Protein 5ZKX (pdb70)

B-factor: mean 37.24, std 18.48, range [7.15, 200.44]

Foldseek 3Di:
DDDPPDDDDDDDDDDDDDDDAPKDKDFFKWKKKFDDFDDQFKKKKFKKKKKWKAEAADPVDPRGGIDIDIAADADDPVQRVVCAVVLKHWAFDFDFFQKAPRSVVRDDVRVTDHIDNWFDWFQAYAHPDHRMMTMGMTMGMGMDTADAQWFWFQPFFDIFTWGADLVGDIHGDDQPAWDWDDDGRMIMTGGGPHGDMDIDIGIWMWIDNCWTWTDDAQDTDIQDDQQWAGDGGMIIHGPVNPPPGGGHHGDDSVVQNDDDDPVRVVVVVVVVVVVVVVVVVVVVVVVVVVVVVVVVVLLVCLVVCCVVQQVVCVVVVFGWGWAAPDSNRIDIGHDPDDDDPPPDDDDDDDDDHHHDDDHHDCPGPVNVVVVVVVVSNVVNVPDYHYSD/DDDPPDDDDDDDDDDDDDDDALKDKFFFKWKKKFFPFDDFFKKKKFKKKWKWKAEAADPVDPRGDIDIDIAADADDPVQRVVCAVVLKHFAFDFDFFQKAVRQVVRDDPRPRHHIGNFFDWFFAYAHPDYRMMTMGMTMGMGMDTGDAQWFWWCPFHDIFTWGADLVRDIGGADQPAWDWDDDGRMIMIGGGPHGDMDIDIGTWMWMDSCWTWTDDPQDTDIQHPLQWAGDGGMIIHGPVNPPPTGRHHGDRLVVQSDDDDPVRVVVVVVVVVVVVVVVVVVVVVVVVVVVVVVVVVLLVCLVCCCVVQQPVCVVVVFQWGWAAPDSNRIDIDHHPDDDDDPPDDDDDDDDDHHHDDDHHPCPGPNNVVVVVVVVSNVVNVPDYDHSD/DDPVVDDDDDDDDDDDDDDDAQKDKDWDKWFKKFFAFDDFFKKKKFKKKKKWKAEAADPPDPRGDIDIDIAADADDPVQSVVCAVVLKHWAFDFDFFQKAVRQVVSPDPGPGDHIDNFFDWFQAYAHPDHRMMTMGMTMGMGMDTFHAQWFWDQPPHDIFTWGADLVRDIDRADPPAFDWDDDGRMIMTGGGDPPRIDTDIGIWMWMDNCWTWTDDDQDTDIQDPQQWAGDRGIIIHDPVSHHYDRQVVQNDDDDPVNVVVVVVVVVVVVVVVVVVVVVVVVVVVVVCVVVLLVCLVVCCVVQQSVCVVVVFGWGWAAPDSRRIDIGHDPDDDDPPPDDDDDDDDDHHHDDDHHPCPGPNNVVVVVVVVSVVVNVPDYHYSD

Structure (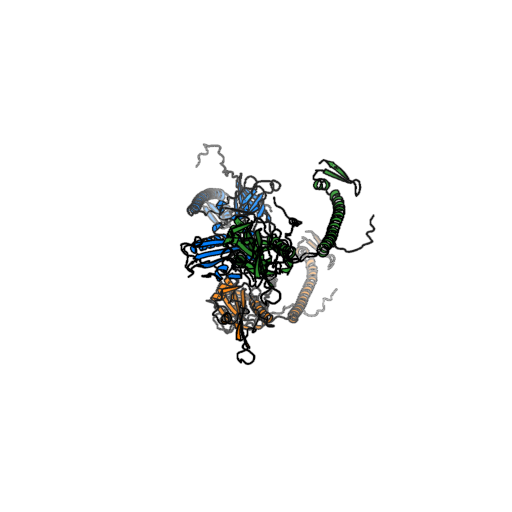mmCIF, N/CA/C/O backbone):
data_5ZKX
#
_entry.id   5ZKX
#
_cell.length_a   101.947
_cell.length_b   101.947
_cell.length_c   134.506
_cell.angle_alpha   90.00
_cell.angle_beta   90.00
_cell.angle_gamma   120.00
#
_symmetry.space_group_name_H-M   'P 3'
#
loop_
_entity.id
_entity.type
_entity.pdbx_description
1 polymer 'Envelope glycoprotein'
2 water water
#
loop_
_atom_site.group_PDB
_atom_site.id
_atom_site.type_symbol
_atom_site.label_atom_id
_atom_site.label_alt_id
_atom_site.label_comp_id
_atom_site.label_asym_id
_atom_site.label_entity_id
_atom_site.label_seq_id
_atom_site.pdbx_PDB_ins_code
_atom_site.Cartn_x
_atom_site.Cartn_y
_atom_site.Cartn_z
_atom_site.occupancy
_atom_site.B_iso_or_equiv
_atom_site.auth_seq_id
_atom_site.auth_comp_id
_atom_site.auth_asym_id
_atom_site.auth_atom_id
_atom_site.pdbx_PDB_model_num
ATOM 1 N N . LEU A 1 3 ? 132.078 -88.924 -109.415 1.00 49.07 3 LEU A N 1
ATOM 2 C CA . LEU A 1 3 ? 132.546 -87.679 -110.009 1.00 44.84 3 LEU A CA 1
ATOM 3 C C . LEU A 1 3 ? 132.424 -86.521 -109.025 1.00 44.46 3 LEU A C 1
ATOM 4 O O . LEU A 1 3 ? 131.614 -86.556 -108.098 1.00 40.14 3 LEU A O 1
ATOM 9 N N . CYS A 1 4 ? 133.246 -85.500 -109.232 1.00 47.78 4 CYS A N 1
ATOM 10 C CA . CYS A 1 4 ? 133.169 -84.250 -108.498 1.00 39.08 4 CYS A CA 1
ATOM 11 C C . CYS A 1 4 ? 132.620 -83.160 -109.406 1.00 41.79 4 CYS A C 1
ATOM 12 O O . CYS A 1 4 ? 132.523 -83.317 -110.625 1.00 49.09 4 CYS A O 1
ATOM 15 N N . ASN A 1 5 ? 132.260 -82.042 -108.792 1.00 36.41 5 ASN A N 1
ATOM 16 C CA . ASN A 1 5 ? 131.798 -80.865 -109.515 1.00 40.99 5 ASN A CA 1
ATOM 17 C C . ASN A 1 5 ? 132.908 -79.821 -109.412 1.00 43.83 5 ASN A C 1
ATOM 18 O O . ASN A 1 5 ? 132.856 -78.917 -108.576 1.00 43.89 5 ASN A O 1
ATOM 23 N N . LYS A 1 6 ? 133.906 -79.937 -110.294 1.00 54.07 6 LYS A N 1
ATOM 24 C CA . LYS A 1 6 ? 135.016 -78.993 -110.355 1.00 54.07 6 LYS A CA 1
ATOM 25 C C . LYS A 1 6 ? 134.567 -77.583 -110.678 1.00 57.13 6 LYS A C 1
ATOM 26 O O . LYS A 1 6 ? 135.395 -76.674 -110.767 1.00 63.72 6 LYS A O 1
ATOM 32 N N . GLN A 1 7 ? 133.263 -77.395 -110.844 1.00 65.62 7 GLN A N 1
ATOM 33 C CA . GLN A 1 7 ? 132.699 -76.099 -111.187 1.00 70.19 7 GLN A CA 1
ATOM 34 C C . GLN A 1 7 ? 132.889 -75.105 -110.057 1.00 76.02 7 GLN A C 1
ATOM 35 O O . GLN A 1 7 ? 133.302 -73.966 -110.287 1.00 80.21 7 GLN A O 1
ATOM 41 N N . GLN A 1 8 ? 132.575 -75.509 -108.831 1.00 85.39 8 GLN A N 1
ATOM 42 C CA . GLN A 1 8 ? 132.324 -74.581 -107.736 1.00 90.14 8 GLN A CA 1
ATOM 43 C C . GLN A 1 8 ? 133.334 -74.789 -106.619 1.00 86.87 8 GLN A C 1
ATOM 44 O O . GLN A 1 8 ? 133.437 -75.888 -106.059 1.00 87.55 8 GLN A O 1
ATOM 50 N N . GLN A 1 9 ? 134.053 -73.732 -106.290 1.00 64.85 9 GLN A N 1
ATOM 51 C CA . GLN A 1 9 ? 135.128 -73.797 -105.326 1.00 59.61 9 GLN A CA 1
ATOM 52 C C . GLN A 1 9 ? 134.636 -73.323 -103.964 1.00 63.25 9 GLN A C 1
ATOM 53 O O . GLN A 1 9 ? 133.454 -73.037 -103.758 1.00 64.19 9 GLN A O 1
ATOM 59 N N . GLN A 1 10 ? 135.564 -73.266 -103.014 1.00 63.10 10 GLN A N 1
ATOM 60 C CA . GLN A 1 10 ? 135.304 -72.625 -101.735 1.00 57.12 10 GLN A CA 1
ATOM 61 C C . GLN A 1 10 ? 136.637 -72.385 -101.049 1.00 58.73 10 GLN A C 1
ATOM 62 O O . GLN A 1 10 ? 137.447 -73.309 -100.923 1.00 53.19 10 GLN A O 1
ATOM 68 N N . GLY A 1 11 ? 136.862 -71.149 -100.621 1.00 61.57 11 GLY A N 1
ATOM 69 C CA . GLY A 1 11 ? 138.079 -70.800 -99.936 1.00 55.16 11 GLY A CA 1
ATOM 70 C C . GLY A 1 11 ? 138.515 -69.379 -100.223 1.00 57.04 11 GLY A C 1
ATOM 71 O O . GLY A 1 11 ? 137.692 -68.465 -100.329 1.00 63.34 11 GLY A O 1
ATOM 72 N N . PRO A 1 12 ? 139.833 -69.159 -100.351 1.00 45.31 12 PRO A N 1
ATOM 73 C CA . PRO A 1 12 ? 140.867 -70.190 -100.208 1.00 46.71 12 PRO A CA 1
ATOM 74 C C . PRO A 1 12 ? 141.066 -70.621 -98.764 1.00 49.09 12 PRO A C 1
ATOM 75 O O . PRO A 1 12 ? 140.769 -69.860 -97.846 1.00 55.28 12 PRO A O 1
ATOM 79 N N . PHE A 1 13 ? 141.548 -71.840 -98.573 1.00 28.76 13 PHE A N 1
ATOM 80 C CA . PHE A 1 13 ? 141.767 -72.389 -97.247 1.00 30.36 13 PHE A CA 1
ATOM 81 C C . PHE A 1 13 ? 143.256 -72.449 -96.947 1.00 32.51 13 PHE A C 1
ATOM 82 O O . PHE A 1 13 ? 144.106 -72.220 -97.811 1.00 32.38 13 PHE A O 1
ATOM 90 N N . THR A 1 14 ? 143.559 -72.753 -95.689 1.00 44.16 14 THR A N 1
ATOM 91 C CA . THR A 1 14 ? 144.914 -73.042 -95.255 1.00 38.42 14 THR A CA 1
ATOM 92 C C . THR A 1 14 ? 144.835 -74.169 -94.239 1.00 38.61 14 THR A C 1
ATOM 93 O O . THR A 1 14 ? 143.761 -74.488 -93.723 1.00 38.33 14 THR A O 1
ATOM 97 N N . PHE A 1 15 ? 145.975 -74.794 -93.977 1.00 27.61 15 PHE A N 1
ATOM 98 C CA . PHE A 1 15 ? 146.053 -75.822 -92.952 1.00 28.26 15 PHE A CA 1
ATOM 99 C C . PHE A 1 15 ? 146.383 -75.155 -91.624 1.00 26.07 15 PHE A C 1
ATOM 100 O O . PHE A 1 15 ? 147.393 -74.452 -91.510 1.00 27.78 15 PHE A O 1
ATOM 108 N N . ALA A 1 16 ? 145.516 -75.352 -90.637 1.00 29.49 16 ALA A N 1
ATOM 109 C CA . ALA A 1 16 ? 145.738 -74.807 -89.306 1.00 28.69 16 ALA A CA 1
ATOM 110 C C . ALA A 1 16 ? 146.768 -75.662 -88.584 1.00 27.37 16 ALA A C 1
ATOM 111 O O . ALA A 1 16 ? 146.597 -76.880 -88.455 1.00 26.43 16 ALA A O 1
ATOM 113 N N . ASN A 1 17 ? 147.846 -75.033 -88.134 1.00 32.61 17 ASN A N 1
ATOM 114 C CA . ASN A 1 17 ? 148.839 -75.745 -87.352 1.00 34.80 17 ASN A CA 1
ATOM 115 C C . ASN A 1 17 ? 148.384 -75.852 -85.900 1.00 33.24 17 ASN A C 1
ATOM 116 O O . ASN A 1 17 ? 147.479 -75.143 -85.448 1.00 29.37 17 ASN A O 1
ATOM 121 N N . TYR A 1 18 ? 149.021 -76.759 -85.171 1.00 25.20 18 TYR A N 1
ATOM 122 C CA . TYR A 1 18 ? 148.850 -76.852 -83.729 1.00 27.15 18 TYR A CA 1
ATOM 123 C C . TYR A 1 18 ? 150.062 -76.231 -83.049 1.00 29.61 18 TYR A C 1
ATOM 124 O O . TYR A 1 18 ? 151.205 -76.503 -83.435 1.00 23.06 18 TYR A O 1
ATOM 133 N N . GLN A 1 19 ? 149.808 -75.395 -82.048 1.00 48.98 19 GLN A N 1
ATOM 134 C CA . GLN A 1 19 ? 150.857 -74.728 -81.292 1.00 50.58 19 GLN A CA 1
ATOM 135 C C . GLN A 1 19 ? 150.767 -75.155 -79.835 1.00 49.48 19 GLN A C 1
ATOM 136 O O . GLN A 1 19 ? 149.694 -75.081 -79.227 1.00 54.04 19 GLN A O 1
ATOM 142 N N . GLU A 1 20 ? 151.889 -75.603 -79.281 1.00 37.20 20 GLU A N 1
ATOM 143 C CA . GLU A 1 20 ? 151.918 -75.988 -77.879 1.00 37.55 20 GLU A CA 1
ATOM 144 C C . GLU A 1 20 ? 151.744 -74.765 -76.988 1.00 38.92 20 GLU A C 1
ATOM 145 O O . GLU A 1 20 ? 152.058 -73.635 -77.372 1.00 35.21 20 GLU A O 1
ATOM 151 N N . SER A 1 21 ? 151.232 -75.000 -75.792 1.00 46.22 21 SER A N 1
ATOM 152 C CA . SER A 1 21 ? 151.060 -73.911 -74.843 1.00 44.92 21 SER A CA 1
ATOM 153 C C . SER A 1 21 ? 152.395 -73.604 -74.174 1.00 42.11 21 SER A C 1
ATOM 154 O O . SER A 1 21 ? 153.043 -74.519 -73.660 1.00 41.83 21 SER A O 1
ATOM 157 N N . PRO A 1 22 ? 152.835 -72.345 -74.167 1.00 38.89 22 PRO A N 1
ATOM 158 C CA . PRO A 1 22 ? 154.124 -72.021 -73.543 1.00 38.60 22 PRO A CA 1
ATOM 159 C C . PRO A 1 22 ? 154.112 -72.331 -72.051 1.00 45.56 22 PRO A C 1
ATOM 160 O O . PRO A 1 22 ? 153.093 -72.171 -71.374 1.00 33.34 22 PRO A O 1
ATOM 164 N N . LEU A 1 23 ? 155.258 -72.790 -71.539 1.00 57.04 23 LEU A N 1
ATOM 165 C CA . LEU A 1 23 ? 155.395 -73.124 -70.126 1.00 56.27 23 LEU A CA 1
ATOM 166 C C . LEU A 1 23 ? 156.711 -72.563 -69.607 1.00 52.77 23 LEU A C 1
ATOM 167 O O . LEU A 1 23 ? 157.751 -72.677 -70.268 1.00 50.71 23 LEU A O 1
ATOM 172 N N . ASN A 1 24 ? 156.645 -71.961 -68.420 1.00 80.40 24 ASN A N 1
ATOM 173 C CA . ASN A 1 24 ? 157.761 -71.303 -67.749 1.00 82.09 24 ASN A CA 1
ATOM 174 C C . ASN A 1 24 ? 158.525 -72.223 -66.805 1.00 74.74 24 ASN A C 1
ATOM 175 O O . ASN A 1 24 ? 159.455 -71.760 -66.141 1.00 76.17 24 ASN A O 1
ATOM 180 N N . VAL A 1 25 ? 158.173 -73.501 -66.714 1.00 42.61 25 VAL A N 1
ATOM 181 C CA . VAL A 1 25 ? 158.962 -74.417 -65.898 1.00 37.57 25 VAL A CA 1
ATOM 182 C C . VAL A 1 25 ? 160.234 -74.790 -66.643 1.00 38.66 25 VAL A C 1
ATOM 183 O O . VAL A 1 25 ? 160.184 -75.357 -67.740 1.00 37.12 25 VAL A O 1
ATOM 187 N N . SER A 1 26 ? 161.375 -74.486 -66.036 1.00 37.77 26 SER A N 1
ATOM 188 C CA . SER A 1 26 ? 162.675 -74.878 -66.544 1.00 37.19 26 SER A CA 1
ATOM 189 C C . SER A 1 26 ? 163.411 -75.683 -65.482 1.00 36.53 26 SER A C 1
ATOM 190 O O . SER A 1 26 ? 163.067 -75.651 -64.298 1.00 37.94 26 SER A O 1
ATOM 193 N N . ARG A 1 27 ? 164.432 -76.413 -65.918 1.00 37.05 27 ARG A N 1
ATOM 194 C CA . ARG A 1 27 ? 165.268 -77.194 -65.018 1.00 37.63 27 ARG A CA 1
ATOM 195 C C . ARG A 1 27 ? 166.578 -76.451 -64.802 1.00 41.44 27 ARG A C 1
ATOM 196 O O . ARG A 1 27 ? 167.281 -76.133 -65.767 1.00 46.83 27 ARG A O 1
ATOM 204 N N . LEU A 1 28 ? 166.900 -76.173 -63.544 1.00 44.32 28 LEU A N 1
ATOM 205 C CA . LEU A 1 28 ? 168.083 -75.405 -63.193 1.00 39.01 28 LEU A CA 1
ATOM 206 C C . LEU A 1 28 ? 168.998 -76.227 -62.299 1.00 39.68 28 LEU A C 1
ATOM 207 O O . LEU A 1 28 ? 168.533 -77.010 -61.465 1.00 41.50 28 LEU A O 1
ATOM 212 N N . GLN A 1 29 ? 170.298 -76.050 -62.488 1.00 33.83 29 GLN A N 1
ATOM 213 C CA . GLN A 1 29 ? 171.314 -76.529 -61.558 1.00 33.27 29 GLN A CA 1
ATOM 214 C C . GLN A 1 29 ? 171.825 -75.287 -60.839 1.00 39.68 29 GLN A C 1
ATOM 215 O O . GLN A 1 29 ? 172.583 -74.496 -61.410 1.00 37.18 29 GLN A O 1
ATOM 221 N N . ILE A 1 30 ? 171.393 -75.107 -59.596 1.00 32.14 30 ILE A N 1
ATOM 222 C CA . ILE A 1 30 ? 171.683 -73.892 -58.844 1.00 31.85 30 ILE A CA 1
ATOM 223 C C . ILE A 1 30 ? 172.923 -74.119 -57.989 1.00 30.16 30 ILE A C 1
ATOM 224 O O . ILE A 1 30 ? 172.965 -75.039 -57.165 1.00 31.11 30 ILE A O 1
ATOM 229 N N . LYS A 1 31 ? 173.934 -73.278 -58.188 1.00 26.32 31 LYS A N 1
ATOM 230 C CA . LYS A 1 31 ? 175.190 -73.386 -57.457 1.00 26.89 31 LYS A CA 1
ATOM 231 C C . LYS A 1 31 ? 175.037 -72.729 -56.091 1.00 30.31 31 LYS A C 1
ATOM 232 O O . LYS A 1 31 ? 174.721 -71.538 -56.001 1.00 26.51 31 LYS A O 1
ATOM 238 N N . VAL A 1 32 ? 175.256 -73.504 -55.027 1.00 32.34 32 VAL A N 1
ATOM 239 C CA . VAL A 1 32 ? 175.020 -73.049 -53.664 1.00 27.66 32 VAL A CA 1
ATOM 240 C C . VAL A 1 32 ? 176.197 -73.446 -52.783 1.00 27.62 32 VAL A C 1
ATOM 241 O O . VAL A 1 32 ? 176.939 -74.388 -53.075 1.00 26.74 32 VAL A O 1
ATOM 245 N N . THR A 1 33 ? 176.361 -72.704 -51.694 1.00 25.64 33 THR A N 1
ATOM 246 C CA . THR A 1 33 ? 177.182 -73.145 -50.576 1.00 27.77 33 THR A CA 1
ATOM 247 C C . THR A 1 33 ? 176.264 -73.822 -49.564 1.00 25.31 33 THR A C 1
ATOM 248 O O . THR A 1 33 ? 175.270 -73.231 -49.128 1.00 25.27 33 THR A O 1
ATOM 252 N N . LYS A 1 34 ? 176.580 -75.062 -49.211 1.00 23.27 34 LYS A N 1
ATOM 253 C CA . LYS A 1 34 ? 175.730 -75.876 -48.354 1.00 26.02 34 LYS A CA 1
ATOM 254 C C . LYS A 1 34 ? 176.420 -76.064 -47.010 1.00 26.77 34 LYS A C 1
ATOM 255 O O . LYS A 1 34 ? 177.523 -76.618 -46.948 1.00 27.23 34 LYS A O 1
ATOM 261 N N . THR A 1 35 ? 175.774 -75.599 -45.944 1.00 28.83 35 THR A N 1
ATOM 262 C CA . THR A 1 35 ? 176.325 -75.654 -44.596 1.00 28.91 35 THR A CA 1
ATOM 263 C C . THR A 1 35 ? 175.659 -76.776 -43.810 1.00 26.92 35 THR A C 1
ATOM 264 O O . THR A 1 35 ? 174.429 -76.840 -43.738 1.00 25.70 35 THR A O 1
ATOM 268 N N . THR A 1 36 ? 176.471 -77.654 -43.221 1.00 20.42 36 THR A N 1
ATOM 269 C CA . THR A 1 36 ? 175.973 -78.751 -42.404 1.00 20.60 36 THR A CA 1
ATOM 270 C C . THR A 1 36 ? 176.718 -78.787 -41.074 1.00 24.60 36 THR A C 1
ATOM 271 O O . THR A 1 36 ? 177.786 -78.192 -40.916 1.00 30.41 36 THR A O 1
ATOM 275 N N . VAL A 1 37 ? 176.122 -79.480 -40.107 1.00 32.02 37 VAL A N 1
ATOM 276 C CA . VAL A 1 37 ? 176.708 -79.644 -38.780 1.00 28.83 37 VAL A CA 1
ATOM 277 C C . VAL A 1 37 ? 176.711 -81.120 -38.407 1.00 32.71 37 VAL A C 1
ATOM 278 O O . VAL A 1 37 ? 176.588 -81.477 -37.230 1.00 31.44 37 VAL A O 1
ATOM 282 N N . GLN A 1 38 ? 176.833 -81.984 -39.409 1.00 39.57 38 GLN A N 1
ATOM 283 C CA . GLN A 1 38 ? 176.698 -83.418 -39.192 1.00 40.56 38 GLN A CA 1
ATOM 284 C C . GLN A 1 38 ? 177.853 -83.970 -38.361 1.00 39.62 38 GLN A C 1
ATOM 285 O O . GLN A 1 38 ? 179.012 -83.581 -38.531 1.00 34.29 38 GLN A O 1
ATOM 291 N N . ASP A 1 39 ? 177.520 -84.883 -37.451 1.00 40.78 39 ASP A N 1
ATOM 292 C CA . ASP A 1 39 ? 178.502 -85.579 -36.626 1.00 35.32 39 ASP A CA 1
ATOM 293 C C . ASP A 1 39 ? 177.960 -86.970 -36.341 1.00 36.71 39 ASP A C 1
ATOM 294 O O . ASP A 1 39 ? 176.863 -87.101 -35.790 1.00 40.84 39 ASP A O 1
ATOM 299 N N . ARG A 1 40 ? 178.718 -87.999 -36.710 1.00 39.49 40 ARG A N 1
ATOM 300 C CA . ARG A 1 40 ? 178.237 -89.374 -36.690 1.00 42.18 40 ARG A CA 1
ATOM 301 C C . ARG A 1 40 ? 178.774 -90.134 -35.485 1.00 38.45 40 ARG A C 1
ATOM 302 O O . ARG A 1 40 ? 179.949 -90.010 -35.130 1.00 38.31 40 ARG A O 1
ATOM 310 N N . GLY A 1 41 ? 177.909 -90.938 -34.874 1.00 33.06 41 GLY A N 1
ATOM 311 C CA . GLY A 1 41 ? 178.287 -91.819 -33.786 1.00 26.91 41 GLY A CA 1
ATOM 312 C C . GLY A 1 41 ? 177.645 -91.409 -32.470 1.00 19.83 41 GLY A C 1
ATOM 313 O O . GLY A 1 41 ? 176.872 -90.454 -32.384 1.00 20.50 41 GLY A O 1
ATOM 314 N N . LYS A 1 42 ? 177.983 -92.174 -31.433 1.00 26.40 42 LYS A N 1
ATOM 315 C CA . LYS A 1 42 ? 177.546 -91.881 -30.069 1.00 27.10 42 LYS A CA 1
ATOM 316 C C . LYS A 1 42 ? 178.380 -90.718 -29.549 1.00 25.85 42 LYS A C 1
ATOM 317 O O . LYS A 1 42 ? 179.535 -90.891 -29.154 1.00 29.58 42 LYS A O 1
ATOM 323 N N . ASN A 1 43 ? 177.791 -89.525 -29.547 1.00 23.54 43 ASN A N 1
ATOM 324 C CA . ASN A 1 43 ? 178.500 -88.297 -29.213 1.00 21.32 43 ASN A CA 1
ATOM 325 C C . ASN A 1 43 ? 177.846 -87.541 -28.066 1.00 21.41 43 ASN A C 1
ATOM 326 O O . ASN A 1 43 ? 178.277 -86.429 -27.746 1.00 24.89 43 ASN A O 1
ATOM 331 N N . PHE A 1 44 ? 176.819 -88.112 -27.445 1.00 26.93 44 PHE A N 1
ATOM 332 C CA . PHE A 1 44 ? 176.026 -87.433 -26.431 1.00 27.00 44 PHE A CA 1
ATOM 333 C C . PHE A 1 44 ? 175.881 -88.343 -25.222 1.00 30.20 44 PHE A C 1
ATOM 334 O O . PHE A 1 44 ? 175.469 -89.500 -25.359 1.00 28.34 44 PHE A O 1
ATOM 342 N N . ILE A 1 45 ? 176.219 -87.822 -24.046 1.00 28.23 45 ILE A N 1
ATOM 343 C CA . ILE A 1 45 ? 176.094 -88.554 -22.792 1.00 26.44 45 ILE A CA 1
ATOM 344 C C . ILE A 1 45 ? 175.152 -87.785 -21.881 1.00 24.15 45 ILE A C 1
ATOM 345 O O . ILE A 1 45 ? 175.300 -86.569 -21.706 1.00 22.91 45 ILE A O 1
ATOM 350 N N . ILE A 1 46 ? 174.177 -88.489 -21.316 1.00 27.43 46 ILE A N 1
ATOM 351 C CA . ILE A 1 46 ? 173.224 -87.915 -20.376 1.00 30.95 46 ILE A CA 1
ATOM 352 C C . ILE A 1 46 ? 173.312 -88.704 -19.081 1.00 28.92 46 ILE A C 1
ATOM 353 O O . ILE A 1 46 ? 173.235 -89.939 -19.096 1.00 28.35 46 ILE A O 1
ATOM 358 N N . GLY A 1 47 ? 173.482 -87.999 -17.977 1.00 23.58 47 GLY A N 1
ATOM 359 C CA . GLY A 1 47 ? 173.530 -88.630 -16.670 1.00 21.95 47 GLY A CA 1
ATOM 360 C C . GLY A 1 47 ? 172.722 -87.849 -15.663 1.00 21.77 47 GLY A C 1
ATOM 361 O O . GLY A 1 47 ? 172.780 -86.621 -15.618 1.00 22.65 47 GLY A O 1
ATOM 362 N N . TYR A 1 48 ? 171.953 -88.571 -14.858 1.00 21.06 48 TYR A N 1
ATOM 363 C CA . TYR A 1 48 ? 171.197 -87.957 -13.781 1.00 22.58 48 TYR A CA 1
ATOM 364 C C . TYR A 1 48 ? 171.567 -88.607 -12.456 1.00 18.81 48 TYR A C 1
ATOM 365 O O . TYR A 1 48 ? 172.036 -89.746 -12.407 1.00 18.96 48 TYR A O 1
ATOM 374 N N . ARG A 1 49 ? 171.360 -87.853 -11.381 1.00 22.59 49 ARG A N 1
ATOM 375 C CA . ARG A 1 49 ? 171.602 -88.346 -10.036 1.00 23.20 49 ARG A CA 1
ATOM 376 C C . ARG A 1 49 ? 170.847 -87.469 -9.053 1.00 24.09 49 ARG A C 1
ATOM 377 O O . ARG A 1 49 ? 170.818 -86.245 -9.200 1.00 23.58 49 ARG A O 1
ATOM 385 N N . ALA A 1 50 ? 170.234 -88.105 -8.059 1.00 26.51 50 ALA A N 1
ATOM 386 C CA . ALA A 1 50 ? 169.565 -87.396 -6.979 1.00 26.94 50 ALA A CA 1
ATOM 387 C C . ALA A 1 50 ? 169.528 -88.309 -5.762 1.00 29.04 50 ALA A C 1
ATOM 388 O O . ALA A 1 50 ? 169.827 -89.503 -5.844 1.00 24.79 50 ALA A O 1
ATOM 390 N N . TYR A 1 51 ? 169.154 -87.730 -4.625 1.00 28.42 51 TYR A N 1
ATOM 391 C CA . TYR A 1 51 ? 168.982 -88.513 -3.414 1.00 26.18 51 TYR A CA 1
ATOM 392 C C . TYR A 1 51 ? 167.768 -88.019 -2.641 1.00 24.18 51 TYR A C 1
ATOM 393 O O . TYR A 1 51 ? 167.498 -86.816 -2.575 1.00 26.02 51 TYR A O 1
ATOM 402 N N . TRP A 1 52 ? 167.034 -88.968 -2.076 1.00 20.15 52 TRP A N 1
ATOM 403 C CA . TRP A 1 52 ? 165.949 -88.674 -1.155 1.00 22.40 52 TRP A CA 1
ATOM 404 C C . TRP A 1 52 ? 166.479 -88.755 0.271 1.00 26.52 52 TRP A C 1
ATOM 405 O O . TRP A 1 52 ? 167.084 -89.761 0.656 1.00 24.00 52 TRP A O 1
ATOM 416 N N . ARG A 1 53 ? 166.269 -87.693 1.045 1.00 27.75 53 ARG A N 1
ATOM 417 C CA . ARG A 1 53 ? 166.740 -87.628 2.422 1.00 27.96 53 ARG A CA 1
ATOM 418 C C . ARG A 1 53 ? 165.561 -87.392 3.352 1.00 26.20 53 ARG A C 1
ATOM 419 O O . ARG A 1 53 ? 164.734 -86.513 3.097 1.00 26.79 53 ARG A O 1
ATOM 427 N N . SER A 1 54 ? 165.487 -88.177 4.427 1.00 28.76 54 SER A N 1
ATOM 428 C CA . SER A 1 54 ? 164.457 -88.018 5.452 1.00 27.93 54 SER A CA 1
ATOM 429 C C . SER A 1 54 ? 165.140 -87.994 6.815 1.00 26.86 54 SER A C 1
ATOM 430 O O . SER A 1 54 ? 165.501 -89.044 7.355 1.00 33.81 54 SER A O 1
ATOM 433 N N . TYR A 1 55 ? 165.308 -86.797 7.366 1.00 26.60 55 TYR A N 1
ATOM 434 C CA . TYR A 1 55 ? 165.934 -86.586 8.665 1.00 26.65 55 TYR A CA 1
ATOM 435 C C . TYR A 1 55 ? 164.837 -86.227 9.659 1.00 29.53 55 TYR A C 1
ATOM 436 O O . TYR A 1 55 ? 164.311 -85.109 9.634 1.00 33.48 55 TYR A O 1
ATOM 445 N N . CYS A 1 56 ? 164.493 -87.169 10.529 1.00 27.64 56 CYS A N 1
ATOM 446 C CA . CYS A 1 56 ? 163.414 -86.988 11.484 1.00 28.41 56 CYS A CA 1
ATOM 447 C C . CYS A 1 56 ? 163.952 -86.954 12.909 1.00 32.51 56 CYS A C 1
ATOM 448 O O . CYS A 1 56 ? 165.029 -87.477 13.206 1.00 29.70 56 CYS A O 1
ATOM 451 N N . TYR A 1 57 ? 163.182 -86.316 13.790 1.00 38.30 57 TYR A N 1
ATOM 452 C CA . TYR A 1 57 ? 163.448 -86.315 15.223 1.00 37.15 57 TYR A CA 1
ATOM 453 C C . TYR A 1 57 ? 162.162 -86.648 15.963 1.00 37.22 57 TYR A C 1
ATOM 454 O O . TYR A 1 57 ? 161.101 -86.097 15.654 1.00 32.27 57 TYR A O 1
ATOM 463 N N . ASN A 1 58 ? 162.256 -87.554 16.930 1.00 31.30 58 ASN A N 1
ATOM 464 C CA . ASN A 1 58 ? 161.121 -87.943 17.762 1.00 26.88 58 ASN A CA 1
ATOM 465 C C . ASN A 1 58 ? 161.433 -87.538 19.196 1.00 27.27 58 ASN A C 1
ATOM 466 O O . ASN A 1 58 ? 162.163 -88.240 19.902 1.00 29.00 58 ASN A O 1
ATOM 471 N N . GLY A 1 59 ? 160.885 -86.405 19.621 1.00 25.37 59 GLY A N 1
ATOM 472 C CA . GLY A 1 59 ? 161.044 -85.954 20.987 1.00 24.45 59 GLY A CA 1
ATOM 473 C C . GLY A 1 59 ? 159.706 -85.846 21.683 1.00 29.09 59 GLY A C 1
ATOM 474 O O . GLY A 1 59 ? 159.592 -85.228 22.746 1.00 33.43 59 GLY A O 1
ATOM 475 N N . GLY A 1 60 ? 158.683 -86.445 21.081 1.00 25.46 60 GLY A N 1
ATOM 476 C CA . GLY A 1 60 ? 157.340 -86.398 21.613 1.00 21.74 60 GLY A CA 1
ATOM 477 C C . GLY A 1 60 ? 156.561 -85.194 21.121 1.00 21.07 60 GLY A C 1
ATOM 478 O O . GLY A 1 60 ? 157.103 -84.229 20.580 1.00 18.19 60 GLY A O 1
ATOM 479 N N . SER A 1 61 ? 155.245 -85.258 21.334 1.00 30.13 61 SER A N 1
ATOM 480 C CA . SER A 1 61 ? 154.336 -84.235 20.831 1.00 26.84 61 SER A CA 1
ATOM 481 C C . SER A 1 61 ? 154.538 -82.877 21.488 1.00 31.22 61 SER A C 1
ATOM 482 O O . SER A 1 61 ? 154.030 -81.878 20.968 1.00 33.59 61 SER A O 1
ATOM 485 N N . LEU A 1 62 ? 155.256 -82.814 22.608 1.00 39.22 62 LEU A N 1
ATOM 486 C CA . LEU A 1 62 ? 155.491 -81.535 23.263 1.00 38.99 62 LEU A CA 1
ATOM 487 C C . LEU A 1 62 ? 156.663 -80.787 22.643 1.00 40.18 62 LEU A C 1
ATOM 488 O O . LEU A 1 62 ? 156.665 -79.550 22.628 1.00 42.48 62 LEU A O 1
ATOM 493 N N . ASP A 1 63 ? 157.655 -81.507 22.129 1.00 23.04 63 ASP A N 1
ATOM 494 C CA . ASP A 1 63 ? 158.827 -80.858 21.561 1.00 30.19 63 ASP A CA 1
ATOM 495 C C . ASP A 1 63 ? 158.487 -80.244 20.209 1.00 31.38 63 ASP A C 1
ATOM 496 O O . ASP A 1 63 ? 157.923 -80.909 19.335 1.00 32.79 63 ASP A O 1
ATOM 501 N N . GLY A 1 64 ? 158.834 -78.968 20.036 1.00 31.22 64 GLY A N 1
ATOM 502 C CA . GLY A 1 64 ? 158.620 -78.317 18.757 1.00 33.36 64 GLY A CA 1
ATOM 503 C C . GLY A 1 64 ? 159.476 -78.868 17.636 1.00 33.42 64 GLY A C 1
ATOM 504 O O . GLY A 1 64 ? 159.112 -78.724 16.465 1.00 33.50 64 GLY A O 1
ATOM 505 N N . ASN A 1 65 ? 160.600 -79.498 17.967 1.00 35.17 65 ASN A N 1
ATOM 506 C CA . ASN A 1 65 ? 161.486 -80.083 16.971 1.00 32.41 65 ASN A CA 1
ATOM 507 C C . ASN A 1 65 ? 161.069 -81.486 16.553 1.00 32.90 65 ASN A C 1
ATOM 508 O O . ASN A 1 65 ? 161.792 -82.127 15.784 1.00 35.78 65 ASN A O 1
ATOM 513 N N . THR A 1 66 ? 159.933 -81.977 17.035 1.00 30.70 66 THR A N 1
ATOM 514 C CA . THR A 1 66 ? 159.449 -83.293 16.640 1.00 32.62 66 THR A CA 1
ATOM 515 C C . THR A 1 66 ? 158.844 -83.216 15.242 1.00 33.64 66 THR A C 1
ATOM 516 O O . THR A 1 66 ? 157.941 -82.409 14.989 1.00 28.56 66 THR A O 1
ATOM 520 N N . GLY A 1 67 ? 159.333 -84.052 14.346 1.00 32.73 67 GLY A N 1
ATOM 521 C CA . GLY A 1 67 ? 158.875 -84.044 12.972 1.00 31.97 67 GLY A CA 1
ATOM 522 C C . GLY A 1 67 ? 159.986 -84.486 12.044 1.00 34.25 67 GLY A C 1
ATOM 523 O O . GLY A 1 67 ? 161.076 -84.863 12.469 1.00 29.65 67 GLY A O 1
ATOM 524 N N . CYS A 1 68 ? 159.682 -84.424 10.751 1.00 39.04 68 CYS A N 1
ATOM 525 C CA . CYS A 1 68 ? 160.581 -84.889 9.706 1.00 29.70 68 CYS A CA 1
ATOM 526 C C . CYS A 1 68 ? 160.956 -83.741 8.784 1.00 28.96 68 CYS A C 1
ATOM 527 O O . CYS A 1 68 ? 160.109 -82.921 8.415 1.00 31.18 68 CYS A O 1
ATOM 530 N N . TYR A 1 69 ? 162.226 -83.694 8.416 1.00 37.39 69 TYR A N 1
ATOM 531 C CA . TYR A 1 69 ? 162.727 -82.771 7.407 1.00 40.90 69 TYR A CA 1
ATOM 532 C C . TYR A 1 69 ? 163.139 -83.628 6.212 1.00 37.53 69 TYR A C 1
ATOM 533 O O . TYR A 1 69 ? 164.182 -84.289 6.240 1.00 37.63 69 TYR A O 1
ATOM 542 N N . ASN A 1 70 ? 162.310 -83.628 5.173 1.00 22.49 70 ASN A N 1
ATOM 543 C CA . ASN A 1 70 ? 162.514 -84.450 3.991 1.00 22.04 70 ASN A CA 1
ATOM 544 C C . ASN A 1 70 ? 162.782 -83.567 2.780 1.00 23.06 70 ASN A C 1
ATOM 545 O O . ASN A 1 70 ? 162.233 -82.467 2.661 1.00 19.86 70 ASN A O 1
ATOM 550 N N . SER A 1 71 ? 163.619 -84.066 1.871 1.00 30.09 71 SER A N 1
ATOM 551 C CA . SER A 1 71 ? 163.965 -83.306 0.679 1.00 30.62 71 SER A CA 1
ATOM 552 C C . SER A 1 71 ? 164.401 -84.249 -0.434 1.00 31.09 71 SER A C 1
ATOM 553 O O . SER A 1 71 ? 165.034 -85.276 -0.175 1.00 34.32 71 SER A O 1
ATOM 556 N N . LEU A 1 72 ? 164.046 -83.890 -1.667 1.00 23.93 72 LEU A N 1
ATOM 557 C CA . LEU A 1 72 ? 164.588 -84.508 -2.874 1.00 17.72 72 LEU A CA 1
ATOM 558 C C . LEU A 1 72 ? 165.639 -83.556 -3.429 1.00 21.12 72 LEU A C 1
ATOM 559 O O . LEU A 1 72 ? 165.306 -82.457 -3.883 1.00 19.99 72 LEU A O 1
ATOM 564 N N . ASN A 1 73 ? 166.903 -83.968 -3.386 1.00 31.62 73 ASN A N 1
ATOM 565 C CA . ASN A 1 73 ? 167.987 -83.077 -3.771 1.00 28.86 73 ASN A CA 1
ATOM 566 C C . ASN A 1 73 ? 168.686 -83.587 -5.019 1.00 30.18 73 ASN A C 1
ATOM 567 O O . ASN A 1 73 ? 169.121 -84.746 -5.055 1.00 27.32 73 ASN A O 1
ATOM 572 N N . PRO A 1 74 ? 168.815 -82.756 -6.051 1.00 32.46 74 PRO A N 1
ATOM 573 C CA . PRO A 1 74 ? 169.542 -83.176 -7.251 1.00 29.63 74 PRO A CA 1
ATOM 574 C C . PRO A 1 74 ? 171.039 -82.965 -7.094 1.00 30.91 74 PRO A C 1
ATOM 575 O O . PRO A 1 74 ? 171.498 -81.929 -6.608 1.00 32.90 74 PRO A O 1
ATOM 579 N N . LYS A 1 75 ? 171.805 -83.968 -7.507 1.00 30.13 75 LYS A N 1
ATOM 580 C CA . LYS A 1 75 ? 173.264 -83.898 -7.512 1.00 32.33 75 LYS A CA 1
ATOM 581 C C . LYS A 1 75 ? 173.738 -84.300 -8.900 1.00 29.99 75 LYS A C 1
ATOM 582 O O . LYS A 1 75 ? 174.229 -85.420 -9.106 1.00 32.56 75 LYS A O 1
ATOM 588 N N . PRO A 1 76 ? 173.598 -83.413 -9.880 1.00 24.06 76 PRO A N 1
ATOM 589 C CA . PRO A 1 76 ? 174.014 -83.737 -11.245 1.00 25.78 76 PRO A CA 1
ATOM 590 C C . PRO A 1 76 ? 175.516 -83.945 -11.310 1.00 27.40 76 PRO A C 1
ATOM 591 O O . PRO A 1 76 ? 176.283 -83.172 -10.717 1.00 30.69 76 PRO A O 1
ATOM 595 N N . PRO A 1 77 ? 175.970 -84.986 -12.003 1.00 26.12 77 PRO A N 1
ATOM 596 C CA . PRO A 1 77 ? 177.408 -85.275 -12.036 1.00 22.84 77 PRO A CA 1
ATOM 597 C C . PRO A 1 77 ? 178.196 -84.158 -12.699 1.00 23.26 77 PRO A C 1
ATOM 598 O O . PRO A 1 77 ? 177.673 -83.391 -13.509 1.00 28.35 77 PRO A O 1
ATOM 602 N N . THR A 1 78 ? 179.470 -84.065 -12.331 1.00 35.57 78 THR A N 1
ATOM 603 C CA . THR A 1 78 ? 180.363 -83.110 -12.962 1.00 34.33 78 THR A CA 1
ATOM 604 C C . THR A 1 78 ? 180.729 -83.595 -14.363 1.00 36.93 78 THR A C 1
ATOM 605 O O . THR A 1 78 ? 180.351 -84.688 -14.794 1.00 33.77 78 THR A O 1
ATOM 609 N N . LYS A 1 79 ? 181.490 -82.764 -15.078 1.00 43.07 79 LYS A N 1
ATOM 610 C CA . LYS A 1 79 ? 181.900 -83.113 -16.435 1.00 35.73 79 LYS A CA 1
ATOM 611 C C . LYS A 1 79 ? 182.723 -84.393 -16.447 1.00 36.10 79 LYS A C 1
ATOM 612 O O . LYS A 1 79 ? 182.415 -85.334 -17.187 1.00 37.80 79 LYS A O 1
ATOM 618 N N . ASP A 1 80 ? 183.771 -84.451 -15.620 1.00 36.21 80 ASP A N 1
ATOM 619 C CA . ASP A 1 80 ? 184.621 -85.639 -15.581 1.00 35.85 80 ASP A CA 1
ATOM 620 C C . ASP A 1 80 ? 183.878 -86.844 -15.025 1.00 34.53 80 ASP A C 1
ATOM 621 O O . ASP A 1 80 ? 184.124 -87.975 -15.458 1.00 37.49 80 ASP A O 1
ATOM 626 N N . GLU A 1 81 ? 182.974 -86.624 -14.068 1.00 33.18 81 GLU A N 1
ATOM 627 C CA . GLU A 1 81 ? 182.138 -87.710 -13.569 1.00 24.90 81 GLU A CA 1
ATOM 628 C C . GLU A 1 81 ? 181.291 -88.299 -14.686 1.00 26.45 81 GLU A C 1
ATOM 629 O O . GLU A 1 81 ? 181.255 -89.518 -14.883 1.00 27.64 81 GLU A O 1
ATOM 635 N N . LEU A 1 82 ? 180.596 -87.438 -15.431 1.00 29.15 82 LEU A N 1
ATOM 636 C CA . LEU A 1 82 ? 179.757 -87.912 -16.525 1.00 28.70 82 LEU A CA 1
ATOM 637 C C . LEU A 1 82 ? 180.579 -88.614 -17.599 1.00 27.60 82 LEU A C 1
ATOM 638 O O . LEU A 1 82 ? 180.097 -89.564 -18.226 1.00 24.34 82 LEU A O 1
ATOM 643 N N . LYS A 1 83 ? 181.820 -88.173 -17.814 1.00 32.91 83 LYS A N 1
ATOM 644 C CA . LYS A 1 83 ? 182.684 -88.823 -18.795 1.00 27.55 83 LYS A CA 1
ATOM 645 C C . LYS A 1 83 ? 183.005 -90.253 -18.386 1.00 33.35 83 LYS A C 1
ATOM 646 O O . LYS A 1 83 ? 182.946 -91.175 -19.209 1.00 37.27 83 LYS A O 1
ATOM 652 N N . THR A 1 84 ? 183.369 -90.459 -17.117 1.00 33.93 84 THR A N 1
ATOM 653 C CA . THR A 1 84 ? 183.663 -91.810 -16.656 1.00 25.62 84 THR A CA 1
ATOM 654 C C . THR A 1 84 ? 182.400 -92.643 -16.494 1.00 29.05 84 THR A C 1
ATOM 655 O O . THR A 1 84 ? 182.475 -93.874 -16.554 1.00 31.15 84 THR A O 1
ATOM 659 N N . TRP A 1 85 ? 181.245 -92.003 -16.300 1.00 23.85 85 TRP A N 1
ATOM 660 C CA . TRP A 1 85 ? 179.990 -92.742 -16.283 1.00 20.67 85 TRP A CA 1
ATOM 661 C C . TRP A 1 85 ? 179.688 -93.324 -17.656 1.00 25.49 85 TRP A C 1
ATOM 662 O O . TRP A 1 85 ? 179.439 -94.527 -17.791 1.00 26.53 85 TRP A O 1
ATOM 673 N N . GLY A 1 86 ? 179.703 -92.482 -18.691 1.00 28.82 86 GLY A N 1
ATOM 674 C CA . GLY A 1 86 ? 179.423 -92.971 -20.031 1.00 26.72 86 GLY A CA 1
ATOM 675 C C . GLY A 1 86 ? 180.458 -93.967 -20.513 1.00 30.25 86 GLY A C 1
ATOM 676 O O . GLY A 1 86 ? 180.127 -94.945 -21.187 1.00 31.22 86 GLY A O 1
ATOM 677 N N . GLN A 1 87 ? 181.726 -93.737 -20.166 1.00 40.28 87 GLN A N 1
ATOM 678 C CA . GLN A 1 87 ? 182.785 -94.657 -20.564 1.00 35.59 87 GLN A CA 1
ATOM 679 C C . GLN A 1 87 ? 182.633 -96.008 -19.877 1.00 39.68 87 GLN A C 1
ATOM 680 O O . GLN A 1 87 ? 182.920 -97.051 -20.475 1.00 43.69 87 GLN A O 1
ATOM 686 N N . GLU A 1 88 ? 182.188 -96.012 -18.620 1.00 41.03 88 GLU A N 1
ATOM 687 C CA . GLU A 1 88 ? 181.975 -97.247 -17.880 1.00 34.41 88 GLU A CA 1
ATOM 688 C C . GLU A 1 88 ? 180.537 -97.741 -17.940 1.00 37.53 88 GLU A C 1
ATOM 689 O O . GLU A 1 88 ? 180.280 -98.880 -17.536 1.00 43.66 88 GLU A O 1
ATOM 695 N N . GLU A 1 89 ? 179.604 -96.924 -18.440 1.00 28.23 89 GLU A N 1
ATOM 696 C CA . GLU A 1 89 ? 178.176 -97.253 -18.447 1.00 26.64 89 GLU A CA 1
ATOM 697 C C . GLU A 1 89 ? 177.692 -97.564 -17.031 1.00 24.95 89 GLU A C 1
ATOM 698 O O . GLU A 1 89 ? 176.972 -98.534 -16.788 1.00 24.47 89 GLU A O 1
ATOM 704 N N . VAL A 1 90 ? 178.094 -96.711 -16.093 1.00 33.51 90 VAL A N 1
ATOM 705 C CA . VAL A 1 90 ? 177.866 -96.930 -14.669 1.00 33.26 90 VAL A CA 1
ATOM 706 C C . VAL A 1 90 ? 177.819 -95.572 -13.981 1.00 29.13 90 VAL A C 1
ATOM 707 O O . VAL A 1 90 ? 178.631 -94.692 -14.273 1.00 31.14 90 VAL A O 1
ATOM 711 N N . CYS A 1 91 ? 176.868 -95.398 -13.067 1.00 22.46 91 CYS A N 1
ATOM 712 C CA . CYS A 1 91 ? 176.765 -94.174 -12.288 1.00 24.24 91 CYS A CA 1
ATOM 713 C C . CYS A 1 91 ? 177.184 -94.429 -10.844 1.00 25.97 91 CYS A C 1
ATOM 714 O O . CYS A 1 91 ? 177.033 -95.537 -10.321 1.00 26.10 91 CYS A O 1
ATOM 717 N N . TYR A 1 92 ? 177.723 -93.392 -10.208 1.00 31.22 92 TYR A N 1
ATOM 718 C CA . TYR A 1 92 ? 178.224 -93.471 -8.842 1.00 33.79 92 TYR A CA 1
ATOM 719 C C . TYR A 1 92 ? 177.395 -92.575 -7.930 1.00 34.46 92 TYR A C 1
ATOM 720 O O . TYR A 1 92 ? 177.101 -91.427 -8.275 1.00 33.51 92 TYR A O 1
ATOM 729 N N . THR A 1 93 ? 177.025 -93.102 -6.761 1.00 41.16 93 THR A N 1
ATOM 730 C CA . THR A 1 93 ? 176.202 -92.374 -5.803 1.00 36.96 93 THR A CA 1
ATOM 731 C C . THR A 1 93 ? 176.769 -92.557 -4.401 1.00 39.86 93 THR A C 1
ATOM 732 O O . THR A 1 93 ? 177.768 -93.255 -4.194 1.00 42.38 93 THR A O 1
ATOM 736 N N . GLY A 1 94 ? 176.117 -91.918 -3.434 1.00 31.66 94 GLY A N 1
ATOM 737 C CA . GLY A 1 94 ? 176.434 -92.101 -2.040 1.00 30.08 94 GLY A CA 1
ATOM 738 C C . GLY A 1 94 ? 175.819 -93.374 -1.496 1.00 30.01 94 GLY A C 1
ATOM 739 O O . GLY A 1 94 ? 175.346 -94.232 -2.248 1.00 29.48 94 GLY A O 1
ATOM 740 N N . PRO A 1 95 ? 175.806 -93.519 -0.174 1.00 22.70 95 PRO A N 1
ATOM 741 C CA . PRO A 1 95 ? 175.342 -94.766 0.439 1.00 24.35 95 PRO A CA 1
ATOM 742 C C . PRO A 1 95 ? 173.840 -94.814 0.670 1.00 23.25 95 PRO A C 1
ATOM 743 O O . PRO A 1 95 ? 173.164 -93.797 0.842 1.00 22.02 95 PRO A O 1
ATOM 747 N N . GLU A 1 96 ? 173.321 -96.038 0.681 1.00 31.18 96 GLU A N 1
ATOM 748 C CA . GLU A 1 96 ? 171.923 -96.295 1.011 1.00 36.94 96 GLU A CA 1
ATOM 749 C C . GLU A 1 96 ? 171.801 -96.399 2.527 1.00 36.61 96 GLU A C 1
ATOM 750 O O . GLU A 1 96 ? 172.292 -97.356 3.135 1.00 36.24 96 GLU A O 1
ATOM 756 N N . VAL A 1 97 ? 171.150 -95.414 3.137 1.00 40.01 97 VAL A N 1
ATOM 757 C CA . VAL A 1 97 ? 171.004 -95.331 4.584 1.00 36.92 97 VAL A CA 1
ATOM 758 C C . VAL A 1 97 ? 169.561 -95.643 4.943 1.00 38.15 97 VAL A C 1
ATOM 759 O O . VAL A 1 97 ? 168.635 -95.007 4.425 1.00 38.02 97 VAL A O 1
ATOM 763 N N . GLN A 1 98 ? 169.368 -96.611 5.835 1.00 28.98 98 GLN A N 1
ATOM 764 C CA . GLN A 1 98 ? 168.030 -97.005 6.251 1.00 29.34 98 GLN A CA 1
ATOM 765 C C . GLN A 1 98 ? 168.001 -97.239 7.752 1.00 31.96 98 GLN A C 1
ATOM 766 O O . GLN A 1 98 ? 168.789 -98.034 8.274 1.00 31.72 98 GLN A O 1
ATOM 772 N N . ASP A 1 99 ? 167.083 -96.552 8.434 1.00 35.61 99 ASP A N 1
ATOM 773 C CA . ASP A 1 99 ? 166.870 -96.721 9.872 1.00 36.44 99 ASP A CA 1
ATOM 774 C C . ASP A 1 99 ? 168.148 -96.460 10.663 1.00 39.07 99 ASP A C 1
ATOM 775 O O . ASP A 1 99 ? 168.469 -97.175 11.614 1.00 40.25 99 ASP A O 1
ATOM 780 N N . ALA A 1 100 ? 168.892 -95.434 10.264 1.00 27.69 100 ALA A N 1
ATOM 781 C CA . ALA A 1 100 ? 170.061 -94.992 11.013 1.00 24.54 100 ALA A CA 1
ATOM 782 C C . ALA A 1 100 ? 169.598 -93.965 12.037 1.00 31.98 100 ALA A C 1
ATOM 783 O O . ALA A 1 100 ? 169.203 -92.851 11.675 1.00 32.81 100 ALA A O 1
ATOM 785 N N . TRP A 1 101 ? 169.646 -94.332 13.315 1.00 39.61 101 TRP A N 1
ATOM 786 C CA . TRP A 1 101 ? 169.182 -93.435 14.356 1.00 38.81 101 TRP A CA 1
ATOM 787 C C . TRP A 1 101 ? 170.349 -93.051 15.269 1.00 42.73 101 TRP A C 1
ATOM 788 O O . TRP A 1 101 ? 171.517 -93.312 14.947 1.00 43.16 101 TRP A O 1
ATOM 799 N N . SER A 1 102 ? 170.026 -92.475 16.428 1.00 61.33 102 SER A N 1
ATOM 800 C CA . SER A 1 102 ? 170.696 -91.309 17.001 1.00 58.99 102 SER A CA 1
ATOM 801 C C . SER A 1 102 ? 172.160 -91.141 16.624 1.00 55.01 102 SER A C 1
ATOM 802 O O . SER A 1 102 ? 172.536 -90.101 16.073 1.00 59.36 102 SER A O 1
ATOM 805 N N . GLY A 1 103 ? 172.992 -92.145 16.891 1.00 37.89 103 GLY A N 1
ATOM 806 C CA . GLY A 1 103 ? 174.398 -92.019 16.546 1.00 38.88 103 GLY A CA 1
ATOM 807 C C . GLY A 1 103 ? 174.624 -92.060 15.045 1.00 36.31 103 GLY A C 1
ATOM 808 O O . GLY A 1 103 ? 175.250 -91.166 14.468 1.00 37.66 103 GLY A O 1
ATOM 809 N N . ASP A 1 104 ? 174.120 -93.104 14.390 1.00 37.95 104 ASP A N 1
ATOM 810 C CA . ASP A 1 104 ? 174.295 -93.231 12.951 1.00 41.11 104 ASP A CA 1
ATOM 811 C C . ASP A 1 104 ? 173.450 -92.241 12.164 1.00 44.09 104 ASP A C 1
ATOM 812 O O . ASP A 1 104 ? 173.659 -92.113 10.959 1.00 45.86 104 ASP A O 1
ATOM 817 N N . SER A 1 105 ? 172.507 -91.542 12.804 1.00 50.92 105 SER A N 1
ATOM 818 C CA . SER A 1 105 ? 171.710 -90.550 12.091 1.00 48.67 105 SER A CA 1
ATOM 819 C C . SER A 1 105 ? 172.546 -89.370 11.620 1.00 49.42 105 SER A C 1
ATOM 820 O O . SER A 1 105 ? 172.087 -88.603 10.767 1.00 49.84 105 SER A O 1
ATOM 823 N N . SER A 1 106 ? 173.756 -89.198 12.164 1.00 42.35 106 SER A N 1
ATOM 824 C CA . SER A 1 106 ? 174.664 -88.181 11.650 1.00 41.87 106 SER A CA 1
ATOM 825 C C . SER A 1 106 ? 175.062 -88.452 10.207 1.00 40.72 106 SER A C 1
ATOM 826 O O . SER A 1 106 ? 175.586 -87.554 9.540 1.00 37.36 106 SER A O 1
ATOM 829 N N . ILE A 1 107 ? 174.814 -89.665 9.711 1.00 38.25 107 ILE A N 1
ATOM 830 C CA . ILE A 1 107 ? 175.075 -90.001 8.321 1.00 33.19 107 ILE A CA 1
ATOM 831 C C . ILE A 1 107 ? 174.278 -89.161 7.335 1.00 33.43 107 ILE A C 1
ATOM 832 O O . ILE A 1 107 ? 174.635 -89.121 6.152 1.00 32.97 107 ILE A O 1
ATOM 837 N N . CYS A 1 108 ? 173.245 -88.441 7.791 1.00 38.86 108 CYS A N 1
ATOM 838 C CA . CYS A 1 108 ? 172.401 -87.662 6.886 1.00 34.45 108 CYS A CA 1
ATOM 839 C C . CYS A 1 108 ? 173.099 -86.433 6.327 1.00 34.35 108 CYS A C 1
ATOM 840 O O . CYS A 1 108 ? 172.580 -85.840 5.380 1.00 35.37 108 CYS A O 1
ATOM 843 N N . PHE A 1 109 ? 174.245 -86.030 6.889 1.00 39.02 109 PHE A N 1
ATOM 844 C CA . PHE A 1 109 ? 175.030 -84.895 6.386 1.00 37.87 109 PHE A CA 1
ATOM 845 C C . PHE A 1 109 ? 176.499 -85.280 6.550 1.00 44.82 109 PHE A C 1
ATOM 846 O O . PHE A 1 109 ? 177.092 -85.070 7.611 1.00 58.08 109 PHE A O 1
ATOM 854 N N . VAL A 1 110 ? 177.080 -85.852 5.496 1.00 44.77 110 VAL A N 1
ATOM 855 C CA . VAL A 1 110 ? 178.443 -86.368 5.564 1.00 42.69 110 VAL A CA 1
ATOM 856 C C . VAL A 1 110 ? 179.345 -85.843 4.455 1.00 47.65 110 VAL A C 1
ATOM 857 O O . VAL A 1 110 ? 180.576 -85.782 4.650 1.00 53.98 110 VAL A O 1
ATOM 861 N N . ASP A 1 111 ? 178.799 -85.354 3.336 1.00 49.72 111 ASP A N 1
ATOM 862 C CA . ASP A 1 111 ? 179.549 -85.128 2.098 1.00 48.46 111 ASP A CA 1
ATOM 863 C C . ASP A 1 111 ? 180.119 -86.459 1.597 1.00 51.86 111 ASP A C 1
ATOM 864 O O . ASP A 1 111 ? 181.328 -86.702 1.567 1.00 57.04 111 ASP A O 1
ATOM 869 N N . TRP A 1 112 ? 179.175 -87.320 1.205 1.00 38.94 112 TRP A N 1
ATOM 870 C CA . TRP A 1 112 ? 179.392 -88.762 1.150 1.00 39.24 112 TRP A CA 1
ATOM 871 C C . TRP A 1 112 ? 180.496 -89.195 0.193 1.00 45.54 112 TRP A C 1
ATOM 872 O O . TRP A 1 112 ? 180.968 -90.332 0.309 1.00 53.96 112 TRP A O 1
ATOM 883 N N . LYS A 1 113 ? 180.915 -88.345 -0.749 1.00 53.98 113 LYS A N 1
ATOM 884 C CA . LYS A 1 113 ? 182.000 -88.690 -1.673 1.00 65.69 113 LYS A CA 1
ATOM 885 C C . LYS A 1 113 ? 181.660 -89.961 -2.461 1.00 59.57 113 LYS A C 1
ATOM 886 O O . LYS A 1 113 ? 182.228 -91.034 -2.247 1.00 62.63 113 LYS A O 1
ATOM 892 N N . MET A 1 114 ? 180.680 -89.803 -3.353 1.00 51.41 114 MET A N 1
ATOM 893 C CA . MET A 1 114 ? 180.022 -90.891 -4.072 1.00 55.14 114 MET A CA 1
ATOM 894 C C . MET A 1 114 ? 180.980 -92.003 -4.472 1.00 49.19 114 MET A C 1
ATOM 895 O O . MET A 1 114 ? 181.915 -91.788 -5.247 1.00 51.70 114 MET A O 1
ATOM 900 N N . ASP A 1 115 ? 180.722 -93.207 -3.959 1.00 35.56 115 ASP A N 1
ATOM 901 C CA . ASP A 1 115 ? 181.541 -94.366 -4.275 1.00 32.63 115 ASP A CA 1
ATOM 902 C C . ASP A 1 115 ? 180.730 -95.638 -4.465 1.00 37.29 115 ASP A C 1
ATOM 903 O O . ASP A 1 115 ? 181.326 -96.702 -4.668 1.00 40.54 115 ASP A O 1
ATOM 908 N N . ASN A 1 116 ? 179.403 -95.573 -4.397 1.00 30.62 116 ASN A N 1
ATOM 909 C CA . ASN A 1 116 ? 178.558 -96.725 -4.678 1.00 30.67 116 ASN A CA 1
ATOM 910 C C . ASN A 1 116 ? 178.278 -96.762 -6.174 1.00 32.29 116 ASN A C 1
ATOM 911 O O . ASN A 1 116 ? 177.698 -95.820 -6.725 1.00 36.16 116 ASN A O 1
ATOM 916 N N . LYS A 1 117 ? 178.697 -97.840 -6.825 1.00 36.90 117 LYS A N 1
ATOM 917 C CA . LYS A 1 117 ? 178.578 -97.983 -8.268 1.00 36.36 117 LYS A CA 1
ATOM 918 C C . LYS A 1 117 ? 177.332 -98.789 -8.602 1.00 34.55 117 LYS A C 1
ATOM 919 O O . LYS A 1 117 ? 177.069 -99.826 -7.982 1.00 35.32 117 LYS A O 1
ATOM 925 N N . HIS A 1 118 ? 176.561 -98.302 -9.570 1.00 29.04 118 HIS A N 1
ATOM 926 C CA . HIS A 1 118 ? 175.390 -99.004 -10.068 1.00 25.32 118 HIS A CA 1
ATOM 927 C C . HIS A 1 118 ? 175.375 -98.958 -11.588 1.00 27.21 118 HIS A C 1
ATOM 928 O O . HIS A 1 118 ? 175.927 -98.042 -12.204 1.00 29.12 118 HIS A O 1
ATOM 935 N N . ARG A 1 119 ? 174.737 -99.962 -12.186 1.00 29.50 119 ARG A N 1
ATOM 936 C CA . ARG A 1 119 ? 174.374 -99.855 -13.593 1.00 33.88 119 ARG A CA 1
ATOM 937 C C . ARG A 1 119 ? 173.108 -99.025 -13.762 1.00 35.56 119 ARG A C 1
ATOM 938 O O . ARG A 1 119 ? 173.030 -98.175 -14.656 1.00 39.82 119 ARG A O 1
ATOM 946 N N . ALA A 1 120 ? 172.116 -99.259 -12.905 1.00 28.02 120 ALA A N 1
ATOM 947 C CA . ALA A 1 120 ? 170.923 -98.430 -12.821 1.00 25.87 120 ALA A CA 1
ATOM 948 C C . ALA A 1 120 ? 170.394 -98.528 -11.399 1.00 24.92 120 ALA A C 1
ATOM 949 O O . ALA A 1 120 ? 170.467 -99.592 -10.780 1.00 27.26 120 ALA A O 1
ATOM 951 N N . LYS A 1 121 ? 169.870 -97.418 -10.883 1.00 19.42 121 LYS A N 1
ATOM 952 C CA . LYS A 1 121 ? 169.498 -97.342 -9.473 1.00 19.59 121 LYS A CA 1
ATOM 953 C C . LYS A 1 121 ? 168.351 -96.360 -9.304 1.00 20.25 121 LYS A C 1
ATOM 954 O O . LYS A 1 121 ? 168.485 -95.187 -9.659 1.00 19.29 121 LYS A O 1
ATOM 960 N N . GLU A 1 122 ? 167.234 -96.837 -8.763 1.00 23.18 122 GLU A N 1
ATOM 961 C CA . GLU A 1 122 ? 166.100 -95.995 -8.416 1.00 23.45 122 GLU A CA 1
ATOM 962 C C . GLU A 1 122 ? 166.014 -95.867 -6.901 1.00 24.76 122 GLU A C 1
ATOM 963 O O . GLU A 1 122 ? 166.288 -96.825 -6.173 1.00 25.83 122 GLU A O 1
ATOM 969 N N . LEU A 1 123 ? 165.639 -94.681 -6.430 1.00 23.92 123 LEU A N 1
ATOM 970 C CA . LEU A 1 123 ? 165.579 -94.452 -4.997 1.00 24.19 123 LEU A CA 1
ATOM 971 C C . LEU A 1 123 ? 164.272 -94.984 -4.423 1.00 24.78 123 LEU A C 1
ATOM 972 O O . LEU A 1 123 ? 163.284 -95.188 -5.134 1.00 23.71 123 LEU A O 1
ATOM 977 N N . GLU A 1 124 ? 164.279 -95.215 -3.113 1.00 30.25 124 GLU A N 1
ATOM 978 C CA . GLU A 1 124 ? 163.080 -95.579 -2.373 1.00 29.69 124 GLU A CA 1
ATOM 979 C C . GLU A 1 124 ? 162.720 -94.445 -1.426 1.00 32.26 124 GLU A C 1
ATOM 980 O O . GLU A 1 124 ? 163.581 -93.936 -0.701 1.00 30.78 124 GLU A O 1
ATOM 986 N N . LYS A 1 125 ? 161.448 -94.048 -1.442 1.00 26.25 125 LYS A N 1
ATOM 987 C CA . LYS A 1 125 ? 160.964 -92.935 -0.628 1.00 24.76 125 LYS A CA 1
ATOM 988 C C . LYS A 1 125 ? 160.514 -93.479 0.725 1.00 26.92 125 LYS A C 1
ATOM 989 O O . LYS A 1 125 ? 159.328 -93.683 0.989 1.00 28.34 125 LYS A O 1
ATOM 995 N N . ARG A 1 126 ? 161.490 -93.713 1.602 1.00 25.14 126 ARG A N 1
ATOM 996 C CA . ARG A 1 126 ? 161.245 -94.329 2.899 1.00 24.25 126 ARG A CA 1
ATOM 997 C C . ARG A 1 126 ? 161.589 -93.365 4.026 1.00 21.81 126 ARG A C 1
ATOM 998 O O . ARG A 1 126 ? 162.539 -92.585 3.926 1.00 21.51 126 ARG A O 1
ATOM 1006 N N . SER A 1 127 ? 160.803 -93.429 5.100 1.00 23.35 127 SER A N 1
ATOM 1007 C CA . SER A 1 127 ? 160.971 -92.558 6.252 1.00 21.95 127 SER A CA 1
ATOM 1008 C C . SER A 1 127 ? 160.426 -93.263 7.483 1.00 21.98 127 SER A C 1
ATOM 1009 O O . SER A 1 127 ? 159.534 -94.110 7.384 1.00 26.87 127 SER A O 1
ATOM 1012 N N . ASN A 1 128 ? 160.977 -92.913 8.643 1.00 27.28 128 ASN A N 1
ATOM 1013 C CA . ASN A 1 128 ? 160.478 -93.424 9.911 1.00 25.61 128 ASN A CA 1
ATOM 1014 C C . ASN A 1 128 ? 161.011 -92.548 11.036 1.00 29.34 128 ASN A C 1
ATOM 1015 O O . ASN A 1 128 ? 162.144 -92.066 10.971 1.00 28.03 128 ASN A O 1
ATOM 1020 N N . ASN A 1 129 ? 160.179 -92.338 12.053 1.00 31.75 129 ASN A N 1
ATOM 1021 C CA . ASN A 1 129 ? 160.497 -91.455 13.174 1.00 30.72 129 ASN A CA 1
ATOM 1022 C C . ASN A 1 129 ? 160.112 -92.124 14.493 1.00 32.95 129 ASN A C 1
ATOM 1023 O O . ASN A 1 129 ? 159.445 -91.538 15.347 1.00 29.24 129 ASN A O 1
ATOM 1028 N N . ASN A 1 130 ? 160.529 -93.379 14.670 1.00 24.62 130 ASN A N 1
ATOM 1029 C CA . ASN A 1 130 ? 160.057 -94.215 15.768 1.00 28.66 130 ASN A CA 1
ATOM 1030 C C . ASN A 1 130 ? 161.125 -94.458 16.834 1.00 30.03 130 ASN A C 1
ATOM 1031 O O . ASN A 1 130 ? 161.106 -95.490 17.510 1.00 26.63 130 ASN A O 1
ATOM 1036 N N . HIS A 1 131 ? 162.060 -93.528 17.001 1.00 31.72 131 HIS A N 1
ATOM 1037 C CA . HIS A 1 131 ? 163.096 -93.638 18.025 1.00 30.51 131 HIS A CA 1
ATOM 1038 C C . HIS A 1 131 ? 162.989 -92.407 18.917 1.00 33.12 131 HIS A C 1
ATOM 1039 O O . HIS A 1 131 ? 163.431 -91.317 18.540 1.00 39.01 131 HIS A O 1
ATOM 1046 N N . PHE A 1 132 ? 162.402 -92.587 20.098 1.00 32.88 132 PHE A N 1
ATOM 1047 C CA . PHE A 1 132 ? 162.071 -91.452 20.946 1.00 31.69 132 PHE A CA 1
ATOM 1048 C C . PHE A 1 132 ? 163.327 -90.800 21.512 1.00 31.30 132 PHE A C 1
ATOM 1049 O O . PHE A 1 132 ? 164.304 -91.477 21.843 1.00 30.66 132 PHE A O 1
ATOM 1057 N N . ALA A 1 133 ? 163.282 -89.471 21.626 1.00 29.99 133 ALA A N 1
ATOM 1058 C CA . ALA A 1 133 ? 164.400 -88.642 22.074 1.00 37.46 133 ALA A CA 1
ATOM 1059 C C . ALA A 1 133 ? 165.607 -88.755 21.153 1.00 39.88 133 ALA A C 1
ATOM 1060 O O . ALA A 1 133 ? 166.727 -88.422 21.551 1.00 40.66 133 ALA A O 1
ATOM 1062 N N . HIS A 1 134 ? 165.397 -89.195 19.914 1.00 50.05 134 HIS A N 1
ATOM 1063 C CA . HIS A 1 134 ? 166.495 -89.477 19.003 1.00 44.41 134 HIS A CA 1
ATOM 1064 C C . HIS A 1 134 ? 166.138 -89.034 17.592 1.00 42.91 134 HIS A C 1
ATOM 1065 O O . HIS A 1 134 ? 164.965 -88.889 17.238 1.00 42.57 134 HIS A O 1
ATOM 1072 N N . HIS A 1 135 ? 167.180 -88.829 16.788 1.00 28.64 135 HIS A N 1
ATOM 1073 C CA . HIS A 1 135 ? 167.042 -88.552 15.367 1.00 26.83 135 HIS A CA 1
ATOM 1074 C C . HIS A 1 135 ? 167.072 -89.850 14.572 1.00 30.26 135 HIS A C 1
ATOM 1075 O O . HIS A 1 135 ? 167.649 -90.849 15.003 1.00 30.31 135 HIS A O 1
ATOM 1082 N N . THR A 1 136 ? 166.447 -89.825 13.396 1.00 32.61 136 THR A N 1
ATOM 1083 C CA . THR A 1 136 ? 166.456 -90.956 12.479 1.00 30.95 136 THR A CA 1
ATOM 1084 C C . THR A 1 136 ? 166.823 -90.463 11.087 1.00 30.69 136 THR A C 1
ATOM 1085 O O . THR A 1 136 ? 166.419 -89.369 10.680 1.00 24.64 136 THR A O 1
ATOM 1089 N N . CYS A 1 137 ? 167.597 -91.266 10.363 1.00 34.13 137 CYS A N 1
ATOM 1090 C CA . CYS A 1 137 ? 168.056 -90.890 9.034 1.00 32.22 137 CYS A CA 1
ATOM 1091 C C . CYS A 1 137 ? 167.678 -91.965 8.030 1.00 31.58 137 CYS A C 1
ATOM 1092 O O . CYS A 1 137 ? 167.865 -93.160 8.284 1.00 28.67 137 CYS A O 1
ATOM 1095 N N . ASN A 1 138 ? 167.134 -91.530 6.898 1.00 31.95 138 ASN A N 1
ATOM 1096 C CA . ASN A 1 138 ? 166.918 -92.370 5.731 1.00 27.29 138 ASN A CA 1
ATOM 1097 C C . ASN A 1 138 ? 167.478 -91.650 4.515 1.00 25.35 138 ASN A C 1
ATOM 1098 O O . ASN A 1 138 ? 167.250 -90.450 4.335 1.00 22.33 138 ASN A O 1
ATOM 1103 N N . LEU A 1 139 ? 168.205 -92.390 3.682 1.00 31.00 139 LEU A N 1
ATOM 1104 C CA . LEU A 1 139 ? 168.854 -91.828 2.502 1.00 30.84 139 LEU A CA 1
ATOM 1105 C C . LEU A 1 139 ? 168.809 -92.857 1.382 1.00 28.61 139 LEU A C 1
ATOM 1106 O O . LEU A 1 139 ? 169.279 -93.984 1.558 1.00 27.26 139 LEU A O 1
ATOM 1111 N N . SER A 1 140 ? 168.241 -92.470 0.236 1.00 22.00 140 SER A N 1
ATOM 1112 C CA . SER A 1 140 ? 168.120 -93.336 -0.930 1.00 21.00 140 SER A CA 1
ATOM 1113 C C . SER A 1 140 ? 168.538 -92.574 -2.179 1.00 21.76 140 SER A C 1
ATOM 1114 O O . SER A 1 140 ? 168.163 -91.413 -2.359 1.00 24.24 140 SER A O 1
ATOM 1117 N N . TRP A 1 141 ? 169.302 -93.233 -3.046 1.00 26.64 141 TRP A N 1
ATOM 1118 C CA . TRP A 1 141 ? 169.906 -92.591 -4.206 1.00 26.63 141 TRP A CA 1
ATOM 1119 C C . TRP A 1 141 ? 169.307 -93.117 -5.504 1.00 23.22 141 TRP A C 1
ATOM 1120 O O . TRP A 1 141 ? 168.801 -94.241 -5.571 1.00 22.26 141 TRP A O 1
ATOM 1131 N N . ARG A 1 142 ? 169.372 -92.280 -6.537 1.00 24.01 142 ARG A N 1
ATOM 1132 C CA . ARG A 1 142 ? 168.998 -92.658 -7.890 1.00 21.81 142 ARG A CA 1
ATOM 1133 C C . ARG A 1 142 ? 170.055 -92.127 -8.847 1.00 22.56 142 ARG A C 1
ATOM 1134 O O . ARG A 1 142 ? 170.663 -91.082 -8.603 1.00 25.17 142 ARG A O 1
ATOM 1142 N N . CYS A 1 143 ? 170.288 -92.866 -9.929 1.00 31.85 143 CYS A N 1
ATOM 1143 C CA . CYS A 1 143 ? 171.244 -92.427 -10.936 1.00 30.22 143 CYS A CA 1
ATOM 1144 C C . CYS A 1 143 ? 171.020 -93.206 -12.222 1.00 28.86 143 CYS A C 1
ATOM 1145 O O . CYS A 1 143 ? 170.484 -94.317 -12.219 1.00 26.70 143 CYS A O 1
ATOM 1148 N N . GLY A 1 144 ? 171.450 -92.604 -13.323 1.00 24.15 144 GLY A N 1
ATOM 1149 C CA . GLY A 1 144 ? 171.369 -93.247 -14.619 1.00 22.57 144 GLY A CA 1
ATOM 1150 C C . GLY A 1 144 ? 172.283 -92.552 -15.597 1.00 23.87 144 GLY A C 1
ATOM 1151 O O . GLY A 1 144 ? 172.695 -91.407 -15.386 1.00 22.04 144 GLY A O 1
ATOM 1152 N N . VAL A 1 145 ? 172.603 -93.263 -16.679 1.00 30.77 145 VAL A N 1
ATOM 1153 C CA . VAL A 1 145 ? 173.498 -92.752 -17.710 1.00 30.03 145 VAL A CA 1
ATOM 1154 C C . VAL A 1 145 ? 173.135 -93.412 -19.033 1.00 33.42 145 VAL A C 1
ATOM 1155 O O . VAL A 1 145 ? 172.595 -94.523 -19.066 1.00 28.72 145 VAL A O 1
ATOM 1159 N N . THR A 1 146 ? 173.415 -92.711 -20.133 1.00 34.41 146 THR A N 1
ATOM 1160 C CA . THR A 1 146 ? 173.197 -93.269 -21.460 1.00 33.23 146 THR A CA 1
ATOM 1161 C C . THR A 1 146 ? 174.131 -92.604 -22.463 1.00 32.25 146 THR A C 1
ATOM 1162 O O . THR A 1 146 ? 174.465 -91.421 -22.339 1.00 30.72 146 THR A O 1
ATOM 1166 N N . ASN A 1 147 ? 174.567 -93.393 -23.445 1.00 33.53 147 ASN A N 1
ATOM 1167 C CA . ASN A 1 147 ? 175.361 -92.927 -24.576 1.00 29.39 147 ASN A CA 1
ATOM 1168 C C . ASN A 1 147 ? 174.500 -93.005 -25.829 1.00 29.61 147 ASN A C 1
ATOM 1169 O O . ASN A 1 147 ? 174.121 -94.103 -26.251 1.00 33.46 147 ASN A O 1
ATOM 1174 N N . THR A 1 148 ? 174.195 -91.853 -26.424 1.00 23.62 148 THR A N 1
ATOM 1175 C CA . THR A 1 148 ? 173.353 -91.795 -27.613 1.00 22.82 148 THR A CA 1
ATOM 1176 C C . THR A 1 148 ? 174.008 -90.909 -28.667 1.00 22.27 148 THR A C 1
ATOM 1177 O O . THR A 1 148 ? 175.073 -90.323 -28.455 1.00 21.10 148 THR A O 1
ATOM 1181 N N . HIS A 1 149 ? 173.347 -90.820 -29.816 1.00 24.14 149 HIS A N 1
ATOM 1182 C CA . HIS A 1 149 ? 173.753 -89.951 -30.910 1.00 22.06 149 HIS A CA 1
ATOM 1183 C C . HIS A 1 149 ? 172.826 -88.745 -30.939 1.00 20.25 149 HIS A C 1
ATOM 1184 O O . HIS A 1 149 ? 171.600 -88.900 -30.936 1.00 23.26 149 HIS A O 1
ATOM 1191 N N . LEU A 1 150 ? 173.405 -87.550 -30.948 1.00 19.81 150 LEU A N 1
ATOM 1192 C CA . LEU A 1 150 ? 172.634 -86.314 -30.962 1.00 27.35 150 LEU A CA 1
ATOM 1193 C C . LEU A 1 150 ? 172.717 -85.669 -32.339 1.00 27.56 150 LEU A C 1
ATOM 1194 O O . LEU A 1 150 ? 173.810 -85.508 -32.891 1.00 30.70 150 LEU A O 1
ATOM 1199 N N . GLU A 1 151 ? 171.560 -85.298 -32.884 1.00 25.50 151 GLU A N 1
ATOM 1200 C CA . GLU A 1 151 ? 171.470 -84.626 -34.175 1.00 26.70 151 GLU A CA 1
ATOM 1201 C C . GLU A 1 151 ? 171.376 -83.126 -33.920 1.00 24.01 151 GLU A C 1
ATOM 1202 O O . GLU A 1 151 ? 170.386 -82.645 -33.360 1.00 23.33 151 GLU A O 1
ATOM 1208 N N . VAL A 1 152 ? 172.407 -82.395 -34.321 1.00 27.06 152 VAL A N 1
ATOM 1209 C CA . VAL A 1 152 ? 172.480 -80.954 -34.119 1.00 26.71 152 VAL A CA 1
ATOM 1210 C C . VAL A 1 152 ? 171.873 -80.257 -35.329 1.00 31.21 152 VAL A C 1
ATOM 1211 O O . VAL A 1 152 ? 172.068 -80.685 -36.474 1.00 27.82 152 VAL A O 1
ATOM 1215 N N . ARG A 1 153 ? 171.118 -79.190 -35.076 1.00 27.67 153 ARG A N 1
ATOM 1216 C CA . ARG A 1 153 ? 170.405 -78.459 -36.113 1.00 27.09 153 ARG A CA 1
ATOM 1217 C C . ARG A 1 153 ? 171.026 -77.080 -36.317 1.00 26.47 153 ARG A C 1
ATOM 1218 O O . ARG A 1 153 ? 171.923 -76.655 -35.584 1.00 24.69 153 ARG A O 1
ATOM 1226 N N . LEU A 1 154 ? 170.527 -76.376 -37.331 1.00 19.66 154 LEU A N 1
ATOM 1227 C CA . LEU A 1 154 ? 171.044 -75.070 -37.717 1.00 16.89 154 LEU A CA 1
ATOM 1228 C C . LEU A 1 154 ? 169.939 -74.026 -37.636 1.00 16.18 154 LEU A C 1
ATOM 1229 O O . LEU A 1 154 ? 168.851 -74.221 -38.188 1.00 15.91 154 LEU A O 1
ATOM 1234 N N . VAL A 1 155 ? 170.220 -72.921 -36.945 1.00 23.42 155 VAL A N 1
ATOM 1235 C CA . VAL A 1 155 ? 169.309 -71.780 -36.900 1.00 25.23 155 VAL A CA 1
ATOM 1236 C C . VAL A 1 155 ? 170.051 -70.547 -37.391 1.00 26.05 155 VAL A C 1
ATOM 1237 O O . VAL A 1 155 ? 171.231 -70.625 -37.743 1.00 29.39 155 VAL A O 1
ATOM 1241 N N . ALA A 1 156 ? 169.372 -69.400 -37.424 1.00 38.45 156 ALA A N 1
ATOM 1242 C CA . ALA A 1 156 ? 169.975 -68.181 -37.952 1.00 34.51 156 ALA A CA 1
ATOM 1243 C C . ALA A 1 156 ? 170.140 -67.093 -36.899 1.00 37.93 156 ALA A C 1
ATOM 1244 O O . ALA A 1 156 ? 171.263 -66.632 -36.681 1.00 41.18 156 ALA A O 1
ATOM 1246 N N . SER A 1 157 ? 169.062 -66.663 -36.240 1.00 44.66 157 SER A N 1
ATOM 1247 C CA . SER A 1 157 ? 169.080 -65.505 -35.341 1.00 49.46 157 SER A CA 1
ATOM 1248 C C . SER A 1 157 ? 169.594 -64.242 -36.029 1.00 53.15 157 SER A C 1
ATOM 1249 O O . SER A 1 157 ? 170.012 -63.292 -35.361 1.00 53.87 157 SER A O 1
ATOM 1252 N N . GLY A 1 158 ? 169.559 -64.213 -37.358 1.00 40.18 158 GLY A N 1
ATOM 1253 C CA . GLY A 1 158 ? 170.192 -63.166 -38.133 1.00 36.54 158 GLY A CA 1
ATOM 1254 C C . GLY A 1 158 ? 170.886 -63.775 -39.332 1.00 37.32 158 GLY A C 1
ATOM 1255 O O . GLY A 1 158 ? 170.279 -64.564 -40.060 1.00 36.36 158 GLY A O 1
ATOM 1256 N N . THR A 1 159 ? 172.151 -63.432 -39.550 1.00 40.26 159 THR A N 1
ATOM 1257 C CA . THR A 1 159 ? 172.948 -64.074 -40.583 1.00 40.49 159 THR A CA 1
ATOM 1258 C C . THR A 1 159 ? 173.703 -65.246 -39.960 1.00 43.32 159 THR A C 1
ATOM 1259 O O . THR A 1 159 ? 173.450 -65.627 -38.815 1.00 50.54 159 THR A O 1
ATOM 1262 N N . GLN A 1 160 ? 174.644 -65.828 -40.711 1.00 65.84 160 GLN A N 1
ATOM 1263 C CA . GLN A 1 160 ? 175.615 -66.784 -40.182 1.00 68.61 160 GLN A CA 1
ATOM 1264 C C . GLN A 1 160 ? 174.958 -67.934 -39.426 1.00 58.68 160 GLN A C 1
ATOM 1265 O O . GLN A 1 160 ? 174.934 -67.914 -38.190 1.00 59.59 160 GLN A O 1
ATOM 1271 N N . PRO A 1 161 ? 174.380 -68.915 -40.120 1.00 31.33 161 PRO A N 1
ATOM 1272 C CA . PRO A 1 161 ? 173.726 -70.037 -39.431 1.00 29.83 161 PRO A CA 1
ATOM 1273 C C . PRO A 1 161 ? 174.569 -70.614 -38.300 1.00 28.18 161 PRO A C 1
ATOM 1274 O O . PRO A 1 161 ? 175.797 -70.691 -38.391 1.00 30.26 161 PRO A O 1
ATOM 1278 N N . GLN A 1 162 ? 173.893 -71.024 -37.226 1.00 24.91 162 GLN A N 1
ATOM 1279 C CA . GLN A 1 162 ? 174.543 -71.488 -36.006 1.00 22.69 162 GLN A CA 1
ATOM 1280 C C . GLN A 1 162 ? 174.070 -72.886 -35.633 1.00 22.60 162 GLN A C 1
ATOM 1281 O O . GLN A 1 162 ? 172.886 -73.210 -35.765 1.00 23.90 162 GLN A O 1
ATOM 1287 N N . ALA A 1 163 ? 175.002 -73.703 -35.150 1.00 18.99 163 ALA A N 1
ATOM 1288 C CA . ALA A 1 163 ? 174.685 -75.035 -34.655 1.00 22.15 163 ALA A CA 1
ATOM 1289 C C . ALA A 1 163 ? 174.065 -74.945 -33.264 1.00 21.84 163 ALA A C 1
ATOM 1290 O O . ALA A 1 163 ? 174.580 -74.238 -32.392 1.00 18.93 163 ALA A O 1
ATOM 1292 N N . VAL A 1 164 ? 172.960 -75.666 -33.056 1.00 19.03 164 VAL A N 1
ATOM 1293 C CA . VAL A 1 164 ? 172.234 -75.642 -31.792 1.00 16.66 164 VAL A CA 1
ATOM 1294 C C . VAL A 1 164 ? 171.680 -77.027 -31.489 1.00 21.67 164 VAL A C 1
ATOM 1295 O O . VAL A 1 164 ? 171.539 -77.878 -32.371 1.00 18.03 164 VAL A O 1
ATOM 1299 N N . ILE A 1 165 ? 171.360 -77.241 -30.216 1.00 25.27 165 ILE A N 1
ATOM 1300 C CA . ILE A 1 165 ? 170.590 -78.397 -29.780 1.00 21.04 165 ILE A CA 1
ATOM 1301 C C . ILE A 1 165 ? 169.180 -77.925 -29.470 1.00 26.57 165 ILE A C 1
ATOM 1302 O O . ILE A 1 165 ? 168.992 -76.928 -28.760 1.00 27.53 165 ILE A O 1
ATOM 1307 N N . VAL A 1 166 ? 168.189 -78.627 -30.011 1.00 32.29 166 VAL A N 1
ATOM 1308 C CA . VAL A 1 166 ? 166.786 -78.287 -29.818 1.00 29.19 166 VAL A CA 1
ATOM 1309 C C . VAL A 1 166 ? 166.235 -79.133 -28.681 1.00 28.39 166 VAL A C 1
ATOM 1310 O O . VAL A 1 166 ? 166.372 -80.364 -28.683 1.00 24.64 166 VAL A O 1
ATOM 1314 N N . MET A 1 167 ? 165.638 -78.474 -27.699 1.00 30.44 167 MET A N 1
ATOM 1315 C CA . MET A 1 167 ? 165.016 -79.171 -26.590 1.00 30.40 167 MET A CA 1
ATOM 1316 C C . MET A 1 167 ? 163.597 -79.583 -26.963 1.00 28.60 167 MET A C 1
ATOM 1317 O O . MET A 1 167 ? 162.980 -78.987 -27.849 1.00 29.11 167 MET A O 1
ATOM 1322 N N . PRO A 1 168 ? 163.064 -80.623 -26.319 1.00 18.13 168 PRO A N 1
ATOM 1323 C CA . PRO A 1 168 ? 161.675 -81.014 -26.607 1.00 22.66 168 PRO A CA 1
ATOM 1324 C C . PRO A 1 168 ? 160.660 -79.917 -26.323 1.00 20.74 168 PRO A C 1
ATOM 1325 O O . PRO A 1 168 ? 159.582 -79.918 -26.929 1.00 19.92 168 PRO A O 1
ATOM 1329 N N . ASN A 1 169 ? 160.967 -78.973 -25.433 1.00 30.59 169 ASN A N 1
ATOM 1330 C CA . ASN A 1 169 ? 160.038 -77.884 -25.158 1.00 29.15 169 ASN A CA 1
ATOM 1331 C C . ASN A 1 169 ? 160.097 -76.773 -26.198 1.00 32.44 169 ASN A C 1
ATOM 1332 O O . ASN A 1 169 ? 159.295 -75.836 -26.123 1.00 34.41 169 ASN A O 1
ATOM 1337 N N . GLY A 1 170 ? 161.021 -76.851 -27.156 1.00 31.05 170 GLY A N 1
ATOM 1338 C CA . GLY A 1 170 ? 161.193 -75.835 -28.168 1.00 21.67 170 GLY A CA 1
ATOM 1339 C C . GLY A 1 170 ? 162.387 -74.932 -27.949 1.00 26.25 170 GLY A C 1
ATOM 1340 O O . GLY A 1 170 ? 162.840 -74.287 -28.901 1.00 26.79 170 GLY A O 1
ATOM 1341 N N . THR A 1 171 ? 162.905 -74.876 -26.726 1.00 32.42 171 THR A N 1
ATOM 1342 C CA . THR A 1 171 ? 164.054 -74.037 -26.422 1.00 29.60 171 THR A CA 1
ATOM 1343 C C . THR A 1 171 ? 165.300 -74.559 -27.135 1.00 27.54 171 THR A C 1
ATOM 1344 O O . THR A 1 171 ? 165.469 -75.763 -27.342 1.00 32.22 171 THR A O 1
ATOM 1348 N N . THR A 1 172 ? 166.162 -73.633 -27.538 1.00 30.86 172 THR A N 1
ATOM 1349 C CA . THR A 1 172 ? 167.387 -73.948 -28.255 1.00 30.56 172 THR A CA 1
ATOM 1350 C C . THR A 1 172 ? 168.594 -73.621 -27.384 1.00 32.59 172 THR A C 1
ATOM 1351 O O . THR A 1 172 ? 168.581 -72.644 -26.627 1.00 34.26 172 THR A O 1
ATOM 1355 N N . ARG A 1 173 ? 169.626 -74.456 -27.475 1.00 26.85 173 ARG A N 1
ATOM 1356 C CA . ARG A 1 173 ? 170.861 -74.256 -26.727 1.00 28.07 173 ARG A CA 1
ATOM 1357 C C . ARG A 1 173 ? 172.029 -74.290 -27.698 1.00 28.11 173 ARG A C 1
ATOM 1358 O O . ARG A 1 173 ? 172.215 -75.279 -28.414 1.00 28.66 173 ARG A O 1
ATOM 1366 N N . ALA A 1 174 ? 172.816 -73.216 -27.714 1.00 24.99 174 ALA A N 1
ATOM 1367 C CA . ALA A 1 174 ? 173.942 -73.127 -28.629 1.00 21.15 174 ALA A CA 1
ATOM 1368 C C . ALA A 1 174 ? 174.976 -74.201 -28.319 1.00 22.91 174 ALA A C 1
ATOM 1369 O O . ALA A 1 174 ? 175.224 -74.533 -27.158 1.00 29.02 174 ALA A O 1
ATOM 1371 N N . VAL A 1 175 ? 175.573 -74.754 -29.368 1.00 21.90 175 VAL A N 1
ATOM 1372 C CA . VAL A 1 175 ? 176.676 -75.695 -29.226 1.00 21.91 175 VAL A CA 1
ATOM 1373 C C . VAL A 1 175 ? 177.976 -74.906 -29.196 1.00 21.39 175 VAL A C 1
ATOM 1374 O O . VAL A 1 175 ? 178.206 -74.041 -30.048 1.00 24.82 175 VAL A O 1
ATOM 1378 N N . SER A 1 176 ? 178.822 -75.191 -28.210 1.00 35.11 176 SER A N 1
ATOM 1379 C CA . SER A 1 176 ? 180.101 -74.502 -28.112 1.00 33.13 176 SER A CA 1
ATOM 1380 C C . SER A 1 176 ? 181.012 -74.936 -29.251 1.00 30.41 176 SER A C 1
ATOM 1381 O O . SER A 1 176 ? 181.126 -76.128 -29.552 1.00 28.97 176 SER A O 1
ATOM 1384 N N . MET A 1 177 ? 181.657 -73.961 -29.890 1.00 24.38 177 MET A N 1
ATOM 1385 C CA . MET A 1 177 ? 182.580 -74.220 -30.983 1.00 28.90 177 MET A CA 1
ATOM 1386 C C . MET A 1 177 ? 184.031 -74.261 -30.522 1.00 32.48 177 MET A C 1
ATOM 1387 O O . MET A 1 177 ? 184.938 -74.056 -31.334 1.00 34.99 177 MET A O 1
ATOM 1392 N N . VAL A 1 178 ? 184.272 -74.520 -29.235 1.00 39.31 178 VAL A N 1
ATOM 1393 C CA . VAL A 1 178 ? 185.618 -74.561 -28.678 1.00 34.52 178 VAL A CA 1
ATOM 1394 C C . VAL A 1 178 ? 185.916 -75.911 -28.027 1.00 35.22 178 VAL A C 1
ATOM 1395 O O . VAL A 1 178 ? 186.952 -76.523 -28.304 1.00 34.89 178 VAL A O 1
ATOM 1399 N N . ALA A 1 179 ? 185.025 -76.383 -27.154 1.00 52.30 179 ALA A N 1
ATOM 1400 C CA . ALA A 1 179 ? 185.256 -77.669 -26.493 1.00 55.84 179 ALA A CA 1
ATOM 1401 C C . ALA A 1 179 ? 183.966 -78.191 -25.873 1.00 59.27 179 ALA A C 1
ATOM 1402 O O . ALA A 1 179 ? 183.428 -77.563 -24.957 1.00 65.97 179 ALA A O 1
ATOM 1404 N N . GLU A 1 180 ? 183.479 -79.325 -26.381 1.00 44.60 180 GLU A N 1
ATOM 1405 C CA . GLU A 1 180 ? 182.681 -80.291 -25.618 1.00 41.94 180 GLU A CA 1
ATOM 1406 C C . GLU A 1 180 ? 181.578 -79.620 -24.794 1.00 39.35 180 GLU A C 1
ATOM 1407 O O . GLU A 1 180 ? 181.637 -79.555 -23.567 1.00 50.49 180 GLU A O 1
ATOM 1413 N N . THR A 1 181 ? 180.590 -79.082 -25.504 1.00 39.45 181 THR A N 1
ATOM 1414 C CA . THR A 1 181 ? 179.472 -78.410 -24.847 1.00 40.82 181 THR A CA 1
ATOM 1415 C C . THR A 1 181 ? 178.873 -79.276 -23.741 1.00 37.90 181 THR A C 1
ATOM 1416 O O . THR A 1 181 ? 178.426 -80.402 -23.981 1.00 35.67 181 THR A O 1
ATOM 1420 N N . PHE A 1 182 ? 178.893 -78.739 -22.521 1.00 29.42 182 PHE A N 1
ATOM 1421 C CA . PHE A 1 182 ? 178.399 -79.404 -21.324 1.00 21.59 182 PHE A CA 1
ATOM 1422 C C . PHE A 1 182 ? 177.457 -78.460 -20.591 1.00 21.19 182 PHE A C 1
ATOM 1423 O O . PHE A 1 182 ? 177.653 -77.242 -20.601 1.00 19.02 182 PHE A O 1
ATOM 1431 N N . TRP A 1 183 ? 176.427 -79.022 -19.960 1.00 21.24 183 TRP A N 1
ATOM 1432 C CA . TRP A 1 183 ? 175.525 -78.210 -19.154 1.00 21.77 183 TRP A CA 1
ATOM 1433 C C . TRP A 1 183 ? 174.748 -79.102 -18.196 1.00 22.68 183 TRP A C 1
ATOM 1434 O O . TRP A 1 183 ? 174.782 -80.332 -18.281 1.00 21.70 183 TRP A O 1
ATOM 1445 N N . THR A 1 184 ? 174.038 -78.449 -17.279 1.00 29.59 184 THR A N 1
ATOM 1446 C CA . THR A 1 184 ? 173.353 -79.101 -16.173 1.00 27.47 184 THR A CA 1
ATOM 1447 C C . THR A 1 184 ? 171.962 -78.502 -16.022 1.00 24.36 184 THR A C 1
ATOM 1448 O O . THR A 1 184 ? 171.800 -77.281 -16.074 1.00 25.79 184 THR A O 1
ATOM 1452 N N . ASP A 1 185 ? 170.960 -79.363 -15.842 1.00 24.52 185 ASP A N 1
ATOM 1453 C CA . ASP A 1 185 ? 169.580 -78.922 -15.628 1.00 28.32 185 ASP A CA 1
ATOM 1454 C C . ASP A 1 185 ? 168.967 -79.812 -14.552 1.00 26.50 185 ASP A C 1
ATOM 1455 O O . ASP A 1 185 ? 168.557 -80.941 -14.836 1.00 27.24 185 ASP A O 1
ATOM 1460 N N . GLY A 1 186 ? 168.904 -79.299 -13.329 1.00 24.01 186 GLY A N 1
ATOM 1461 C CA . GLY A 1 186 ? 168.309 -80.055 -12.239 1.00 22.51 186 GLY A CA 1
ATOM 1462 C C . GLY A 1 186 ? 169.090 -81.321 -11.956 1.00 23.03 186 GLY A C 1
ATOM 1463 O O . GLY A 1 186 ? 170.274 -81.283 -11.605 1.00 29.62 186 GLY A O 1
ATOM 1464 N N . GLU A 1 187 ? 168.422 -82.468 -12.111 1.00 28.79 187 GLU A N 1
ATOM 1465 C CA . GLU A 1 187 ? 169.054 -83.761 -11.871 1.00 27.83 187 GLU A CA 1
ATOM 1466 C C . GLU A 1 187 ? 170.038 -84.141 -12.965 1.00 29.05 187 GLU A C 1
ATOM 1467 O O . GLU A 1 187 ? 170.953 -84.931 -12.712 1.00 29.11 187 GLU A O 1
ATOM 1473 N N . PHE A 1 188 ? 169.868 -83.606 -14.167 1.00 25.75 188 PHE A N 1
ATOM 1474 C CA . PHE A 1 188 ? 170.526 -84.136 -15.349 1.00 21.10 188 PHE A CA 1
ATOM 1475 C C . PHE A 1 188 ? 171.741 -83.304 -15.728 1.00 21.55 188 PHE A C 1
ATOM 1476 O O . PHE A 1 188 ? 171.788 -82.092 -15.506 1.00 26.59 188 PHE A O 1
ATOM 1484 N N . SER A 1 189 ? 172.729 -83.980 -16.304 1.00 20.70 189 SER A N 1
ATOM 1485 C CA . SER A 1 189 ? 173.890 -83.347 -16.906 1.00 25.16 189 SER A CA 1
ATOM 1486 C C . SER A 1 189 ? 174.049 -83.885 -18.319 1.00 25.75 189 SER A C 1
ATOM 1487 O O . SER A 1 189 ? 173.892 -85.087 -18.559 1.00 18.72 189 SER A O 1
ATOM 1490 N N . TYR A 1 190 ? 174.353 -82.989 -19.254 1.00 25.00 190 TYR A N 1
ATOM 1491 C CA . TYR A 1 190 ? 174.452 -83.327 -20.665 1.00 20.25 190 TYR A CA 1
ATOM 1492 C C . TYR A 1 190 ? 175.831 -82.954 -21.182 1.00 20.63 190 TYR A C 1
ATOM 1493 O O . TYR A 1 190 ? 176.301 -81.834 -20.956 1.00 19.67 190 TYR A O 1
ATOM 1502 N N . LEU A 1 191 ? 176.470 -83.890 -21.878 1.00 20.69 191 LEU A N 1
ATOM 1503 C CA . LEU A 1 191 ? 177.764 -83.664 -22.505 1.00 24.33 191 LEU A CA 1
ATOM 1504 C C . LEU A 1 191 ? 177.704 -84.110 -23.958 1.00 27.72 191 LEU A C 1
ATOM 1505 O O . LEU A 1 191 ? 177.350 -85.259 -24.247 1.00 24.38 191 LEU A O 1
ATOM 1510 N N . TYR A 1 192 ? 178.052 -83.203 -24.866 1.00 29.31 192 TYR A N 1
ATOM 1511 C CA . TYR A 1 192 ? 178.061 -83.470 -26.299 1.00 25.95 192 TYR A CA 1
ATOM 1512 C C . TYR A 1 192 ? 179.480 -83.279 -26.813 1.00 25.40 192 TYR A C 1
ATOM 1513 O O . TYR A 1 192 ? 180.030 -82.175 -26.731 1.00 30.07 192 TYR A O 1
ATOM 1522 N N . SER A 1 193 ? 180.071 -84.351 -27.338 1.00 28.71 193 SER A N 1
ATOM 1523 C CA . SER A 1 193 ? 181.476 -84.361 -27.740 1.00 31.43 193 SER A CA 1
ATOM 1524 C C . SER A 1 193 ? 181.588 -84.779 -29.200 1.00 30.06 193 SER A C 1
ATOM 1525 O O . SER A 1 193 ? 181.668 -85.974 -29.512 1.00 31.00 193 SER A O 1
ATOM 1528 N N . PRO A 1 194 ? 181.605 -83.821 -30.121 1.00 22.68 194 PRO A N 1
ATOM 1529 C CA . PRO A 1 194 ? 181.776 -84.146 -31.538 1.00 25.87 194 PRO A CA 1
ATOM 1530 C C . PRO A 1 194 ? 183.245 -84.265 -31.924 1.00 34.05 194 PRO A C 1
ATOM 1531 O O . PRO A 1 194 ? 184.142 -83.736 -31.262 1.00 26.98 194 PRO A O 1
ATOM 1535 N N . LYS A 1 195 ? 183.475 -84.980 -33.030 1.00 50.18 195 LYS A N 1
ATOM 1536 C CA . LYS A 1 195 ? 184.838 -85.162 -33.522 1.00 50.50 195 LYS A CA 1
ATOM 1537 C C . LYS A 1 195 ? 185.453 -83.829 -33.925 1.00 52.27 195 LYS A C 1
ATOM 1538 O O . LYS A 1 195 ? 186.564 -83.489 -33.502 1.00 54.08 195 LYS A O 1
ATOM 1544 N N . VAL A 1 196 ? 184.743 -83.058 -34.741 1.00 38.32 196 VAL A N 1
ATOM 1545 C CA . VAL A 1 196 ? 185.199 -81.738 -35.151 1.00 34.22 196 VAL A CA 1
ATOM 1546 C C . VAL A 1 196 ? 184.157 -80.711 -34.732 1.00 37.92 196 VAL A C 1
ATOM 1547 O O . VAL A 1 196 ? 182.965 -81.015 -34.608 1.00 35.44 196 VAL A O 1
ATOM 1551 N N . PHE A 1 197 ? 184.619 -79.488 -34.497 1.00 42.39 197 PHE A N 1
ATOM 1552 C CA . PHE A 1 197 ? 183.767 -78.405 -34.033 1.00 44.88 197 PHE A CA 1
ATOM 1553 C C . PHE A 1 197 ? 183.345 -77.512 -35.196 1.00 44.85 197 PHE A C 1
ATOM 1554 O O . PHE A 1 197 ? 183.899 -77.565 -36.296 1.00 41.99 197 PHE A O 1
ATOM 1562 N N . GLY A 1 198 ? 182.344 -76.675 -34.929 1.00 42.18 198 GLY A N 1
ATOM 1563 C CA . GLY A 1 198 ? 181.913 -75.694 -35.905 1.00 41.12 198 GLY A CA 1
ATOM 1564 C C . GLY A 1 198 ? 180.990 -76.282 -36.959 1.00 42.01 198 GLY A C 1
ATOM 1565 O O . GLY A 1 198 ? 180.281 -77.262 -36.732 1.00 37.52 198 GLY A O 1
ATOM 1566 N N . THR A 1 199 ? 181.004 -75.659 -38.133 1.00 39.90 199 THR A N 1
ATOM 1567 C CA . THR A 1 199 ? 180.158 -76.061 -39.242 1.00 36.06 199 THR A CA 1
ATOM 1568 C C . THR A 1 199 ? 181.015 -76.434 -40.442 1.00 37.60 199 THR A C 1
ATOM 1569 O O . THR A 1 199 ? 182.156 -75.988 -40.581 1.00 37.91 199 THR A O 1
ATOM 1573 N N . ARG A 1 200 ? 180.445 -77.266 -41.309 1.00 38.63 200 ARG A N 1
ATOM 1574 C CA . ARG A 1 200 ? 181.075 -77.660 -42.560 1.00 39.62 200 ARG A CA 1
ATOM 1575 C C . ARG A 1 200 ? 180.319 -77.035 -43.724 1.00 36.10 200 ARG A C 1
ATOM 1576 O O . ARG A 1 200 ? 179.084 -77.009 -43.732 1.00 31.93 200 ARG A O 1
ATOM 1584 N N . ALA A 1 201 ? 181.066 -76.519 -44.699 1.00 49.95 201 ALA A N 1
ATOM 1585 C CA . ALA A 1 201 ? 180.491 -75.884 -45.877 1.00 52.85 201 ALA A CA 1
ATOM 1586 C C . ALA A 1 201 ? 181.071 -76.525 -47.128 1.00 50.79 201 ALA A C 1
ATOM 1587 O O . ALA A 1 201 ? 182.291 -76.688 -47.238 1.00 55.14 201 ALA A O 1
ATOM 1589 N N . GLU A 1 202 ? 180.198 -76.889 -48.062 1.00 42.75 202 GLU A N 1
ATOM 1590 C CA . GLU A 1 202 ? 180.609 -77.433 -49.345 1.00 41.02 202 GLU A CA 1
ATOM 1591 C C . GLU A 1 202 ? 179.904 -76.675 -50.459 1.00 38.55 202 GLU A C 1
ATOM 1592 O O . GLU A 1 202 ? 178.780 -76.193 -50.290 1.00 38.60 202 GLU A O 1
ATOM 1598 N N . THR A 1 203 ? 180.586 -76.554 -51.593 1.00 29.75 203 THR A N 1
ATOM 1599 C CA . THR A 1 203 ? 179.990 -75.988 -52.794 1.00 29.79 203 THR A CA 1
ATOM 1600 C C . THR A 1 203 ? 179.438 -77.115 -53.654 1.00 27.35 203 THR A C 1
ATOM 1601 O O . THR A 1 203 ? 180.139 -78.092 -53.931 1.00 24.56 203 THR A O 1
ATOM 1605 N N . LYS A 1 204 ? 178.182 -76.984 -54.065 1.00 24.79 204 LYS A N 1
ATOM 1606 C CA . LYS A 1 204 ? 177.566 -78.009 -54.893 1.00 29.14 204 LYS A CA 1
ATOM 1607 C C . LYS A 1 204 ? 176.439 -77.381 -55.699 1.00 30.81 204 LYS A C 1
ATOM 1608 O O . LYS A 1 204 ? 176.003 -76.259 -55.429 1.00 31.75 204 LYS A O 1
ATOM 1614 N N . PHE A 1 205 ? 175.988 -78.120 -56.710 1.00 32.61 205 PHE A N 1
ATOM 1615 C CA . PHE A 1 205 ? 174.828 -77.757 -57.513 1.00 32.05 205 PHE A CA 1
ATOM 1616 C C . PHE A 1 205 ? 173.644 -78.596 -57.062 1.00 31.15 205 PHE A C 1
ATOM 1617 O O . PHE A 1 205 ? 173.764 -79.817 -56.921 1.00 41.17 205 PHE A O 1
ATOM 1625 N N . ILE A 1 206 ? 172.506 -77.949 -56.839 1.00 23.59 206 ILE A N 1
ATOM 1626 C CA . ILE A 1 206 ? 171.289 -78.686 -56.511 1.00 28.62 206 ILE A CA 1
ATOM 1627 C C . ILE A 1 206 ? 170.299 -78.527 -57.660 1.00 25.46 206 ILE A C 1
ATOM 1628 O O . ILE A 1 206 ? 170.205 -77.445 -58.255 1.00 27.45 206 ILE A O 1
ATOM 1633 N N . PRO A 1 207 ? 169.567 -79.576 -58.026 1.00 25.16 207 PRO A N 1
ATOM 1634 C CA . PRO A 1 207 ? 168.593 -79.450 -59.115 1.00 24.36 207 PRO A CA 1
ATOM 1635 C C . PRO A 1 207 ? 167.310 -78.784 -58.643 1.00 27.55 207 PRO A C 1
ATOM 1636 O O . PRO A 1 207 ? 166.830 -79.023 -57.532 1.00 25.90 207 PRO A O 1
ATOM 1640 N N . CYS A 1 208 ? 166.753 -77.936 -59.504 1.00 32.64 208 CYS A N 1
ATOM 1641 C CA . CYS A 1 208 ? 165.550 -77.186 -59.181 1.00 29.94 208 CYS A CA 1
ATOM 1642 C C . CYS A 1 208 ? 164.668 -77.078 -60.415 1.00 29.55 208 CYS A C 1
ATOM 1643 O O . CYS A 1 208 ? 165.100 -77.339 -61.540 1.00 32.76 208 CYS A O 1
ATOM 1646 N N . PHE A 1 209 ? 163.415 -76.692 -60.185 1.00 26.91 209 PHE A N 1
ATOM 1647 C CA . PHE A 1 209 ? 162.466 -76.373 -61.245 1.00 22.95 209 PHE A CA 1
ATOM 1648 C C . PHE A 1 209 ? 161.988 -74.944 -61.037 1.00 30.05 209 PHE A C 1
ATOM 1649 O O . PHE A 1 209 ? 161.404 -74.627 -59.996 1.00 30.88 209 PHE A O 1
ATOM 1657 N N . LYS A 1 210 ? 162.235 -74.088 -62.025 1.00 37.34 210 LYS A N 1
ATOM 1658 C CA . LYS A 1 210 ? 161.895 -72.674 -61.939 1.00 35.75 210 LYS A CA 1
ATOM 1659 C C . LYS A 1 210 ? 160.483 -72.465 -62.467 1.00 40.51 210 LYS A C 1
ATOM 1660 O O . LYS A 1 210 ? 160.205 -72.770 -63.629 1.00 48.40 210 LYS A O 1
ATOM 1666 N N . GLU A 1 211 ? 159.602 -71.935 -61.627 1.00 40.69 211 GLU A N 1
ATOM 1667 C CA . GLU A 1 211 ? 158.200 -71.767 -62.002 1.00 39.55 211 GLU A CA 1
ATOM 1668 C C . GLU A 1 211 ? 157.743 -70.317 -61.864 1.00 47.34 211 GLU A C 1
ATOM 1669 O O . GLU A 1 211 ? 158.310 -69.412 -62.479 1.00 48.80 211 GLU A O 1
ATOM 1675 N N . GLU A 1 232 ? 160.241 -66.954 -60.138 1.00 55.04 232 GLU A N 1
ATOM 1676 C CA . GLU A 1 232 ? 159.277 -66.582 -59.109 1.00 53.15 232 GLU A CA 1
ATOM 1677 C C . GLU A 1 232 ? 159.228 -67.641 -58.015 1.00 50.55 232 GLU A C 1
ATOM 1678 O O . GLU A 1 232 ? 159.193 -67.317 -56.828 1.00 59.52 232 GLU A O 1
ATOM 1684 N N . LYS A 1 233 ? 159.229 -68.908 -58.422 1.00 42.85 233 LYS A N 1
ATOM 1685 C CA . LYS A 1 233 ? 159.198 -70.034 -57.497 1.00 41.53 233 LYS A CA 1
ATOM 1686 C C . LYS A 1 233 ? 160.234 -71.060 -57.927 1.00 39.79 233 LYS A C 1
ATOM 1687 O O . LYS A 1 233 ? 160.300 -71.421 -59.106 1.00 41.21 233 LYS A O 1
ATOM 1693 N N . PHE A 1 234 ? 161.044 -71.521 -56.976 1.00 30.81 234 PHE A N 1
ATOM 1694 C CA . PHE A 1 234 ? 162.028 -72.570 -57.214 1.00 29.47 234 PHE A CA 1
ATOM 1695 C C . PHE A 1 234 ? 161.716 -73.742 -56.296 1.00 29.53 234 PHE A C 1
ATOM 1696 O O . PHE A 1 234 ? 161.654 -73.576 -55.074 1.00 33.31 234 PHE A O 1
ATOM 1704 N N . HIS A 1 235 ? 161.522 -74.921 -56.883 1.00 22.69 235 HIS A N 1
ATOM 1705 C CA . HIS A 1 235 ? 161.248 -76.146 -56.140 1.00 19.21 235 HIS A CA 1
ATOM 1706 C C . HIS A 1 235 ? 162.439 -77.074 -56.329 1.00 19.44 235 HIS A C 1
ATOM 1707 O O . HIS A 1 235 ? 162.647 -77.612 -57.421 1.00 22.72 235 HIS A O 1
ATOM 1714 N N . CYS A 1 236 ? 163.215 -77.260 -55.270 1.00 24.59 236 CYS A N 1
ATOM 1715 C CA . CYS A 1 236 ? 164.533 -77.861 -55.377 1.00 21.73 236 CYS A CA 1
ATOM 1716 C C . CYS A 1 236 ? 164.579 -79.225 -54.702 1.00 21.86 236 CYS A C 1
ATOM 1717 O O . CYS A 1 236 ? 163.618 -79.686 -54.082 1.00 22.02 236 CYS A O 1
ATOM 1720 N N . LYS A 1 237 ? 165.735 -79.865 -54.846 1.00 18.59 237 LYS A N 1
ATOM 1721 C CA . LYS A 1 237 ? 165.990 -81.182 -54.293 1.00 19.08 237 LYS A CA 1
ATOM 1722 C C . LYS A 1 237 ? 167.476 -81.284 -53.984 1.00 23.02 237 LYS A C 1
ATOM 1723 O O . LYS A 1 237 ? 168.308 -80.766 -54.733 1.00 22.04 237 LYS A O 1
ATOM 1729 N N . ASP A 1 238 ? 167.801 -81.923 -52.863 1.00 20.57 238 ASP A N 1
ATOM 1730 C CA . ASP A 1 238 ? 169.195 -82.201 -52.526 1.00 20.82 238 ASP A CA 1
ATOM 1731 C C . ASP A 1 238 ? 169.217 -83.531 -51.781 1.00 26.22 238 ASP A C 1
ATOM 1732 O O . ASP A 1 238 ? 168.945 -83.574 -50.576 1.00 24.22 238 ASP A O 1
ATOM 1737 N N . GLY A 1 239 ? 169.543 -84.597 -52.496 1.00 22.81 239 GLY A N 1
ATOM 1738 C CA . GLY A 1 239 ? 169.507 -85.914 -51.891 1.00 21.50 239 GLY A CA 1
ATOM 1739 C C . GLY A 1 239 ? 168.080 -86.264 -51.528 1.00 22.74 239 GLY A C 1
ATOM 1740 O O . GLY A 1 239 ? 167.205 -86.378 -52.392 1.00 20.61 239 GLY A O 1
ATOM 1741 N N . ASP A 1 240 ? 167.827 -86.434 -50.233 1.00 21.16 240 ASP A N 1
ATOM 1742 C CA . ASP A 1 240 ? 166.490 -86.712 -49.734 1.00 19.30 240 ASP A CA 1
ATOM 1743 C C . ASP A 1 240 ? 165.822 -85.475 -49.148 1.00 17.25 240 ASP A C 1
ATOM 1744 O O . ASP A 1 240 ? 164.785 -85.596 -48.491 1.00 17.04 240 ASP A O 1
ATOM 1749 N N . ASN A 1 241 ? 166.397 -84.294 -49.369 1.00 28.95 241 ASN A N 1
ATOM 1750 C CA . ASN A 1 241 ? 165.830 -83.026 -48.931 1.00 25.38 241 ASN A CA 1
ATOM 1751 C C . ASN A 1 241 ? 165.097 -82.362 -50.088 1.00 26.05 241 ASN A C 1
ATOM 1752 O O . ASN A 1 241 ? 165.632 -82.274 -51.198 1.00 30.35 241 ASN A O 1
ATOM 1757 N N . PHE A 1 242 ? 163.887 -81.878 -49.822 1.00 18.72 242 PHE A N 1
ATOM 1758 C CA . PHE A 1 242 ? 163.077 -81.203 -50.826 1.00 17.74 242 PHE A CA 1
ATOM 1759 C C . PHE A 1 242 ? 162.513 -79.934 -50.216 1.00 19.28 242 PHE A C 1
ATOM 1760 O O . PHE A 1 242 ? 161.927 -79.974 -49.130 1.00 21.89 242 PHE A O 1
ATOM 1768 N N . PHE A 1 243 ? 162.682 -78.814 -50.915 1.00 16.52 243 PHE A N 1
ATOM 1769 C CA . PHE A 1 243 ? 162.401 -77.521 -50.312 1.00 15.33 243 PHE A CA 1
ATOM 1770 C C . PHE A 1 243 ? 162.196 -76.480 -51.398 1.00 16.70 243 PHE A C 1
ATOM 1771 O O . PHE A 1 243 ? 162.734 -76.595 -52.502 1.00 15.76 243 PHE A O 1
ATOM 1779 N N . GLU A 1 244 ? 161.418 -75.460 -51.058 1.00 25.05 244 GLU A N 1
ATOM 1780 C CA . GLU A 1 244 ? 161.203 -74.304 -51.916 1.00 28.74 244 GLU A CA 1
ATOM 1781 C C . GLU A 1 244 ? 162.335 -73.306 -51.692 1.00 27.40 244 GLU A C 1
ATOM 1782 O O . GLU A 1 244 ? 162.492 -72.780 -50.585 1.00 26.28 244 GLU A O 1
ATOM 1788 N N . PHE A 1 245 ? 163.127 -73.058 -52.728 1.00 27.18 245 PHE A N 1
ATOM 1789 C CA . PHE A 1 245 ? 164.243 -72.126 -52.596 1.00 31.01 245 PHE A CA 1
ATOM 1790 C C . PHE A 1 245 ? 163.728 -70.690 -52.631 1.00 33.97 245 PHE A C 1
ATOM 1791 O O . PHE A 1 245 ? 163.015 -70.316 -53.567 1.00 34.72 245 PHE A O 1
ATOM 1799 N N . PRO A 1 246 ? 164.084 -69.858 -51.650 1.00 39.90 246 PRO A N 1
ATOM 1800 C CA . PRO A 1 246 ? 163.394 -68.574 -51.474 1.00 36.72 246 PRO A CA 1
ATOM 1801 C C . PRO A 1 246 ? 163.832 -67.489 -52.442 1.00 39.14 246 PRO A C 1
ATOM 1802 O O . PRO A 1 246 ? 164.608 -67.727 -53.372 1.00 43.92 246 PRO A O 1
ATOM 1806 N N . SER A 1 247 ? 163.320 -66.280 -52.207 1.00 53.90 247 SER A N 1
ATOM 1807 C CA . SER A 1 247 ? 163.605 -65.148 -53.082 1.00 58.88 247 SER A CA 1
ATOM 1808 C C . SER A 1 247 ? 165.086 -64.785 -53.066 1.00 50.66 247 SER A C 1
ATOM 1809 O O . SER A 1 247 ? 165.722 -64.672 -54.120 1.00 47.89 247 SER A O 1
ATOM 1812 N N . SER A 1 248 ? 165.652 -64.599 -51.878 1.00 33.35 248 SER A N 1
ATOM 1813 C CA . SER A 1 248 ? 167.001 -64.071 -51.728 1.00 31.45 248 SER A CA 1
ATOM 1814 C C . SER A 1 248 ? 168.090 -65.133 -51.845 1.00 30.09 248 SER A C 1
ATOM 1815 O O . SER A 1 248 ? 169.263 -64.819 -51.620 1.00 39.28 248 SER A O 1
ATOM 1818 N N . GLY A 1 249 ? 167.741 -66.368 -52.190 1.00 20.83 249 GLY A N 1
ATOM 1819 C CA . GLY A 1 249 ? 168.740 -67.406 -52.348 1.00 21.25 249 GLY A CA 1
ATOM 1820 C C . GLY A 1 249 ? 169.485 -67.735 -51.070 1.00 23.27 249 GLY A C 1
ATOM 1821 O O . GLY A 1 249 ? 170.715 -67.850 -51.068 1.00 26.14 249 GLY A O 1
ATOM 1822 N N . PHE A 1 250 ? 168.747 -67.876 -49.973 1.00 21.76 250 PHE A N 1
ATOM 1823 C CA . PHE A 1 250 ? 169.330 -68.248 -48.687 1.00 18.91 250 PHE A CA 1
ATOM 1824 C C . PHE A 1 250 ? 168.227 -68.864 -47.844 1.00 17.97 250 PHE A C 1
ATOM 1825 O O . PHE A 1 250 ? 167.245 -68.187 -47.526 1.00 17.00 250 PHE A O 1
ATOM 1833 N N . ILE A 1 251 ? 168.376 -70.141 -47.497 1.00 22.53 251 ILE A N 1
ATOM 1834 C CA . ILE A 1 251 ? 167.377 -70.844 -46.701 1.00 25.11 251 ILE A CA 1
ATOM 1835 C C . ILE A 1 251 ? 168.095 -71.835 -45.798 1.00 28.26 251 ILE A C 1
ATOM 1836 O O . ILE A 1 251 ? 169.126 -72.405 -46.167 1.00 29.46 251 ILE A O 1
ATOM 1841 N N . CYS A 1 252 ? 167.552 -72.026 -44.597 1.00 30.13 252 CYS A N 1
ATOM 1842 C CA . CYS A 1 252 ? 168.089 -72.976 -43.632 1.00 25.67 252 CYS A CA 1
ATOM 1843 C C . CYS A 1 252 ? 167.028 -74.017 -43.315 1.00 23.45 252 CYS A C 1
ATOM 1844 O O . CYS A 1 252 ? 165.921 -73.673 -42.888 1.00 22.76 252 CYS A O 1
ATOM 1847 N N . LEU A 1 253 ? 167.366 -75.277 -43.536 1.00 22.72 253 LEU A N 1
ATOM 1848 C CA . LEU A 1 253 ? 166.587 -76.410 -43.062 1.00 22.71 253 LEU A CA 1
ATOM 1849 C C . LEU A 1 253 ? 167.147 -76.885 -41.730 1.00 21.65 253 LEU A C 1
ATOM 1850 O O . LEU A 1 253 ? 168.202 -76.424 -41.287 1.00 20.86 253 LEU A O 1
ATOM 1855 N N . PRO A 1 254 ? 166.447 -77.793 -41.040 1.00 20.61 254 PRO A N 1
ATOM 1856 C CA . PRO A 1 254 ? 167.005 -78.343 -39.793 1.00 18.67 254 PRO A CA 1
ATOM 1857 C C . PRO A 1 254 ? 168.452 -78.797 -39.899 1.00 22.65 254 PRO A C 1
ATOM 1858 O O . PRO A 1 254 ? 169.286 -78.393 -39.081 1.00 23.56 254 PRO A O 1
ATOM 1862 N N . ASP A 1 255 ? 168.778 -79.612 -40.901 1.00 25.07 255 ASP A N 1
ATOM 1863 C CA . ASP A 1 255 ? 170.085 -80.245 -40.989 1.00 22.70 255 ASP A CA 1
ATOM 1864 C C . ASP A 1 255 ? 171.066 -79.511 -41.892 1.00 23.01 255 ASP A C 1
ATOM 1865 O O . ASP A 1 255 ? 172.257 -79.840 -41.872 1.00 25.51 255 ASP A O 1
ATOM 1870 N N . ALA A 1 256 ? 170.612 -78.534 -42.676 1.00 26.66 256 ALA A N 1
ATOM 1871 C CA . ALA A 1 256 ? 171.506 -77.887 -43.626 1.00 24.53 256 ALA A CA 1
ATOM 1872 C C . ALA A 1 256 ? 170.951 -76.530 -44.033 1.00 22.20 256 ALA A C 1
ATOM 1873 O O . ALA A 1 256 ? 169.740 -76.300 -44.001 1.00 21.60 256 ALA A O 1
ATOM 1875 N N . CYS A 1 257 ? 171.862 -75.638 -44.416 1.00 20.95 257 CYS A N 1
ATOM 1876 C CA . CYS A 1 257 ? 171.529 -74.334 -44.971 1.00 20.93 257 CYS A CA 1
ATOM 1877 C C . CYS A 1 257 ? 172.065 -74.243 -46.392 1.00 22.39 257 CYS A C 1
ATOM 1878 O O . CYS A 1 257 ? 173.154 -74.747 -46.689 1.00 18.06 257 CYS A O 1
ATOM 1881 N N . TYR A 1 258 ? 171.290 -73.608 -47.270 1.00 22.90 258 TYR A N 1
ATOM 1882 C CA . TYR A 1 258 ? 171.637 -73.462 -48.678 1.00 23.86 258 TYR A CA 1
ATOM 1883 C C . TYR A 1 258 ? 171.694 -71.982 -49.018 1.00 23.30 258 TYR A C 1
ATOM 1884 O O . TYR A 1 258 ? 170.669 -71.294 -48.978 1.00 24.94 258 TYR A O 1
ATOM 1893 N N . LYS A 1 259 ? 172.883 -71.495 -49.355 1.00 20.84 259 LYS A N 1
ATOM 1894 C CA . LYS A 1 259 ? 173.066 -70.106 -49.743 1.00 22.74 259 LYS A CA 1
ATOM 1895 C C . LYS A 1 259 ? 173.512 -70.042 -51.193 1.00 25.62 259 LYS A C 1
ATOM 1896 O O . LYS A 1 259 ? 174.494 -70.684 -51.580 1.00 23.45 259 LYS A O 1
ATOM 1902 N N . ASN A 1 260 ? 172.786 -69.270 -51.985 1.00 30.93 260 ASN A N 1
ATOM 1903 C CA . ASN A 1 260 ? 173.153 -69.055 -53.372 1.00 31.95 260 ASN A CA 1
ATOM 1904 C C . ASN A 1 260 ? 174.351 -68.121 -53.439 1.00 36.63 260 ASN A C 1
ATOM 1905 O O . ASN A 1 260 ? 174.273 -66.974 -52.987 1.00 40.92 260 ASN A O 1
ATOM 1910 N N . GLU A 1 261 ? 175.467 -68.608 -53.978 1.00 62.47 261 GLU A N 1
ATOM 1911 C CA . GLU A 1 261 ? 176.488 -67.686 -54.445 1.00 67.32 261 GLU A CA 1
ATOM 1912 C C . GLU A 1 261 ? 175.846 -66.740 -55.452 1.00 66.34 261 GLU A C 1
ATOM 1913 O O . GLU A 1 261 ? 174.801 -67.050 -56.031 1.00 73.28 261 GLU A O 1
ATOM 1919 N N . LYS A 1 262 ? 176.475 -65.580 -55.674 1.00 51.16 262 LYS A N 1
ATOM 1920 C CA . LYS A 1 262 ? 175.698 -64.449 -56.175 1.00 55.56 262 LYS A CA 1
ATOM 1921 C C . LYS A 1 262 ? 174.648 -64.130 -55.118 1.00 57.71 262 LYS A C 1
ATOM 1922 O O . LYS A 1 262 ? 173.489 -64.532 -55.265 1.00 62.57 262 LYS A O 1
ATOM 1928 N N . GLN A 1 263 ? 175.053 -63.389 -54.074 1.00 51.39 263 GLN A N 1
ATOM 1929 C CA . GLN A 1 263 ? 174.610 -63.434 -52.676 1.00 49.84 263 GLN A CA 1
ATOM 1930 C C . GLN A 1 263 ? 175.514 -64.307 -51.817 1.00 45.90 263 GLN A C 1
ATOM 1931 O O . GLN A 1 263 ? 175.155 -64.645 -50.686 1.00 47.43 263 GLN A O 1
ATOM 1937 N N . LYS A 1 264 ? 176.691 -64.666 -52.332 1.00 41.08 264 LYS A N 1
ATOM 1938 C CA . LYS A 1 264 ? 177.736 -65.182 -51.454 1.00 37.10 264 LYS A CA 1
ATOM 1939 C C . LYS A 1 264 ? 178.333 -64.068 -50.599 1.00 42.84 264 LYS A C 1
ATOM 1940 O O . LYS A 1 264 ? 178.554 -64.249 -49.396 1.00 45.54 264 LYS A O 1
ATOM 1946 N N . ASN A 1 265 ? 178.598 -62.909 -51.202 1.00 45.95 265 ASN A N 1
ATOM 1947 C CA . ASN A 1 265 ? 179.202 -61.774 -50.516 1.00 41.26 265 ASN A CA 1
ATOM 1948 C C . ASN A 1 265 ? 178.175 -60.844 -49.882 1.00 47.80 265 ASN A C 1
ATOM 1949 O O . ASN A 1 265 ? 178.546 -59.760 -49.417 1.00 46.39 265 ASN A O 1
ATOM 1954 N N . ASN A 1 266 ? 176.903 -61.229 -49.859 1.00 45.43 266 ASN A N 1
ATOM 1955 C CA . ASN A 1 266 ? 175.848 -60.407 -49.286 1.00 37.34 266 ASN A CA 1
ATOM 1956 C C . ASN A 1 266 ? 175.449 -60.940 -47.916 1.00 42.10 266 ASN A C 1
ATOM 1957 O O . ASN A 1 266 ? 175.450 -62.153 -47.683 1.00 38.27 266 ASN A O 1
ATOM 1962 N N . LEU A 1 267 ? 175.111 -60.023 -47.011 1.00 36.12 267 LEU A N 1
ATOM 1963 C CA . LEU A 1 267 ? 174.636 -60.375 -45.676 1.00 33.82 267 LEU A CA 1
ATOM 1964 C C . LEU A 1 267 ? 173.114 -60.441 -45.703 1.00 32.00 267 LEU A C 1
ATOM 1965 O O . LEU A 1 267 ? 172.445 -59.424 -45.908 1.00 32.64 267 LEU A O 1
ATOM 1970 N N . LEU A 1 268 ? 172.565 -61.634 -45.489 1.00 43.90 268 LEU A N 1
ATOM 1971 C CA . LEU A 1 268 ? 171.126 -61.837 -45.551 1.00 43.92 268 LEU A CA 1
ATOM 1972 C C . LEU A 1 268 ? 170.680 -62.719 -44.399 1.00 42.27 268 LEU A C 1
ATOM 1973 O O . LEU A 1 268 ? 171.381 -63.662 -44.022 1.00 45.19 268 LEU A O 1
ATOM 1978 N N . HIS A 1 269 ? 169.519 -62.410 -43.846 1.00 34.60 269 HIS A N 1
ATOM 1979 C CA . HIS A 1 269 ? 168.838 -63.362 -42.983 1.00 39.41 269 HIS A CA 1
ATOM 1980 C C . HIS A 1 269 ? 168.300 -64.493 -43.850 1.00 33.25 269 HIS A C 1
ATOM 1981 O O . HIS A 1 269 ? 167.560 -64.224 -44.805 1.00 35.22 269 HIS A O 1
ATOM 1988 N N . PRO A 1 270 ? 168.647 -65.748 -43.584 1.00 25.78 270 PRO A N 1
ATOM 1989 C CA . PRO A 1 270 ? 168.109 -66.842 -44.394 1.00 22.58 270 PRO A CA 1
ATOM 1990 C C . PRO A 1 270 ? 166.662 -67.128 -44.040 1.00 23.34 270 PRO A C 1
ATOM 1991 O O . PRO A 1 270 ? 166.151 -66.720 -42.996 1.00 30.78 270 PRO A O 1
ATOM 1995 N N . GLY A 1 271 ? 165.996 -67.839 -44.943 1.00 25.00 271 GLY A N 1
ATOM 1996 C CA . GLY A 1 271 ? 164.696 -68.390 -44.632 1.00 18.87 271 GLY A CA 1
ATOM 1997 C C . GLY A 1 271 ? 164.847 -69.419 -43.534 1.00 20.86 271 GLY A C 1
ATOM 1998 O O . GLY A 1 271 ? 165.763 -70.245 -43.575 1.00 22.35 271 GLY A O 1
ATOM 1999 N N . MET A 1 272 ? 163.970 -69.376 -42.541 1.00 24.35 272 MET A N 1
ATOM 2000 C CA . MET A 1 272 ? 164.098 -70.209 -41.356 1.00 21.61 272 MET A CA 1
ATOM 2001 C C . MET A 1 272 ? 163.011 -71.272 -41.340 1.00 20.57 272 MET A C 1
ATOM 2002 O O . MET A 1 272 ? 161.841 -70.975 -41.599 1.00 23.49 272 MET A O 1
ATOM 2007 N N . TRP A 1 273 ? 163.400 -72.504 -41.032 1.00 18.53 273 TRP A N 1
ATOM 2008 C CA . TRP A 1 273 ? 162.419 -73.547 -40.789 1.00 18.11 273 TRP A CA 1
ATOM 2009 C C . TRP A 1 273 ? 161.731 -73.310 -39.452 1.00 21.50 273 TRP A C 1
ATOM 2010 O O . TRP A 1 273 ? 162.319 -72.768 -38.511 1.00 18.00 273 TRP A O 1
ATOM 2021 N N . ASN A 1 274 ? 160.468 -73.716 -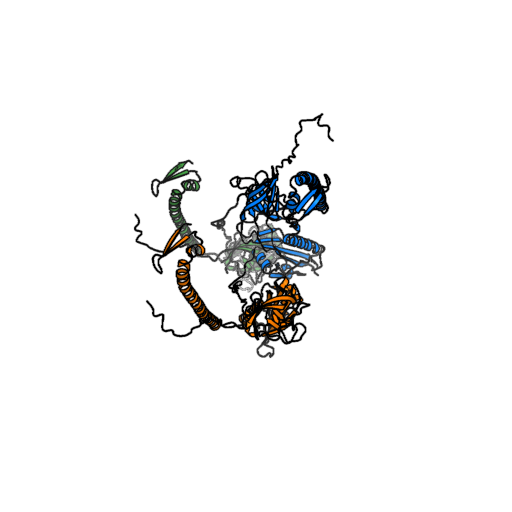39.372 1.00 24.22 274 ASN A N 1
ATOM 2022 C CA . ASN A 1 274 ? 159.728 -73.590 -38.126 1.00 24.70 274 ASN A CA 1
ATOM 2023 C C . ASN A 1 274 ? 160.106 -74.736 -37.198 1.00 23.51 274 ASN A C 1
ATOM 2024 O O . ASN A 1 274 ? 160.016 -75.909 -37.575 1.00 23.22 274 ASN A O 1
ATOM 2029 N N . ILE A 1 275 ? 160.548 -74.387 -35.988 1.00 26.35 275 ILE A N 1
ATOM 2030 C CA . ILE A 1 275 ? 161.011 -75.392 -35.036 1.00 26.22 275 ILE A CA 1
ATOM 2031 C C . ILE A 1 275 ? 159.880 -76.333 -34.643 1.00 24.36 275 ILE A C 1
ATOM 2032 O O . ILE A 1 275 ? 160.107 -77.528 -34.421 1.00 24.86 275 ILE A O 1
ATOM 2037 N N . SER A 1 276 ? 158.646 -75.828 -34.586 1.00 19.46 276 SER A N 1
ATOM 2038 C CA . SER A 1 276 ? 157.530 -76.653 -34.133 1.00 21.03 276 SER A CA 1
ATOM 2039 C C . SER A 1 276 ? 157.260 -77.819 -35.075 1.00 20.82 276 SER A C 1
ATOM 2040 O O . SER A 1 276 ? 156.703 -78.839 -34.653 1.00 21.19 276 SER A O 1
ATOM 2043 N N . GLU A 1 277 ? 157.635 -77.690 -36.348 1.00 22.58 277 GLU A N 1
ATOM 2044 C CA . GLU A 1 277 ? 157.394 -78.764 -37.303 1.00 16.71 277 GLU A CA 1
ATOM 2045 C C . GLU A 1 277 ? 158.218 -80.005 -36.989 1.00 19.42 277 GLU A C 1
ATOM 2046 O O . GLU A 1 277 ? 157.822 -81.113 -37.370 1.00 19.95 277 GLU A O 1
ATOM 2052 N N . LYS A 1 278 ? 159.343 -79.847 -36.294 1.00 23.06 278 LYS A N 1
ATOM 2053 C CA . LYS A 1 278 ? 160.166 -80.977 -35.891 1.00 20.20 278 LYS A CA 1
ATOM 2054 C C . LYS A 1 278 ? 159.819 -81.504 -34.504 1.00 23.85 278 LYS A C 1
ATOM 2055 O O . LYS A 1 278 ? 160.286 -82.590 -34.140 1.00 22.17 278 LYS A O 1
ATOM 2061 N N . LEU A 1 279 ? 159.021 -80.767 -33.727 1.00 13.80 279 LEU A N 1
ATOM 2062 C CA . LEU A 1 279 ? 158.569 -81.221 -32.416 1.00 12.54 279 LEU A CA 1
ATOM 2063 C C . LEU A 1 279 ? 157.222 -81.927 -32.497 1.00 13.98 279 LEU A C 1
ATOM 2064 O O . LEU A 1 279 ? 157.042 -83.005 -31.922 1.00 13.00 279 LEU A O 1
ATOM 2069 N N . HIS A 1 280 ? 156.271 -81.325 -33.204 1.00 19.95 280 HIS A N 1
ATOM 2070 C CA . HIS A 1 280 ? 154.902 -81.811 -33.239 1.00 18.56 280 HIS A CA 1
ATOM 2071 C C . HIS A 1 280 ? 154.725 -82.838 -34.348 1.00 21.14 280 HIS A C 1
ATOM 2072 O O . HIS A 1 280 ? 155.246 -82.678 -35.455 1.00 17.10 280 HIS A O 1
ATOM 2079 N N . ALA A 1 281 ? 153.980 -83.891 -34.040 1.00 29.00 281 ALA A N 1
ATOM 2080 C CA . ALA A 1 281 ? 153.782 -84.973 -34.985 1.00 27.01 281 ALA A CA 1
ATOM 2081 C C . ALA A 1 281 ? 152.697 -84.616 -35.995 1.00 27.98 281 ALA A C 1
ATOM 2082 O O . ALA A 1 281 ? 151.890 -83.705 -35.790 1.00 29.13 281 ALA A O 1
ATOM 2084 N N . ALA A 1 282 ? 152.696 -85.345 -37.106 1.00 22.26 282 ALA A N 1
ATOM 2085 C CA . ALA A 1 282 ? 151.671 -85.190 -38.125 1.00 19.20 282 ALA A CA 1
ATOM 2086 C C . ALA A 1 282 ? 150.557 -86.196 -37.884 1.00 17.41 282 ALA A C 1
ATOM 2087 O O . ALA A 1 282 ? 150.814 -87.361 -37.575 1.00 24.09 282 ALA A O 1
ATOM 2089 N N . SER A 1 283 ? 149.318 -85.740 -38.022 1.00 12.22 283 SER A N 1
ATOM 2090 C CA . SER A 1 283 ? 148.184 -86.597 -37.729 1.00 13.48 283 SER A CA 1
ATOM 2091 C C . SER A 1 283 ? 147.896 -87.538 -38.895 1.00 18.02 283 SER A C 1
ATOM 2092 O O . SER A 1 283 ? 148.260 -87.281 -40.045 1.00 17.47 283 SER A O 1
ATOM 2095 N N . VAL A 1 284 ? 147.229 -88.651 -38.570 1.00 21.21 284 VAL A N 1
ATOM 2096 C CA . VAL A 1 284 ? 146.751 -89.589 -39.583 1.00 16.18 284 VAL A CA 1
ATOM 2097 C C . VAL A 1 284 ? 145.924 -88.866 -40.632 1.00 19.83 284 VAL A C 1
ATOM 2098 O O . VAL A 1 284 ? 145.956 -89.218 -41.818 1.00 19.11 284 VAL A O 1
ATOM 2102 N N . TYR A 1 285 ? 145.184 -87.834 -40.219 1.00 18.71 285 TYR A N 1
ATOM 2103 C CA . TYR A 1 285 ? 144.365 -87.088 -41.164 1.00 15.37 285 TYR A CA 1
ATOM 2104 C C . TYR A 1 285 ? 145.224 -86.295 -42.139 1.00 15.48 285 TYR A C 1
ATOM 2105 O O . TYR A 1 285 ? 144.877 -86.170 -43.319 1.00 16.17 285 TYR A O 1
ATOM 2114 N N . ASP A 1 286 ? 146.340 -85.741 -41.665 1.00 18.26 286 ASP A N 1
ATOM 2115 C CA . ASP A 1 286 ? 147.234 -85.007 -42.553 1.00 18.32 286 ASP A CA 1
ATOM 2116 C C . ASP A 1 286 ? 147.794 -85.919 -43.636 1.00 20.98 286 ASP A C 1
ATOM 2117 O O . ASP A 1 286 ? 147.800 -85.567 -44.820 1.00 20.80 286 ASP A O 1
ATOM 2122 N N . VAL A 1 287 ? 148.262 -87.106 -43.244 1.00 24.19 287 VAL A N 1
ATOM 2123 C CA . VAL A 1 287 ? 148.842 -88.034 -44.207 1.00 19.49 287 VAL A CA 1
ATOM 2124 C C . VAL A 1 287 ? 147.776 -88.540 -45.170 1.00 23.41 287 VAL A C 1
ATOM 2125 O O . VAL A 1 287 ? 148.033 -88.708 -46.369 1.00 26.35 287 VAL A O 1
ATOM 2129 N N . ASN A 1 288 ? 146.561 -88.779 -44.669 1.00 18.67 288 ASN A N 1
ATOM 2130 C CA . ASN A 1 288 ? 145.464 -89.166 -45.550 1.00 16.87 288 ASN A CA 1
ATOM 2131 C C . ASN A 1 288 ? 145.097 -88.045 -46.516 1.00 18.52 288 ASN A C 1
ATOM 2132 O O . ASN A 1 288 ? 144.618 -88.316 -47.623 1.00 22.60 288 ASN A O 1
ATOM 2137 N N . ASN A 1 289 ? 145.315 -86.788 -46.123 1.00 22.86 289 ASN A N 1
ATOM 2138 C CA . ASN A 1 289 ? 145.108 -85.672 -47.042 1.00 21.57 289 ASN A CA 1
ATOM 2139 C C . ASN A 1 289 ? 146.150 -85.677 -48.156 1.00 24.23 289 ASN A C 1
ATOM 2140 O O . ASN A 1 289 ? 145.818 -85.451 -49.324 1.00 25.33 289 ASN A O 1
ATOM 2145 N N . VAL A 1 290 ? 147.416 -85.930 -47.811 1.00 18.18 290 VAL A N 1
ATOM 2146 C CA . VAL A 1 290 ? 148.454 -86.069 -48.828 1.00 14.84 290 VAL A CA 1
ATOM 2147 C C . VAL A 1 290 ? 148.124 -87.223 -49.764 1.00 16.65 290 VAL A C 1
ATOM 2148 O O . VAL A 1 290 ? 148.363 -87.151 -50.975 1.00 18.29 290 VAL A O 1
ATOM 2152 N N . ILE A 1 291 ? 147.561 -88.302 -49.218 1.00 20.60 291 ILE A N 1
ATOM 2153 C CA . ILE A 1 291 ? 147.137 -89.430 -50.041 1.00 17.17 291 ILE A CA 1
ATOM 2154 C C . ILE A 1 291 ? 146.070 -88.989 -51.032 1.00 17.96 291 ILE A C 1
ATOM 2155 O O . ILE A 1 291 ? 146.122 -89.325 -52.221 1.00 21.79 291 ILE A O 1
ATOM 2160 N N . HIS A 1 292 ? 145.089 -88.223 -50.555 1.00 19.34 292 HIS A N 1
ATOM 2161 C CA . HIS A 1 292 ? 144.016 -87.759 -51.427 1.00 19.36 292 HIS A CA 1
ATOM 2162 C C . HIS A 1 292 ? 144.533 -86.780 -52.472 1.00 22.00 292 HIS A C 1
ATOM 2163 O O . HIS A 1 292 ? 144.061 -86.777 -53.614 1.00 22.39 292 HIS A O 1
ATOM 2170 N N . SER A 1 293 ? 145.491 -85.931 -52.095 1.00 16.33 293 SER A N 1
ATOM 2171 C CA . SER A 1 293 ? 146.104 -85.043 -53.073 1.00 13.37 293 SER A CA 1
ATOM 2172 C C . SER A 1 293 ? 146.883 -85.827 -54.118 1.00 17.43 293 SER A C 1
ATOM 2173 O O . SER A 1 293 ? 146.969 -85.399 -55.273 1.00 18.18 293 SER A O 1
ATOM 2176 N N . LEU A 1 294 ? 147.447 -86.975 -53.738 1.00 19.81 294 LEU A N 1
ATOM 2177 C CA . LEU A 1 294 ? 148.156 -87.800 -54.708 1.00 21.08 294 LEU A CA 1
ATOM 2178 C C . LEU A 1 294 ? 147.188 -88.463 -55.676 1.00 24.82 294 LEU A C 1
ATOM 2179 O O . LEU A 1 294 ? 147.460 -88.540 -56.880 1.00 30.63 294 LEU A O 1
ATOM 2184 N N . VAL A 1 295 ? 146.055 -88.950 -55.171 1.00 16.53 295 VAL A N 1
ATOM 2185 C CA . VAL A 1 295 ? 145.037 -89.521 -56.047 1.00 19.29 295 VAL A CA 1
ATOM 2186 C C . VAL A 1 295 ? 144.536 -88.469 -57.030 1.00 20.07 295 VAL A C 1
ATOM 2187 O O . VAL A 1 295 ? 144.366 -88.744 -58.224 1.00 25.96 295 VAL A O 1
ATOM 2191 N N . TYR A 1 296 ? 144.308 -87.246 -56.546 1.00 17.38 296 TYR A N 1
ATOM 2192 C CA . TYR A 1 296 ? 143.863 -86.160 -57.414 1.00 17.70 296 TYR A CA 1
ATOM 2193 C C . TYR A 1 296 ? 144.884 -85.867 -58.508 1.00 18.18 296 TYR A C 1
ATOM 2194 O O . TYR A 1 296 ? 144.516 -85.618 -59.661 1.00 21.00 296 TYR A O 1
ATOM 2203 N N . GLU A 1 297 ? 146.171 -85.888 -58.164 1.00 27.10 297 GLU A N 1
ATOM 2204 C CA . GLU A 1 297 ? 147.206 -85.642 -59.162 1.00 28.86 297 GLU A CA 1
ATOM 2205 C C . GLU A 1 297 ? 147.373 -86.827 -60.100 1.00 28.96 297 GLU A C 1
ATOM 2206 O O . GLU A 1 297 ? 147.713 -86.644 -61.273 1.00 32.84 297 GLU A O 1
ATOM 2212 N N . THR A 1 298 ? 147.150 -88.044 -59.604 1.00 26.91 298 THR A N 1
ATOM 2213 C CA . THR A 1 298 ? 147.241 -89.213 -60.469 1.00 25.10 298 THR A CA 1
ATOM 2214 C C . THR A 1 298 ? 146.096 -89.244 -61.474 1.00 25.08 298 THR A C 1
ATOM 2215 O O . THR A 1 298 ? 146.290 -89.635 -62.631 1.00 27.40 298 THR A O 1
ATOM 2219 N N . GLU A 1 299 ? 144.899 -88.821 -61.062 1.00 17.54 299 GLU A N 1
ATOM 2220 C CA . GLU A 1 299 ? 143.800 -88.723 -62.015 1.00 19.39 299 GLU A CA 1
ATOM 2221 C C . GLU A 1 299 ? 144.070 -87.641 -63.048 1.00 20.39 299 GLU A C 1
ATOM 2222 O O . GLU A 1 299 ? 143.815 -87.838 -64.241 1.00 25.02 299 GLU A O 1
ATOM 2228 N N . SER A 1 300 ? 144.586 -86.491 -62.607 1.00 26.48 300 SER A N 1
ATOM 2229 C CA . SER A 1 300 ? 144.971 -85.435 -63.536 1.00 24.17 300 SER A CA 1
ATOM 2230 C C . SER A 1 300 ? 146.040 -85.921 -64.503 1.00 28.15 300 SER A C 1
ATOM 2231 O O . SER A 1 300 ? 146.003 -85.601 -65.696 1.00 30.85 300 SER A O 1
ATOM 2234 N N . LEU A 1 301 ? 147.005 -86.691 -63.999 1.00 25.68 301 LEU A N 1
ATOM 2235 C CA . LEU A 1 301 ? 148.033 -87.261 -64.861 1.00 21.81 301 LEU A CA 1
ATOM 2236 C C . LEU A 1 301 ? 147.425 -88.221 -65.876 1.00 23.07 301 LEU A C 1
ATOM 2237 O O . LEU A 1 301 ? 147.813 -88.220 -67.050 1.00 27.49 301 LEU A O 1
ATOM 2242 N N . ARG A 1 302 ? 146.462 -89.039 -65.448 1.00 24.41 302 ARG A N 1
ATOM 2243 C CA . ARG A 1 302 ? 145.849 -89.996 -66.364 1.00 28.44 302 ARG A CA 1
ATOM 2244 C C . ARG A 1 302 ? 145.082 -89.286 -67.472 1.00 28.16 302 ARG A C 1
ATOM 2245 O O . ARG A 1 302 ? 145.049 -89.757 -68.615 1.00 28.94 302 ARG A O 1
ATOM 2253 N N . LEU A 1 303 ? 144.460 -88.150 -67.152 1.00 25.88 303 LEU A N 1
ATOM 2254 C CA . LEU A 1 303 ? 143.785 -87.352 -68.170 1.00 21.44 303 LEU A CA 1
ATOM 2255 C C . LEU A 1 303 ? 144.768 -86.882 -69.234 1.00 23.13 303 LEU A C 1
ATOM 2256 O O . LEU A 1 303 ? 144.488 -86.963 -70.434 1.00 23.00 303 LEU A O 1
ATOM 2261 N N . SER A 1 304 ? 145.927 -86.375 -68.806 1.00 21.45 304 SER A N 1
ATOM 2262 C CA . SER A 1 304 ? 146.936 -85.927 -69.759 1.00 23.98 304 SER A CA 1
ATOM 2263 C C . SER A 1 304 ? 147.416 -87.076 -70.637 1.00 25.30 304 SER A C 1
ATOM 2264 O O . SER A 1 304 ? 147.567 -86.916 -71.853 1.00 26.70 304 SER A O 1
ATOM 2267 N N . LEU A 1 305 ? 147.654 -88.243 -70.037 1.00 30.00 305 LEU A N 1
ATOM 2268 C CA . LEU A 1 305 ? 148.125 -89.391 -70.805 1.00 27.12 305 LEU A CA 1
ATOM 2269 C C . LEU A 1 305 ? 147.071 -89.869 -71.793 1.00 27.41 305 LEU A C 1
ATOM 2270 O O . LEU A 1 305 ? 147.397 -90.224 -72.932 1.00 31.94 305 LEU A O 1
ATOM 2275 N N . ALA A 1 306 ? 145.806 -89.902 -71.372 1.00 18.86 306 ALA A N 1
ATOM 2276 C CA . ALA A 1 306 ? 144.743 -90.292 -72.289 1.00 16.73 306 ALA A CA 1
ATOM 2277 C C . ALA A 1 306 ? 144.629 -89.309 -73.449 1.00 19.57 306 ALA A C 1
ATOM 2278 O O . ALA A 1 306 ? 144.366 -89.711 -74.586 1.00 24.07 306 ALA A O 1
ATOM 2280 N N . GLN A 1 307 ? 144.829 -88.015 -73.181 1.00 24.17 307 GLN A N 1
ATOM 2281 C CA . GLN A 1 307 ? 144.768 -87.021 -74.248 1.00 21.70 307 GLN A CA 1
ATOM 2282 C C . GLN A 1 307 ? 145.866 -87.252 -75.279 1.00 20.76 307 GLN A C 1
ATOM 2283 O O . GLN A 1 307 ? 145.617 -87.180 -76.487 1.00 21.43 307 GLN A O 1
ATOM 2289 N N . LEU A 1 308 ? 147.087 -87.539 -74.821 1.00 22.04 308 LEU A N 1
ATOM 2290 C CA . LEU A 1 308 ? 148.166 -87.873 -75.746 1.00 19.65 308 LEU A CA 1
ATOM 2291 C C . LEU A 1 308 ? 147.905 -89.192 -76.463 1.00 19.50 308 LEU A C 1
ATOM 2292 O O . LEU A 1 308 ? 148.336 -89.369 -77.608 1.00 23.36 308 LEU A O 1
ATOM 2297 N N . ASP A 1 309 ? 147.211 -90.127 -75.811 1.00 23.48 309 ASP A N 1
ATOM 2298 C CA . ASP A 1 309 ? 146.855 -91.382 -76.467 1.00 21.35 309 ASP A CA 1
ATOM 2299 C C . ASP A 1 309 ? 145.870 -91.144 -77.602 1.00 20.49 309 ASP A C 1
ATOM 2300 O O . ASP A 1 309 ? 145.981 -91.753 -78.671 1.00 22.87 309 ASP A O 1
ATOM 2305 N N . HIS A 1 310 ? 144.896 -90.262 -77.383 1.00 24.90 310 HIS A N 1
ATOM 2306 C CA . HIS A 1 310 ? 143.943 -89.924 -78.433 1.00 25.44 310 HIS A CA 1
ATOM 2307 C C . HIS A 1 310 ? 144.632 -89.216 -79.592 1.00 27.67 310 HIS A C 1
ATOM 2308 O O . HIS A 1 310 ? 144.279 -89.429 -80.757 1.00 28.95 310 HIS A O 1
ATOM 2315 N N . ARG A 1 311 ? 145.618 -88.368 -79.289 1.00 27.85 311 ARG A N 1
ATOM 2316 C CA . ARG A 1 311 ? 146.376 -87.704 -80.343 1.00 21.73 311 ARG A CA 1
ATOM 2317 C C . ARG A 1 311 ? 147.104 -88.717 -81.217 1.00 22.15 311 ARG A C 1
ATOM 2318 O O . ARG A 1 311 ? 147.108 -88.598 -82.447 1.00 25.26 311 ARG A O 1
ATOM 2326 N N . PHE A 1 312 ? 147.721 -89.726 -80.599 1.00 19.72 312 PHE A N 1
ATOM 2327 C CA . PHE A 1 312 ? 148.407 -90.756 -81.372 1.00 19.43 312 PHE A CA 1
ATOM 2328 C C . PHE A 1 312 ? 147.436 -91.559 -82.228 1.00 24.65 312 PHE A C 1
ATOM 2329 O O . PHE A 1 312 ? 147.794 -91.998 -83.327 1.00 22.97 312 PHE A O 1
ATOM 2337 N N . SER A 1 313 ? 146.211 -91.773 -81.741 1.00 30.38 313 SER A N 1
ATOM 2338 C CA . SER A 1 313 ? 145.211 -92.469 -82.542 1.00 26.01 313 SER A CA 1
ATOM 2339 C C . SER A 1 313 ? 144.810 -91.639 -83.752 1.00 27.17 313 SER A C 1
ATOM 2340 O O . SER A 1 313 ? 144.647 -92.172 -84.855 1.00 30.27 313 SER A O 1
ATOM 2343 N N . VAL A 1 314 ? 144.654 -90.329 -83.562 1.00 28.83 314 VAL A N 1
ATOM 2344 C CA . VAL A 1 314 ? 144.340 -89.439 -84.675 1.00 30.80 314 VAL A CA 1
ATOM 2345 C C . VAL A 1 314 ? 145.473 -89.440 -85.693 1.00 29.57 314 VAL A C 1
ATOM 2346 O O . VAL A 1 314 ? 145.238 -89.450 -86.908 1.00 31.74 314 VAL A O 1
ATOM 2350 N N . LEU A 1 315 ? 146.720 -89.450 -85.217 1.00 23.55 315 LEU A N 1
ATOM 2351 C CA . LEU A 1 315 ? 147.857 -89.419 -86.130 1.00 22.63 315 LEU A CA 1
ATOM 2352 C C . LEU A 1 315 ? 147.924 -90.682 -86.978 1.00 25.60 315 LEU A C 1
ATOM 2353 O O . LEU A 1 315 ? 148.193 -90.610 -88.181 1.00 28.33 315 LEU A O 1
ATOM 2358 N N . THR A 1 316 ? 147.683 -91.847 -86.373 1.00 30.26 316 THR A N 1
ATOM 2359 C CA . THR A 1 316 ? 147.761 -93.086 -87.138 1.00 33.00 316 THR A CA 1
ATOM 2360 C C . THR A 1 316 ? 146.648 -93.172 -88.173 1.00 34.94 316 THR A C 1
ATOM 2361 O O . THR A 1 316 ? 146.848 -93.749 -89.248 1.00 34.31 316 THR A O 1
ATOM 2365 N N . LYS A 1 317 ? 145.477 -92.611 -87.871 1.00 28.80 317 LYS A N 1
ATOM 2366 C CA . LYS A 1 317 ? 144.402 -92.580 -88.855 1.00 21.54 317 LYS A CA 1
ATOM 2367 C C . LYS A 1 317 ? 144.757 -91.669 -90.020 1.00 24.73 317 LYS A C 1
ATOM 2368 O O . LYS A 1 317 ? 144.534 -92.021 -91.184 1.00 27.56 317 LYS A O 1
ATOM 2374 N N . LEU A 1 318 ? 145.310 -90.492 -89.724 1.00 25.69 318 LEU A N 1
ATOM 2375 C CA . LEU A 1 318 ? 145.736 -89.584 -90.781 1.00 21.89 318 LEU A CA 1
ATOM 2376 C C . LEU A 1 318 ? 146.843 -90.207 -91.620 1.00 23.92 318 LEU A C 1
ATOM 2377 O O . LEU A 1 318 ? 146.799 -90.170 -92.854 1.00 22.51 318 LEU A O 1
ATOM 2382 N N . MET A 1 319 ? 147.845 -90.796 -90.959 1.00 28.72 319 MET A N 1
ATOM 2383 C CA . MET A 1 319 ? 148.983 -91.362 -91.677 1.00 26.28 319 MET A CA 1
ATOM 2384 C C . MET A 1 319 ? 148.587 -92.586 -92.492 1.00 25.55 319 MET A C 1
ATOM 2385 O O . MET A 1 319 ? 149.161 -92.826 -93.559 1.00 26.09 319 MET A O 1
ATOM 2390 N N . ASN A 1 320 ? 147.619 -93.368 -92.013 1.00 26.35 320 ASN A N 1
ATOM 2391 C CA . ASN A 1 320 ? 147.134 -94.505 -92.789 1.00 26.53 320 ASN A CA 1
ATOM 2392 C C . ASN A 1 320 ? 146.535 -94.045 -94.116 1.00 30.84 320 ASN A C 1
ATOM 2393 O O . ASN A 1 320 ? 146.812 -94.628 -95.170 1.00 29.56 320 ASN A O 1
ATOM 2398 N N . LYS A 1 321 ? 145.710 -92.993 -94.080 1.00 33.76 321 LYS A N 1
ATOM 2399 C CA . LYS A 1 321 ? 145.135 -92.455 -95.311 1.00 33.81 321 LYS A CA 1
ATOM 2400 C C . LYS A 1 321 ? 146.199 -91.801 -96.184 1.00 33.96 321 LYS A C 1
ATOM 2401 O O . LYS A 1 321 ? 146.127 -91.872 -97.416 1.00 37.72 321 LYS A O 1
ATOM 2407 N N . MET A 1 322 ? 147.178 -91.134 -95.568 1.00 31.66 322 MET A N 1
ATOM 2408 C CA . MET A 1 322 ? 148.232 -90.487 -96.345 1.00 33.92 322 MET A CA 1
ATOM 2409 C C . MET A 1 322 ? 149.076 -91.510 -97.089 1.00 37.72 322 MET A C 1
ATOM 2410 O O . MET A 1 322 ? 149.456 -91.290 -98.245 1.00 39.52 322 MET A O 1
ATOM 2415 N N . VAL A 1 323 ? 149.393 -92.628 -96.437 1.00 31.83 323 VAL A N 1
ATOM 2416 C CA . VAL A 1 323 ? 150.172 -93.667 -97.098 1.00 31.59 323 VAL A CA 1
ATOM 2417 C C . VAL A 1 323 ? 149.337 -94.348 -98.174 1.00 33.79 323 VAL A C 1
ATOM 2418 O O . VAL A 1 323 ? 149.837 -94.662 -99.260 1.00 38.71 323 VAL A O 1
ATOM 2422 N N . SER A 1 324 ? 148.049 -94.566 -97.902 1.00 26.10 324 SER A N 1
ATOM 2423 C CA . SER A 1 324 ? 147.174 -95.157 -98.908 1.00 24.55 324 SER A CA 1
ATOM 2424 C C . SER A 1 324 ? 147.129 -94.306 -100.169 1.00 24.96 324 SER A C 1
ATOM 2425 O O . SER A 1 324 ? 146.992 -94.838 -101.276 1.00 24.27 324 SER A O 1
ATOM 2428 N N . SER A 1 325 ? 147.261 -92.989 -100.024 1.00 29.17 325 SER A N 1
ATOM 2429 C CA . SER A 1 325 ? 147.304 -92.106 -101.182 1.00 28.78 325 SER A CA 1
ATOM 2430 C C . SER A 1 325 ? 148.666 -92.151 -101.868 1.00 27.47 325 SER A C 1
ATOM 2431 O O . SER A 1 325 ? 148.748 -92.277 -103.093 1.00 31.59 325 SER A O 1
ATOM 2434 N N . LEU A 1 326 ? 149.748 -92.059 -101.093 1.00 30.73 326 LEU A N 1
ATOM 2435 C CA . LEU A 1 326 ? 151.076 -91.984 -101.692 1.00 29.78 326 LEU A CA 1
ATOM 2436 C C . LEU A 1 326 ? 151.538 -93.334 -102.225 1.00 32.78 326 LEU A C 1
ATOM 2437 O O . LEU A 1 326 ? 152.254 -93.386 -103.232 1.00 30.49 326 LEU A O 1
ATOM 2442 N N . ALA A 1 327 ? 151.144 -94.432 -101.575 1.00 33.89 327 ALA A N 1
ATOM 2443 C CA . ALA A 1 327 ? 151.570 -95.751 -102.029 1.00 30.64 327 ALA A CA 1
ATOM 2444 C C . ALA A 1 327 ? 150.968 -96.125 -103.375 1.00 31.41 327 ALA A C 1
ATOM 2445 O O . ALA A 1 327 ? 151.489 -97.026 -104.042 1.00 32.81 327 ALA A O 1
ATOM 2447 N N . LYS A 1 328 ? 149.875 -95.474 -103.777 1.00 30.84 328 LYS A N 1
ATOM 2448 C CA . LYS A 1 328 ? 149.353 -95.677 -105.122 1.00 32.90 328 LYS A CA 1
ATOM 2449 C C . LYS A 1 328 ? 150.337 -95.177 -106.169 1.00 33.32 328 LYS A C 1
ATOM 2450 O O . LYS A 1 328 ? 150.453 -95.764 -107.252 1.00 30.34 328 LYS A O 1
ATOM 2456 N N . ILE A 1 329 ? 151.059 -94.102 -105.858 1.00 36.33 329 ILE A N 1
ATOM 2457 C CA . ILE A 1 329 ? 152.035 -93.545 -106.786 1.00 32.16 329 ILE A CA 1
ATOM 2458 C C . ILE A 1 329 ? 153.366 -94.275 -106.665 1.00 35.46 329 ILE A C 1
ATOM 2459 O O . ILE A 1 329 ? 153.985 -94.639 -107.672 1.00 38.33 329 ILE A O 1
ATOM 2464 N N . ASP A 1 330 ? 153.823 -94.501 -105.434 1.00 39.44 330 ASP A N 1
ATOM 2465 C CA . ASP A 1 330 ? 155.051 -95.241 -105.149 1.00 34.07 330 ASP A CA 1
ATOM 2466 C C . ASP A 1 330 ? 154.641 -96.614 -104.629 1.00 35.63 330 ASP A C 1
ATOM 2467 O O . ASP A 1 330 ? 154.307 -96.765 -103.451 1.00 34.78 330 ASP A O 1
ATOM 2472 N N . ASP A 1 331 ? 154.677 -97.615 -105.509 1.00 33.75 331 ASP A N 1
ATOM 2473 C CA . ASP A 1 331 ? 154.246 -98.956 -105.132 1.00 29.39 331 ASP A CA 1
ATOM 2474 C C . ASP A 1 331 ? 155.257 -99.687 -104.259 1.00 29.54 331 ASP A C 1
ATOM 2475 O O . ASP A 1 331 ? 154.964 -100.797 -103.806 1.00 33.55 331 ASP A O 1
ATOM 2480 N N . ARG A 1 332 ? 156.430 -99.108 -104.016 1.00 26.21 332 ARG A N 1
ATOM 2481 C CA . ARG A 1 332 ? 157.423 -99.715 -103.140 1.00 28.14 332 ARG A CA 1
ATOM 2482 C C . ARG A 1 332 ? 157.423 -99.115 -101.741 1.00 28.17 332 ARG A C 1
ATOM 2483 O O . ARG A 1 332 ? 158.186 -99.574 -100.885 1.00 25.23 332 ARG A O 1
ATOM 2491 N N . LEU A 1 333 ? 156.576 -98.113 -101.489 1.00 26.72 333 LEU A N 1
ATOM 2492 C CA . LEU A 1 333 ? 156.614 -97.388 -100.222 1.00 23.41 333 LEU A CA 1
ATOM 2493 C C . LEU A 1 333 ? 156.185 -98.273 -99.059 1.00 23.37 333 LEU A C 1
ATOM 2494 O O . LEU A 1 333 ? 156.859 -98.324 -98.024 1.00 25.05 333 LEU A O 1
ATOM 2499 N N . ILE A 1 334 ? 155.060 -98.976 -99.211 1.00 26.48 334 ILE A N 1
ATOM 2500 C CA . ILE A 1 334 ? 154.549 -99.820 -98.134 1.00 23.44 334 ILE A CA 1
ATOM 2501 C C . ILE A 1 334 ? 155.583 -100.868 -97.738 1.00 27.44 334 ILE A C 1
ATOM 2502 O O . ILE A 1 334 ? 155.716 -101.218 -96.559 1.00 27.64 334 ILE A O 1
ATOM 2507 N N . GLY A 1 335 ? 156.345 -101.367 -98.710 1.00 35.49 335 GLY A N 1
ATOM 2508 C CA . GLY A 1 335 ? 157.413 -102.296 -98.388 1.00 33.56 335 GLY A CA 1
ATOM 2509 C C . GLY A 1 335 ? 158.538 -101.648 -97.603 1.00 36.81 335 GLY A C 1
ATOM 2510 O O . GLY A 1 335 ? 159.152 -102.284 -96.740 1.00 37.67 335 GLY A O 1
ATOM 2511 N N . ALA A 1 336 ? 158.830 -100.378 -97.893 1.00 26.84 336 ALA A N 1
ATOM 2512 C CA . ALA A 1 336 ? 159.862 -99.669 -97.145 1.00 26.95 336 ALA A CA 1
ATOM 2513 C C . ALA A 1 336 ? 159.401 -99.369 -95.724 1.00 28.72 336 ALA A C 1
ATOM 2514 O O . ALA A 1 336 ? 160.203 -99.410 -94.784 1.00 31.45 336 ALA A O 1
ATOM 2516 N N . LEU A 1 337 ? 158.114 -99.066 -95.550 1.00 25.19 337 LEU A N 1
ATOM 2517 C CA . LEU 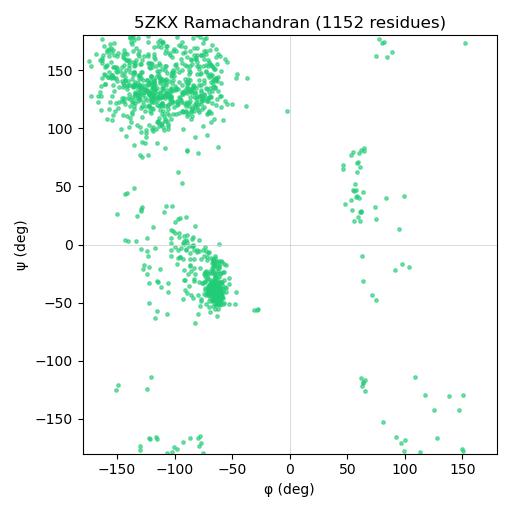A 1 337 ? 157.575 -98.865 -94.209 1.00 26.70 337 LEU A CA 1
ATOM 2518 C C . LEU A 1 337 ? 157.607 -100.156 -93.400 1.00 30.39 337 LEU A C 1
ATOM 2519 O O . LEU A 1 337 ? 157.924 -100.139 -92.205 1.00 31.50 337 LEU A O 1
ATOM 2524 N N . LEU A 1 338 ? 157.278 -101.283 -94.029 1.00 25.59 338 LEU A N 1
ATOM 2525 C CA . LEU A 1 338 ? 157.299 -102.569 -93.349 1.00 26.95 338 LEU A CA 1
ATOM 2526 C C . LEU A 1 338 ? 158.683 -103.197 -93.311 1.00 28.63 338 LEU A C 1
ATOM 2527 O O . LEU A 1 338 ? 158.848 -104.249 -92.683 1.00 32.06 338 LEU A O 1
ATOM 2532 N N . GLU A 1 339 ? 159.668 -102.583 -93.968 1.00 35.64 339 GLU A N 1
ATOM 2533 C CA . GLU A 1 339 ? 161.043 -103.082 -94.006 1.00 35.61 339 GLU A CA 1
ATOM 2534 C C . GLU A 1 339 ? 161.131 -104.471 -94.637 1.00 39.22 339 GLU A C 1
ATOM 2535 O O . GLU A 1 339 ? 162.031 -105.254 -94.322 1.00 41.10 339 GLU A O 1
ATOM 2541 N N . LYS A 1 340 ? 160.196 -104.790 -95.530 1.00 42.18 340 LYS A N 1
ATOM 2542 C CA . LYS A 1 340 ? 160.244 -106.011 -96.317 1.00 45.30 340 LYS A CA 1
ATOM 2543 C C . LYS A 1 340 ? 160.096 -105.654 -97.789 1.00 44.85 340 LYS A C 1
ATOM 2544 O O . LYS A 1 340 ? 159.240 -104.837 -98.143 1.00 46.07 340 LYS A O 1
ATOM 2550 N N . PRO A 1 341 ? 160.911 -106.234 -98.667 1.00 36.50 341 PRO A N 1
ATOM 2551 C CA . PRO A 1 341 ? 160.820 -105.881 -100.090 1.00 35.84 341 PRO A CA 1
ATOM 2552 C C . PRO A 1 341 ? 159.527 -106.364 -100.729 1.00 36.60 341 PRO A C 1
ATOM 2553 O O . PRO A 1 341 ? 159.304 -107.571 -100.866 1.00 35.80 341 PRO A O 1
ATOM 2557 N N . MET A 1 342 ? 158.664 -105.428 -101.117 1.00 43.75 342 MET A N 1
ATOM 2558 C CA . MET A 1 342 ? 157.398 -105.780 -101.743 1.00 39.78 342 MET A CA 1
ATOM 2559 C C . MET A 1 342 ? 156.900 -104.599 -102.561 1.00 39.41 342 MET A C 1
ATOM 2560 O O . MET A 1 342 ? 157.349 -103.463 -102.385 1.00 36.30 342 MET A O 1
ATOM 2565 N N . ALA A 1 343 ? 155.965 -104.889 -103.462 1.00 25.85 343 ALA A N 1
ATOM 2566 C CA . ALA A 1 343 ? 155.270 -103.878 -104.241 1.00 26.23 343 ALA A CA 1
ATOM 2567 C C . ALA A 1 343 ? 153.775 -103.967 -103.972 1.00 25.32 343 ALA A C 1
ATOM 2568 O O . ALA A 1 343 ? 153.230 -105.055 -103.766 1.00 23.74 343 ALA A O 1
ATOM 2570 N N . SER A 1 344 ? 153.116 -102.812 -103.978 1.00 37.56 344 SER A N 1
ATOM 2571 C CA . SER A 1 344 ? 151.696 -102.716 -103.681 1.00 40.06 344 SER A CA 1
ATOM 2572 C C . SER A 1 344 ? 150.902 -102.416 -104.947 1.00 39.78 344 SER A C 1
ATOM 2573 O O . SER A 1 344 ? 151.417 -101.820 -105.896 1.00 33.55 344 SER A O 1
ATOM 2576 N N . LYS A 1 345 ? 149.637 -102.837 -104.944 1.00 39.08 345 LYS A N 1
ATOM 2577 C CA . LYS A 1 345 ? 148.716 -102.560 -106.045 1.00 33.29 345 LYS A CA 1
ATOM 2578 C C . LYS A 1 345 ? 147.310 -102.521 -105.464 1.00 36.01 345 LYS A C 1
ATOM 2579 O O . LYS A 1 345 ? 146.812 -103.541 -104.979 1.00 40.21 345 LYS A O 1
ATOM 2585 N N . PHE A 1 346 ? 146.675 -101.353 -105.515 1.00 33.94 346 PHE A N 1
ATOM 2586 C CA . PHE A 1 346 ? 145.375 -101.165 -104.886 1.00 35.22 346 PHE A CA 1
ATOM 2587 C C . PHE A 1 346 ? 144.256 -101.673 -105.787 1.00 39.88 346 PHE A C 1
ATOM 2588 O O . PHE A 1 346 ? 144.199 -101.338 -106.974 1.00 39.17 346 PHE A O 1
ATOM 2596 N N . ILE A 1 347 ? 143.372 -102.491 -105.217 1.00 51.34 347 ILE A N 1
ATOM 2597 C CA . ILE A 1 347 ? 142.184 -102.967 -105.916 1.00 44.49 347 ILE A CA 1
ATOM 2598 C C . ILE A 1 347 ? 141.004 -102.086 -105.537 1.00 46.97 347 ILE A C 1
ATOM 2599 O O . ILE A 1 347 ? 139.857 -102.358 -105.910 1.00 50.79 347 ILE A O 1
ATOM 2604 N N . SER A 1 348 ? 141.287 -101.021 -104.800 1.00 50.38 348 SER A N 1
ATOM 2605 C CA . SER A 1 348 ? 140.274 -100.133 -104.253 1.00 49.04 348 SER A CA 1
ATOM 2606 C C . SER A 1 348 ? 140.990 -98.960 -103.598 1.00 48.54 348 SER A C 1
ATOM 2607 O O . SER A 1 348 ? 142.173 -99.073 -103.259 1.00 52.07 348 SER A O 1
ATOM 2610 N N . PRO A 1 349 ? 140.311 -97.822 -103.437 1.00 42.90 349 PRO A N 1
ATOM 2611 C CA . PRO A 1 349 ? 140.940 -96.689 -102.736 1.00 43.03 349 PRO A CA 1
ATOM 2612 C C . PRO A 1 349 ? 141.374 -97.019 -101.316 1.00 40.26 349 PRO A C 1
ATOM 2613 O O . PRO A 1 349 ? 142.165 -96.262 -100.739 1.00 37.44 349 PRO A O 1
ATOM 2617 N N . THR A 1 350 ? 140.892 -98.124 -100.741 1.00 48.96 350 THR A N 1
ATOM 2618 C CA . THR A 1 350 ? 141.273 -98.542 -99.401 1.00 49.33 350 THR A CA 1
ATOM 2619 C C . THR A 1 350 ? 141.874 -99.939 -99.332 1.00 44.56 350 THR A C 1
ATOM 2620 O O . THR A 1 350 ? 142.399 -100.309 -98.277 1.00 48.10 350 THR A O 1
ATOM 2624 N N . LYS A 1 351 ? 141.814 -100.722 -100.406 1.00 35.58 351 LYS A N 1
ATOM 2625 C CA . LYS A 1 351 ? 142.258 -102.109 -100.395 1.00 31.39 351 LYS A CA 1
ATOM 2626 C C . LYS A 1 351 ? 143.339 -102.316 -101.445 1.00 33.07 351 LYS A C 1
ATOM 2627 O O . LYS A 1 351 ? 143.241 -101.787 -102.556 1.00 35.64 351 LYS A O 1
ATOM 2633 N N . PHE A 1 352 ? 144.370 -103.083 -101.089 1.00 26.79 352 PHE A N 1
ATOM 2634 C CA . PHE A 1 352 ? 145.487 -103.330 -101.990 1.00 28.42 352 PHE A CA 1
ATOM 2635 C C . PHE A 1 352 ? 145.974 -104.766 -101.849 1.00 31.98 352 PHE A C 1
ATOM 2636 O O . PHE A 1 352 ? 145.752 -105.427 -100.832 1.00 30.11 352 PHE A O 1
ATOM 2644 N N . MET A 1 353 ? 146.658 -105.232 -102.890 1.00 42.37 353 MET A N 1
ATOM 2645 C CA . MET A 1 353 ? 147.340 -106.516 -102.897 1.00 42.14 353 MET A CA 1
ATOM 2646 C C . MET A 1 353 ? 148.847 -106.299 -102.858 1.00 39.97 353 MET A C 1
ATOM 2647 O O . MET A 1 353 ? 149.349 -105.202 -103.114 1.00 36.54 353 MET A O 1
ATOM 2652 N N . VAL A 1 354 ? 149.569 -107.372 -102.552 1.00 42.07 354 VAL A N 1
ATOM 2653 C CA . VAL A 1 354 ? 150.997 -107.305 -102.279 1.00 40.00 354 VAL A CA 1
ATOM 2654 C C . VAL A 1 354 ? 151.716 -108.349 -103.122 1.00 44.85 354 VAL A C 1
ATOM 2655 O O . VAL A 1 354 ? 151.295 -109.510 -103.175 1.00 45.98 354 VAL A O 1
ATOM 2659 N N . SER A 1 355 ? 152.801 -107.935 -103.777 1.00 35.22 355 SER A N 1
ATOM 2660 C CA . SER A 1 355 ? 153.640 -108.815 -104.570 1.00 40.66 355 SER A CA 1
ATOM 2661 C C . SER A 1 355 ? 155.066 -108.805 -104.032 1.00 33.37 355 SER A C 1
ATOM 2662 O O . SER A 1 355 ? 155.546 -107.771 -103.561 1.00 33.37 355 SER A O 1
ATOM 2665 N N . PRO A 1 356 ? 155.766 -109.936 -104.086 1.00 33.49 356 PRO A N 1
ATOM 2666 C CA . PRO A 1 356 ? 157.101 -110.010 -103.487 1.00 33.19 356 PRO A CA 1
ATOM 2667 C C . PRO A 1 356 ? 158.174 -109.382 -104.360 1.00 30.86 356 PRO A C 1
ATOM 2668 O O . PRO A 1 356 ? 158.078 -109.352 -105.588 1.00 31.18 356 PRO A O 1
ATOM 2672 N N . CYS A 1 357 ? 159.211 -108.878 -103.696 1.00 37.89 357 CYS A N 1
ATOM 2673 C CA . CYS A 1 357 ? 160.359 -108.281 -104.370 1.00 35.57 357 CYS A CA 1
ATOM 2674 C C . CYS A 1 357 ? 161.655 -108.961 -103.939 1.00 33.80 357 CYS A C 1
ATOM 2675 O O . CYS A 1 357 ? 162.740 -108.599 -104.395 1.00 34.56 357 CYS A O 1
ATOM 2678 N N . SER A 1 393 ? 178.331 -89.930 -94.610 1.00 91.17 393 SER A N 1
ATOM 2679 C CA . SER A 1 393 ? 177.917 -88.610 -95.074 1.00 91.44 393 SER A CA 1
ATOM 2680 C C . SER A 1 393 ? 177.077 -87.905 -94.015 1.00 88.37 393 SER A C 1
ATOM 2681 O O . SER A 1 393 ? 176.968 -88.379 -92.884 1.00 95.18 393 SER A O 1
ATOM 2684 N N . GLN A 1 394 ? 176.481 -86.777 -94.386 1.00 54.29 394 GLN A N 1
ATOM 2685 C CA . GLN A 1 394 ? 175.690 -85.990 -93.455 1.00 51.12 394 GLN A CA 1
ATOM 2686 C C . GLN A 1 394 ? 174.246 -86.488 -93.414 1.00 53.60 394 GLN A C 1
ATOM 2687 O O . GLN A 1 394 ? 173.798 -87.261 -94.265 1.00 52.23 394 GLN A O 1
ATOM 2693 N N . THR A 1 395 ? 173.513 -86.034 -92.400 1.00 37.51 395 THR A N 1
ATOM 2694 C CA . THR A 1 395 ? 172.104 -86.358 -92.253 1.00 32.82 395 THR A CA 1
ATOM 2695 C C . THR A 1 395 ? 171.302 -85.078 -92.066 1.00 35.61 395 THR A C 1
ATOM 2696 O O . THR A 1 395 ? 171.830 -84.035 -91.670 1.00 31.94 395 THR A O 1
ATOM 2700 N N . ILE A 1 396 ? 170.010 -85.172 -92.363 1.00 33.85 396 ILE A N 1
ATOM 2701 C CA . ILE A 1 396 ? 169.068 -84.075 -92.182 1.00 32.77 396 ILE A CA 1
ATOM 2702 C C . ILE A 1 396 ? 168.029 -84.509 -91.158 1.00 28.58 396 ILE A C 1
ATOM 2703 O O . ILE A 1 396 ? 167.567 -85.655 -91.178 1.00 23.39 396 ILE A O 1
ATOM 2708 N N . ASP A 1 397 ? 167.685 -83.598 -90.247 1.00 31.98 397 ASP A N 1
ATOM 2709 C CA . ASP A 1 397 ? 166.749 -83.869 -89.161 1.00 26.60 397 ASP A CA 1
ATOM 2710 C C . ASP A 1 397 ? 165.501 -83.023 -89.367 1.00 22.93 397 ASP A C 1
ATOM 2711 O O . ASP A 1 397 ? 165.521 -81.811 -89.137 1.00 26.34 397 ASP A O 1
ATOM 2716 N N . LEU A 1 398 ? 164.413 -83.666 -89.788 1.00 24.27 398 LEU A N 1
ATOM 2717 C CA . LEU A 1 398 ? 163.131 -82.986 -89.919 1.00 19.92 398 LEU A CA 1
ATOM 2718 C C . LEU A 1 398 ? 162.432 -82.778 -88.584 1.00 19.24 398 LEU A C 1
ATOM 2719 O O . LEU A 1 398 ? 161.458 -82.020 -88.526 1.00 19.97 398 LEU A O 1
ATOM 2724 N N . PHE A 1 399 ? 162.898 -83.424 -87.519 1.00 23.39 399 PHE A N 1
ATOM 2725 C CA . PHE A 1 399 ? 162.215 -83.410 -86.232 1.00 21.20 399 PHE A CA 1
ATOM 2726 C C . PHE A 1 399 ? 162.964 -82.652 -85.150 1.00 20.56 399 PHE A C 1
ATOM 2727 O O . PHE A 1 399 ? 162.331 -81.981 -84.334 1.00 22.56 399 PHE A O 1
ATOM 2735 N N . ASN A 1 400 ? 164.294 -82.728 -85.133 1.00 26.14 400 ASN A N 1
ATOM 2736 C CA . ASN A 1 400 ? 165.099 -82.102 -84.085 1.00 28.31 400 ASN A CA 1
ATOM 2737 C C . ASN A 1 400 ? 164.625 -82.548 -82.706 1.00 30.42 400 ASN A C 1
ATOM 2738 O O . ASN A 1 400 ? 164.569 -81.762 -81.758 1.00 30.39 400 ASN A O 1
ATOM 2743 N N . PHE A 1 401 ? 164.256 -83.822 -82.605 1.00 33.65 401 PHE A N 1
ATOM 2744 C CA . PHE A 1 401 ? 163.779 -84.382 -81.350 1.00 31.04 401 PHE A CA 1
ATOM 2745 C C . PHE A 1 401 ? 164.956 -84.748 -80.459 1.00 35.35 401 PHE A C 1
ATOM 2746 O O . PHE A 1 401 ? 165.936 -85.345 -80.913 1.00 40.21 401 PHE A O 1
ATOM 2754 N N . LYS A 1 402 ? 164.855 -84.384 -79.187 1.00 37.88 402 LYS A N 1
ATOM 2755 C CA . LYS A 1 402 ? 165.876 -84.694 -78.200 1.00 32.57 402 LYS A CA 1
ATOM 2756 C C . LYS A 1 402 ? 165.377 -85.797 -77.275 1.00 32.12 402 LYS A C 1
ATOM 2757 O O . LYS A 1 402 ? 164.210 -86.195 -77.318 1.00 32.82 402 LYS A O 1
ATOM 2763 N N . THR A 1 403 ? 166.284 -86.304 -76.443 1.00 35.26 403 THR A N 1
ATOM 2764 C CA . THR A 1 403 ? 165.921 -87.370 -75.520 1.00 30.83 403 THR A CA 1
ATOM 2765 C C . THR A 1 403 ? 164.879 -86.875 -74.526 1.00 31.89 403 THR A C 1
ATOM 2766 O O . THR A 1 403 ? 164.928 -85.733 -74.062 1.00 30.10 403 THR A O 1
ATOM 2770 N N . LEU A 1 404 ? 163.925 -87.745 -74.209 1.00 23.77 404 LEU A N 1
ATOM 2771 C CA . LEU A 1 404 ? 162.783 -87.360 -73.395 1.00 24.72 404 LEU A CA 1
ATOM 2772 C C . LEU A 1 404 ? 163.174 -87.273 -71.925 1.00 24.34 404 LEU A C 1
ATOM 2773 O O . LEU A 1 404 ? 163.740 -88.215 -71.364 1.00 26.78 404 LEU A O 1
ATOM 2778 N N . TRP A 1 405 ? 162.869 -86.136 -71.308 1.00 29.67 405 TRP A N 1
ATOM 2779 C CA . TRP A 1 405 ? 163.070 -85.968 -69.875 1.00 30.26 405 TRP A CA 1
ATOM 2780 C C . TRP A 1 405 ? 162.116 -86.876 -69.108 1.00 31.37 405 TRP A C 1
ATOM 2781 O O . TRP A 1 405 ? 160.895 -86.778 -69.267 1.00 28.59 405 TRP A O 1
ATOM 2792 N N . LEU A 1 406 ? 162.668 -87.754 -68.274 1.00 35.44 406 LEU A N 1
ATOM 2793 C CA . LEU A 1 406 ? 161.858 -88.654 -67.469 1.00 32.21 406 LEU A CA 1
ATOM 2794 C C . LEU A 1 406 ? 161.980 -88.293 -65.998 1.00 34.86 406 LEU A C 1
ATOM 2795 O O . LEU A 1 406 ? 163.104 -88.181 -65.489 1.00 39.90 406 LEU A O 1
ATOM 2800 N N . PRO A 1 407 ? 160.867 -88.090 -65.294 1.00 31.33 407 PRO A N 1
ATOM 2801 C CA . PRO A 1 407 ? 160.936 -87.850 -63.844 1.00 36.40 407 PRO A CA 1
ATOM 2802 C C . PRO A 1 407 ? 161.658 -88.986 -63.137 1.00 37.14 407 PRO A C 1
ATOM 2803 O O . PRO A 1 407 ? 161.281 -90.153 -63.252 1.00 34.70 407 PRO A O 1
ATOM 2807 N N . GLN A 1 408 ? 162.712 -88.636 -62.410 1.00 28.74 408 GLN A N 1
ATOM 2808 C CA . GLN A 1 408 ? 163.491 -89.639 -61.709 1.00 27.32 408 GLN A CA 1
ATOM 2809 C C . GLN A 1 408 ? 162.803 -90.033 -60.405 1.00 27.67 408 GLN A C 1
ATOM 2810 O O . GLN A 1 408 ? 161.840 -89.405 -59.959 1.00 23.99 408 GLN A O 1
ATOM 2816 N N . LEU A 1 409 ? 163.307 -91.102 -59.797 1.00 32.76 409 LEU A N 1
ATOM 2817 C CA . LEU A 1 409 ? 162.775 -91.554 -58.523 1.00 24.77 409 LEU A CA 1
ATOM 2818 C C . LEU A 1 409 ? 163.138 -90.570 -57.414 1.00 30.51 409 LEU A C 1
ATOM 2819 O O . LEU A 1 409 ? 164.102 -89.804 -57.510 1.00 29.92 409 LEU A O 1
ATOM 2824 N N . VAL A 1 410 ? 162.350 -90.607 -56.344 1.00 42.70 410 VAL A N 1
ATOM 2825 C CA . VAL A 1 410 ? 162.410 -89.602 -55.288 1.00 39.89 410 VAL A CA 1
ATOM 2826 C C . VAL A 1 410 ? 161.945 -90.237 -53.983 1.00 38.54 410 VAL A C 1
ATOM 2827 O O . VAL A 1 410 ? 160.912 -90.913 -53.945 1.00 38.76 410 VAL A O 1
ATOM 2831 N N . ALA A 1 411 ? 162.711 -90.023 -52.913 1.00 24.02 411 ALA A N 1
ATOM 2832 C CA . ALA A 1 411 ? 162.383 -90.561 -51.594 1.00 23.07 411 ALA A CA 1
ATOM 2833 C C . ALA A 1 411 ? 162.722 -89.514 -50.544 1.00 19.71 411 ALA A C 1
ATOM 2834 O O . ALA A 1 411 ? 163.899 -89.232 -50.301 1.00 19.90 411 ALA A O 1
ATOM 2836 N N . ALA A 1 412 ? 161.696 -88.953 -49.913 1.00 16.18 412 ALA A N 1
ATOM 2837 C CA . ALA A 1 412 ? 161.891 -87.906 -48.923 1.00 21.17 412 ALA A CA 1
ATOM 2838 C C . ALA A 1 412 ? 162.409 -88.479 -47.608 1.00 21.52 412 ALA A C 1
ATOM 2839 O O . ALA A 1 412 ? 162.173 -89.642 -47.274 1.00 18.90 412 ALA A O 1
ATOM 2841 N N . LYS A 1 413 ? 163.114 -87.637 -46.856 1.00 26.15 413 LYS A N 1
ATOM 2842 C CA . LYS A 1 413 ? 163.695 -88.041 -45.582 1.00 21.52 413 LYS A CA 1
ATOM 2843 C C . LYS A 1 413 ? 162.659 -87.960 -44.465 1.00 18.56 413 LYS A C 1
ATOM 2844 O O . LYS A 1 413 ? 161.977 -86.942 -44.312 1.00 19.90 413 LYS A O 1
ATOM 2850 N N . VAL A 1 414 ? 162.551 -89.031 -43.679 1.00 13.95 414 VAL A N 1
ATOM 2851 C CA . VAL A 1 414 ? 161.621 -89.114 -42.555 1.00 14.75 414 VAL A CA 1
ATOM 2852 C C . VAL A 1 414 ? 162.429 -89.395 -41.297 1.00 12.33 414 VAL A C 1
ATOM 2853 O O . VAL A 1 414 ? 163.085 -90.438 -41.200 1.00 16.49 414 VAL A O 1
ATOM 2857 N N . GLU A 1 415 ? 162.363 -88.483 -40.325 1.00 21.75 415 GLU A N 1
ATOM 2858 C CA . GLU A 1 415 ? 163.181 -88.585 -39.124 1.00 26.28 415 GLU A CA 1
ATOM 2859 C C . GLU A 1 415 ? 162.399 -88.628 -37.818 1.00 26.31 415 GLU A C 1
ATOM 2860 O O . GLU A 1 415 ? 162.963 -89.055 -36.806 1.00 32.90 415 GLU A O 1
ATOM 2866 N N . GLY A 1 416 ? 161.144 -88.199 -37.799 1.00 14.92 416 GLY A N 1
ATOM 2867 C CA . GLY A 1 416 ? 160.366 -88.236 -36.574 1.00 13.75 416 GLY A CA 1
ATOM 2868 C C . GLY A 1 416 ? 160.442 -86.945 -35.784 1.00 15.11 416 GLY A C 1
ATOM 2869 O O . GLY A 1 416 ? 160.883 -85.899 -36.270 1.00 16.65 416 GLY A O 1
ATOM 2870 N N . VAL A 1 417 ? 160.007 -87.030 -34.525 1.00 17.98 417 VAL A N 1
ATOM 2871 C CA . VAL A 1 417 ? 159.914 -85.864 -33.654 1.00 20.96 417 VAL A CA 1
ATOM 2872 C C . VAL A 1 417 ? 161.055 -85.872 -32.641 1.00 16.58 417 VAL A C 1
ATOM 2873 O O . VAL A 1 417 ? 161.729 -86.881 -32.422 1.00 17.07 417 VAL A O 1
ATOM 2877 N N . VAL A 1 418 ? 161.267 -84.715 -32.003 1.00 15.76 418 VAL A N 1
ATOM 2878 C CA . VAL A 1 418 ? 162.395 -84.548 -31.087 1.00 21.09 418 VAL A CA 1
ATOM 2879 C C . VAL A 1 418 ? 162.204 -85.381 -29.822 1.00 22.71 418 VAL A C 1
ATOM 2880 O O . VAL A 1 418 ? 163.149 -86.010 -29.330 1.00 18.43 418 VAL A O 1
ATOM 2884 N N . SER A 1 419 ? 160.986 -85.394 -29.271 1.00 22.19 419 SER A N 1
ATOM 2885 C CA . SER A 1 419 ? 160.744 -86.136 -28.037 1.00 20.55 419 SER A CA 1
ATOM 2886 C C . SER A 1 419 ? 161.038 -87.622 -28.202 1.00 21.53 419 SER A C 1
ATOM 2887 O O . SER A 1 419 ? 161.359 -88.304 -27.223 1.00 26.96 419 SER A O 1
ATOM 2890 N N . ASP A 1 420 ? 160.951 -88.140 -29.426 1.00 18.00 420 ASP A N 1
ATOM 2891 C CA . ASP A 1 420 ? 161.230 -89.548 -29.676 1.00 13.30 420 ASP A CA 1
ATOM 2892 C C . ASP A 1 420 ? 162.717 -89.860 -29.737 1.00 11.92 420 ASP A C 1
ATOM 2893 O O . ASP A 1 420 ? 163.076 -91.035 -29.848 1.00 13.48 420 ASP A O 1
ATOM 2898 N N . GLU A 1 421 ? 163.583 -88.853 -29.681 1.00 21.45 421 GLU A N 1
ATOM 2899 C CA . GLU A 1 421 ? 165.016 -89.103 -29.734 1.00 18.58 421 GLU A CA 1
ATOM 2900 C C . GLU A 1 421 ? 165.470 -89.868 -28.498 1.00 18.20 421 GLU A C 1
ATOM 2901 O O . GLU A 1 421 ? 164.883 -89.754 -27.421 1.00 25.53 421 GLU A O 1
ATOM 2907 N N . ASP A 1 422 ? 166.528 -90.663 -28.670 1.00 24.84 422 ASP A N 1
ATOM 2908 C CA . ASP A 1 422 ? 166.953 -91.580 -27.616 1.00 26.95 422 ASP A CA 1
ATOM 2909 C C . ASP A 1 422 ? 167.308 -90.840 -26.332 1.00 28.17 422 ASP A C 1
ATOM 2910 O O . ASP A 1 422 ? 166.971 -91.294 -25.233 1.00 34.24 422 ASP A O 1
ATOM 2915 N N . GLY A 1 423 ? 167.992 -89.703 -26.449 1.00 28.05 423 GLY A N 1
ATOM 2916 C CA . GLY A 1 423 ? 168.382 -88.968 -25.257 1.00 26.93 423 GLY A CA 1
ATOM 2917 C C . GLY A 1 423 ? 167.191 -88.390 -24.519 1.00 30.73 423 GLY A C 1
ATOM 2918 O O . GLY A 1 423 ? 167.078 -88.522 -23.297 1.00 35.25 423 GLY A O 1
ATOM 2919 N N . TRP A 1 424 ? 166.281 -87.746 -25.251 1.00 27.43 424 TRP A N 1
ATOM 2920 C CA . TRP A 1 424 ? 165.102 -87.164 -24.625 1.00 23.59 424 TRP A CA 1
ATOM 2921 C C . TRP A 1 424 ? 164.101 -88.220 -24.190 1.00 22.70 424 TRP A C 1
ATOM 2922 O O . TRP A 1 424 ? 163.285 -87.955 -23.302 1.00 27.53 424 TRP A O 1
ATOM 2933 N N . THR A 1 425 ? 164.140 -89.405 -24.794 1.00 25.95 425 THR A N 1
ATOM 2934 C CA . THR A 1 425 ? 163.331 -90.509 -24.294 1.00 25.70 425 THR A CA 1
ATOM 2935 C C . THR A 1 425 ? 163.913 -91.061 -23.000 1.00 26.17 425 THR A C 1
ATOM 2936 O O . THR A 1 425 ? 163.170 -91.437 -22.086 1.00 27.08 425 THR A O 1
ATOM 2940 N N . PHE A 1 426 ? 165.243 -91.108 -22.904 1.00 26.93 426 PHE A N 1
ATOM 2941 C CA . PHE A 1 426 ? 165.894 -91.464 -21.649 1.00 23.16 426 PHE A CA 1
ATOM 2942 C C . PHE A 1 426 ? 165.513 -90.488 -20.544 1.00 24.48 426 PHE A C 1
ATOM 2943 O O . PHE A 1 426 ? 165.205 -90.894 -19.418 1.00 28.04 426 PHE A O 1
ATOM 2951 N N . VAL A 1 427 ? 165.532 -89.190 -20.851 1.00 22.73 427 VAL A N 1
ATOM 2952 C CA . VAL A 1 427 ? 165.181 -88.177 -19.859 1.00 16.19 427 VAL A CA 1
ATOM 2953 C C . VAL A 1 427 ? 163.726 -88.329 -19.435 1.00 17.30 427 VAL A C 1
ATOM 2954 O O . VAL A 1 427 ? 163.403 -88.317 -18.243 1.00 21.59 427 VAL A O 1
ATOM 2958 N N . ALA A 1 428 ? 162.825 -88.485 -20.406 1.00 15.81 428 ALA A N 1
ATOM 2959 C CA . ALA A 1 428 ? 161.403 -88.551 -20.085 1.00 18.57 428 ALA A CA 1
ATOM 2960 C C . ALA A 1 428 ? 161.075 -89.786 -19.257 1.00 19.63 428 ALA A C 1
ATOM 2961 O O . ALA A 1 428 ? 160.221 -89.732 -18.365 1.00 23.45 428 ALA A O 1
ATOM 2963 N N . ASN A 1 429 ? 161.742 -90.908 -19.538 1.00 18.79 429 ASN A N 1
ATOM 2964 C CA . ASN A 1 429 ? 161.493 -92.126 -18.775 1.00 16.20 429 ASN A CA 1
ATOM 2965 C C . ASN A 1 429 ? 162.020 -92.005 -17.352 1.00 17.28 429 ASN A C 1
ATOM 2966 O O . ASN A 1 429 ? 161.368 -92.452 -16.403 1.00 20.44 429 ASN A O 1
ATOM 2971 N N . SER A 1 430 ? 163.203 -91.413 -17.188 1.00 25.28 430 SER A N 1
ATOM 2972 C CA . SER A 1 430 ? 163.769 -91.220 -15.857 1.00 20.57 430 SER A CA 1
ATOM 2973 C C . SER A 1 430 ? 162.855 -90.364 -14.989 1.00 26.54 430 SER A C 1
ATOM 2974 O O . SER A 1 430 ? 162.607 -90.685 -13.821 1.00 27.80 430 SER A O 1
ATOM 2977 N N . LYS A 1 431 ? 162.340 -89.266 -15.548 1.00 26.63 431 LYS A N 1
ATOM 2978 C CA . LYS A 1 431 ? 161.430 -88.409 -14.797 1.00 26.03 431 LYS A CA 1
ATOM 2979 C C . LYS A 1 431 ? 160.145 -89.144 -14.448 1.00 25.46 431 LYS A C 1
ATOM 2980 O O . LYS A 1 431 ? 159.598 -88.969 -13.353 1.00 26.47 431 LYS A O 1
ATOM 2986 N N . GLN A 1 432 ? 159.644 -89.965 -15.371 1.00 24.06 432 GLN A N 1
ATOM 2987 C CA . GLN A 1 432 ? 158.445 -90.745 -15.090 1.00 23.49 432 GLN A CA 1
ATOM 2988 C C . GLN A 1 432 ? 158.705 -91.768 -13.994 1.00 26.15 432 GLN A C 1
ATOM 2989 O O . GLN A 1 432 ? 157.821 -92.050 -13.176 1.00 28.42 432 GLN A O 1
ATOM 2995 N N . ALA A 1 433 ? 159.915 -92.329 -13.957 1.00 21.83 433 ALA A N 1
ATOM 2996 C CA . ALA A 1 433 ? 160.261 -93.275 -12.903 1.00 21.01 433 ALA A CA 1
ATOM 2997 C C . ALA A 1 433 ? 160.308 -92.588 -11.544 1.00 22.28 433 ALA A C 1
ATOM 2998 O O . ALA A 1 433 ? 159.898 -93.171 -10.534 1.00 21.63 433 ALA A O 1
ATOM 3000 N N . LEU A 1 434 ? 160.803 -91.349 -11.501 1.00 26.61 434 LEU A N 1
ATOM 3001 C CA . LEU A 1 434 ? 160.800 -90.597 -10.252 1.00 24.18 434 LEU A CA 1
ATOM 3002 C C . LEU A 1 434 ? 159.379 -90.361 -9.759 1.00 27.34 434 LEU A C 1
ATOM 3003 O O . LEU A 1 434 ? 159.097 -90.500 -8.565 1.00 30.36 434 LEU A O 1
ATOM 3008 N N . LEU A 1 435 ? 158.468 -90.005 -10.667 1.00 28.58 435 LEU A N 1
ATOM 3009 C CA . LEU A 1 435 ? 157.064 -89.896 -10.290 1.00 23.36 435 LEU A CA 1
ATOM 3010 C C . LEU A 1 435 ? 156.537 -91.223 -9.766 1.00 26.03 435 LEU A C 1
ATOM 3011 O O . LEU A 1 435 ? 155.825 -91.262 -8.756 1.00 31.65 435 LEU A O 1
ATOM 3016 N N . ASP A 1 436 ? 156.887 -92.324 -10.434 1.00 28.02 436 ASP A N 1
ATOM 3017 C CA . ASP A 1 436 ? 156.354 -93.627 -10.045 1.00 27.62 436 ASP A CA 1
ATOM 3018 C C . ASP A 1 436 ? 156.849 -94.046 -8.666 1.00 26.09 436 ASP A C 1
ATOM 3019 O O . ASP A 1 436 ? 156.108 -94.674 -7.903 1.00 26.43 436 ASP A O 1
ATOM 3024 N N . THR A 1 437 ? 158.094 -93.711 -8.325 1.00 29.97 437 THR A N 1
ATOM 3025 C CA . THR A 1 437 ? 158.650 -94.146 -7.050 1.00 29.57 437 THR A CA 1
ATOM 3026 C C . THR A 1 437 ? 158.252 -93.243 -5.889 1.00 30.76 437 THR A C 1
ATOM 3027 O O . THR A 1 437 ? 158.315 -93.681 -4.736 1.00 33.58 437 THR A O 1
ATOM 3031 N N . MET A 1 438 ? 157.829 -92.008 -6.164 1.00 19.57 438 MET A N 1
ATOM 3032 C CA . MET A 1 438 ? 157.498 -91.043 -5.127 1.00 18.37 438 MET A CA 1
ATOM 3033 C C . MET A 1 438 ? 156.010 -91.011 -4.785 1.00 20.98 438 MET A C 1
ATOM 3034 O O . MET A 1 438 ? 155.533 -89.998 -4.265 1.00 21.99 438 MET A O 1
ATOM 3039 N N . THR A 1 439 ? 155.267 -92.086 -5.055 1.00 24.79 439 THR A N 1
ATOM 3040 C CA . THR A 1 439 ? 153.825 -92.038 -4.833 1.00 25.20 439 THR A CA 1
ATOM 3041 C C . THR A 1 439 ? 153.453 -92.150 -3.357 1.00 29.65 439 THR A C 1
ATOM 3042 O O . THR A 1 439 ? 152.454 -91.559 -2.931 1.00 28.40 439 THR A O 1
ATOM 3046 N N . TYR A 1 440 ? 154.219 -92.898 -2.567 1.00 23.59 440 TYR A N 1
ATOM 3047 C CA . TYR A 1 440 ? 153.919 -92.999 -1.146 1.00 20.96 440 TYR A CA 1
ATOM 3048 C C . TYR A 1 440 ? 155.184 -93.356 -0.383 1.00 21.40 440 TYR A C 1
ATOM 3049 O O . TYR A 1 440 ? 156.136 -93.914 -0.937 1.00 21.03 440 TYR A O 1
ATOM 3058 N N . THR A 1 441 ? 155.177 -93.013 0.903 1.00 22.70 441 THR A N 1
ATOM 3059 C CA . THR A 1 441 ? 156.316 -93.223 1.783 1.00 22.36 441 THR A CA 1
ATOM 3060 C C . THR A 1 441 ? 156.280 -94.633 2.358 1.00 24.82 441 THR A C 1
ATOM 3061 O O . THR A 1 441 ? 155.235 -95.094 2.826 1.00 26.94 441 THR A O 1
ATOM 3065 N N . LYS A 1 442 ? 157.421 -95.310 2.320 1.00 29.16 442 LYS A N 1
ATOM 3066 C CA . LYS A 1 442 ? 157.577 -96.619 2.935 1.00 36.90 442 LYS A CA 1
ATOM 3067 C C . LYS A 1 442 ? 158.193 -96.462 4.321 1.00 30.97 442 LYS A C 1
ATOM 3068 O O . LYS A 1 442 ? 158.974 -95.543 4.571 1.00 24.80 442 LYS A O 1
ATOM 3074 N N . ASN A 1 443 ? 157.824 -97.362 5.228 1.00 34.49 443 ASN A N 1
ATOM 3075 C CA . ASN A 1 443 ? 158.336 -97.302 6.590 1.00 36.71 443 ASN A CA 1
ATOM 3076 C C . ASN A 1 443 ? 159.703 -97.969 6.649 1.00 33.74 443 ASN A C 1
ATOM 3077 O O . ASN A 1 443 ? 159.833 -99.160 6.344 1.00 33.63 443 ASN A O 1
ATOM 3082 N N . GLY A 1 444 ? 160.719 -97.205 7.041 1.00 27.01 444 GLY A N 1
ATOM 3083 C CA . GLY A 1 444 ? 162.059 -97.742 7.168 1.00 28.09 444 GLY A CA 1
ATOM 3084 C C . GLY A 1 444 ? 162.302 -98.472 8.473 1.00 33.12 444 GLY A C 1
ATOM 3085 O O . GLY A 1 444 ? 163.454 -98.718 8.844 1.00 35.52 444 GLY A O 1
ATOM 3086 N N . GLY A 1 445 ? 161.229 -98.827 9.176 1.00 29.62 445 GLY A N 1
ATOM 3087 C CA . GLY A 1 445 ? 161.331 -99.528 10.442 1.00 22.38 445 GLY A CA 1
ATOM 3088 C C . GLY A 1 445 ? 161.816 -100.955 10.302 1.00 25.67 445 GLY A C 1
ATOM 3089 O O . GLY A 1 445 ? 161.040 -101.855 9.981 1.00 34.29 445 GLY A O 1
ATOM 3090 N N . LEU B 1 3 ? 225.259 -119.369 -119.789 1.00 76.94 3 LEU B N 1
ATOM 3091 C CA . LEU B 1 3 ? 224.442 -120.416 -120.393 1.00 91.95 3 LEU B CA 1
ATOM 3092 C C . LEU B 1 3 ? 224.589 -121.731 -119.637 1.00 91.48 3 LEU B C 1
ATOM 3093 O O . LEU B 1 3 ? 225.598 -121.972 -118.975 1.00 88.87 3 LEU B O 1
ATOM 3098 N N . CYS B 1 4 ? 223.574 -122.578 -119.741 1.00 102.89 4 CYS B N 1
ATOM 3099 C CA . CYS B 1 4 ? 223.566 -123.889 -119.113 1.00 102.23 4 CYS B CA 1
ATOM 3100 C C . CYS B 1 4 ? 223.678 -124.972 -120.180 1.00 104.62 4 CYS B C 1
ATOM 3101 O O . CYS B 1 4 ? 223.668 -124.698 -121.383 1.00 104.07 4 CYS B O 1
ATOM 3104 N N . ASN B 1 5 ? 223.793 -126.216 -119.726 1.00 112.72 5 ASN B N 1
ATOM 3105 C CA . ASN B 1 5 ? 223.820 -127.370 -120.615 1.00 112.38 5 ASN B CA 1
ATOM 3106 C C . ASN B 1 5 ? 222.480 -128.090 -120.509 1.00 110.93 5 ASN B C 1
ATOM 3107 O O . ASN B 1 5 ? 222.078 -128.513 -119.421 1.00 111.83 5 ASN B O 1
ATOM 3112 N N . LYS B 1 6 ? 221.774 -128.187 -121.631 1.00 106.43 6 LYS B N 1
ATOM 3113 C CA . LYS B 1 6 ? 220.460 -128.814 -121.668 1.00 107.09 6 LYS B CA 1
ATOM 3114 C C . LYS B 1 6 ? 220.524 -130.299 -121.995 1.00 109.36 6 LYS B C 1
ATOM 3115 O O . LYS B 1 6 ? 219.477 -130.950 -122.062 1.00 109.54 6 LYS B O 1
ATOM 3121 N N . GLN B 1 7 ? 221.723 -130.846 -122.194 1.00 118.43 7 GLN B N 1
ATOM 3122 C CA . GLN B 1 7 ? 221.859 -132.248 -122.572 1.00 122.12 7 GLN B CA 1
ATOM 3123 C C . GLN B 1 7 ? 221.727 -133.169 -121.364 1.00 126.87 7 GLN B C 1
ATOM 3124 O O . GLN B 1 7 ? 220.834 -134.022 -121.313 1.00 129.49 7 GLN B O 1
ATOM 3130 N N . GLN B 1 8 ? 222.607 -133.008 -120.379 1.00 134.15 8 GLN B N 1
ATOM 3131 C CA . GLN B 1 8 ? 222.678 -133.929 -119.254 1.00 133.68 8 GLN B CA 1
ATOM 3132 C C . GLN B 1 8 ? 221.730 -133.510 -118.139 1.00 132.90 8 GLN B C 1
ATOM 3133 O O . GLN B 1 8 ? 221.553 -132.320 -117.862 1.00 133.80 8 GLN B O 1
ATOM 3139 N N . GLN B 1 9 ? 221.124 -134.506 -117.501 1.00 153.52 9 GLN B N 1
ATOM 3140 C CA . GLN B 1 9 ? 220.140 -134.302 -116.453 1.00 149.41 9 GLN B CA 1
ATOM 3141 C C . GLN B 1 9 ? 220.584 -135.020 -115.186 1.00 148.18 9 GLN B C 1
ATOM 3142 O O . GLN B 1 9 ? 221.465 -135.884 -115.211 1.00 147.56 9 GLN B O 1
ATOM 3148 N N . GLN B 1 10 ? 219.962 -134.654 -114.067 1.00 111.11 10 GLN B N 1
ATOM 3149 C CA . GLN B 1 10 ? 220.312 -135.260 -112.788 1.00 108.37 10 GLN B CA 1
ATOM 3150 C C . GLN B 1 10 ? 219.115 -135.171 -111.855 1.00 97.79 10 GLN B C 1
ATOM 3151 O O . GLN B 1 10 ? 218.557 -134.088 -111.659 1.00 92.05 10 GLN B O 1
ATOM 3157 N N . GLY B 1 11 ? 218.726 -136.307 -111.288 1.00 75.78 11 GLY B N 1
ATOM 3158 C CA . GLY B 1 11 ? 217.621 -136.367 -110.363 1.00 75.08 11 GLY B CA 1
ATOM 3159 C C . GLY B 1 11 ? 216.949 -137.721 -110.428 1.00 71.29 11 GLY B C 1
ATOM 3160 O O . GLY B 1 11 ? 217.614 -138.761 -110.383 1.00 79.28 11 GLY B O 1
ATOM 3161 N N . PRO B 1 12 ? 215.614 -137.743 -110.587 1.00 102.62 12 PRO B N 1
ATOM 3162 C CA . PRO B 1 12 ? 214.757 -136.556 -110.668 1.00 107.04 12 PRO B CA 1
ATOM 3163 C C . PRO B 1 12 ? 214.040 -136.236 -109.346 1.00 111.19 12 PRO B C 1
ATOM 3164 O O . PRO B 1 12 ? 213.823 -137.149 -108.550 1.00 110.84 12 PRO B O 1
ATOM 3168 N N . PHE B 1 13 ? 213.680 -134.968 -109.127 1.00 88.74 13 PHE B N 1
ATOM 3169 C CA . PHE B 1 13 ? 213.418 -134.436 -107.793 1.00 78.55 13 PHE B CA 1
ATOM 3170 C C . PHE B 1 13 ? 211.949 -134.109 -107.560 1.00 80.28 13 PHE B C 1
ATOM 3171 O O . PHE B 1 13 ? 211.262 -133.605 -108.454 1.00 79.92 13 PHE B O 1
ATOM 3179 N N . THR B 1 14 ? 211.486 -134.372 -106.339 1.00 63.94 14 THR B N 1
ATOM 3180 C CA . THR B 1 14 ? 210.262 -133.795 -105.802 1.00 61.78 14 THR B CA 1
ATOM 3181 C C . THR B 1 14 ? 210.615 -132.631 -104.878 1.00 55.51 14 THR B C 1
ATOM 3182 O O . THR B 1 14 ? 211.776 -132.412 -104.524 1.00 50.71 14 THR B O 1
ATOM 3186 N N . PHE B 1 15 ? 209.598 -131.862 -104.510 1.00 61.31 15 PHE B N 1
ATOM 3187 C CA . PHE B 1 15 ? 209.756 -130.815 -103.512 1.00 58.76 15 PHE B CA 1
ATOM 3188 C C . PHE B 1 15 ? 209.453 -131.388 -102.134 1.00 52.37 15 PHE B C 1
ATOM 3189 O O . PHE B 1 15 ? 208.449 -132.084 -101.949 1.00 45.25 15 PHE B O 1
ATOM 3197 N N . ALA B 1 16 ? 210.327 -131.102 -101.173 1.00 42.72 16 ALA B N 1
ATOM 3198 C CA . ALA B 1 16 ? 210.130 -131.557 -99.801 1.00 47.98 16 ALA B CA 1
ATOM 3199 C C . ALA B 1 16 ? 209.204 -130.581 -99.087 1.00 45.77 16 ALA B C 1
ATOM 3200 O O . ALA B 1 16 ? 209.557 -129.414 -98.879 1.00 41.54 16 ALA B O 1
ATOM 3202 N N . ASN B 1 17 ? 208.019 -131.053 -98.713 1.00 44.55 17 ASN B N 1
ATOM 3203 C CA . ASN B 1 17 ? 207.058 -130.230 -97.992 1.00 47.29 17 ASN B CA 1
ATOM 3204 C C . ASN B 1 17 ? 207.483 -130.129 -96.526 1.00 47.07 17 ASN B C 1
ATOM 3205 O O . ASN B 1 17 ? 208.581 -130.539 -96.138 1.00 49.09 17 ASN B O 1
ATOM 3210 N N . TYR B 1 18 ? 206.610 -129.570 -95.693 1.00 47.63 18 TYR B N 1
ATOM 3211 C CA . TYR B 1 18 ? 206.837 -129.470 -94.258 1.00 46.59 18 TYR B CA 1
ATOM 3212 C C . TYR B 1 18 ? 205.576 -129.926 -93.543 1.00 52.25 18 TYR B C 1
ATOM 3213 O O . TYR B 1 18 ? 204.478 -129.460 -93.862 1.00 45.82 18 TYR B O 1
ATOM 3222 N N . GLN B 1 19 ? 205.730 -130.843 -92.592 1.00 58.31 19 GLN B N 1
ATOM 3223 C CA . GLN B 1 19 ? 204.612 -131.352 -91.810 1.00 61.14 19 GLN B CA 1
ATOM 3224 C C . GLN B 1 19 ? 204.731 -130.839 -90.384 1.00 58.13 19 GLN B C 1
ATOM 3225 O O . GLN B 1 19 ? 205.812 -130.893 -89.787 1.00 57.89 19 GLN B O 1
ATOM 3231 N N . GLU B 1 20 ? 203.627 -130.327 -89.849 1.00 56.25 20 GLU B N 1
ATOM 3232 C CA . GLU B 1 20 ? 203.614 -129.887 -88.467 1.00 56.13 20 GLU B CA 1
ATOM 3233 C C . GLU B 1 20 ? 203.705 -131.092 -87.536 1.00 61.83 20 GLU B C 1
ATOM 3234 O O . GLU B 1 20 ? 203.557 -132.245 -87.947 1.00 64.49 20 GLU B O 1
ATOM 3240 N N . SER B 1 21 ? 203.964 -130.816 -86.267 1.00 63.19 21 SER B N 1
ATOM 3241 C CA . SER B 1 21 ? 203.967 -131.868 -85.264 1.00 58.54 21 SER B CA 1
ATOM 3242 C C . SER B 1 21 ? 202.546 -132.098 -84.771 1.00 65.36 21 SER B C 1
ATOM 3243 O O . SER B 1 21 ? 201.938 -131.173 -84.219 1.00 69.02 21 SER B O 1
ATOM 3246 N N . PRO B 1 22 ? 201.972 -133.284 -84.964 1.00 82.23 22 PRO B N 1
ATOM 3247 C CA . PRO B 1 22 ? 200.636 -133.552 -84.416 1.00 89.69 22 PRO B CA 1
ATOM 3248 C C . PRO B 1 22 ? 200.656 -133.471 -82.896 1.00 94.34 22 PRO B C 1
ATOM 3249 O O . PRO B 1 22 ? 201.526 -134.046 -82.238 1.00 92.54 22 PRO B O 1
ATOM 3253 N N . LEU B 1 23 ? 199.690 -132.746 -82.339 1.00 86.54 23 LEU B N 1
ATOM 3254 C CA . LEU B 1 23 ? 199.654 -132.473 -80.911 1.00 80.76 23 LEU B CA 1
ATOM 3255 C C . LEU B 1 23 ? 198.413 -133.081 -80.273 1.00 77.56 23 LEU B C 1
ATOM 3256 O O . LEU B 1 23 ? 197.417 -133.373 -80.941 1.00 81.18 23 LEU B O 1
ATOM 3261 N N . ASN B 1 24 ? 198.493 -133.265 -78.957 1.00 87.29 24 ASN B N 1
ATOM 3262 C CA . ASN B 1 24 ? 197.412 -133.844 -78.171 1.00 85.72 24 ASN B CA 1
ATOM 3263 C C . ASN B 1 24 ? 196.514 -132.796 -77.527 1.00 84.08 24 ASN B C 1
ATOM 3264 O O . ASN B 1 24 ? 195.443 -133.147 -77.019 1.00 87.21 24 ASN B O 1
ATOM 3269 N N . VAL B 1 25 ? 196.909 -131.523 -77.553 1.00 66.75 25 VAL B N 1
ATOM 3270 C CA . VAL B 1 25 ? 196.192 -130.494 -76.810 1.00 67.78 25 VAL B CA 1
ATOM 3271 C C . VAL B 1 25 ? 194.866 -130.182 -77.491 1.00 66.22 25 VAL B C 1
ATOM 3272 O O . VAL B 1 25 ? 194.800 -130.009 -78.715 1.00 68.24 25 VAL B O 1
ATOM 3276 N N . SER B 1 26 ? 193.800 -130.101 -76.693 1.00 49.96 26 SER B N 1
ATOM 3277 C CA . SER B 1 26 ? 192.467 -129.784 -77.184 1.00 40.62 26 SER B CA 1
ATOM 3278 C C . SER B 1 26 ? 191.781 -128.850 -76.200 1.00 44.42 26 SER B C 1
ATOM 3279 O O . SER B 1 26 ? 192.071 -128.872 -75.002 1.00 48.43 26 SER B O 1
ATOM 3282 N N . ARG B 1 27 ? 190.867 -128.032 -76.714 1.00 55.18 27 ARG B N 1
ATOM 3283 C CA . ARG B 1 27 ? 190.085 -127.112 -75.899 1.00 51.60 27 ARG B CA 1
ATOM 3284 C C . ARG B 1 27 ? 188.709 -127.707 -75.642 1.00 54.25 27 ARG B C 1
ATOM 3285 O O . ARG B 1 27 ? 188.053 -128.187 -76.572 1.00 61.32 27 ARG B O 1
ATOM 3293 N N . LEU B 1 28 ? 188.270 -127.662 -74.387 1.00 55.76 28 LEU B N 1
ATOM 3294 C CA . LEU B 1 28 ? 187.009 -128.266 -73.989 1.00 50.34 28 LEU B CA 1
ATOM 3295 C C . LEU B 1 28 ? 186.256 -127.316 -73.074 1.00 46.18 28 LEU B C 1
ATOM 3296 O O . LEU B 1 28 ? 186.854 -126.580 -72.287 1.00 52.30 28 LEU B O 1
ATOM 3301 N N . GLN B 1 29 ? 184.935 -127.344 -73.188 1.00 55.50 29 GLN B N 1
ATOM 3302 C CA . GLN B 1 29 ? 184.031 -126.671 -72.261 1.00 57.43 29 GLN B CA 1
ATOM 3303 C C . GLN B 1 29 ? 183.240 -127.775 -71.563 1.00 56.40 29 GLN B C 1
ATOM 3304 O O . GLN B 1 29 ? 182.154 -128.154 -72.003 1.00 65.99 29 GLN B O 1
ATOM 3310 N N . ILE B 1 30 ? 183.800 -128.296 -70.477 1.00 34.64 30 ILE B N 1
ATOM 3311 C CA . ILE B 1 30 ? 183.222 -129.450 -69.798 1.00 36.08 30 ILE B CA 1
ATOM 3312 C C . ILE B 1 30 ? 182.017 -129.004 -68.982 1.00 36.44 30 ILE B C 1
ATOM 3313 O O . ILE B 1 30 ? 182.085 -128.025 -68.230 1.00 37.09 30 ILE B O 1
ATOM 3318 N N . LYS B 1 31 ? 180.906 -129.719 -69.133 1.00 49.55 31 LYS B N 1
ATOM 3319 C CA . LYS B 1 31 ? 179.705 -129.436 -68.360 1.00 44.60 31 LYS B CA 1
ATOM 3320 C C . LYS B 1 31 ? 179.852 -130.028 -66.964 1.00 48.73 31 LYS B C 1
ATOM 3321 O O . LYS B 1 31 ? 180.031 -131.243 -66.813 1.00 52.41 31 LYS B O 1
ATOM 3327 N N . VAL B 1 32 ? 179.774 -129.175 -65.945 1.00 31.93 32 VAL B N 1
ATOM 3328 C CA . VAL B 1 32 ? 179.935 -129.594 -64.560 1.00 31.17 32 VAL B CA 1
ATOM 3329 C C . VAL B 1 32 ? 178.770 -129.067 -63.738 1.00 27.38 32 VAL B C 1
ATOM 3330 O O . VAL B 1 32 ? 178.132 -128.070 -64.091 1.00 28.87 32 VAL B O 1
ATOM 3334 N N . THR B 1 33 ? 178.490 -129.755 -62.637 1.00 37.35 33 THR B N 1
ATOM 3335 C CA . THR B 1 33 ? 177.643 -129.229 -61.576 1.00 38.89 33 THR B CA 1
ATOM 3336 C C . THR B 1 33 ? 178.557 -128.671 -60.493 1.00 34.96 33 THR B C 1
ATOM 3337 O O . THR B 1 33 ? 179.412 -129.392 -59.966 1.00 32.08 33 THR B O 1
ATOM 3341 N N . LYS B 1 34 ? 178.389 -127.390 -60.176 1.00 34.36 34 LYS B N 1
ATOM 3342 C CA . LYS B 1 34 ? 179.307 -126.662 -59.307 1.00 36.44 34 LYS B CA 1
ATOM 3343 C C . LYS B 1 34 ? 178.610 -126.348 -57.989 1.00 38.22 34 LYS B C 1
ATOM 3344 O O . LYS B 1 34 ? 177.679 -125.537 -57.952 1.00 42.60 34 LYS B O 1
ATOM 3350 N N . THR B 1 35 ? 179.071 -126.981 -56.912 1.00 35.57 35 THR B N 1
ATOM 3351 C CA . THR B 1 35 ? 178.522 -126.762 -55.580 1.00 30.82 35 THR B CA 1
ATOM 3352 C C . THR B 1 35 ? 179.325 -125.684 -54.864 1.00 33.67 35 THR B C 1
ATOM 3353 O O . THR B 1 35 ? 180.560 -125.731 -54.843 1.00 24.28 35 THR B O 1
ATOM 3357 N N . THR B 1 36 ? 178.620 -124.717 -54.279 1.00 37.08 36 THR B N 1
ATOM 3358 C CA . THR B 1 36 ? 179.246 -123.614 -53.567 1.00 35.14 36 THR B CA 1
ATOM 3359 C C . THR B 1 36 ? 178.504 -123.373 -52.258 1.00 37.52 36 THR B C 1
ATOM 3360 O O . THR B 1 36 ? 177.398 -123.878 -52.043 1.00 41.51 36 THR B O 1
ATOM 3364 N N . VAL B 1 37 ? 179.126 -122.595 -51.373 1.00 32.67 37 VAL B N 1
ATOM 3365 C CA . VAL B 1 37 ? 178.511 -122.167 -50.120 1.00 33.43 37 VAL B CA 1
ATOM 3366 C C . VAL B 1 37 ? 178.067 -120.720 -50.282 1.00 34.80 37 VAL B C 1
ATOM 3367 O O . VAL B 1 37 ? 178.868 -119.855 -50.658 1.00 38.86 37 VAL B O 1
ATOM 3371 N N . GLN B 1 38 ? 176.794 -120.451 -49.980 1.00 39.83 38 GLN B N 1
ATOM 3372 C CA . GLN B 1 38 ? 176.158 -119.212 -50.418 1.00 41.18 38 GLN B CA 1
ATOM 3373 C C . GLN B 1 38 ? 176.461 -118.014 -49.529 1.00 45.70 38 GLN B C 1
ATOM 3374 O O . GLN B 1 38 ? 176.385 -116.877 -50.003 1.00 51.08 38 GLN B O 1
ATOM 3380 N N . ASP B 1 39 ? 176.776 -118.228 -48.254 1.00 41.31 39 ASP B N 1
ATOM 3381 C CA . ASP B 1 39 ? 176.708 -117.144 -47.280 1.00 39.58 39 ASP B CA 1
ATOM 3382 C C . ASP B 1 39 ? 177.862 -116.162 -47.437 1.00 36.93 39 ASP B C 1
ATOM 3383 O O . ASP B 1 39 ? 179.030 -116.559 -47.474 1.00 40.02 39 ASP B O 1
ATOM 3388 N N . ARG B 1 40 ? 177.531 -114.876 -47.523 1.00 48.96 40 ARG B N 1
ATOM 3389 C CA . ARG B 1 40 ? 178.498 -113.795 -47.392 1.00 53.36 40 ARG B CA 1
ATOM 3390 C C . ARG B 1 40 ? 178.184 -113.003 -46.127 1.00 50.11 40 ARG B C 1
ATOM 3391 O O . ARG B 1 40 ? 177.175 -113.232 -45.454 1.00 56.70 40 ARG B O 1
ATOM 3399 N N . GLY B 1 41 ? 179.061 -112.056 -45.808 1.00 28.76 41 GLY B N 1
ATOM 3400 C CA . GLY B 1 41 ? 178.830 -111.162 -44.693 1.00 32.84 41 GLY B CA 1
ATOM 3401 C C . GLY B 1 41 ? 179.209 -111.766 -43.355 1.00 26.01 41 GLY B C 1
ATOM 3402 O O . GLY B 1 41 ? 179.556 -112.939 -43.230 1.00 23.79 41 GLY B O 1
ATOM 3403 N N . LYS B 1 42 ? 179.123 -110.927 -42.324 1.00 49.15 42 LYS B N 1
ATOM 3404 C CA . LYS B 1 42 ? 179.527 -111.318 -40.978 1.00 46.52 42 LYS B CA 1
ATOM 3405 C C . LYS B 1 42 ? 178.534 -112.331 -40.423 1.00 42.37 42 LYS B C 1
ATOM 3406 O O . LYS B 1 42 ? 177.364 -112.011 -40.195 1.00 49.38 42 LYS B O 1
ATOM 3412 N N . ASN B 1 43 ? 179.008 -113.557 -40.205 1.00 30.67 43 ASN B N 1
ATOM 3413 C CA . ASN B 1 43 ? 178.154 -114.680 -39.856 1.00 26.89 43 ASN B CA 1
ATOM 3414 C C . ASN B 1 43 ? 178.685 -115.507 -38.696 1.00 27.42 43 ASN B C 1
ATOM 3415 O O . ASN B 1 43 ? 178.074 -116.523 -38.351 1.00 26.41 43 ASN B O 1
ATOM 3420 N N . PHE B 1 44 ? 179.803 -115.110 -38.095 1.00 34.55 44 PHE B N 1
ATOM 3421 C CA . PHE B 1 44 ? 180.498 -115.918 -37.105 1.00 28.86 44 PHE B CA 1
ATOM 3422 C C . PHE B 1 44 ? 180.766 -115.077 -35.867 1.00 29.47 44 PHE B C 1
ATOM 3423 O O . PHE B 1 44 ? 181.298 -113.968 -35.970 1.00 29.64 44 PHE B O 1
ATOM 3431 N N . ILE B 1 45 ? 180.396 -115.605 -34.703 1.00 42.28 45 ILE B N 1
ATOM 3432 C CA . ILE B 1 45 ? 180.579 -114.926 -33.425 1.00 42.08 45 ILE B CA 1
ATOM 3433 C C . ILE B 1 45 ? 181.516 -115.759 -32.560 1.00 37.90 45 ILE B C 1
ATOM 3434 O O . ILE B 1 45 ? 181.270 -116.951 -32.337 1.00 36.20 45 ILE B O 1
ATOM 3439 N N . ILE B 1 46 ? 182.586 -115.133 -32.079 1.00 21.65 46 ILE B N 1
ATOM 3440 C CA . ILE B 1 46 ? 183.527 -115.759 -31.160 1.00 21.68 46 ILE B CA 1
ATOM 3441 C C . ILE B 1 46 ? 183.484 -114.995 -29.848 1.00 23.36 46 ILE B C 1
ATOM 3442 O O . ILE B 1 46 ? 183.524 -113.760 -29.841 1.00 28.02 46 ILE B O 1
ATOM 3447 N N . GLY B 1 47 ? 183.396 -115.722 -28.747 1.00 20.53 47 GLY B N 1
ATOM 3448 C CA . GLY B 1 47 ? 183.422 -115.109 -27.434 1.00 21.18 47 GLY B CA 1
ATOM 3449 C C . GLY B 1 47 ? 184.165 -115.990 -26.456 1.00 23.26 47 GLY B C 1
ATOM 3450 O O . GLY B 1 47 ? 184.143 -117.218 -26.554 1.00 24.53 47 GLY B O 1
ATOM 3451 N N . TYR B 1 48 ? 184.836 -115.345 -25.507 1.00 20.73 48 TYR B N 1
ATOM 3452 C CA . TYR B 1 48 ? 185.522 -116.072 -24.453 1.00 19.13 48 TYR B CA 1
ATOM 3453 C C . TYR B 1 48 ? 185.204 -115.433 -23.112 1.00 20.87 48 TYR B C 1
ATOM 3454 O O . TYR B 1 48 ? 184.791 -114.273 -23.032 1.00 21.60 48 TYR B O 1
ATOM 3463 N N . ARG B 1 49 ? 185.383 -116.224 -22.056 1.00 23.23 49 ARG B N 1
ATOM 3464 C CA . ARG B 1 49 ? 185.205 -115.739 -20.695 1.00 23.36 49 ARG B CA 1
ATOM 3465 C C . ARG B 1 49 ? 185.830 -116.709 -19.703 1.00 22.70 49 ARG B C 1
ATOM 3466 O O . ARG B 1 49 ? 185.599 -117.920 -19.774 1.00 22.08 49 ARG B O 1
ATOM 3474 N N . ALA B 1 50 ? 186.630 -116.180 -18.782 1.00 19.79 50 ALA B N 1
ATOM 3475 C CA . ALA B 1 50 ? 187.218 -116.973 -17.716 1.00 17.87 50 ALA B CA 1
ATOM 3476 C C . ALA B 1 50 ? 187.414 -116.077 -16.504 1.00 20.35 50 ALA B C 1
ATOM 3477 O O . ALA B 1 50 ? 187.400 -114.847 -16.609 1.00 17.20 50 ALA B O 1
ATOM 3479 N N . TYR B 1 51 ? 187.586 -116.702 -15.341 1.00 28.37 51 TYR B N 1
ATOM 3480 C CA . TYR B 1 51 ? 187.826 -115.932 -14.132 1.00 27.34 51 TYR B CA 1
ATOM 3481 C C . TYR B 1 51 ? 188.955 -116.555 -13.331 1.00 26.09 51 TYR B C 1
ATOM 3482 O O . TYR B 1 51 ? 189.056 -117.779 -13.217 1.00 29.44 51 TYR B O 1
ATOM 3491 N N . TRP B 1 52 ? 189.815 -115.690 -12.805 1.00 21.33 52 TRP B N 1
ATOM 3492 C CA . TRP B 1 52 ? 190.875 -116.083 -11.892 1.00 17.78 52 TRP B CA 1
ATOM 3493 C C . TRP B 1 52 ? 190.360 -115.948 -10.467 1.00 16.57 52 TRP B C 1
ATOM 3494 O O . TRP B 1 52 ? 189.764 -114.928 -10.113 1.00 16.65 52 TRP B O 1
ATOM 3505 N N . ARG B 1 53 ? 190.564 -116.984 -9.662 1.00 16.87 53 ARG B N 1
ATOM 3506 C CA . ARG B 1 53 ? 190.101 -116.998 -8.282 1.00 17.50 53 ARG B CA 1
ATOM 3507 C C . ARG B 1 53 ? 191.267 -117.277 -7.347 1.00 18.15 53 ARG B C 1
ATOM 3508 O O . ARG B 1 53 ? 192.106 -118.140 -7.624 1.00 17.10 53 ARG B O 1
ATOM 3516 N N . SER B 1 54 ? 191.316 -116.540 -6.241 1.00 23.31 54 SER B N 1
ATOM 3517 C CA . SER B 1 54 ? 192.309 -116.757 -5.191 1.00 26.55 54 SER B CA 1
ATOM 3518 C C . SER B 1 54 ? 191.571 -116.771 -3.857 1.00 25.53 54 SER B C 1
ATOM 3519 O O . SER B 1 54 ? 191.184 -115.718 -3.343 1.00 26.14 54 SER B O 1
ATOM 3522 N N . TYR B 1 55 ? 191.372 -117.967 -3.309 1.00 25.09 55 TYR B N 1
ATOM 3523 C CA . TYR B 1 55 ? 190.728 -118.159 -2.015 1.00 25.34 55 TYR B CA 1
ATOM 3524 C C . TYR B 1 55 ? 191.793 -118.601 -1.021 1.00 24.56 55 TYR B C 1
ATOM 3525 O O . TYR B 1 55 ? 192.250 -119.748 -1.061 1.00 25.32 55 TYR B O 1
ATOM 3534 N N . CYS B 1 56 ? 192.186 -117.693 -0.137 1.00 29.90 56 CYS B N 1
ATOM 3535 C CA . CYS B 1 56 ? 193.246 -117.934 0.826 1.00 29.52 56 CYS B CA 1
ATOM 3536 C C . CYS B 1 56 ? 192.696 -117.901 2.246 1.00 29.31 56 CYS B C 1
ATOM 3537 O O . CYS B 1 56 ? 191.734 -117.190 2.542 1.00 33.20 56 CYS B O 1
ATOM 3540 N N . TYR B 1 57 ? 193.320 -118.684 3.122 1.00 34.45 57 TYR B N 1
ATOM 3541 C CA . TYR B 1 57 ? 193.052 -118.649 4.552 1.00 33.88 57 TYR B CA 1
ATOM 3542 C C . TYR B 1 57 ? 194.369 -118.470 5.290 1.00 34.75 57 TYR B C 1
ATOM 3543 O O . TYR B 1 57 ? 195.327 -119.208 5.043 1.00 35.11 57 TYR B O 1
ATOM 3552 N N . ASN B 1 58 ? 194.416 -117.493 6.186 1.00 28.33 58 ASN B N 1
ATOM 3553 C CA . ASN B 1 58 ? 195.585 -117.240 7.018 1.00 23.35 58 ASN B CA 1
ATOM 3554 C C . ASN B 1 58 ? 195.241 -117.662 8.438 1.00 28.74 58 ASN B C 1
ATOM 3555 O O . ASN B 1 58 ? 194.447 -116.999 9.112 1.00 32.53 58 ASN B O 1
ATOM 3560 N N . GLY B 1 59 ? 195.826 -118.769 8.885 1.00 38.31 59 GLY B N 1
ATOM 3561 C CA . GLY B 1 59 ? 195.594 -119.254 10.230 1.00 38.48 59 GLY B CA 1
ATOM 3562 C C . GLY B 1 59 ? 196.875 -119.633 10.945 1.00 36.63 59 GLY B C 1
ATOM 3563 O O . GLY B 1 59 ? 196.862 -120.456 11.864 1.00 37.85 59 GLY B O 1
ATOM 3564 N N . GLY B 1 60 ? 197.987 -119.041 10.532 1.00 33.58 60 GLY B N 1
ATOM 3565 C CA . GLY B 1 60 ? 199.269 -119.335 11.129 1.00 33.04 60 GLY B CA 1
ATOM 3566 C C . GLY B 1 60 ? 199.924 -120.565 10.527 1.00 30.45 60 GLY B C 1
ATOM 3567 O O . GLY B 1 60 ? 199.285 -121.415 9.910 1.00 31.08 60 GLY B O 1
ATOM 3568 N N . SER B 1 61 ? 201.240 -120.656 10.737 1.00 24.99 61 SER B N 1
ATOM 3569 C CA . SER B 1 61 ? 202.032 -121.715 10.120 1.00 25.05 61 SER B CA 1
ATOM 3570 C C . SER B 1 61 ? 201.617 -123.101 10.595 1.00 32.32 61 SER B C 1
ATOM 3571 O O . SER B 1 61 ? 201.762 -124.079 9.853 1.00 33.32 61 SER B O 1
ATOM 3574 N N . LEU B 1 62 ? 201.105 -123.211 11.819 1.00 35.67 62 LEU B N 1
ATOM 3575 C CA . LEU B 1 62 ? 200.725 -124.514 12.347 1.00 34.80 62 LEU B CA 1
ATOM 3576 C C . LEU B 1 62 ? 199.400 -125.011 11.790 1.00 33.60 62 LEU B C 1
ATOM 3577 O O . LEU B 1 62 ? 199.136 -126.217 11.841 1.00 34.87 62 LEU B O 1
ATOM 3582 N N . ASP B 1 63 ? 198.565 -124.116 11.268 1.00 31.47 63 ASP B N 1
ATOM 3583 C CA . ASP B 1 63 ? 197.276 -124.508 10.715 1.00 30.38 63 ASP B CA 1
ATOM 3584 C C . ASP B 1 63 ? 197.491 -125.138 9.347 1.00 35.24 63 ASP B C 1
ATOM 3585 O O . ASP B 1 63 ? 197.972 -124.476 8.421 1.00 35.50 63 ASP B O 1
ATOM 3590 N N . GLY B 1 64 ? 197.138 -126.417 9.220 1.00 41.66 64 GLY B N 1
ATOM 3591 C CA . GLY B 1 64 ? 197.252 -127.100 7.943 1.00 38.55 64 GLY B CA 1
ATOM 3592 C C . GLY B 1 64 ? 196.346 -126.551 6.860 1.00 38.17 64 GLY B C 1
ATOM 3593 O O . GLY B 1 64 ? 196.494 -126.945 5.697 1.00 41.46 64 GLY B O 1
ATOM 3594 N N . ASN B 1 65 ? 195.416 -125.662 7.207 1.00 30.77 65 ASN B N 1
ATOM 3595 C CA . ASN B 1 65 ? 194.548 -125.014 6.234 1.00 29.02 65 ASN B CA 1
ATOM 3596 C C . ASN B 1 65 ? 195.075 -123.661 5.782 1.00 30.53 65 ASN B C 1
ATOM 3597 O O . ASN B 1 65 ? 194.453 -123.022 4.929 1.00 33.86 65 ASN B O 1
ATOM 3602 N N . THR B 1 66 ? 196.191 -123.203 6.336 1.00 31.11 66 THR B N 1
ATOM 3603 C CA . THR B 1 66 ? 196.761 -121.933 5.913 1.00 32.16 66 THR B CA 1
ATOM 3604 C C . THR B 1 66 ? 197.353 -122.071 4.515 1.00 34.14 66 THR B C 1
ATOM 3605 O O . THR B 1 66 ? 198.168 -122.963 4.260 1.00 29.64 66 THR B O 1
ATOM 3609 N N . GLY B 1 67 ? 196.933 -121.200 3.613 1.00 24.62 67 GLY B N 1
ATOM 3610 C CA . GLY B 1 67 ? 197.396 -121.247 2.241 1.00 19.77 67 GLY B CA 1
ATOM 3611 C C . GLY B 1 67 ? 196.338 -120.707 1.301 1.00 18.52 67 GLY B C 1
ATOM 3612 O O . GLY B 1 67 ? 195.272 -120.261 1.714 1.00 11.87 67 GLY B O 1
ATOM 3613 N N . CYS B 1 68 ? 196.662 -120.765 0.011 1.00 27.63 68 CYS B N 1
ATOM 3614 C CA . CYS B 1 68 ? 195.813 -120.237 -1.046 1.00 25.31 68 CYS B CA 1
ATOM 3615 C C . CYS B 1 68 ? 195.400 -121.351 -1.994 1.00 23.75 68 CYS B C 1
ATOM 3616 O O . CYS B 1 68 ? 196.224 -122.182 -2.389 1.00 26.10 68 CYS B O 1
ATOM 3619 N N . TYR B 1 69 ? 194.126 -121.360 -2.360 1.00 33.73 69 TYR B N 1
ATOM 3620 C CA . TYR B 1 69 ? 193.613 -122.245 -3.401 1.00 37.46 69 TYR B CA 1
ATOM 3621 C C . TYR B 1 69 ? 193.281 -121.370 -4.603 1.00 32.35 69 TYR B C 1
ATOM 3622 O O . TYR B 1 69 ? 192.225 -120.734 -4.651 1.00 36.01 69 TYR B O 1
ATOM 3631 N N . ASN B 1 70 ? 194.197 -121.336 -5.564 1.00 23.38 70 ASN B N 1
ATOM 3632 C CA . ASN B 1 70 ? 194.105 -120.461 -6.722 1.00 24.55 70 ASN B CA 1
ATOM 3633 C C . ASN B 1 70 ? 193.779 -121.287 -7.957 1.00 25.07 70 ASN B C 1
ATOM 3634 O O . ASN B 1 70 ? 194.280 -122.404 -8.115 1.00 25.48 70 ASN B O 1
ATOM 3639 N N . SER B 1 71 ? 192.935 -120.738 -8.829 1.00 30.89 71 SER B N 1
ATOM 3640 C CA . SER B 1 71 ? 192.467 -121.490 -9.983 1.00 27.76 71 SER B CA 1
ATOM 3641 C C . SER B 1 71 ? 192.056 -120.537 -11.096 1.00 28.71 71 SER B C 1
ATOM 3642 O O . SER B 1 71 ? 191.508 -119.463 -10.835 1.00 29.92 71 SER B O 1
ATOM 3645 N N . LEU B 1 72 ? 192.335 -120.943 -12.333 1.00 29.20 72 LEU B N 1
ATOM 3646 C CA . LEU B 1 72 ? 191.796 -120.305 -13.527 1.00 28.60 72 LEU B CA 1
ATOM 3647 C C . LEU B 1 72 ? 190.647 -121.163 -14.040 1.00 30.39 72 LEU B C 1
ATOM 3648 O O . LEU B 1 72 ? 190.836 -122.352 -14.319 1.00 32.46 72 LEU B O 1
ATOM 3653 N N . ASN B 1 73 ? 189.464 -120.567 -14.164 1.00 22.20 73 ASN B N 1
ATOM 3654 C CA . ASN B 1 73 ? 188.269 -121.319 -14.493 1.00 20.66 73 ASN B CA 1
ATOM 3655 C C . ASN B 1 73 ? 187.648 -120.804 -15.783 1.00 21.59 73 ASN B C 1
ATOM 3656 O O . ASN B 1 73 ? 187.357 -119.605 -15.892 1.00 20.83 73 ASN B O 1
ATOM 3661 N N . PRO B 1 74 ? 187.422 -121.668 -16.772 1.00 30.99 74 PRO B N 1
ATOM 3662 C CA . PRO B 1 74 ? 186.780 -121.224 -18.015 1.00 29.25 74 PRO B CA 1
ATOM 3663 C C . PRO B 1 74 ? 185.263 -121.250 -17.884 1.00 29.85 74 PRO B C 1
ATOM 3664 O O . PRO B 1 74 ? 184.682 -122.234 -17.421 1.00 27.44 74 PRO B O 1
ATOM 3668 N N . LYS B 1 75 ? 184.625 -120.156 -18.286 1.00 26.16 75 LYS B N 1
ATOM 3669 C CA . LYS B 1 75 ? 183.167 -120.053 -18.307 1.00 27.89 75 LYS B CA 1
ATOM 3670 C C . LYS B 1 75 ? 182.754 -119.543 -19.681 1.00 28.03 75 LYS B C 1
ATOM 3671 O O . LYS B 1 75 ? 182.435 -118.358 -19.848 1.00 29.47 75 LYS B O 1
ATOM 3677 N N . PRO B 1 76 ? 182.761 -120.409 -20.691 1.00 19.96 76 PRO B N 1
ATOM 3678 C CA . PRO B 1 76 ? 182.366 -119.984 -22.036 1.00 20.21 76 PRO B CA 1
ATOM 3679 C C . PRO B 1 76 ? 180.901 -119.600 -22.072 1.00 26.16 76 PRO B C 1
ATOM 3680 O O . PRO B 1 76 ? 180.062 -120.243 -21.421 1.00 24.07 76 PRO B O 1
ATOM 3684 N N . PRO B 1 77 ? 180.547 -118.553 -22.812 1.00 33.75 77 PRO B N 1
ATOM 3685 C CA . PRO B 1 77 ? 179.145 -118.131 -22.865 1.00 29.91 77 PRO B CA 1
ATOM 3686 C C . PRO B 1 77 ? 178.277 -119.164 -23.561 1.00 35.81 77 PRO B C 1
ATOM 3687 O O . PRO B 1 77 ? 178.744 -119.943 -24.396 1.00 42.18 77 PRO B O 1
ATOM 3691 N N . THR B 1 78 ? 176.997 -119.171 -23.195 1.00 33.78 78 THR B N 1
ATOM 3692 C CA . THR B 1 78 ? 176.026 -120.017 -23.867 1.00 27.77 78 THR B CA 1
ATOM 3693 C C . THR B 1 78 ? 175.686 -119.424 -25.232 1.00 32.37 78 THR B C 1
ATOM 3694 O O . THR B 1 78 ? 176.204 -118.378 -25.634 1.00 32.32 78 THR B O 1
ATOM 3698 N N . LYS B 1 79 ? 174.789 -120.099 -25.955 1.00 35.47 79 LYS B N 1
ATOM 3699 C CA . LYS B 1 79 ? 174.400 -119.612 -27.275 1.00 31.65 79 LYS B CA 1
ATOM 3700 C C . LYS B 1 79 ? 173.629 -118.302 -27.178 1.00 31.32 79 LYS B C 1
ATOM 3701 O O . LYS B 1 79 ? 173.806 -117.408 -28.014 1.00 33.83 79 LYS B O 1
ATOM 3707 N N . ASP B 1 80 ? 172.766 -118.170 -26.171 1.00 36.90 80 ASP B N 1
ATOM 3708 C CA . ASP B 1 80 ? 172.034 -116.921 -25.998 1.00 34.10 80 ASP B CA 1
ATOM 3709 C C . ASP B 1 80 ? 172.954 -115.810 -25.517 1.00 37.10 80 ASP B C 1
ATOM 3710 O O . ASP B 1 80 ? 172.841 -114.663 -25.965 1.00 39.68 80 ASP B O 1
ATOM 3715 N N . GLU B 1 81 ? 173.869 -116.132 -24.601 1.00 32.78 81 GLU B N 1
ATOM 3716 C CA . GLU B 1 81 ? 174.843 -115.143 -24.156 1.00 31.87 81 GLU B CA 1
ATOM 3717 C C . GLU B 1 81 ? 175.720 -114.690 -25.313 1.00 34.11 81 GLU B C 1
ATOM 3718 O O . GLU B 1 81 ? 175.868 -113.489 -25.561 1.00 35.11 81 GLU B O 1
ATOM 3724 N N . LEU B 1 82 ? 176.301 -115.646 -26.042 1.00 28.11 82 LEU B N 1
ATOM 3725 C CA . LEU B 1 82 ? 177.127 -115.302 -27.193 1.00 25.28 82 LEU B CA 1
ATOM 3726 C C . LEU B 1 82 ? 176.343 -114.485 -28.211 1.00 26.52 82 LEU B C 1
ATOM 3727 O O . LEU B 1 82 ? 176.865 -113.515 -28.772 1.00 29.69 82 LEU B O 1
ATOM 3732 N N . LYS B 1 83 ? 175.082 -114.850 -28.449 1.00 38.00 83 LYS B N 1
ATOM 3733 C CA . LYS B 1 83 ? 174.261 -114.093 -29.390 1.00 37.91 83 LYS B CA 1
ATOM 3734 C C . LYS B 1 83 ? 174.030 -112.670 -28.902 1.00 38.49 83 LYS B C 1
ATOM 3735 O O . LYS B 1 83 ? 174.129 -111.716 -29.681 1.00 41.85 83 LYS B O 1
ATOM 3741 N N . THR B 1 84 ? 173.713 -112.508 -27.616 1.00 37.08 84 THR B N 1
ATOM 3742 C CA . THR B 1 84 ? 173.551 -111.169 -27.061 1.00 33.06 84 THR B CA 1
ATOM 3743 C C . THR B 1 84 ? 174.862 -110.396 -27.107 1.00 32.36 84 THR B C 1
ATOM 3744 O O . THR B 1 84 ? 174.869 -109.185 -27.354 1.00 34.75 84 THR B O 1
ATOM 3748 N N . TRP B 1 85 ? 175.982 -111.085 -26.877 1.00 29.73 85 TRP B N 1
ATOM 3749 C CA . TRP B 1 85 ? 177.284 -110.427 -26.887 1.00 29.24 85 TRP B CA 1
ATOM 3750 C C . TRP B 1 85 ? 177.590 -109.843 -28.260 1.00 30.55 85 TRP B C 1
ATOM 3751 O O . TRP B 1 85 ? 177.873 -108.647 -28.394 1.00 32.06 85 TRP B O 1
ATOM 3762 N N . GLY B 1 86 ? 177.549 -110.684 -29.296 1.00 36.45 86 GLY B N 1
ATOM 3763 C CA . GLY B 1 86 ? 177.780 -110.194 -30.644 1.00 39.63 86 GLY B CA 1
ATOM 3764 C C . GLY B 1 86 ? 176.782 -109.134 -31.061 1.00 38.37 86 GLY B C 1
ATOM 3765 O O . GLY B 1 86 ? 177.121 -108.217 -31.813 1.00 44.08 86 GLY B O 1
ATOM 3766 N N . GLN B 1 87 ? 175.546 -109.237 -30.573 1.00 37.69 87 GLN B N 1
ATOM 3767 C CA . GLN B 1 87 ? 174.536 -108.237 -30.891 1.00 40.16 87 GLN B CA 1
ATOM 3768 C C . GLN B 1 87 ? 174.931 -106.864 -30.360 1.00 39.78 87 GLN B C 1
ATOM 3769 O O . GLN B 1 87 ? 174.745 -105.849 -31.042 1.00 45.66 87 GLN B O 1
ATOM 3775 N N . GLU B 1 88 ? 175.499 -106.810 -29.156 1.00 31.23 88 GLU B N 1
ATOM 3776 C CA . GLU B 1 88 ? 175.881 -105.546 -28.541 1.00 30.96 88 GLU B CA 1
ATOM 3777 C C . GLU B 1 88 ? 177.378 -105.269 -28.608 1.00 33.81 88 GLU B C 1
ATOM 3778 O O . GLU B 1 88 ? 177.802 -104.183 -28.202 1.00 34.60 88 GLU B O 1
ATOM 3784 N N . GLU B 1 89 ? 178.182 -106.215 -29.108 1.00 40.89 89 GLU B N 1
ATOM 3785 C CA . GLU B 1 89 ? 179.643 -106.084 -29.140 1.00 45.56 89 GLU B CA 1
ATOM 3786 C C . GLU B 1 89 ? 180.192 -105.854 -27.734 1.00 42.30 89 GLU B C 1
ATOM 3787 O O . GLU B 1 89 ? 181.018 -104.969 -27.495 1.00 42.93 89 GLU B O 1
ATOM 3793 N N . VAL B 1 90 ? 179.723 -106.670 -26.796 1.00 40.59 90 VAL B N 1
ATOM 3794 C CA . VAL B 1 90 ? 179.999 -106.455 -25.383 1.00 36.15 90 VAL B CA 1
ATOM 3795 C C . VAL B 1 90 ? 179.827 -107.790 -24.674 1.00 33.53 90 VAL B C 1
ATOM 3796 O O . VAL B 1 90 ? 178.973 -108.597 -25.048 1.00 36.32 90 VAL B O 1
ATOM 3800 N N . CYS B 1 91 ? 180.661 -108.038 -23.667 1.00 30.31 91 CYS B N 1
ATOM 3801 C CA . CYS B 1 91 ? 180.602 -109.287 -22.923 1.00 27.41 91 CYS B CA 1
ATOM 3802 C C . CYS B 1 91 ? 180.272 -109.020 -21.459 1.00 25.41 91 CYS B C 1
ATOM 3803 O O . CYS B 1 91 ? 180.413 -107.902 -20.955 1.00 19.70 91 CYS B O 1
ATOM 3806 N N . TYR B 1 92 ? 179.816 -110.071 -20.784 1.00 32.83 92 TYR B N 1
ATOM 3807 C CA . TYR B 1 92 ? 179.329 -109.977 -19.415 1.00 34.68 92 TYR B CA 1
ATOM 3808 C C . TYR B 1 92 ? 180.075 -110.970 -18.542 1.00 29.80 92 TYR B C 1
ATOM 3809 O O . TYR B 1 92 ? 180.189 -112.148 -18.893 1.00 26.62 92 TYR B O 1
ATOM 3818 N N . THR B 1 93 ? 180.565 -110.493 -17.399 1.00 32.96 93 THR B N 1
ATOM 3819 C CA . THR B 1 93 ? 181.211 -111.356 -16.421 1.00 29.88 93 THR B CA 1
ATOM 3820 C C . THR B 1 93 ? 180.630 -111.112 -15.036 1.00 29.63 93 THR B C 1
ATOM 3821 O O . THR B 1 93 ? 179.656 -110.368 -14.881 1.00 33.08 93 THR B O 1
ATOM 3825 N N . GLY B 1 94 ? 181.216 -111.741 -14.026 1.00 31.57 94 GLY B N 1
ATOM 3826 C CA . GLY B 1 94 ? 180.855 -111.479 -12.657 1.00 28.00 94 GLY B CA 1
ATOM 3827 C C . GLY B 1 94 ? 181.649 -110.313 -12.109 1.00 32.31 94 GLY B C 1
ATOM 3828 O O . GLY B 1 94 ? 182.300 -109.571 -12.852 1.00 30.49 94 GLY B O 1
ATOM 3829 N N . PRO B 1 95 ? 181.626 -110.141 -10.792 1.00 29.58 95 PRO B N 1
ATOM 3830 C CA . PRO B 1 95 ? 182.244 -108.959 -10.190 1.00 24.80 95 PRO B CA 1
ATOM 3831 C C . PRO B 1 95 ? 183.751 -109.088 -10.036 1.00 27.79 95 PRO B C 1
ATOM 3832 O O . PRO B 1 95 ? 184.307 -110.184 -9.933 1.00 26.90 95 PRO B O 1
ATOM 3836 N N . GLU B 1 96 ? 184.408 -107.930 -10.023 1.00 31.41 96 GLU B N 1
ATOM 3837 C CA . GLU B 1 96 ? 185.826 -107.827 -9.700 1.00 30.85 96 GLU B CA 1
ATOM 3838 C C . GLU B 1 96 ? 185.958 -107.724 -8.183 1.00 36.34 96 GLU B C 1
ATOM 3839 O O . GLU B 1 96 ? 185.521 -106.739 -7.581 1.00 32.17 96 GLU B O 1
ATOM 3845 N N . VAL B 1 97 ? 186.550 -108.745 -7.564 1.00 36.04 97 VAL B N 1
ATOM 3846 C CA . VAL B 1 97 ? 186.686 -108.829 -6.113 1.00 33.14 97 VAL B CA 1
ATOM 3847 C C . V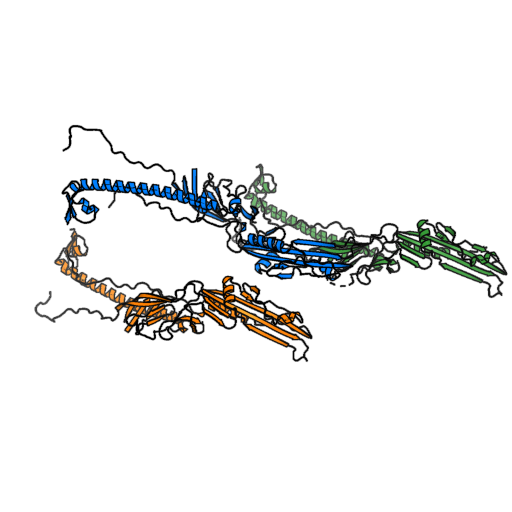AL B 1 97 ? 188.160 -108.713 -5.753 1.00 34.12 97 VAL B C 1
ATOM 3848 O O . VAL B 1 97 ? 188.991 -109.475 -6.262 1.00 36.46 97 VAL B O 1
ATOM 3852 N N . GLN B 1 98 ? 188.484 -107.768 -4.871 1.00 36.77 98 GLN B N 1
ATOM 3853 C CA . GLN B 1 98 ? 189.862 -107.549 -4.448 1.00 40.28 98 GLN B CA 1
ATOM 3854 C C . GLN B 1 98 ? 189.924 -107.323 -2.946 1.00 42.77 98 GLN B C 1
ATOM 3855 O O . GLN B 1 98 ? 189.229 -106.448 -2.419 1.00 38.64 98 GLN B O 1
ATOM 3861 N N . ASP B 1 99 ? 190.765 -108.108 -2.266 1.00 40.18 99 ASP B N 1
ATOM 3862 C CA . ASP B 1 99 ? 191.049 -107.923 -0.841 1.00 36.82 99 ASP B CA 1
ATOM 3863 C C . ASP B 1 99 ? 189.776 -108.011 -0.000 1.00 39.27 99 ASP B C 1
ATOM 3864 O O . ASP B 1 99 ? 189.565 -107.229 0.928 1.00 38.98 99 ASP B O 1
ATOM 3869 N N . ALA B 1 100 ? 188.916 -108.965 -0.336 1.00 33.98 100 ALA B N 1
ATOM 3870 C CA . ALA B 1 100 ? 187.690 -109.203 0.413 1.00 33.93 100 ALA B CA 1
ATOM 3871 C C . ALA B 1 100 ? 187.950 -110.283 1.455 1.00 36.77 100 ALA B C 1
ATOM 3872 O O . ALA B 1 100 ? 188.212 -111.437 1.103 1.00 34.13 100 ALA B O 1
ATOM 3874 N N . TRP B 1 101 ? 187.858 -109.917 2.730 1.00 46.69 101 TRP B N 1
ATOM 3875 C CA . TRP B 1 101 ? 188.197 -110.831 3.812 1.00 40.00 101 TRP B CA 1
ATOM 3876 C C . TRP B 1 101 ? 186.953 -111.142 4.648 1.00 43.46 101 TRP B C 1
ATOM 3877 O O . TRP B 1 101 ? 185.828 -110.801 4.275 1.00 45.09 101 TRP B O 1
ATOM 3888 N N . SER B 1 102 ? 187.182 -111.748 5.816 1.00 47.16 102 SER B N 1
ATOM 3889 C CA . SER B 1 102 ? 186.392 -112.857 6.350 1.00 48.54 102 SER B CA 1
ATOM 3890 C C . SER B 1 102 ? 184.921 -112.869 5.955 1.00 48.35 102 SER B C 1
ATOM 3891 O O . SER B 1 102 ? 184.446 -113.856 5.384 1.00 51.30 102 SER B O 1
ATOM 3894 N N . GLY B 1 103 ? 184.187 -111.793 6.232 1.00 40.57 103 GLY B N 1
ATOM 3895 C CA . GLY B 1 103 ? 182.790 -111.763 5.832 1.00 37.09 103 GLY B CA 1
ATOM 3896 C C . GLY B 1 103 ? 182.635 -111.646 4.329 1.00 35.90 103 GLY B C 1
ATOM 3897 O O . GLY B 1 103 ? 181.895 -112.409 3.703 1.00 35.59 103 GLY B O 1
ATOM 3898 N N . ASP B 1 104 ? 183.352 -110.695 3.728 1.00 38.58 104 ASP B N 1
ATOM 3899 C CA . ASP B 1 104 ? 183.282 -110.480 2.290 1.00 38.44 104 ASP B CA 1
ATOM 3900 C C . ASP B 1 104 ? 183.845 -111.651 1.495 1.00 38.84 104 ASP B C 1
ATOM 3901 O O . ASP B 1 104 ? 183.491 -111.813 0.323 1.00 41.72 104 ASP B O 1
ATOM 3906 N N . SER B 1 105 ? 184.712 -112.468 2.102 1.00 40.51 105 SER B N 1
ATOM 3907 C CA . SER B 1 105 ? 185.379 -113.541 1.371 1.00 32.33 105 SER B CA 1
ATOM 3908 C C . SER B 1 105 ? 184.409 -114.594 0.859 1.00 32.78 105 SER B C 1
ATOM 3909 O O . SER B 1 105 ? 184.770 -115.361 -0.039 1.00 37.75 105 SER B O 1
ATOM 3912 N N . SER B 1 106 ? 183.191 -114.655 1.404 1.00 32.56 106 SER B N 1
ATOM 3913 C CA . SER B 1 106 ? 182.208 -115.619 0.922 1.00 36.78 106 SER B CA 1
ATOM 3914 C C . SER B 1 106 ? 181.855 -115.403 -0.546 1.00 35.62 106 SER B C 1
ATOM 3915 O O . SER B 1 106 ? 181.325 -116.316 -1.187 1.00 39.41 106 SER B O 1
ATOM 3918 N N . ILE B 1 107 ? 182.145 -114.217 -1.089 1.00 32.40 107 ILE B N 1
ATOM 3919 C CA . ILE B 1 107 ? 181.848 -113.902 -2.481 1.00 32.40 107 ILE B CA 1
ATOM 3920 C C . ILE B 1 107 ? 182.579 -114.825 -3.449 1.00 35.32 107 ILE B C 1
ATOM 3921 O O . ILE B 1 107 ? 182.167 -114.954 -4.607 1.00 33.40 107 ILE B O 1
ATOM 3926 N N . CYS B 1 108 ? 183.656 -115.482 -3.006 1.00 40.54 108 CYS B N 1
ATOM 3927 C CA . CYS B 1 108 ? 184.432 -116.340 -3.896 1.00 35.65 108 CYS B CA 1
ATOM 3928 C C . CYS B 1 108 ? 183.655 -117.538 -4.421 1.00 38.97 108 CYS B C 1
ATOM 3929 O O . CYS B 1 108 ? 184.125 -118.185 -5.363 1.00 38.98 108 CYS B O 1
ATOM 3932 N N . PHE B 1 109 ? 182.501 -117.863 -3.839 1.00 33.84 109 PHE B N 1
ATOM 3933 C CA . PHE B 1 109 ? 181.676 -118.980 -4.306 1.00 30.47 109 PHE B CA 1
ATOM 3934 C C . PHE B 1 109 ? 180.217 -118.527 -4.365 1.00 38.58 109 PHE B C 1
ATOM 3935 O O . PHE B 1 109 ? 179.444 -118.740 -3.428 1.00 37.98 109 PHE B O 1
ATOM 3943 N N . VAL B 1 110 ? 179.843 -117.916 -5.486 1.00 45.84 110 VAL B N 1
ATOM 3944 C CA . VAL B 1 110 ? 178.495 -117.417 -5.729 1.00 37.98 110 VAL B CA 1
ATOM 3945 C C . VAL B 1 110 ? 178.186 -117.650 -7.201 1.00 38.51 110 VAL B C 1
ATOM 3946 O O . VAL B 1 110 ? 179.070 -117.514 -8.052 1.00 43.04 110 VAL B O 1
ATOM 3950 N N . ASP B 1 111 ? 176.944 -118.026 -7.506 1.00 47.41 111 ASP B N 1
ATOM 3951 C CA . ASP B 1 111 ? 176.492 -117.980 -8.892 1.00 48.04 111 ASP B CA 1
ATOM 3952 C C . ASP B 1 111 ? 176.318 -116.514 -9.269 1.00 45.98 111 ASP B C 1
ATOM 3953 O O . ASP B 1 111 ? 175.257 -115.927 -9.038 1.00 53.15 111 ASP B O 1
ATOM 3958 N N . TRP B 1 112 ? 177.356 -115.921 -9.865 1.00 39.83 112 TRP B N 1
ATOM 3959 C CA . TRP B 1 112 ? 177.596 -114.483 -9.780 1.00 37.53 112 TRP B CA 1
ATOM 3960 C C . TRP B 1 112 ? 176.653 -113.619 -10.602 1.00 46.00 112 TRP B C 1
ATOM 3961 O O . TRP B 1 112 ? 176.811 -112.393 -10.520 1.00 50.13 112 TRP B O 1
ATOM 3972 N N . LYS B 1 113 ? 175.710 -114.173 -11.374 1.00 50.49 113 LYS B N 1
ATOM 3973 C CA . LYS B 1 113 ? 174.817 -113.300 -12.134 1.00 46.26 113 LYS B CA 1
ATOM 3974 C C . LYS B 1 113 ? 175.603 -112.425 -13.101 1.00 45.40 113 LYS B C 1
ATOM 3975 O O . LYS B 1 113 ? 175.865 -111.260 -12.795 1.00 51.84 113 LYS B O 1
ATOM 3981 N N . MET B 1 114 ? 176.025 -112.972 -14.243 1.00 34.83 114 MET B N 1
ATOM 3982 C CA . MET B 1 114 ? 176.989 -112.278 -15.089 1.00 34.66 114 MET B CA 1
ATOM 3983 C C . MET B 1 114 ? 176.406 -110.962 -15.581 1.00 31.16 114 MET B C 1
ATOM 3984 O O . MET B 1 114 ? 175.887 -110.867 -16.697 1.00 32.14 114 MET B O 1
ATOM 3989 N N . ASP B 1 115 ? 176.516 -109.937 -14.736 1.00 35.89 115 ASP B N 1
ATOM 3990 C CA . ASP B 1 115 ? 175.906 -108.638 -14.966 1.00 34.39 115 ASP B CA 1
ATOM 3991 C C . ASP B 1 115 ? 176.928 -107.523 -15.106 1.00 30.84 115 ASP B C 1
ATOM 3992 O O . ASP B 1 115 ? 176.538 -106.373 -15.336 1.00 30.62 115 ASP B O 1
ATOM 3997 N N . ASN B 1 116 ? 178.215 -107.819 -14.951 1.00 27.03 116 ASN B N 1
ATOM 3998 C CA . ASN B 1 116 ? 179.254 -106.832 -15.204 1.00 23.70 116 ASN B CA 1
ATOM 3999 C C . ASN B 1 116 ? 179.538 -106.793 -16.698 1.00 25.80 116 ASN B C 1
ATOM 4000 O O . ASN B 1 116 ? 179.961 -107.795 -17.283 1.00 24.23 116 ASN B O 1
ATOM 4005 N N . LYS B 1 117 ? 179.307 -105.637 -17.310 1.00 33.10 117 LYS B N 1
ATOM 4006 C CA . LYS B 1 117 ? 179.378 -105.475 -18.754 1.00 30.00 117 LYS B CA 1
ATOM 4007 C C . LYS B 1 117 ? 180.677 -104.775 -19.135 1.00 30.78 117 LYS B C 1
ATOM 4008 O O . LYS B 1 117 ? 181.069 -103.790 -18.503 1.00 31.88 117 LYS B O 1
ATOM 4014 N N . HIS B 1 118 ? 181.350 -105.296 -20.163 1.00 29.98 118 HIS B N 1
ATOM 4015 C CA . HIS B 1 118 ? 182.645 -104.778 -20.586 1.00 25.99 118 HIS B CA 1
ATOM 4016 C C . HIS B 1 118 ? 182.754 -104.785 -22.103 1.00 29.74 118 HIS B C 1
ATOM 4017 O O . HIS B 1 118 ? 182.386 -105.766 -22.755 1.00 32.68 118 HIS B O 1
ATOM 4024 N N . ARG B 1 119 ? 183.281 -103.691 -22.659 1.00 23.19 119 ARG B N 1
ATOM 4025 C CA . ARG B 1 119 ? 183.710 -103.711 -24.054 1.00 28.62 119 ARG B CA 1
ATOM 4026 C C . ARG B 1 119 ? 184.870 -104.681 -24.238 1.00 32.06 119 ARG B C 1
ATOM 4027 O O . ARG B 1 119 ? 184.837 -105.555 -25.112 1.00 38.32 119 ARG B O 1
ATOM 4035 N N . ALA B 1 120 ? 185.903 -104.542 -23.412 1.00 37.11 120 ALA B N 1
ATOM 4036 C CA . ALA B 1 120 ? 187.026 -105.464 -23.383 1.00 38.68 120 ALA B CA 1
ATOM 4037 C C . ALA B 1 120 ? 187.500 -105.578 -21.942 1.00 37.42 120 ALA B C 1
ATOM 4038 O O . ALA B 1 120 ? 187.613 -104.567 -21.244 1.00 32.38 120 ALA B O 1
ATOM 4040 N N . LYS B 1 121 ? 187.767 -106.808 -21.500 1.00 25.56 121 LYS B N 1
ATOM 4041 C CA . LYS B 1 121 ? 188.127 -107.063 -20.112 1.00 22.74 121 LYS B CA 1
ATOM 4042 C C . LYS B 1 121 ? 189.220 -108.115 -20.040 1.00 22.77 121 LYS B C 1
ATOM 4043 O O . LYS B 1 121 ? 189.066 -109.214 -20.581 1.00 23.14 121 LYS B O 1
ATOM 4049 N N . GLU B 1 122 ? 190.311 -107.778 -19.359 1.00 23.56 122 GLU B N 1
ATOM 4050 C CA . GLU B 1 122 ? 191.398 -108.706 -19.082 1.00 28.74 122 GLU B CA 1
ATOM 4051 C C . GLU B 1 122 ? 191.531 -108.861 -17.574 1.00 31.07 122 GLU B C 1
ATOM 4052 O O . GLU B 1 122 ? 191.506 -107.864 -16.842 1.00 28.45 122 GLU B O 1
ATOM 4058 N N . LEU B 1 123 ? 191.664 -110.102 -17.111 1.00 19.25 123 LEU B N 1
ATOM 4059 C CA . LEU B 1 123 ? 191.787 -110.332 -15.681 1.00 16.92 123 LEU B CA 1
ATOM 4060 C C . LEU B 1 123 ? 193.163 -109.903 -15.179 1.00 19.67 123 LEU B C 1
ATOM 4061 O O . LEU B 1 123 ? 194.107 -109.701 -15.948 1.00 16.25 123 LEU B O 1
ATOM 4066 N N . GLU B 1 124 ? 193.260 -109.759 -13.861 1.00 35.40 124 GLU B N 1
ATOM 4067 C CA . GLU B 1 124 ? 194.513 -109.475 -13.179 1.00 31.64 124 GLU B CA 1
ATOM 4068 C C . GLU B 1 124 ? 194.809 -110.620 -12.225 1.00 28.79 124 GLU B C 1
ATOM 4069 O O . GLU B 1 124 ? 193.944 -111.012 -11.436 1.00 30.85 124 GLU B O 1
ATOM 4075 N N . LYS B 1 125 ? 196.022 -111.157 -12.303 1.00 20.03 125 LYS B N 1
ATOM 4076 C CA . LYS B 1 125 ? 196.441 -112.254 -11.434 1.00 20.22 125 LYS B CA 1
ATOM 4077 C C . LYS B 1 125 ? 196.894 -111.663 -10.106 1.00 22.81 125 LYS B C 1
ATOM 4078 O O . LYS B 1 125 ? 198.052 -111.281 -9.933 1.00 23.82 125 LYS B O 1
ATOM 4084 N N . ARG B 1 126 ? 195.965 -111.580 -9.153 1.00 30.25 126 ARG B N 1
ATOM 4085 C CA . ARG B 1 126 ? 196.228 -110.983 -7.852 1.00 31.97 126 ARG B CA 1
ATOM 4086 C C . ARG B 1 126 ? 195.812 -111.931 -6.736 1.00 31.46 126 ARG B C 1
ATOM 4087 O O . ARG B 1 126 ? 194.867 -112.711 -6.881 1.00 33.10 126 ARG B O 1
ATOM 4095 N N . SER B 1 127 ? 196.530 -111.856 -5.616 1.00 28.18 127 SER B N 1
ATOM 4096 C CA . SER B 1 127 ? 196.269 -112.732 -4.482 1.00 28.42 127 SER B CA 1
ATOM 4097 C C . SER B 1 127 ? 196.710 -112.039 -3.201 1.00 28.50 127 SER B C 1
ATOM 4098 O O . SER B 1 127 ? 197.487 -111.081 -3.224 1.00 33.25 127 SER B O 1
ATOM 4101 N N . ASN B 1 128 ? 196.215 -112.553 -2.075 1.00 33.91 128 ASN B N 1
ATOM 4102 C CA . ASN B 1 128 ? 196.311 -111.848 -0.802 1.00 34.76 128 ASN B CA 1
ATOM 4103 C C . ASN B 1 128 ? 195.973 -112.807 0.331 1.00 31.48 128 ASN B C 1
ATOM 4104 O O . ASN B 1 128 ? 194.928 -113.461 0.293 1.00 34.29 128 ASN B O 1
ATOM 4109 N N . ASN B 1 129 ? 196.855 -112.897 1.329 1.00 21.54 129 ASN B N 1
ATOM 4110 C CA . ASN B 1 129 ? 196.624 -113.747 2.496 1.00 24.56 129 ASN B CA 1
ATOM 4111 C C . ASN B 1 129 ? 197.118 -113.071 3.774 1.00 30.12 129 ASN B C 1
ATOM 4112 O O . ASN B 1 129 ? 197.760 -113.704 4.620 1.00 26.12 129 ASN B O 1
ATOM 4117 N N . ASN B 1 130 ? 196.825 -111.779 3.940 1.00 33.81 130 ASN B N 1
ATOM 4118 C CA . ASN B 1 130 ? 197.360 -110.993 5.048 1.00 34.34 130 ASN B CA 1
ATOM 4119 C C . ASN B 1 130 ? 196.312 -110.678 6.115 1.00 36.67 130 ASN B C 1
ATOM 4120 O O . ASN B 1 130 ? 196.359 -109.617 6.741 1.00 37.03 130 ASN B O 1
ATOM 4125 N N . HIS B 1 131 ? 195.366 -111.585 6.345 1.00 30.44 131 HIS B N 1
ATOM 4126 C CA . HIS B 1 131 ? 194.312 -111.379 7.337 1.00 29.64 131 HIS B CA 1
ATOM 4127 C C . HIS B 1 131 ? 194.267 -112.608 8.239 1.00 27.54 131 HIS B C 1
ATOM 4128 O O . HIS B 1 131 ? 193.636 -113.613 7.900 1.00 28.32 131 HIS B O 1
ATOM 4135 N N . PHE B 1 132 ? 194.932 -112.511 9.387 1.00 28.36 132 PHE B N 1
ATOM 4136 C CA . PHE B 1 132 ? 195.126 -113.664 10.255 1.00 31.10 132 PHE B CA 1
ATOM 4137 C C . PHE B 1 132 ? 193.799 -114.167 10.814 1.00 32.40 132 PHE B C 1
ATOM 4138 O O . PHE B 1 132 ? 192.908 -113.380 11.148 1.00 27.72 132 PHE B O 1
ATOM 4146 N N . ALA B 1 133 ? 193.684 -115.495 10.914 1.00 36.86 133 ALA B N 1
ATOM 4147 C CA . ALA B 1 133 ? 192.474 -116.175 11.384 1.00 38.92 133 ALA B CA 1
ATOM 4148 C C . ALA B 1 133 ? 191.282 -115.896 10.477 1.00 42.29 133 ALA B C 1
ATOM 4149 O O . ALA B 1 133 ? 190.132 -115.920 10.921 1.00 40.59 133 ALA B O 1
ATOM 4151 N N . HIS B 1 134 ? 191.541 -115.649 9.195 1.00 40.86 134 HIS B N 1
ATOM 4152 C CA . HIS B 1 134 ? 190.479 -115.222 8.300 1.00 35.65 134 HIS B CA 1
ATOM 4153 C C . HIS B 1 134 ? 190.748 -115.717 6.888 1.00 38.14 134 HIS B C 1
ATOM 4154 O O . HIS B 1 134 ? 191.855 -116.149 6.552 1.00 38.88 134 HIS B O 1
ATOM 4161 N N . HIS B 1 135 ? 189.704 -115.656 6.068 1.00 33.22 135 HIS B N 1
ATOM 4162 C CA . HIS B 1 135 ? 189.778 -115.960 4.649 1.00 30.58 135 HIS B CA 1
ATOM 4163 C C . HIS B 1 135 ? 189.897 -114.670 3.852 1.00 30.09 135 HIS B C 1
ATOM 4164 O O . HIS B 1 135 ? 189.425 -113.614 4.277 1.00 29.63 135 HIS B O 1
ATOM 4171 N N . THR B 1 136 ? 190.537 -114.764 2.689 1.00 37.07 136 THR B N 1
ATOM 4172 C CA . THR B 1 136 ? 190.652 -113.648 1.762 1.00 35.30 136 THR B CA 1
ATOM 4173 C C . THR B 1 136 ? 190.271 -114.123 0.369 1.00 33.41 136 THR B C 1
ATOM 4174 O O . THR B 1 136 ? 190.641 -115.228 -0.041 1.00 30.72 136 THR B O 1
ATOM 4178 N N . CYS B 1 137 ? 189.523 -113.291 -0.352 1.00 34.47 137 CYS B N 1
ATOM 4179 C CA . CYS B 1 137 ? 189.045 -113.640 -1.682 1.00 34.30 137 CYS B CA 1
ATOM 4180 C C . CYS B 1 137 ? 189.455 -112.569 -2.680 1.00 36.44 137 CYS B C 1
ATOM 4181 O O . CYS B 1 137 ? 189.178 -111.381 -2.478 1.00 37.72 137 CYS B O 1
ATOM 4184 N N . ASN B 1 138 ? 190.120 -112.999 -3.747 1.00 28.89 138 ASN B N 1
ATOM 4185 C CA . ASN B 1 138 ? 190.360 -112.183 -4.927 1.00 25.72 138 ASN B CA 1
ATOM 4186 C C . ASN B 1 138 ? 189.756 -112.889 -6.134 1.00 25.76 138 ASN B C 1
ATOM 4187 O O . ASN B 1 138 ? 189.869 -114.111 -6.271 1.00 24.00 138 ASN B O 1
ATOM 4192 N N . LEU B 1 139 ? 189.108 -112.119 -7.005 1.00 29.55 139 LEU B N 1
ATOM 4193 C CA . LEU B 1 139 ? 188.439 -112.677 -8.173 1.00 23.57 139 LEU B CA 1
ATOM 4194 C C . LEU B 1 139 ? 188.548 -111.688 -9.324 1.00 24.22 139 LEU B C 1
ATOM 4195 O O . LEU B 1 139 ? 188.173 -110.522 -9.175 1.00 26.09 139 LEU B O 1
ATOM 4200 N N . SER B 1 140 ? 189.065 -112.152 -10.462 1.00 20.60 140 SER B N 1
ATOM 4201 C CA . SER B 1 140 ? 189.294 -111.299 -11.624 1.00 20.39 140 SER B CA 1
ATOM 4202 C C . SER B 1 140 ? 188.803 -112.001 -12.880 1.00 17.42 140 SER B C 1
ATOM 4203 O O . SER B 1 140 ? 189.162 -113.155 -13.133 1.00 15.40 140 SER B O 1
ATOM 4206 N N . TRP B 1 141 ? 188.001 -111.294 -13.670 1.00 24.02 141 TRP B N 1
ATOM 4207 C CA . TRP B 1 141 ? 187.346 -111.848 -14.843 1.00 19.23 141 TRP B CA 1
ATOM 4208 C C . TRP B 1 141 ? 187.985 -111.327 -16.123 1.00 19.80 141 TRP B C 1
ATOM 4209 O O . TRP B 1 141 ? 188.554 -110.233 -16.156 1.00 22.24 141 TRP B O 1
ATOM 4220 N N . ARG B 1 142 ? 187.876 -112.129 -17.180 1.00 20.26 142 ARG B N 1
ATOM 4221 C CA . ARG B 1 142 ? 188.273 -111.732 -18.522 1.00 19.19 142 ARG B CA 1
ATOM 4222 C C . ARG B 1 142 ? 187.190 -112.170 -19.495 1.00 18.70 142 ARG B C 1
ATOM 4223 O O . ARG B 1 142 ? 186.511 -113.176 -19.274 1.00 19.14 142 ARG B O 1
ATOM 4231 N N . CYS B 1 143 ? 187.017 -111.396 -20.565 1.00 26.27 143 CYS B N 1
ATOM 4232 C CA . CYS B 1 143 ? 186.068 -111.765 -21.608 1.00 24.66 143 CYS B CA 1
ATOM 4233 C C . CYS B 1 143 ? 186.335 -110.941 -22.859 1.00 26.34 143 CYS B C 1
ATOM 4234 O O . CYS B 1 143 ? 186.951 -109.872 -22.809 1.00 24.42 143 CYS B O 1
ATOM 4237 N N . GLY B 1 144 ? 185.854 -111.460 -23.984 1.00 19.61 144 GLY B N 1
ATOM 4238 C CA . GLY B 1 144 ? 185.972 -110.772 -25.254 1.00 18.51 144 GLY B CA 1
ATOM 4239 C C . GLY B 1 144 ? 184.987 -111.344 -26.243 1.00 22.28 144 GLY B C 1
ATOM 4240 O O . GLY B 1 144 ? 184.450 -112.441 -26.051 1.00 23.59 144 GLY B O 1
ATOM 4241 N N . VAL B 1 145 ? 184.746 -110.585 -27.310 1.00 29.75 145 VAL B N 1
ATOM 4242 C CA . VAL B 1 145 ? 183.757 -110.963 -28.314 1.00 33.77 145 VAL B CA 1
ATOM 4243 C C . VAL B 1 145 ? 184.135 -110.313 -29.637 1.00 33.19 145 VAL B C 1
ATOM 4244 O O . VAL B 1 145 ? 184.682 -109.207 -29.671 1.00 31.59 145 VAL B O 1
ATOM 4248 N N . THR B 1 146 ? 183.853 -111.020 -30.733 1.00 27.64 146 THR B N 1
ATOM 4249 C CA . THR B 1 146 ? 184.104 -110.496 -32.068 1.00 26.11 146 THR B CA 1
ATOM 4250 C C . THR B 1 146 ? 183.087 -111.076 -33.043 1.00 27.90 146 THR B C 1
ATOM 4251 O O . THR B 1 146 ? 182.601 -112.197 -32.867 1.00 28.95 146 THR B O 1
ATOM 4255 N N . ASN B 1 147 ? 182.750 -110.280 -34.058 1.00 34.05 147 ASN B N 1
ATOM 4256 C CA . ASN B 1 147 ? 181.896 -110.698 -35.165 1.00 33.26 147 ASN B CA 1
ATOM 4257 C C . ASN B 1 147 ? 182.728 -110.660 -36.436 1.00 34.56 147 ASN B C 1
ATOM 4258 O O . ASN B 1 147 ? 183.239 -109.599 -36.810 1.00 34.20 147 ASN B O 1
ATOM 4263 N N . THR B 1 148 ? 182.866 -111.807 -37.097 1.00 28.14 148 THR B N 1
ATOM 4264 C CA . THR B 1 148 ? 183.587 -111.887 -38.359 1.00 27.04 148 THR B CA 1
ATOM 4265 C C . THR B 1 148 ? 182.782 -112.701 -39.363 1.00 30.04 148 THR B C 1
ATOM 4266 O O . THR B 1 148 ? 181.781 -113.343 -39.029 1.00 25.85 148 THR B O 1
ATOM 4270 N N . HIS B 1 149 ? 183.229 -112.653 -40.613 1.00 36.82 149 HIS B N 1
ATOM 4271 C CA . HIS B 1 149 ? 182.763 -113.575 -41.634 1.00 33.72 149 HIS B CA 1
ATOM 4272 C C . HIS B 1 149 ? 183.682 -114.787 -41.646 1.00 35.16 149 HIS B C 1
ATOM 4273 O O . HIS B 1 149 ? 184.908 -114.641 -41.668 1.00 35.69 149 HIS B O 1
ATOM 4280 N N . LEU B 1 150 ? 183.091 -115.975 -41.624 1.00 38.86 150 LEU B N 1
ATOM 4281 C CA . LEU B 1 150 ? 183.841 -117.222 -41.619 1.00 41.44 150 LEU B CA 1
ATOM 4282 C C . LEU B 1 150 ? 183.699 -117.909 -42.969 1.00 44.46 150 LEU B C 1
ATOM 4283 O O . LEU B 1 150 ? 182.580 -118.097 -43.460 1.00 44.44 150 LEU B O 1
ATOM 4288 N N . GLU B 1 151 ? 184.831 -118.288 -43.559 1.00 35.99 151 GLU B N 1
ATOM 4289 C CA . GLU B 1 151 ? 184.850 -118.958 -44.854 1.00 32.65 151 GLU B CA 1
ATOM 4290 C C . GLU B 1 151 ? 184.672 -120.454 -44.632 1.00 32.39 151 GLU B C 1
ATOM 4291 O O . GLU B 1 151 ? 185.581 -121.130 -44.141 1.00 38.06 151 GLU B O 1
ATOM 4297 N N . VAL B 1 152 ? 183.504 -120.964 -44.985 1.00 27.15 152 VAL B N 1
ATOM 4298 C CA . VAL B 1 152 ? 183.210 -122.386 -44.886 1.00 24.20 152 VAL B CA 1
ATOM 4299 C C . VAL B 1 152 ? 183.721 -123.067 -46.146 1.00 26.37 152 VAL B C 1
ATOM 4300 O O . VAL B 1 152 ? 183.451 -122.610 -47.264 1.00 29.13 152 VAL B O 1
ATOM 4304 N N . ARG B 1 153 ? 184.466 -124.153 -45.969 1.00 36.90 153 ARG B N 1
ATOM 4305 C CA . ARG B 1 153 ? 185.028 -124.905 -47.077 1.00 38.40 153 ARG B CA 1
ATOM 4306 C C . ARG B 1 153 ? 184.140 -126.108 -47.394 1.00 35.45 153 ARG B C 1
ATOM 4307 O O . ARG B 1 153 ? 183.127 -126.359 -46.738 1.00 36.44 153 ARG B O 1
ATOM 4315 N N . LEU B 1 154 ? 184.532 -126.864 -48.416 1.00 28.37 154 LEU B N 1
ATOM 4316 C CA . LEU B 1 154 ? 183.824 -128.075 -48.806 1.00 30.17 154 LEU B CA 1
ATOM 4317 C C . LEU B 1 154 ? 184.824 -129.211 -48.957 1.00 30.77 154 LEU B C 1
ATOM 4318 O O . LEU B 1 154 ? 185.902 -129.024 -49.528 1.00 29.67 154 LEU B O 1
ATOM 4323 N N . VAL B 1 155 ? 184.465 -130.384 -48.431 1.00 31.08 155 VAL B N 1
ATOM 4324 C CA . VAL B 1 155 ? 185.315 -131.568 -48.432 1.00 33.75 155 VAL B CA 1
ATOM 4325 C C . VAL B 1 155 ? 184.508 -132.749 -48.967 1.00 42.98 155 VAL B C 1
ATOM 4326 O O . VAL B 1 155 ? 183.357 -132.600 -49.377 1.00 37.46 155 VAL B O 1
ATOM 4330 N N . ALA B 1 156 ? 185.127 -133.934 -48.967 1.00 52.61 156 ALA B N 1
ATOM 4331 C CA . ALA B 1 156 ? 184.483 -135.127 -49.504 1.00 52.80 156 ALA B CA 1
ATOM 4332 C C . ALA B 1 156 ? 184.023 -136.101 -48.424 1.00 65.46 156 ALA B C 1
ATOM 4333 O O . ALA B 1 156 ? 182.823 -136.364 -48.317 1.00 62.72 156 ALA B O 1
ATOM 4335 N N . SER B 1 157 ? 184.936 -136.615 -47.593 1.00 181.90 157 SER B N 1
ATOM 4336 C CA . SER B 1 157 ? 184.619 -137.685 -46.633 1.00 187.46 157 SER B CA 1
ATOM 4337 C C . SER B 1 157 ? 183.850 -138.829 -47.299 1.00 190.78 157 SER B C 1
ATOM 4338 O O . SER B 1 157 ? 182.983 -139.463 -46.692 1.00 198.33 157 SER B O 1
ATOM 4341 N N . GLY B 1 158 ? 184.174 -139.099 -48.562 1.00 60.33 158 GLY B N 1
ATOM 4342 C CA . GLY B 1 158 ? 183.413 -140.040 -49.361 1.00 58.87 158 GLY B CA 1
ATOM 4343 C C . GLY B 1 158 ? 182.782 -139.359 -50.559 1.00 54.05 158 GLY B C 1
ATOM 4344 O O . GLY B 1 158 ? 183.468 -138.652 -51.299 1.00 56.15 158 GLY B O 1
ATOM 4345 N N . THR B 1 159 ? 181.484 -139.554 -50.760 1.00 60.97 159 THR B N 1
ATOM 4346 C CA . THR B 1 159 ? 180.740 -138.868 -51.805 1.00 63.99 159 THR B CA 1
ATOM 4347 C C . THR B 1 159 ? 179.961 -137.702 -51.192 1.00 66.06 159 THR B C 1
ATOM 4348 O O . THR B 1 159 ? 180.094 -137.398 -50.005 1.00 63.35 159 THR B O 1
ATOM 4351 N N . GLN B 1 160 ? 179.135 -137.039 -52.017 1.00 63.31 160 GLN B N 1
ATOM 4352 C CA . GLN B 1 160 ? 178.209 -136.012 -51.535 1.00 59.83 160 GLN B CA 1
ATOM 4353 C C . GLN B 1 160 ? 178.903 -134.907 -50.740 1.00 58.88 160 GLN B C 1
ATOM 4354 O O . GLN B 1 160 ? 178.896 -134.945 -49.503 1.00 63.13 160 GLN B O 1
ATOM 4360 N N . PRO B 1 161 ? 179.543 -133.944 -51.413 1.00 44.07 161 PRO B N 1
ATOM 4361 C CA . PRO B 1 161 ? 180.372 -132.945 -50.717 1.00 41.79 161 PRO B CA 1
ATOM 4362 C C . PRO B 1 161 ? 179.711 -132.347 -49.481 1.00 36.39 161 PRO B C 1
ATOM 4363 O O . PRO B 1 161 ? 178.495 -132.156 -49.427 1.00 38.19 161 PRO B O 1
ATOM 4367 N N . GLN B 1 162 ? 180.544 -132.033 -48.489 1.00 43.23 162 GLN B N 1
ATOM 4368 C CA . GLN B 1 162 ? 180.099 -131.599 -47.171 1.00 40.32 162 GLN B CA 1
ATOM 4369 C C . GLN B 1 162 ? 180.735 -130.259 -46.827 1.00 37.25 162 GLN B C 1
ATOM 4370 O O . GLN B 1 162 ? 181.946 -130.082 -46.997 1.00 34.89 162 GLN B O 1
ATOM 4376 N N . ALA B 1 163 ? 179.918 -129.323 -46.346 1.00 35.61 163 ALA B N 1
ATOM 4377 C CA . ALA B 1 163 ? 180.427 -128.049 -45.859 1.00 33.44 163 ALA B CA 1
ATOM 4378 C C . ALA B 1 163 ? 181.041 -128.223 -44.476 1.00 30.91 163 ALA B C 1
ATOM 4379 O O . ALA B 1 163 ? 180.586 -129.041 -43.672 1.00 33.92 163 ALA B O 1
ATOM 4381 N N . VAL B 1 164 ? 182.077 -127.431 -44.198 1.00 24.23 164 VAL B N 1
ATOM 4382 C CA . VAL B 1 164 ? 182.983 -127.711 -43.090 1.00 26.97 164 VAL B CA 1
ATOM 4383 C C . VAL B 1 164 ? 183.668 -126.415 -42.672 1.00 29.70 164 VAL B C 1
ATOM 4384 O O . VAL B 1 164 ? 183.900 -125.526 -43.495 1.00 24.42 164 VAL B O 1
ATOM 4388 N N . ILE B 1 165 ? 183.983 -126.303 -41.371 1.00 29.22 165 ILE B N 1
ATOM 4389 C CA . ILE B 1 165 ? 184.910 -125.289 -40.873 1.00 29.85 165 ILE B CA 1
ATOM 4390 C C . ILE B 1 165 ? 186.270 -125.940 -40.665 1.00 25.66 165 ILE B C 1
ATOM 4391 O O . ILE B 1 165 ? 186.368 -127.045 -40.118 1.00 29.44 165 ILE B O 1
ATOM 4396 N N . VAL B 1 166 ? 187.322 -125.251 -41.094 1.00 29.87 166 VAL B N 1
ATOM 4397 C CA . VAL B 1 166 ? 188.689 -125.748 -40.998 1.00 27.93 166 VAL B CA 1
ATOM 4398 C C . VAL B 1 166 ? 189.358 -125.097 -39.797 1.00 29.85 166 VAL B C 1
ATOM 4399 O O . VAL B 1 166 ? 189.503 -123.869 -39.744 1.00 28.20 166 VAL B O 1
ATOM 4403 N N . MET B 1 167 ? 189.771 -125.918 -38.835 1.00 32.16 167 MET B N 1
ATOM 4404 C CA . MET B 1 167 ? 190.506 -125.402 -37.695 1.00 29.36 167 MET B CA 1
ATOM 4405 C C . MET B 1 167 ? 191.970 -125.197 -38.068 1.00 24.03 167 MET B C 1
ATOM 4406 O O . MET B 1 167 ? 192.519 -125.946 -38.879 1.00 25.75 167 MET B O 1
ATOM 4411 N N . PRO B 1 168 ? 192.620 -124.182 -37.494 1.00 19.95 168 PRO B N 1
ATOM 4412 C CA . PRO B 1 168 ? 194.046 -123.963 -37.785 1.00 21.33 168 PRO B CA 1
ATOM 4413 C C . PRO B 1 168 ? 194.928 -125.167 -37.505 1.00 20.23 168 PRO B C 1
ATOM 4414 O O . PRO B 1 168 ? 196.055 -125.212 -38.012 1.00 21.39 168 PRO B O 1
ATOM 4418 N N . ASN B 1 169 ? 194.458 -126.143 -36.727 1.00 28.86 169 ASN B N 1
ATOM 4419 C CA . ASN B 1 169 ? 195.223 -127.352 -36.451 1.00 27.94 169 ASN B CA 1
ATOM 4420 C C . ASN B 1 169 ? 194.934 -128.476 -37.440 1.00 26.74 169 ASN B C 1
ATOM 4421 O O . ASN B 1 169 ? 195.415 -129.597 -37.243 1.00 32.57 169 ASN B O 1
ATOM 4426 N N . GLY B 1 170 ? 194.162 -128.206 -38.489 1.00 19.56 170 GLY B N 1
ATOM 4427 C CA . GLY B 1 170 ? 193.837 -129.202 -39.480 1.00 19.76 170 GLY B CA 1
ATOM 4428 C C . GLY B 1 170 ? 192.569 -129.982 -39.213 1.00 28.37 170 GLY B C 1
ATOM 4429 O O . GLY B 1 170 ? 191.995 -130.543 -40.153 1.00 27.93 170 GLY B O 1
ATOM 4430 N N . THR B 1 171 ? 192.117 -130.040 -37.964 1.00 31.59 171 THR B N 1
ATOM 4431 C CA . THR B 1 171 ? 190.881 -130.738 -37.664 1.00 33.61 171 THR B CA 1
ATOM 4432 C C . THR B 1 171 ? 189.712 -130.082 -38.387 1.00 33.56 171 THR B C 1
ATOM 4433 O O . THR B 1 171 ? 189.785 -128.943 -38.858 1.00 29.96 171 THR B O 1
ATOM 4437 N N . THR B 1 172 ? 188.615 -130.820 -38.457 1.00 38.83 172 THR B N 1
ATOM 4438 C CA . THR B 1 172 ? 187.505 -130.486 -39.329 1.00 32.28 172 THR B CA 1
ATOM 4439 C C . THR B 1 172 ? 186.211 -130.550 -38.532 1.00 37.67 172 THR B C 1
ATOM 4440 O O . THR B 1 172 ? 186.073 -131.373 -37.621 1.00 38.88 172 THR B O 1
ATOM 4444 N N . ARG B 1 173 ? 185.276 -129.657 -38.851 1.00 38.74 173 ARG B N 1
ATOM 4445 C CA . ARG B 1 173 ? 184.016 -129.574 -38.122 1.00 35.31 173 ARG B CA 1
ATOM 4446 C C . ARG B 1 173 ? 182.866 -129.422 -39.102 1.00 31.66 173 ARG B C 1
ATOM 4447 O O . ARG B 1 173 ? 182.841 -128.473 -39.890 1.00 36.00 173 ARG B O 1
ATOM 4455 N N . ALA B 1 174 ? 181.911 -130.344 -39.034 1.00 25.30 174 ALA B N 1
ATOM 4456 C CA . ALA B 1 174 ? 180.721 -130.257 -39.867 1.00 29.59 174 ALA B CA 1
ATOM 4457 C C . ALA B 1 174 ? 179.910 -129.014 -39.522 1.00 31.39 174 ALA B C 1
ATOM 4458 O O . ALA B 1 174 ? 179.810 -128.613 -38.359 1.00 27.35 174 ALA B O 1
ATOM 4460 N N . VAL B 1 175 ? 179.329 -128.404 -40.550 1.00 31.52 175 VAL B N 1
ATOM 4461 C CA . VAL B 1 175 ? 178.470 -127.236 -40.408 1.00 23.94 175 VAL B CA 1
ATOM 4462 C C . VAL B 1 175 ? 177.046 -127.646 -40.750 1.00 28.16 175 VAL B C 1
ATOM 4463 O O . VAL B 1 175 ? 176.812 -128.343 -41.743 1.00 31.05 175 VAL B O 1
ATOM 4467 N N . SER B 1 176 ? 176.099 -127.215 -39.924 1.00 36.22 176 SER B N 1
ATOM 4468 C CA . SER B 1 176 ? 174.694 -127.485 -40.183 1.00 37.44 176 SER B CA 1
ATOM 4469 C C . SER B 1 176 ? 174.189 -126.583 -41.300 1.00 37.98 176 SER B C 1
ATOM 4470 O O . SER B 1 176 ? 174.344 -125.358 -41.242 1.00 36.43 176 SER B O 1
ATOM 4473 N N . MET B 1 177 ? 173.594 -127.197 -42.321 1.00 42.59 177 MET B N 1
ATOM 4474 C CA . MET B 1 177 ? 172.995 -126.456 -43.423 1.00 47.74 177 MET B CA 1
ATOM 4475 C C . MET B 1 177 ? 171.554 -126.063 -43.147 1.00 44.96 177 MET B C 1
ATOM 4476 O O . MET B 1 177 ? 170.939 -125.408 -43.991 1.00 40.65 177 MET B O 1
ATOM 4481 N N . VAL B 1 178 ? 171.004 -126.444 -41.995 1.00 46.08 178 VAL B N 1
ATOM 4482 C CA . VAL B 1 178 ? 169.604 -126.178 -41.681 1.00 44.55 178 VAL B CA 1
ATOM 4483 C C . VAL B 1 178 ? 169.502 -125.213 -40.505 1.00 43.01 178 VAL B C 1
ATOM 4484 O O . VAL B 1 178 ? 168.581 -124.388 -40.438 1.00 47.54 178 VAL B O 1
ATOM 4488 N N . ALA B 1 179 ? 170.461 -125.281 -39.585 1.00 34.91 179 ALA B N 1
ATOM 4489 C CA . ALA B 1 179 ? 170.413 -124.467 -38.380 1.00 33.22 179 ALA B CA 1
ATOM 4490 C C . ALA B 1 179 ? 171.794 -123.899 -38.089 1.00 32.80 179 ALA B C 1
ATOM 4491 O O . ALA B 1 179 ? 172.785 -124.233 -38.746 1.00 32.17 179 ALA B O 1
ATOM 4493 N N . GLU B 1 180 ? 171.847 -123.019 -37.094 1.00 30.91 180 GLU B N 1
ATOM 4494 C CA . GLU B 1 180 ? 173.119 -122.483 -36.641 1.00 31.67 180 GLU B CA 1
ATOM 4495 C C . GLU B 1 180 ? 173.961 -123.579 -36.000 1.00 32.96 180 GLU B C 1
ATOM 4496 O O . GLU B 1 180 ? 173.442 -124.559 -35.460 1.00 34.27 180 GLU B O 1
ATOM 4502 N N . THR B 1 181 ? 175.276 -123.404 -36.064 1.00 27.10 181 THR B N 1
ATOM 4503 C CA . THR B 1 181 ? 176.228 -124.333 -35.470 1.00 25.60 181 THR B CA 1
ATOM 4504 C C . THR B 1 181 ? 176.902 -123.647 -34.288 1.00 25.37 181 THR B C 1
ATOM 4505 O O . THR B 1 181 ? 177.514 -122.585 -34.452 1.00 23.55 181 THR B O 1
ATOM 4509 N N . PHE B 1 182 ? 176.775 -124.245 -33.102 1.00 19.05 182 PHE B N 1
ATOM 4510 C CA . PHE B 1 182 ? 177.314 -123.684 -31.869 1.00 23.31 182 PHE B CA 1
ATOM 4511 C C . PHE B 1 182 ? 178.104 -124.746 -31.117 1.00 26.79 182 PHE B C 1
ATOM 4512 O O . PHE B 1 182 ? 177.667 -125.898 -31.010 1.00 23.12 182 PHE B O 1
ATOM 4520 N N . TRP B 1 183 ? 179.260 -124.352 -30.582 1.00 25.44 183 TRP B N 1
ATOM 4521 C CA . TRP B 1 183 ? 180.056 -125.272 -29.783 1.00 27.50 183 TRP B CA 1
ATOM 4522 C C . TRP B 1 183 ? 181.000 -124.495 -28.877 1.00 29.33 183 TRP B C 1
ATOM 4523 O O . TRP B 1 183 ? 181.383 -123.359 -29.174 1.00 27.14 183 TRP B O 1
ATOM 4534 N N . THR B 1 184 ? 181.368 -125.132 -27.770 1.00 34.33 184 THR B N 1
ATOM 4535 C CA . THR B 1 184 ? 182.246 -124.557 -26.765 1.00 32.24 184 THR B CA 1
ATOM 4536 C C . THR B 1 184 ? 183.560 -125.327 -26.725 1.00 32.22 184 THR B C 1
ATOM 4537 O O . THR B 1 184 ? 183.601 -126.530 -26.991 1.00 31.55 184 THR B O 1
ATOM 4541 N N . ASP B 1 185 ? 184.636 -124.620 -26.391 1.00 30.74 185 ASP B N 1
ATOM 4542 C CA . ASP B 1 185 ? 185.958 -125.233 -26.294 1.00 30.19 185 ASP B CA 1
ATOM 4543 C C . ASP B 1 185 ? 186.778 -124.408 -25.314 1.00 27.76 185 ASP B C 1
ATOM 4544 O O . ASP B 1 185 ? 187.119 -123.259 -25.608 1.00 26.17 185 ASP B O 1
ATOM 4549 N N . GLY B 1 186 ? 187.083 -124.988 -24.156 1.00 21.74 186 GLY B N 1
ATOM 4550 C CA . GLY B 1 186 ? 187.782 -124.265 -23.111 1.00 20.30 186 GLY B CA 1
ATOM 4551 C C . GLY B 1 186 ? 186.983 -123.086 -22.597 1.00 23.53 186 GLY B C 1
ATOM 4552 O O . GLY B 1 186 ? 185.853 -123.247 -22.126 1.00 22.56 186 GLY B O 1
ATOM 4553 N N . GLU B 1 187 ? 187.557 -121.891 -22.689 1.00 24.33 187 GLU B N 1
ATOM 4554 C CA . GLU B 1 187 ? 186.850 -120.675 -22.326 1.00 25.92 187 GLU B CA 1
ATOM 4555 C C . GLU B 1 187 ? 186.145 -120.028 -23.510 1.00 28.63 187 GLU B C 1
ATOM 4556 O O . GLU B 1 187 ? 185.508 -118.985 -23.336 1.00 26.14 187 GLU B O 1
ATOM 4562 N N . PHE B 1 188 ? 186.219 -120.630 -24.694 1.00 24.28 188 PHE B N 1
ATOM 4563 C CA . PHE B 1 188 ? 185.688 -120.035 -25.911 1.00 22.12 188 PHE B CA 1
ATOM 4564 C C . PHE B 1 188 ? 184.349 -120.650 -26.297 1.00 22.37 188 PHE B C 1
ATOM 4565 O O . PHE B 1 188 ? 184.086 -121.831 -26.053 1.00 26.05 188 PHE B O 1
ATOM 4573 N N . SER B 1 189 ? 183.503 -119.826 -26.910 1.00 21.33 189 SER B N 1
ATOM 4574 C CA . SER B 1 189 ? 182.265 -120.270 -27.529 1.00 27.99 189 SER B CA 1
ATOM 4575 C C . SER B 1 189 ? 182.231 -119.763 -28.963 1.00 29.17 189 SER B C 1
ATOM 4576 O O . SER B 1 189 ? 182.669 -118.644 -29.246 1.00 23.45 189 SER B O 1
ATOM 4579 N N . TYR B 1 190 ? 181.718 -120.594 -29.866 1.00 32.49 190 TYR B N 1
ATOM 4580 C CA . TYR B 1 190 ? 181.668 -120.272 -31.285 1.00 28.81 190 TYR B CA 1
ATOM 4581 C C . TYR B 1 190 ? 180.260 -120.500 -31.810 1.00 26.25 190 TYR B C 1
ATOM 4582 O O . TYR B 1 190 ? 179.631 -121.515 -31.502 1.00 28.22 190 TYR B O 1
ATOM 4591 N N . LEU B 1 191 ? 179.771 -119.556 -32.609 1.00 24.24 191 LEU B N 1
ATOM 4592 C CA . LEU B 1 191 ? 178.415 -119.621 -33.147 1.00 22.48 191 LEU B CA 1
ATOM 4593 C C . LEU B 1 191 ? 178.449 -119.210 -34.612 1.00 24.18 191 LEU B C 1
ATOM 4594 O O . LEU B 1 191 ? 178.740 -118.052 -34.929 1.00 20.67 191 LEU B O 1
ATOM 4599 N N . TYR B 1 192 ? 178.148 -120.153 -35.500 1.00 27.07 192 TYR B N 1
ATOM 4600 C CA . TYR B 1 192 ? 178.033 -119.885 -36.928 1.00 28.51 192 TYR B CA 1
ATOM 4601 C C . TYR B 1 192 ? 176.553 -119.725 -37.266 1.00 31.06 192 TYR B C 1
ATOM 4602 O O . TYR B 1 192 ? 175.781 -120.687 -37.185 1.00 30.62 192 TYR B O 1
ATOM 4611 N N . SER B 1 193 ? 176.160 -118.509 -37.639 1.00 28.48 193 SER B N 1
ATOM 4612 C CA . SER B 1 193 ? 174.770 -118.190 -37.960 1.00 33.09 193 SER B CA 1
ATOM 4613 C C . SER B 1 193 ? 174.721 -117.567 -39.348 1.00 34.02 193 SER B C 1
ATOM 4614 O O . SER B 1 193 ? 174.777 -116.337 -39.493 1.00 30.99 193 SER B O 1
ATOM 4617 N N . PRO B 1 194 ? 174.613 -118.382 -40.391 1.00 18.19 194 PRO B N 1
ATOM 4618 C CA . PRO B 1 194 ? 174.580 -117.832 -41.748 1.00 19.96 194 PRO B CA 1
ATOM 4619 C C . PRO B 1 194 ? 173.275 -117.105 -42.031 1.00 25.62 194 PRO B C 1
ATOM 4620 O O . PRO B 1 194 ? 172.205 -117.475 -41.541 1.00 24.34 194 PRO B O 1
ATOM 4624 N N . LYS B 1 195 ? 173.384 -116.040 -42.826 1.00 39.96 195 LYS B N 1
ATOM 4625 C CA . LYS B 1 195 ? 172.192 -115.331 -43.280 1.00 41.99 195 LYS B CA 1
ATOM 4626 C C . LYS B 1 195 ? 171.430 -116.152 -44.311 1.00 38.70 195 LYS B C 1
ATOM 4627 O O . LYS B 1 195 ? 170.195 -116.209 -44.279 1.00 34.49 195 LYS B O 1
ATOM 4633 N N . VAL B 1 196 ? 172.148 -116.780 -45.238 1.00 39.34 196 VAL B N 1
ATOM 4634 C CA . VAL B 1 196 ? 171.578 -117.705 -46.210 1.00 35.76 196 VAL B CA 1
ATOM 4635 C C . VAL B 1 196 ? 172.131 -119.091 -45.914 1.00 38.35 196 VAL B C 1
ATOM 4636 O O . VAL B 1 196 ? 173.352 -119.275 -45.836 1.00 38.13 196 VAL B O 1
ATOM 4640 N N . PHE B 1 197 ? 171.239 -120.061 -45.754 1.00 26.62 197 PHE B N 1
ATOM 4641 C CA . PHE B 1 197 ? 171.639 -121.401 -45.359 1.00 28.31 197 PHE B CA 1
ATOM 4642 C C . PHE B 1 197 ? 171.868 -122.288 -46.578 1.00 32.88 197 PHE B C 1
ATOM 4643 O O . PHE B 1 197 ? 171.473 -121.966 -47.700 1.00 35.22 197 PHE B O 1
ATOM 4651 N N . GLY B 1 198 ? 172.535 -123.415 -46.340 1.00 36.87 198 GLY B N 1
ATOM 4652 C CA . GLY B 1 198 ? 172.687 -124.434 -47.356 1.00 38.05 198 GLY B CA 1
ATOM 4653 C C . GLY B 1 198 ? 173.744 -124.118 -48.396 1.00 39.03 198 GLY B C 1
ATOM 4654 O O . GLY B 1 198 ? 174.382 -123.064 -48.406 1.00 35.22 198 GLY B O 1
ATOM 4655 N N . THR B 1 199 ? 173.934 -125.083 -49.289 1.00 35.50 199 THR B N 1
ATOM 4656 C CA . THR B 1 199 ? 174.810 -124.939 -50.440 1.00 36.95 199 THR B CA 1
ATOM 4657 C C . THR B 1 199 ? 174.002 -124.529 -51.664 1.00 37.28 199 THR B C 1
ATOM 4658 O O . THR B 1 199 ? 172.769 -124.516 -51.656 1.00 35.65 199 THR B O 1
ATOM 4662 N N . ARG B 1 200 ? 174.719 -124.204 -52.735 1.00 42.69 200 ARG B N 1
ATOM 4663 C CA . ARG B 1 200 ? 174.106 -123.835 -54.002 1.00 39.72 200 ARG B CA 1
ATOM 4664 C C . ARG B 1 200 ? 174.770 -124.621 -55.118 1.00 41.53 200 ARG B C 1
ATOM 4665 O O . ARG B 1 200 ? 175.997 -124.583 -55.263 1.00 42.82 200 ARG B O 1
ATOM 4673 N N . ALA B 1 201 ? 173.962 -125.332 -55.899 1.00 45.53 201 ALA B N 1
ATOM 4674 C CA . ALA B 1 201 ? 174.439 -126.137 -57.016 1.00 44.65 201 ALA B CA 1
ATOM 4675 C C . ALA B 1 201 ? 174.091 -125.433 -58.321 1.00 44.70 201 ALA B C 1
ATOM 4676 O O . ALA B 1 201 ? 172.913 -125.201 -58.612 1.00 49.85 201 ALA B O 1
ATOM 4678 N N . GLU B 1 202 ? 175.114 -125.104 -59.104 1.00 49.60 202 GLU B N 1
ATOM 4679 C CA . GLU B 1 202 ? 174.952 -124.421 -60.379 1.00 48.10 202 GLU B CA 1
ATOM 4680 C C . GLU B 1 202 ? 175.569 -125.268 -61.481 1.00 43.14 202 GLU B C 1
ATOM 4681 O O . GLU B 1 202 ? 176.713 -125.717 -61.356 1.00 47.50 202 GLU B O 1
ATOM 4687 N N . THR B 1 203 ? 174.810 -125.496 -62.549 1.00 37.88 203 THR B N 1
ATOM 4688 C CA . THR B 1 203 ? 175.326 -126.177 -63.726 1.00 37.48 203 THR B CA 1
ATOM 4689 C C . THR B 1 203 ? 175.917 -125.146 -64.678 1.00 38.68 203 THR B C 1
ATOM 4690 O O . THR B 1 203 ? 175.313 -124.095 -64.917 1.00 42.35 203 THR B O 1
ATOM 4694 N N . LYS B 1 204 ? 177.099 -125.442 -65.208 1.00 38.04 204 LYS B N 1
ATOM 4695 C CA . LYS B 1 204 ? 177.810 -124.507 -66.070 1.00 37.68 204 LYS B CA 1
ATOM 4696 C C . LYS B 1 204 ? 178.879 -125.274 -66.838 1.00 31.10 204 LYS B C 1
ATOM 4697 O O . LYS B 1 204 ? 179.076 -126.474 -66.635 1.00 34.18 204 LYS B O 1
ATOM 4703 N N . PHE B 1 205 ? 179.571 -124.562 -67.724 1.00 35.10 205 PHE B N 1
ATOM 4704 C CA . PHE B 1 205 ? 180.706 -125.088 -68.469 1.00 35.29 205 PHE B CA 1
ATOM 4705 C C . PHE B 1 205 ? 181.991 -124.468 -67.939 1.00 36.30 205 PHE B C 1
ATOM 4706 O O . PHE B 1 205 ? 182.036 -123.264 -67.661 1.00 40.55 205 PHE B O 1
ATOM 4714 N N . ILE B 1 206 ? 183.032 -125.281 -67.806 1.00 33.27 206 ILE B N 1
ATOM 4715 C CA . ILE B 1 206 ? 184.348 -124.825 -67.378 1.00 33.14 206 ILE B CA 1
ATOM 4716 C C . ILE B 1 206 ? 185.327 -125.081 -68.526 1.00 36.56 206 ILE B C 1
ATOM 4717 O O . ILE B 1 206 ? 185.326 -126.176 -69.085 1.00 38.39 206 ILE B O 1
ATOM 4722 N N . PRO B 1 207 ? 186.142 -124.104 -68.913 1.00 42.49 207 PRO B N 1
ATOM 4723 C CA . PRO B 1 207 ? 187.127 -124.356 -69.973 1.00 43.16 207 PRO B CA 1
ATOM 4724 C C . PRO B 1 207 ? 188.281 -125.200 -69.459 1.00 41.63 207 PRO B C 1
ATOM 4725 O O . PRO B 1 207 ? 188.738 -125.037 -68.326 1.00 43.31 207 PRO B O 1
ATOM 4729 N N . CYS B 1 208 ? 188.751 -126.115 -70.307 1.00 41.77 208 CYS B N 1
ATOM 4730 C CA . CYS B 1 208 ? 189.833 -127.019 -69.949 1.00 35.07 208 CYS B CA 1
ATOM 4731 C C . CYS B 1 208 ? 190.718 -127.262 -71.162 1.00 38.69 208 CYS B C 1
ATOM 4732 O O . CYS B 1 208 ? 190.370 -126.926 -72.296 1.00 47.22 208 CYS B O 1
ATOM 4735 N N . PHE B 1 209 ? 191.878 -127.859 -70.905 1.00 29.26 209 PHE B N 1
ATOM 4736 C CA . PHE B 1 209 ? 192.812 -128.263 -71.947 1.00 28.08 209 PHE B CA 1
ATOM 4737 C C . PHE B 1 209 ? 193.168 -129.722 -71.719 1.00 34.49 209 PHE B C 1
ATOM 4738 O O . PHE B 1 209 ? 193.702 -130.073 -70.662 1.00 33.58 209 PHE B O 1
ATOM 4746 N N . LYS B 1 210 ? 192.866 -130.570 -72.699 1.00 48.43 210 LYS B N 1
ATOM 4747 C CA . LYS B 1 210 ? 193.163 -131.992 -72.606 1.00 47.43 210 LYS B CA 1
ATOM 4748 C C . LYS B 1 210 ? 194.564 -132.262 -73.136 1.00 59.32 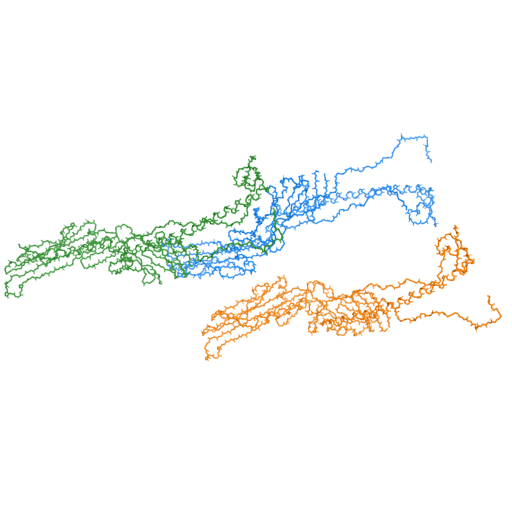210 LYS B C 1
ATOM 4749 O O . LYS B 1 210 ? 194.930 -131.778 -74.212 1.00 59.36 210 LYS B O 1
ATOM 4755 N N . GLU B 1 211 ? 195.345 -133.024 -72.378 1.00 66.91 211 GLU B N 1
ATOM 4756 C CA . GLU B 1 211 ? 196.638 -133.508 -72.850 1.00 68.32 211 GLU B CA 1
ATOM 4757 C C . GLU B 1 211 ? 196.982 -134.846 -72.217 1.00 63.43 211 GLU B C 1
ATOM 4758 O O . GLU B 1 211 ? 196.307 -135.841 -72.458 1.00 65.77 211 GLU B O 1
ATOM 4764 N N . GLU B 1 232 ? 193.652 -137.572 -70.790 1.00 73.64 232 GLU B N 1
ATOM 4765 C CA . GLU B 1 232 ? 194.248 -138.240 -69.638 1.00 73.79 232 GLU B CA 1
ATOM 4766 C C . GLU B 1 232 ? 194.562 -137.228 -68.536 1.00 72.64 232 GLU B C 1
ATOM 4767 O O . GLU B 1 232 ? 194.519 -137.559 -67.350 1.00 79.81 232 GLU B O 1
ATOM 4773 N N . LYS B 1 233 ? 194.880 -135.996 -68.934 1.00 56.94 233 LYS B N 1
ATOM 4774 C CA . LYS B 1 233 ? 195.109 -134.904 -67.993 1.00 54.12 233 LYS B CA 1
ATOM 4775 C C . LYS B 1 233 ? 194.383 -133.670 -68.501 1.00 49.96 233 LYS B C 1
ATOM 4776 O O . LYS B 1 233 ? 194.712 -133.155 -69.573 1.00 50.30 233 LYS B O 1
ATOM 4782 N N . PHE B 1 234 ? 193.400 -133.206 -67.733 1.00 46.53 234 PHE B N 1
ATOM 4783 C CA . PHE B 1 234 ? 192.600 -132.035 -68.068 1.00 37.97 234 PHE B CA 1
ATOM 4784 C C . PHE B 1 234 ? 192.982 -130.898 -67.130 1.00 38.73 234 PHE B C 1
ATOM 4785 O O . PHE B 1 234 ? 192.829 -131.017 -65.910 1.00 37.51 234 PHE B O 1
ATOM 4793 N N . HIS B 1 235 ? 193.479 -129.804 -67.699 1.00 32.75 235 HIS B N 1
ATOM 4794 C CA . HIS B 1 235 ? 193.871 -128.626 -66.934 1.00 32.47 235 HIS B CA 1
ATOM 4795 C C . HIS B 1 235 ? 192.801 -127.560 -67.128 1.00 32.26 235 HIS B C 1
ATOM 4796 O O . HIS B 1 235 ? 192.656 -127.007 -68.222 1.00 32.50 235 HIS B O 1
ATOM 4803 N N . CYS B 1 236 ? 192.062 -127.269 -66.064 1.00 33.14 236 CYS B N 1
ATOM 4804 C CA . CYS B 1 236 ? 190.830 -126.503 -66.141 1.00 27.04 236 CYS B CA 1
ATOM 4805 C C . CYS B 1 236 ? 190.968 -125.166 -65.425 1.00 25.95 236 CYS B C 1
ATOM 4806 O O . CYS B 1 236 ? 191.945 -124.894 -64.725 1.00 27.41 236 CYS B O 1
ATOM 4809 N N . LYS B 1 237 ? 189.954 -124.329 -65.618 1.00 33.94 237 LYS B N 1
ATOM 4810 C CA . LYS B 1 237 ? 189.896 -123.012 -65.008 1.00 29.61 237 LYS B CA 1
ATOM 4811 C C . LYS B 1 237 ? 188.438 -122.662 -64.757 1.00 30.97 237 LYS B C 1
ATOM 4812 O O . LYS B 1 237 ? 187.582 -122.895 -65.613 1.00 32.50 237 LYS B O 1
ATOM 4818 N N . ASP B 1 238 ? 188.158 -122.120 -63.576 1.00 29.73 238 ASP B N 1
ATOM 4819 C CA . ASP B 1 238 ? 186.847 -121.553 -63.277 1.00 26.36 238 ASP B CA 1
ATOM 4820 C C . ASP B 1 238 ? 187.078 -120.269 -62.499 1.00 27.60 238 ASP B C 1
ATOM 4821 O O . ASP B 1 238 ? 187.482 -120.314 -61.334 1.00 30.17 238 ASP B O 1
ATOM 4826 N N . GLY B 1 239 ? 186.824 -119.138 -63.139 1.00 29.98 239 GLY B N 1
ATOM 4827 C CA . GLY B 1 239 ? 187.079 -117.861 -62.500 1.00 27.30 239 GLY B CA 1
ATOM 4828 C C . GLY B 1 239 ? 188.560 -117.712 -62.227 1.00 26.77 239 GLY B C 1
ATOM 4829 O O . GLY B 1 239 ? 189.388 -117.711 -63.144 1.00 29.57 239 GLY B O 1
ATOM 4830 N N . ASP B 1 240 ? 188.909 -117.599 -60.949 1.00 29.24 240 ASP B N 1
ATOM 4831 C CA . ASP B 1 240 ? 190.293 -117.473 -60.520 1.00 26.71 240 ASP B CA 1
ATOM 4832 C C . ASP B 1 240 ? 190.841 -118.770 -59.949 1.00 24.06 240 ASP B C 1
ATOM 4833 O O . ASP B 1 240 ? 191.911 -118.765 -59.335 1.00 27.66 240 ASP B O 1
ATOM 4838 N N . ASN B 1 241 ? 190.130 -119.876 -60.133 1.00 27.56 241 ASN B N 1
ATOM 4839 C CA . ASN B 1 241 ? 190.550 -121.183 -59.651 1.00 25.45 241 ASN B CA 1
ATOM 4840 C C . ASN B 1 241 ? 191.045 -122.015 -60.824 1.00 27.64 241 ASN B C 1
ATOM 4841 O O . ASN B 1 241 ? 190.358 -122.132 -61.845 1.00 26.47 241 ASN B O 1
ATOM 4846 N N . PHE B 1 242 ? 192.233 -122.594 -60.670 1.00 25.77 242 PHE B N 1
ATOM 4847 C CA . PHE B 1 242 ? 192.866 -123.389 -61.713 1.00 22.17 242 PHE B CA 1
ATOM 4848 C C . PHE B 1 242 ? 193.204 -124.747 -61.128 1.00 23.59 242 PHE B C 1
ATOM 4849 O O . PHE B 1 242 ? 193.962 -124.839 -60.159 1.00 26.01 242 PHE B O 1
ATOM 4857 N N . PHE B 1 243 ? 192.632 -125.796 -61.706 1.00 24.93 243 PHE B N 1
ATOM 4858 C CA . PHE B 1 243 ? 192.718 -127.120 -61.124 1.00 25.95 243 PHE B CA 1
ATOM 4859 C C . PHE B 1 243 ? 192.946 -128.136 -62.229 1.00 27.85 243 PHE B C 1
ATOM 4860 O O . PHE B 1 243 ? 192.997 -127.804 -63.416 1.00 29.13 243 PHE B O 1
ATOM 4868 N N . GLU B 1 244 ? 193.079 -129.388 -61.817 1.00 40.74 244 GLU B N 1
ATOM 4869 C CA . GLU B 1 244 ? 193.334 -130.514 -62.706 1.00 36.26 244 GLU B CA 1
ATOM 4870 C C . GLU B 1 244 ? 192.166 -131.475 -62.528 1.00 42.48 244 GLU B C 1
ATOM 4871 O O . GLU B 1 244 ? 192.126 -132.238 -61.559 1.00 47.90 244 GLU B O 1
ATOM 4877 N N . PHE B 1 245 ? 191.209 -131.419 -63.444 1.00 27.48 245 PHE B N 1
ATOM 4878 C CA . PHE B 1 245 ? 190.006 -132.225 -63.318 1.00 25.65 245 PHE B CA 1
ATOM 4879 C C . PHE B 1 245 ? 190.351 -133.708 -63.376 1.00 32.86 245 PHE B C 1
ATOM 4880 O O . PHE B 1 245 ? 190.972 -134.155 -64.352 1.00 36.21 245 PHE B O 1
ATOM 4888 N N . PRO B 1 246 ? 189.961 -134.498 -62.385 1.00 42.62 246 PRO B N 1
ATOM 4889 C CA . PRO B 1 246 ? 190.472 -135.863 -62.256 1.00 45.70 246 PRO B CA 1
ATOM 4890 C C . PRO B 1 246 ? 189.745 -136.830 -63.185 1.00 50.53 246 PRO B C 1
ATOM 4891 O O . PRO B 1 246 ? 188.836 -136.465 -63.929 1.00 44.37 246 PRO B O 1
ATOM 4895 N N . SER B 1 247 ? 190.170 -138.093 -63.112 1.00 61.75 247 SER B N 1
ATOM 4896 C CA . SER B 1 247 ? 189.593 -139.138 -63.951 1.00 55.71 247 SER B CA 1
ATOM 4897 C C . SER B 1 247 ? 188.131 -139.388 -63.601 1.00 59.25 247 SER B C 1
ATOM 4898 O O . SER B 1 247 ? 187.275 -139.474 -64.489 1.00 60.15 247 SER B O 1
ATOM 4901 N N . SER B 1 248 ? 187.825 -139.504 -62.307 1.00 53.43 248 SER B N 1
ATOM 4902 C CA . SER B 1 248 ? 186.474 -139.830 -61.866 1.00 50.14 248 SER B CA 1
ATOM 4903 C C . SER B 1 248 ? 185.453 -138.750 -62.198 1.00 51.17 248 SER B C 1
ATOM 4904 O O . SER B 1 248 ? 184.251 -139.004 -62.066 1.00 58.46 248 SER B O 1
ATOM 4907 N N . GLY B 1 249 ? 185.889 -137.567 -62.620 1.00 36.06 249 GLY B N 1
ATOM 4908 C CA . GLY B 1 249 ? 184.954 -136.508 -62.945 1.00 36.16 249 GLY B CA 1
ATOM 4909 C C . GLY B 1 249 ? 184.310 -135.856 -61.745 1.00 39.38 249 GLY B C 1
ATOM 4910 O O . GLY B 1 249 ? 183.155 -135.425 -61.826 1.00 36.93 249 GLY B O 1
ATOM 4911 N N . PHE B 1 250 ? 185.025 -135.777 -60.626 1.00 44.81 250 PHE B N 1
ATOM 4912 C CA . PHE B 1 250 ? 184.512 -135.109 -59.433 1.00 39.88 250 PHE B CA 1
ATOM 4913 C C . PHE B 1 250 ? 185.701 -134.679 -58.591 1.00 34.53 250 PHE B C 1
ATOM 4914 O O . PHE B 1 250 ? 186.527 -135.517 -58.218 1.00 33.35 250 PHE B O 1
ATOM 4922 N N . ILE B 1 251 ? 185.794 -133.382 -58.307 1.00 39.66 251 ILE B N 1
ATOM 4923 C CA . ILE B 1 251 ? 186.883 -132.821 -57.516 1.00 41.45 251 ILE B CA 1
ATOM 4924 C C . ILE B 1 251 ? 186.327 -131.689 -56.664 1.00 39.32 251 ILE B C 1
ATOM 4925 O O . ILE B 1 251 ? 185.510 -130.888 -57.131 1.00 41.24 251 ILE B O 1
ATOM 4930 N N . CYS B 1 252 ? 186.753 -131.635 -55.406 1.00 31.80 252 CYS B N 1
ATOM 4931 C CA . CYS B 1 252 ? 186.376 -130.562 -54.499 1.00 27.85 252 CYS B CA 1
ATOM 4932 C C . CYS B 1 252 ? 187.584 -129.678 -54.226 1.00 30.30 252 CYS B C 1
ATOM 4933 O O . CYS B 1 252 ? 188.663 -130.173 -53.878 1.00 29.34 252 CYS B O 1
ATOM 4936 N N . LEU B 1 253 ? 187.403 -128.392 -54.404 1.00 25.06 253 LEU B N 1
ATOM 4937 C CA . LEU B 1 253 ? 188.328 -127.367 -53.973 1.00 27.11 253 LEU B CA 1
ATOM 4938 C C . LEU B 1 253 ? 187.781 -126.689 -52.727 1.00 28.06 253 LEU B C 1
ATOM 4939 O O . LEU B 1 253 ? 186.599 -126.836 -52.404 1.00 28.11 253 LEU B O 1
ATOM 4944 N N . PRO B 1 254 ? 188.619 -125.958 -51.980 1.00 23.20 254 PRO B N 1
ATOM 4945 C CA . PRO B 1 254 ? 188.128 -125.303 -50.754 1.00 23.89 254 PRO B CA 1
ATOM 4946 C C . PRO B 1 254 ? 186.816 -124.549 -50.918 1.00 23.79 254 PRO B C 1
ATOM 4947 O O . PRO B 1 254 ? 185.955 -124.620 -50.036 1.00 24.97 254 PRO B O 1
ATOM 4951 N N . ASP B 1 255 ? 186.632 -123.840 -52.027 1.00 34.03 255 ASP B N 1
ATOM 4952 C CA . ASP B 1 255 ? 185.469 -122.984 -52.201 1.00 31.89 255 ASP B CA 1
ATOM 4953 C C . ASP B 1 255 ? 184.403 -123.576 -53.113 1.00 33.58 255 ASP B C 1
ATOM 4954 O O . ASP B 1 255 ? 183.297 -123.025 -53.180 1.00 35.66 255 ASP B O 1
ATOM 4959 N N . ALA B 1 256 ? 184.694 -124.671 -53.813 1.00 19.34 256 ALA B N 1
ATOM 4960 C CA . ALA B 1 256 ? 183.748 -125.194 -54.786 1.00 19.44 256 ALA B CA 1
ATOM 4961 C C . ALA B 1 256 ? 184.077 -126.645 -55.096 1.00 23.17 256 ALA B C 1
ATOM 4962 O O . ALA B 1 256 ? 185.243 -127.046 -55.092 1.00 26.49 256 ALA B O 1
ATOM 4964 N N . CYS B 1 257 ? 183.031 -127.421 -55.363 1.00 28.02 257 CYS B N 1
ATOM 4965 C CA . CYS B 1 257 ? 183.147 -128.786 -55.850 1.00 31.53 257 CYS B CA 1
ATOM 4966 C C . CYS B 1 257 ? 182.608 -128.862 -57.273 1.00 30.90 257 CYS B C 1
ATOM 4967 O O . CYS B 1 257 ? 181.659 -128.160 -57.632 1.00 27.82 257 CYS B O 1
ATOM 4970 N N . TYR B 1 258 ? 183.227 -129.713 -58.089 1.00 29.41 258 TYR B N 1
ATOM 4971 C CA . TYR B 1 258 ? 182.872 -129.837 -59.500 1.00 27.01 258 TYR B CA 1
ATOM 4972 C C . TYR B 1 258 ? 182.633 -131.303 -59.817 1.00 30.72 258 TYR B C 1
ATOM 4973 O O . TYR B 1 258 ? 183.578 -132.097 -59.836 1.00 35.28 258 TYR B O 1
ATOM 4982 N N . LYS B 1 259 ? 181.379 -131.661 -60.068 1.00 35.88 259 LYS B N 1
ATOM 4983 C CA . LYS B 1 259 ? 181.018 -133.005 -60.493 1.00 37.23 259 LYS B CA 1
ATOM 4984 C C . LYS B 1 259 ? 180.683 -132.987 -61.975 1.00 39.58 259 LYS B C 1
ATOM 4985 O O . LYS B 1 259 ? 179.864 -132.180 -62.424 1.00 38.00 259 LYS B O 1
ATOM 4991 N N . ASN B 1 260 ? 181.316 -133.877 -62.727 1.00 81.51 260 ASN B N 1
ATOM 4992 C CA . ASN B 1 260 ? 181.089 -133.976 -64.161 1.00 85.62 260 ASN B CA 1
ATOM 4993 C C . ASN B 1 260 ? 179.931 -134.935 -64.404 1.00 95.11 260 ASN B C 1
ATOM 4994 O O . ASN B 1 260 ? 180.043 -136.136 -64.135 1.00 98.20 260 ASN B O 1
ATOM 4999 N N . GLU B 1 261 ? 178.811 -134.398 -64.884 1.00 95.44 261 GLU B N 1
ATOM 5000 C CA . GLU B 1 261 ? 177.774 -135.240 -65.460 1.00 104.20 261 GLU B CA 1
ATOM 5001 C C . GLU B 1 261 ? 178.388 -136.102 -66.559 1.00 112.99 261 GLU B C 1
ATOM 5002 O O . GLU B 1 261 ? 179.406 -135.739 -67.152 1.00 117.19 261 GLU B O 1
ATOM 5008 N N . LYS B 1 262 ? 177.733 -137.230 -66.868 1.00 77.19 262 LYS B N 1
ATOM 5009 C CA . LYS B 1 262 ? 178.463 -138.402 -67.353 1.00 82.75 262 LYS B CA 1
ATOM 5010 C C . LYS B 1 262 ? 179.381 -138.879 -66.231 1.00 86.19 262 LYS B C 1
ATOM 5011 O O . LYS B 1 262 ? 180.580 -138.581 -66.247 1.00 89.98 262 LYS B O 1
ATOM 5017 N N . GLN B 1 263 ? 178.811 -139.619 -65.266 1.00 129.37 263 GLN B N 1
ATOM 5018 C CA . GLN B 1 263 ? 179.214 -139.755 -63.863 1.00 126.16 263 GLN B CA 1
ATOM 5019 C C . GLN B 1 263 ? 178.659 -138.620 -63.012 1.00 127.33 263 GLN B C 1
ATOM 5020 O O . GLN B 1 263 ? 179.346 -138.092 -62.132 1.00 125.19 263 GLN B O 1
ATOM 5026 N N . LYS B 1 264 ? 177.410 -138.237 -63.287 1.00 100.67 264 LYS B N 1
ATOM 5027 C CA . LYS B 1 264 ? 176.605 -137.465 -62.347 1.00 94.44 264 LYS B CA 1
ATOM 5028 C C . LYS B 1 264 ? 175.818 -138.366 -61.401 1.00 94.70 264 LYS B C 1
ATOM 5029 O O . LYS B 1 264 ? 175.728 -138.078 -60.203 1.00 94.98 264 LYS B O 1
ATOM 5035 N N . ASN B 1 265 ? 175.243 -139.454 -61.919 1.00 99.09 265 ASN B N 1
ATOM 5036 C CA . ASN B 1 265 ? 174.439 -140.362 -61.111 1.00 99.18 265 ASN B CA 1
ATOM 5037 C C . ASN B 1 265 ? 175.265 -141.432 -60.412 1.00 106.64 265 ASN B C 1
ATOM 5038 O O . ASN B 1 265 ? 174.772 -142.051 -59.461 1.00 107.64 265 ASN B O 1
ATOM 5043 N N . ASN B 1 266 ? 176.496 -141.672 -60.858 1.00 112.72 266 ASN B N 1
ATOM 5044 C CA . ASN B 1 266 ? 177.346 -142.657 -60.209 1.00 113.59 266 ASN B CA 1
ATOM 5045 C C . ASN B 1 266 ? 177.835 -142.133 -58.860 1.00 112.17 266 ASN B C 1
ATOM 5046 O O . ASN B 1 266 ? 177.721 -140.946 -58.540 1.00 113.85 266 ASN B O 1
ATOM 5051 N N . LEU B 1 267 ? 178.388 -143.042 -58.062 1.00 103.45 267 LEU B N 1
ATOM 5052 C CA . LEU B 1 267 ? 178.940 -142.718 -56.752 1.00 105.24 267 LEU B CA 1
ATOM 5053 C C . LEU B 1 267 ? 180.454 -142.868 -56.811 1.00 98.94 267 LEU B C 1
ATOM 5054 O O . LEU B 1 267 ? 180.962 -143.951 -57.122 1.00 100.69 267 LEU B O 1
ATOM 5059 N N . LEU B 1 268 ? 181.169 -141.783 -56.518 1.00 156.31 268 LEU B N 1
ATOM 5060 C CA . LEU B 1 268 ? 182.622 -141.763 -56.598 1.00 159.97 268 LEU B CA 1
ATOM 5061 C C . LEU B 1 268 ? 183.191 -141.059 -55.373 1.00 155.52 268 LEU B C 1
ATOM 5062 O O . LEU B 1 268 ? 182.514 -140.263 -54.716 1.00 152.90 268 LEU B O 1
ATOM 5067 N N . HIS B 1 269 ? 184.451 -141.375 -55.066 1.00 93.67 269 HIS B N 1
ATOM 5068 C CA . HIS B 1 269 ? 185.221 -140.634 -54.074 1.00 91.62 269 HIS B CA 1
ATOM 5069 C C . HIS B 1 269 ? 186.002 -139.535 -54.786 1.00 82.56 269 HIS B C 1
ATOM 5070 O O . HIS B 1 269 ? 187.064 -139.805 -55.362 1.00 78.55 269 HIS B O 1
ATOM 5077 N N . PRO B 1 270 ? 185.518 -138.293 -54.771 1.00 83.70 270 PRO B N 1
ATOM 5078 C CA . PRO B 1 270 ? 186.177 -137.234 -55.542 1.00 79.98 270 PRO B CA 1
ATOM 5079 C C . PRO B 1 270 ? 187.612 -136.998 -55.100 1.00 77.37 270 PRO B C 1
ATOM 5080 O O . PRO B 1 270 ? 188.043 -137.409 -54.020 1.00 82.65 270 PRO B O 1
ATOM 5084 N N . GLY B 1 271 ? 188.360 -136.330 -55.972 1.00 40.43 271 GLY B N 1
ATOM 5085 C CA . GLY B 1 271 ? 189.659 -135.824 -55.581 1.00 43.15 271 GLY B CA 1
ATOM 5086 C C . GLY B 1 271 ? 189.507 -134.736 -54.533 1.00 36.53 271 GLY B C 1
ATOM 5087 O O . GLY B 1 271 ? 188.623 -133.882 -54.615 1.00 29.46 271 GLY B O 1
ATOM 5088 N N . MET B 1 272 ? 190.370 -134.784 -53.526 1.00 39.34 272 MET B N 1
ATOM 5089 C CA . MET B 1 272 ? 190.293 -133.880 -52.391 1.00 34.32 272 MET B CA 1
ATOM 5090 C C . MET B 1 272 ? 191.598 -133.116 -52.235 1.00 34.30 272 MET B C 1
ATOM 5091 O O . MET B 1 272 ? 192.687 -133.686 -52.359 1.00 40.16 272 MET B O 1
ATOM 5096 N N . TRP B 1 273 ? 191.475 -131.823 -51.965 1.00 24.42 273 TRP B N 1
ATOM 5097 C CA . TRP B 1 273 ? 192.635 -130.991 -51.703 1.00 25.13 273 TRP B CA 1
ATOM 5098 C C . TRP B 1 273 ? 193.213 -131.302 -50.327 1.00 29.82 273 TRP B C 1
ATOM 5099 O O . TRP B 1 273 ? 192.495 -131.681 -49.398 1.00 30.07 273 TRP B O 1
ATOM 5110 N N . ASN B 1 274 ? 194.527 -131.142 -50.203 1.00 33.27 274 ASN B N 1
ATOM 5111 C CA . ASN B 1 274 ? 195.176 -131.303 -48.910 1.00 29.79 274 ASN B CA 1
ATOM 5112 C C . ASN B 1 274 ? 194.883 -130.089 -48.037 1.00 31.84 274 ASN B C 1
ATOM 5113 O O . ASN B 1 274 ? 195.149 -128.950 -48.436 1.00 32.56 274 ASN B O 1
ATOM 5118 N N . ILE B 1 275 ? 194.329 -130.335 -46.847 1.00 32.17 275 ILE B N 1
ATOM 5119 C CA . ILE B 1 275 ? 193.995 -129.243 -45.939 1.00 26.64 275 ILE B CA 1
ATOM 5120 C C . ILE B 1 275 ? 195.250 -128.505 -45.502 1.00 23.30 275 ILE B C 1
ATOM 5121 O O . ILE B 1 275 ? 195.235 -127.279 -45.341 1.00 30.96 275 ILE B O 1
ATOM 5126 N N . SER B 1 276 ? 196.362 -129.228 -45.338 1.00 23.82 276 SER B N 1
ATOM 5127 C CA . SER B 1 276 ? 197.596 -128.614 -44.858 1.00 20.54 276 SER B CA 1
ATOM 5128 C C . SER B 1 276 ? 198.079 -127.499 -45.776 1.00 21.72 276 SER B C 1
ATOM 5129 O O . SER B 1 276 ? 198.685 -126.530 -45.304 1.00 26.21 276 SER B O 1
ATOM 5132 N N . GLU B 1 277 ? 197.825 -127.614 -47.081 1.00 23.05 277 GLU B N 1
ATOM 5133 C CA . GLU B 1 277 ? 198.299 -126.609 -48.025 1.00 19.37 277 GLU B CA 1
ATOM 5134 C C . GLU B 1 277 ? 197.695 -125.240 -47.758 1.00 20.46 277 GLU B C 1
ATOM 5135 O O . GLU B 1 277 ? 198.282 -124.227 -48.152 1.00 20.78 277 GLU B O 1
ATOM 5141 N N . LYS B 1 278 ? 196.539 -125.189 -47.098 1.00 33.33 278 LYS B N 1
ATOM 5142 C CA . LYS B 1 278 ? 195.937 -123.929 -46.686 1.00 31.53 278 LYS B CA 1
ATOM 5143 C C . LYS B 1 278 ? 196.341 -123.511 -45.279 1.00 31.57 278 LYS B C 1
ATOM 5144 O O . LYS B 1 278 ? 196.251 -122.324 -44.949 1.00 33.10 278 LYS B O 1
ATOM 5150 N N . LEU B 1 279 ? 196.774 -124.452 -44.440 1.00 27.27 279 LEU B N 1
ATOM 5151 C CA . LEU B 1 279 ? 197.267 -124.088 -43.118 1.00 27.23 279 LEU B CA 1
ATOM 5152 C C . LEU B 1 279 ? 198.684 -123.545 -43.169 1.00 26.32 279 LEU B C 1
ATOM 5153 O O . LEU B 1 279 ? 199.044 -122.685 -42.356 1.00 23.90 279 LEU B O 1
ATOM 5158 N N . HIS B 1 280 ? 199.494 -124.033 -44.101 1.00 26.15 280 HIS B N 1
ATOM 5159 C CA . HIS B 1 280 ? 200.920 -123.758 -44.123 1.00 23.64 280 HIS B CA 1
ATOM 5160 C C . HIS B 1 280 ? 201.256 -122.701 -45.163 1.00 23.37 280 HIS B C 1
ATOM 5161 O O . HIS B 1 280 ? 200.637 -122.624 -46.227 1.00 23.15 280 HIS B O 1
ATOM 5168 N N . ALA B 1 281 ? 202.259 -121.894 -44.844 1.00 28.75 281 ALA B N 1
ATOM 5169 C CA . ALA B 1 281 ? 202.665 -120.780 -45.681 1.00 21.64 281 ALA B CA 1
ATOM 5170 C C . ALA B 1 281 ? 203.672 -121.222 -46.734 1.00 30.41 281 ALA B C 1
ATOM 5171 O O . ALA B 1 281 ? 204.455 -122.155 -46.525 1.00 30.61 281 ALA B O 1
ATOM 5173 N N . ALA B 1 282 ? 203.647 -120.536 -47.873 1.00 20.91 282 ALA B N 1
ATOM 5174 C CA . ALA B 1 282 ? 204.632 -120.770 -48.915 1.00 17.87 282 ALA B CA 1
ATOM 5175 C C . ALA B 1 282 ? 205.901 -119.985 -48.618 1.00 19.37 282 ALA B C 1
ATOM 5176 O O . ALA B 1 282 ? 205.848 -118.815 -48.230 1.00 18.86 282 ALA B O 1
ATOM 5178 N N . SER B 1 283 ? 207.045 -120.634 -48.803 1.00 26.04 283 SER B N 1
ATOM 5179 C CA . SER B 1 283 ? 208.314 -119.997 -48.500 1.00 23.18 283 SER B CA 1
ATOM 5180 C C . SER B 1 283 ? 208.747 -119.084 -49.641 1.00 26.53 283 SER B C 1
ATOM 5181 O O . SER B 1 283 ? 208.289 -119.207 -50.781 1.00 29.60 283 SER B O 1
ATOM 5184 N N . VAL B 1 284 ? 209.636 -118.144 -49.311 1.00 24.35 284 VAL B N 1
ATOM 5185 C CA . VAL B 1 284 ? 210.258 -117.310 -50.336 1.00 23.59 284 VAL B CA 1
ATOM 5186 C C . VAL B 1 284 ? 210.935 -118.183 -51.381 1.00 23.73 284 VAL B C 1
ATOM 5187 O O . VAL B 1 284 ? 210.904 -117.882 -52.581 1.00 29.33 284 VAL B O 1
ATOM 5191 N N . TYR B 1 285 ? 211.542 -119.289 -50.945 1.00 18.64 285 TYR B N 1
ATOM 5192 C CA . TYR B 1 285 ? 212.176 -120.204 -51.885 1.00 18.12 285 TYR B CA 1
ATOM 5193 C C . TYR B 1 285 ? 211.168 -120.779 -52.869 1.00 18.06 285 TYR B C 1
ATOM 5194 O O . TYR B 1 285 ? 211.464 -120.914 -54.061 1.00 20.13 285 TYR B O 1
ATOM 5203 N N . ASP B 1 286 ? 209.972 -121.127 -52.389 1.00 21.44 286 ASP B N 1
ATOM 5204 C CA . ASP B 1 286 ? 208.961 -121.719 -53.261 1.00 23.97 286 ASP B CA 1
ATOM 5205 C C . ASP B 1 286 ? 208.548 -120.751 -54.363 1.00 23.69 286 ASP B C 1
ATOM 5206 O O . ASP B 1 286 ? 208.452 -121.132 -55.535 1.00 27.97 286 ASP B O 1
ATOM 5211 N N . VAL B 1 287 ? 208.287 -119.493 -54.002 1.00 21.46 287 VAL B N 1
ATOM 5212 C CA . VAL B 1 287 ? 207.866 -118.513 -54.997 1.00 18.58 287 VAL B CA 1
ATOM 5213 C C . VAL B 1 287 ? 209.014 -118.173 -55.940 1.00 20.07 287 VAL B C 1
ATOM 5214 O O . VAL B 1 287 ? 208.792 -117.917 -57.129 1.00 21.74 287 VAL B O 1
ATOM 5218 N N . ASN B 1 288 ? 210.252 -118.179 -55.446 1.00 21.65 288 ASN B N 1
ATOM 5219 C CA . ASN B 1 288 ? 211.383 -117.924 -56.331 1.00 21.09 288 ASN B CA 1
ATOM 5220 C C . ASN B 1 288 ? 211.588 -119.067 -57.317 1.00 23.17 288 ASN B C 1
ATOM 5221 O O . ASN B 1 288 ? 212.034 -118.837 -58.446 1.00 25.42 288 ASN B O 1
ATOM 5226 N N . ASN B 1 289 ? 211.261 -120.298 -56.915 1.00 23.73 289 ASN B N 1
ATOM 5227 C CA . ASN B 1 289 ? 211.302 -121.419 -57.848 1.00 19.66 289 ASN B CA 1
ATOM 5228 C C . ASN B 1 289 ? 210.233 -121.273 -58.926 1.00 24.14 289 ASN B C 1
ATOM 5229 O O . ASN B 1 289 ? 210.475 -121.588 -60.097 1.00 27.97 289 ASN B O 1
ATOM 5234 N N . VAL B 1 290 ? 209.045 -120.793 -58.551 1.00 23.28 290 VAL B N 1
ATOM 5235 C CA . VAL B 1 290 ? 208.009 -120.515 -59.542 1.00 24.31 290 VAL B CA 1
ATOM 5236 C C . VAL B 1 290 ? 208.465 -119.417 -60.493 1.00 29.15 290 VAL B C 1
ATOM 5237 O O . VAL B 1 290 ? 208.222 -119.481 -61.704 1.00 31.50 290 VAL B O 1
ATOM 5241 N N . ILE B 1 291 ? 209.141 -118.395 -59.961 1.00 29.16 291 ILE B N 1
ATOM 5242 C CA . ILE B 1 291 ? 209.691 -117.342 -60.810 1.00 26.20 291 ILE B CA 1
ATOM 5243 C C . ILE B 1 291 ? 210.695 -117.926 -61.794 1.00 32.84 291 ILE B C 1
ATOM 5244 O O . ILE B 1 291 ? 210.678 -117.602 -62.987 1.00 34.57 291 ILE B O 1
ATOM 5249 N N . HIS B 1 292 ? 211.577 -118.806 -61.312 1.00 25.34 292 HIS B N 1
ATOM 5250 C CA . HIS B 1 292 ? 212.561 -119.428 -62.191 1.00 21.63 292 HIS B CA 1
ATOM 5251 C C . HIS B 1 292 ? 211.889 -120.273 -63.263 1.00 24.62 292 HIS B C 1
ATOM 5252 O O . HIS B 1 292 ? 212.331 -120.287 -64.417 1.00 27.50 292 HIS B O 1
ATOM 5259 N N . SER B 1 293 ? 210.828 -120.997 -62.899 1.00 24.88 293 SER B N 1
ATOM 5260 C CA . SER B 1 293 ? 210.102 -121.791 -63.885 1.00 19.39 293 SER B CA 1
ATOM 5261 C C . SER B 1 293 ? 209.442 -120.900 -64.927 1.00 27.05 293 SER B C 1
ATOM 5262 O O . SER B 1 293 ? 209.386 -121.255 -66.110 1.00 29.09 293 SER B O 1
ATOM 5265 N N . LEU B 1 294 ? 208.926 -119.745 -64.504 1.00 35.49 294 LEU B N 1
ATOM 5266 C CA . LEU B 1 294 ? 208.359 -118.798 -65.455 1.00 32.00 294 LEU B CA 1
ATOM 5267 C C . LEU B 1 294 ? 209.435 -118.240 -66.377 1.00 32.30 294 LEU B C 1
ATOM 5268 O O . LEU B 1 294 ? 209.189 -118.026 -67.569 1.00 40.13 294 LEU B O 1
ATOM 5273 N N . VAL B 1 295 ? 210.635 -118.004 -65.846 1.00 28.58 295 VAL B N 1
ATOM 5274 C CA . VAL B 1 295 ? 211.738 -117.539 -66.683 1.00 32.44 295 VAL B CA 1
ATOM 5275 C C . VAL B 1 295 ? 212.073 -118.585 -67.736 1.00 31.87 295 VAL B C 1
ATOM 5276 O O . VAL B 1 295 ? 212.178 -118.282 -68.931 1.00 33.52 295 VAL B O 1
ATOM 5280 N N . TYR B 1 296 ? 212.244 -119.835 -67.299 1.00 30.50 296 TYR B N 1
ATOM 5281 C CA . TYR B 1 296 ? 212.513 -120.943 -68.208 1.00 27.60 296 TYR B CA 1
ATOM 5282 C C . TYR B 1 296 ? 211.469 -121.015 -69.318 1.00 33.09 296 TYR B C 1
ATOM 5283 O O . TYR B 1 296 ? 211.808 -121.055 -70.506 1.00 34.41 296 TYR B O 1
ATOM 5292 N N . GLU B 1 297 ? 210.187 -121.006 -68.944 1.00 31.48 297 GLU B N 1
ATOM 5293 C CA . GLU B 1 297 ? 209.119 -121.102 -69.934 1.00 30.00 297 GLU B CA 1
ATOM 5294 C C . GLU B 1 297 ? 209.131 -119.920 -70.894 1.00 31.84 297 GLU B C 1
ATOM 5295 O O . GLU B 1 297 ? 208.880 -120.086 -72.092 1.00 36.08 297 GLU B O 1
ATOM 5301 N N . THR B 1 298 ? 209.410 -118.717 -70.389 1.00 35.13 298 THR B N 1
ATOM 5302 C CA . THR B 1 298 ? 209.435 -117.546 -71.259 1.00 28.67 298 THR B CA 1
ATOM 5303 C C . THR B 1 298 ? 210.559 -117.650 -72.283 1.00 31.18 298 THR B C 1
ATOM 5304 O O . THR B 1 298 ? 210.396 -117.245 -73.440 1.00 31.76 298 THR B O 1
ATOM 5308 N N . GLU B 1 299 ? 211.706 -118.199 -71.878 1.00 32.09 299 GLU B N 1
ATOM 5309 C CA . GLU B 1 299 ? 212.809 -118.387 -72.817 1.00 34.87 299 GLU B CA 1
ATOM 5310 C C . GLU B 1 299 ? 212.462 -119.401 -73.890 1.00 35.06 299 GLU B C 1
ATOM 5311 O O . GLU B 1 299 ? 212.834 -119.232 -75.058 1.00 37.38 299 GLU B O 1
ATOM 5317 N N . SER B 1 300 ? 211.783 -120.478 -73.505 1.00 31.23 300 SER B N 1
ATOM 5318 C CA . SER B 1 300 ? 211.359 -121.461 -74.488 1.00 30.95 300 SER B CA 1
ATOM 5319 C C . SER B 1 300 ? 210.359 -120.861 -75.468 1.00 34.82 300 SER B C 1
ATOM 5320 O O . SER B 1 300 ? 210.400 -121.155 -76.670 1.00 41.21 300 SER B O 1
ATOM 5323 N N . LEU B 1 301 ? 209.446 -120.027 -74.971 1.00 34.65 301 LEU B N 1
ATOM 5324 C CA . LEU B 1 301 ? 208.491 -119.370 -75.855 1.00 34.49 301 LEU B CA 1
ATOM 5325 C C . LEU B 1 301 ? 209.191 -118.394 -76.792 1.00 34.39 301 LEU B C 1
ATOM 5326 O O . LEU B 1 301 ? 208.854 -118.316 -77.978 1.00 36.48 301 LEU B O 1
ATOM 5331 N N . ARG B 1 302 ? 210.168 -117.644 -76.277 1.00 31.55 302 ARG B N 1
ATOM 5332 C CA . ARG B 1 302 ? 210.927 -116.727 -77.123 1.00 31.01 302 ARG B CA 1
ATOM 5333 C C . ARG B 1 302 ? 211.643 -117.474 -78.242 1.00 33.27 302 ARG B C 1
ATOM 5334 O O . ARG B 1 302 ? 211.722 -116.985 -79.375 1.00 34.99 302 ARG B O 1
ATOM 5342 N N . LEU B 1 303 ? 212.173 -118.660 -77.940 1.00 50.35 303 LEU B N 1
ATOM 5343 C CA . LEU B 1 303 ? 212.848 -119.454 -78.961 1.00 49.50 303 LEU B CA 1
ATOM 5344 C C . LEU B 1 303 ? 211.876 -119.912 -80.038 1.00 53.60 303 LEU B C 1
ATOM 5345 O O . LEU B 1 303 ? 212.209 -119.904 -81.228 1.00 57.74 303 LEU B O 1
ATOM 5350 N N . SER B 1 304 ? 210.672 -120.326 -79.638 1.00 33.92 304 SER B N 1
ATOM 5351 C CA . SER B 1 304 ? 209.658 -120.696 -80.616 1.00 29.54 304 SER B CA 1
ATOM 5352 C C . SER B 1 304 ? 209.280 -119.503 -81.483 1.00 35.49 304 SER B C 1
ATOM 5353 O O . SER B 1 304 ? 209.227 -119.608 -82.714 1.00 38.83 304 SER B O 1
ATOM 5356 N N . LEU B 1 305 ? 209.026 -118.352 -80.853 1.00 36.28 305 LEU B N 1
ATOM 5357 C CA . LEU B 1 305 ? 208.618 -117.164 -81.598 1.00 34.63 305 LEU B CA 1
ATOM 5358 C C . LEU B 1 305 ? 209.690 -116.739 -82.595 1.00 38.42 305 LEU B C 1
ATOM 5359 O O . LEU B 1 305 ? 209.389 -116.429 -83.754 1.00 36.43 305 LEU B O 1
ATOM 5364 N N . ALA B 1 306 ? 210.952 -116.710 -82.159 1.00 41.91 306 ALA B N 1
ATOM 5365 C CA . ALA B 1 306 ? 212.032 -116.327 -83.061 1.00 41.90 306 ALA B CA 1
ATOM 5366 C C . ALA B 1 306 ? 212.192 -117.329 -84.195 1.00 40.93 306 ALA B C 1
ATOM 5367 O O . ALA B 1 306 ? 212.598 -116.955 -85.301 1.00 41.98 306 ALA B O 1
ATOM 5369 N N . GLN B 1 307 ? 211.888 -118.602 -83.940 1.00 35.31 307 GLN B N 1
ATOM 5370 C CA . GLN B 1 307 ? 211.913 -119.594 -85.006 1.00 32.64 307 GLN B CA 1
ATOM 5371 C C . GLN B 1 307 ? 210.850 -119.284 -86.051 1.00 35.60 307 GLN B C 1
ATOM 5372 O O . GLN B 1 307 ? 211.120 -119.311 -87.256 1.00 41.65 307 GLN B O 1
ATOM 5378 N N . LEU B 1 308 ? 209.631 -118.972 -85.600 1.00 34.28 308 LEU B N 1
ATOM 5379 C CA . LEU B 1 308 ? 208.575 -118.578 -86.526 1.00 32.93 308 LEU B CA 1
ATOM 5380 C C . LEU B 1 308 ? 208.900 -117.261 -87.214 1.00 32.95 308 LEU B C 1
ATOM 5381 O O . LEU B 1 308 ? 208.519 -117.060 -88.372 1.00 36.54 308 LEU B O 1
ATOM 5386 N N . ASP B 1 309 ? 209.594 -116.357 -86.522 1.00 34.67 309 ASP B N 1
ATOM 5387 C CA . ASP B 1 309 ? 210.035 -115.117 -87.152 1.00 35.80 309 ASP B CA 1
ATOM 5388 C C . ASP B 1 309 ? 211.026 -115.394 -88.272 1.00 36.21 309 ASP B C 1
ATOM 5389 O O . ASP B 1 309 ? 210.936 -114.802 -89.353 1.00 40.46 309 ASP B O 1
ATOM 5394 N N . HIS B 1 310 ? 211.992 -116.282 -88.023 1.00 39.01 310 HIS B N 1
ATOM 5395 C CA . HIS B 1 310 ? 212.919 -116.688 -89.071 1.00 36.51 310 HIS B CA 1
ATOM 5396 C C . HIS B 1 310 ? 212.179 -117.331 -90.237 1.00 38.67 310 HIS B C 1
ATOM 5397 O O . HIS B 1 310 ? 212.543 -117.130 -91.401 1.00 42.22 310 HIS B O 1
ATOM 5404 N N . ARG B 1 311 ? 211.128 -118.102 -89.943 1.00 36.48 311 ARG B N 1
ATOM 5405 C CA . ARG B 1 311 ? 210.335 -118.717 -91.003 1.00 33.36 311 ARG B CA 1
ATOM 5406 C C . ARG B 1 311 ? 209.658 -117.662 -91.871 1.00 31.25 311 ARG B C 1
ATOM 5407 O O . ARG B 1 311 ? 209.626 -117.786 -93.101 1.00 31.55 311 ARG B O 1
ATOM 5415 N N . PHE B 1 312 ? 209.101 -116.621 -91.249 1.00 32.42 312 PHE B N 1
ATOM 5416 C CA . PHE B 1 312 ? 208.470 -115.556 -92.020 1.00 32.22 312 PHE B CA 1
ATOM 5417 C C . PHE B 1 312 ? 209.477 -114.844 -92.909 1.00 36.78 312 PHE B C 1
ATOM 5418 O O . PHE B 1 312 ? 209.130 -114.393 -94.006 1.00 31.94 312 PHE B O 1
ATOM 5426 N N . SER B 1 313 ? 210.724 -114.734 -92.449 1.00 39.99 313 SER B N 1
ATOM 5427 C CA . SER B 1 313 ? 211.780 -114.146 -93.263 1.00 35.77 313 SER B CA 1
ATOM 5428 C C . SER B 1 313 ? 212.072 -115.002 -94.490 1.00 33.61 313 SER B C 1
ATOM 5429 O O . SER B 1 313 ? 212.253 -114.475 -95.593 1.00 38.06 313 SER B O 1
ATOM 5432 N N . VAL B 1 314 ? 212.120 -116.324 -94.313 1.00 29.04 314 VAL B N 1
ATOM 5433 C CA . VAL B 1 314 ? 212.415 -117.224 -95.425 1.00 29.27 314 VAL B CA 1
ATOM 5434 C C . VAL B 1 314 ? 211.323 -117.137 -96.484 1.00 34.44 314 VAL B C 1
ATOM 5435 O O . VAL B 1 314 ? 211.604 -117.052 -97.685 1.00 37.85 314 VAL B O 1
ATOM 5439 N N . LEU B 1 315 ? 210.059 -117.155 -96.054 1.00 34.32 315 LEU B N 1
ATOM 5440 C CA . LEU B 1 315 ? 208.954 -117.013 -96.996 1.00 31.40 315 LEU B CA 1
ATOM 5441 C C . LEU B 1 315 ? 208.997 -115.661 -97.696 1.00 37.36 315 LEU B C 1
ATOM 5442 O O . LEU B 1 315 ? 208.650 -115.553 -98.877 1.00 42.79 315 LEU B O 1
ATOM 5447 N N . THR B 1 316 ? 209.408 -114.616 -96.976 1.00 40.26 316 THR B N 1
ATOM 5448 C CA . THR B 1 316 ? 209.520 -113.294 -97.581 1.00 36.43 316 THR B CA 1
ATOM 5449 C C . THR B 1 316 ? 210.520 -113.298 -98.727 1.00 40.67 316 THR B C 1
ATOM 5450 O O . THR B 1 316 ? 210.254 -112.743 -99.799 1.00 41.33 316 THR B O 1
ATOM 5454 N N . LYS B 1 317 ? 211.677 -113.926 -98.519 1.00 39.29 317 LYS B N 1
ATOM 5455 C CA . LYS B 1 317 ? 212.699 -113.959 -99.557 1.00 34.81 317 LYS B CA 1
ATOM 5456 C C . LYS B 1 317 ? 212.263 -114.817 -100.737 1.00 34.77 317 LYS B C 1
ATOM 5457 O O . LYS B 1 317 ? 212.468 -114.437 -101.895 1.00 37.78 317 LYS B O 1
ATOM 5463 N N . LEU B 1 318 ? 211.663 -115.976 -100.463 1.00 45.81 318 LEU B N 1
ATOM 5464 C CA . LEU B 1 318 ? 211.231 -116.862 -101.538 1.00 39.44 318 LEU B CA 1
ATOM 5465 C C . LEU B 1 318 ? 210.197 -116.180 -102.427 1.00 43.85 318 LEU B C 1
ATOM 5466 O O . LEU B 1 318 ? 210.328 -116.173 -103.657 1.00 45.10 318 LEU B O 1
ATOM 5471 N N . MET B 1 319 ? 209.162 -115.591 -101.819 1.00 30.92 319 MET B N 1
ATOM 5472 C CA . MET B 1 319 ? 208.087 -115.000 -102.609 1.00 30.02 319 MET B CA 1
ATOM 5473 C C . MET B 1 319 ? 208.497 -113.695 -103.256 1.00 33.18 319 MET B C 1
ATOM 5474 O O . MET B 1 319 ? 207.888 -113.286 -104.249 1.00 34.52 319 MET B O 1
ATOM 5479 N N . ASN B 1 320 ? 209.464 -112.997 -102.673 1.00 40.20 320 ASN B N 1
ATOM 5480 C CA . ASN B 1 320 ? 210.032 -111.850 -103.365 1.00 33.60 320 ASN B CA 1
ATOM 5481 C C . ASN B 1 320 ? 210.626 -112.272 -104.704 1.00 33.89 320 ASN B C 1
ATOM 5482 O O . ASN B 1 320 ? 210.429 -111.602 -105.724 1.00 34.39 320 ASN B O 1
ATOM 5487 N N . LYS B 1 321 ? 211.345 -113.395 -104.719 1.00 34.20 321 LYS B N 1
ATOM 5488 C CA . LYS B 1 321 ? 211.873 -113.926 -105.970 1.00 37.04 321 LYS B CA 1
ATOM 5489 C C . LYS B 1 321 ? 210.759 -114.475 -106.854 1.00 37.97 321 LYS B C 1
ATOM 5490 O O . LYS B 1 321 ? 210.814 -114.348 -108.083 1.00 37.53 321 LYS B O 1
ATOM 5496 N N . MET B 1 322 ? 209.744 -115.098 -106.247 1.00 36.81 322 MET B N 1
ATOM 5497 C CA . MET B 1 322 ? 208.644 -115.658 -107.027 1.00 30.85 322 MET B CA 1
ATOM 5498 C C . MET B 1 322 ? 207.864 -114.562 -107.742 1.00 35.68 322 MET B C 1
ATOM 5499 O O . MET B 1 322 ? 207.462 -114.729 -108.899 1.00 34.75 322 MET B O 1
ATOM 5504 N N . VAL B 1 323 ? 207.639 -113.434 -107.067 1.00 37.58 323 VAL B N 1
ATOM 5505 C CA . VAL B 1 323 ? 206.937 -112.321 -107.698 1.00 37.30 323 VAL B CA 1
ATOM 5506 C C . VAL B 1 323 ? 207.800 -111.696 -108.786 1.00 40.90 323 VAL B C 1
ATOM 5507 O O . VAL B 1 323 ? 207.309 -111.363 -109.869 1.00 41.01 323 VAL B O 1
ATOM 5511 N N . SER B 1 324 ? 209.100 -111.536 -108.521 1.00 37.69 324 SER B N 1
ATOM 5512 C CA . SER B 1 324 ? 209.999 -110.966 -109.520 1.00 39.28 324 SER B CA 1
ATOM 5513 C C . SER B 1 324 ? 209.981 -111.775 -110.811 1.00 39.49 324 SER B C 1
ATOM 5514 O O . SER B 1 324 ? 210.040 -111.209 -111.909 1.00 39.71 324 SER B O 1
ATOM 5517 N N . SER B 1 325 ? 209.900 -113.101 -110.700 1.00 36.50 325 SER B N 1
ATOM 5518 C CA . SER B 1 325 ? 209.866 -113.941 -111.891 1.00 32.84 325 SER B CA 1
ATOM 5519 C C . SER B 1 325 ? 208.524 -113.828 -112.603 1.00 35.25 325 SER B C 1
ATOM 5520 O O . SER B 1 325 ? 208.471 -113.565 -113.809 1.00 39.81 325 SER B O 1
ATOM 5523 N N . LEU B 1 326 ? 207.426 -114.012 -111.867 1.00 33.09 326 LEU B N 1
ATOM 5524 C CA . LEU B 1 326 ? 206.107 -114.048 -112.491 1.00 30.68 326 LEU B CA 1
ATOM 5525 C C . LEU B 1 326 ? 205.659 -112.672 -112.972 1.00 34.43 326 LEU B C 1
ATOM 5526 O O . LEU B 1 326 ? 204.907 -112.577 -113.948 1.00 37.47 326 LEU B O 1
ATOM 5531 N N . ALA B 1 327 ? 206.104 -111.597 -112.315 1.00 44.45 327 ALA B N 1
ATOM 5532 C CA . ALA B 1 327 ? 205.668 -110.263 -112.713 1.00 45.08 327 ALA B CA 1
ATOM 5533 C C . ALA B 1 327 ? 206.229 -109.845 -114.063 1.00 45.08 327 ALA B C 1
ATOM 5534 O O . ALA B 1 327 ? 205.652 -108.967 -114.712 1.00 52.00 327 ALA B O 1
ATOM 5536 N N . LYS B 1 328 ? 207.345 -110.435 -114.492 1.00 31.52 328 LYS B N 1
ATOM 5537 C CA . LYS B 1 328 ? 207.843 -110.172 -115.835 1.00 31.14 328 LYS B CA 1
ATOM 5538 C C . LYS B 1 328 ? 206.861 -110.644 -116.896 1.00 35.20 328 LYS B C 1
ATOM 5539 O O . LYS B 1 328 ? 206.866 -110.117 -118.014 1.00 35.76 328 LYS B O 1
ATOM 5545 N N . ILE B 1 329 ? 206.015 -111.616 -116.562 1.00 38.67 329 ILE B N 1
ATOM 5546 C CA . ILE B 1 329 ? 204.974 -112.078 -117.470 1.00 32.10 329 ILE B CA 1
ATOM 5547 C C . ILE B 1 329 ? 203.660 -111.330 -117.249 1.00 38.86 329 ILE B C 1
ATOM 5548 O O . ILE B 1 329 ? 202.890 -111.141 -118.196 1.00 41.87 329 ILE B O 1
ATOM 5553 N N . ASP B 1 330 ? 203.389 -110.891 -116.021 1.00 38.18 330 ASP B N 1
ATOM 5554 C CA . ASP B 1 330 ? 202.189 -110.124 -115.693 1.00 38.68 330 ASP B CA 1
ATOM 5555 C C . ASP B 1 330 ? 202.631 -108.760 -115.173 1.00 43.57 330 ASP B C 1
ATOM 5556 O O . ASP B 1 330 ? 202.970 -108.616 -113.995 1.00 43.48 330 ASP B O 1
ATOM 5561 N N . ASP B 1 331 ? 202.616 -107.759 -116.055 1.00 39.73 331 ASP B N 1
ATOM 5562 C CA . ASP B 1 331 ? 203.012 -106.410 -115.672 1.00 41.80 331 ASP B CA 1
ATOM 5563 C C . ASP B 1 331 ? 202.046 -105.779 -114.680 1.00 42.90 331 ASP B C 1
ATOM 5564 O O . ASP B 1 331 ? 202.412 -104.813 -114.003 1.00 45.28 331 ASP B O 1
ATOM 5569 N N . ARG B 1 332 ? 200.825 -106.300 -114.579 1.00 50.02 332 ARG B N 1
ATOM 5570 C CA . ARG B 1 332 ? 199.827 -105.792 -113.651 1.00 45.70 332 ARG B CA 1
ATOM 5571 C C . ARG B 1 332 ? 199.792 -106.573 -112.345 1.00 49.49 332 ARG B C 1
ATOM 5572 O O . ARG B 1 332 ? 198.874 -106.376 -111.543 1.00 50.76 332 ARG B O 1
ATOM 5580 N N . LEU B 1 333 ? 200.768 -107.452 -112.113 1.00 41.78 333 LEU B N 1
ATOM 5581 C CA . LEU B 1 333 ? 200.780 -108.243 -110.887 1.00 42.66 333 LEU B CA 1
ATOM 5582 C C . LEU B 1 333 ? 201.284 -107.425 -109.705 1.00 42.09 333 LEU B C 1
ATOM 5583 O O . LEU B 1 333 ? 200.622 -107.356 -108.664 1.00 39.82 333 LEU B O 1
ATOM 5588 N N . ILE B 1 334 ? 202.460 -106.805 -109.850 1.00 45.26 334 ILE B N 1
ATOM 5589 C CA . ILE B 1 334 ? 203.014 -105.978 -108.781 1.00 41.66 334 ILE B CA 1
ATOM 5590 C C . ILE B 1 334 ? 202.026 -104.894 -108.378 1.00 47.29 334 ILE B C 1
ATOM 5591 O O . ILE B 1 334 ? 201.850 -104.602 -107.189 1.00 52.17 334 ILE B O 1
ATOM 5596 N N . GLY B 1 335 ? 201.358 -104.286 -109.360 1.00 52.34 335 GLY B N 1
ATOM 5597 C CA . GLY B 1 335 ? 200.381 -103.259 -109.047 1.00 50.45 335 GLY B CA 1
ATOM 5598 C C . GLY B 1 335 ? 199.220 -103.784 -108.226 1.00 49.09 335 GLY B C 1
ATOM 5599 O O . GLY B 1 335 ? 198.734 -103.107 -107.318 1.00 55.48 335 GLY B O 1
ATOM 5600 N N . ALA B 1 336 ? 198.762 -104.998 -108.530 1.00 49.40 336 ALA B N 1
ATOM 5601 C CA . ALA B 1 336 ? 197.657 -105.574 -107.772 1.00 44.90 336 ALA B CA 1
ATOM 5602 C C . ALA B 1 336 ? 198.088 -105.939 -106.357 1.00 51.61 336 ALA B C 1
ATOM 5603 O O . ALA B 1 336 ? 197.314 -105.780 -105.405 1.00 50.20 336 ALA B O 1
ATOM 5605 N N . LEU B 1 337 ? 199.321 -106.428 -106.198 1.00 53.05 337 LEU B N 1
ATOM 5606 C CA . LEU B 1 337 ? 199.829 -106.746 -104.868 1.00 47.00 337 LEU B CA 1
ATOM 5607 C C . LEU B 1 337 ? 199.928 -105.491 -104.008 1.00 48.63 337 LEU B C 1
ATOM 5608 O O . LEU B 1 337 ? 199.508 -105.485 -102.846 1.00 49.91 337 LEU B O 1
ATOM 5613 N N . LEU B 1 338 ? 200.477 -104.413 -104.568 1.00 40.56 338 LEU B N 1
ATOM 5614 C CA . LEU B 1 338 ? 200.564 -103.145 -103.857 1.00 37.02 338 LEU B CA 1
ATOM 5615 C C . LEU B 1 338 ? 199.258 -102.359 -103.882 1.00 40.86 338 LEU B C 1
ATOM 5616 O O . LEU B 1 338 ? 199.167 -101.328 -103.209 1.00 52.62 338 LEU B O 1
ATOM 5621 N N . GLU B 1 339 ? 198.256 -102.824 -104.632 1.00 55.35 339 GLU B N 1
ATOM 5622 C CA . GLU B 1 339 ? 196.990 -102.112 -104.838 1.00 65.21 339 GLU B CA 1
ATOM 5623 C C . GLU B 1 339 ? 197.209 -100.690 -105.356 1.00 66.91 339 GLU B C 1
ATOM 5624 O O . GLU B 1 339 ? 196.418 -99.780 -105.095 1.00 68.52 339 GLU B O 1
ATOM 5630 N N . LYS B 1 340 ? 198.279 -100.482 -106.088 1.00 64.09 340 LYS B N 1
ATOM 5631 C CA . LYS B 1 340 ? 198.339 -99.247 -106.842 1.00 69.57 340 LYS B CA 1
ATOM 5632 C C . LYS B 1 340 ? 198.191 -99.550 -108.330 1.00 70.56 340 LYS B C 1
ATOM 5633 O O . LYS B 1 340 ? 198.725 -100.556 -108.807 1.00 69.50 340 LYS B O 1
ATOM 5639 N N . PRO B 1 341 ? 197.468 -98.719 -109.090 1.00 101.33 341 PRO B N 1
ATOM 5640 C CA . PRO B 1 341 ? 197.308 -99.002 -110.524 1.00 98.94 341 PRO B CA 1
ATOM 5641 C C . PRO B 1 341 ? 198.635 -98.834 -111.242 1.00 100.49 341 PRO B C 1
ATOM 5642 O O . PRO B 1 341 ? 199.104 -97.712 -111.463 1.00 104.17 341 PRO B O 1
ATOM 5646 N N . MET B 1 342 ? 199.251 -99.954 -111.608 1.00 63.78 342 MET B N 1
ATOM 5647 C CA . MET B 1 342 ? 200.673 -99.965 -111.902 1.00 67.67 342 MET B CA 1
ATOM 5648 C C . MET B 1 342 ? 200.978 -100.917 -113.048 1.00 66.24 342 MET B C 1
ATOM 5649 O O . MET B 1 342 ? 200.247 -101.880 -113.292 1.00 55.60 342 MET B O 1
ATOM 5654 N N . ALA B 1 343 ? 202.079 -100.635 -113.742 1.00 49.15 343 ALA B N 1
ATOM 5655 C CA . ALA B 1 343 ? 202.579 -101.489 -114.812 1.00 45.38 343 ALA B CA 1
ATOM 5656 C C . ALA B 1 343 ? 204.079 -101.637 -114.634 1.00 46.40 343 ALA B C 1
ATOM 5657 O O . ALA B 1 343 ? 204.808 -100.644 -114.679 1.00 47.73 343 ALA B O 1
ATOM 5659 N N . SER B 1 344 ? 204.538 -102.869 -114.444 1.00 63.48 344 SER B N 1
ATOM 5660 C CA . SER B 1 344 ? 205.938 -103.132 -114.147 1.00 60.36 344 SER B CA 1
ATOM 5661 C C . SER B 1 344 ? 206.713 -103.405 -115.429 1.00 65.66 344 SER B C 1
ATOM 5662 O O . SER B 1 344 ? 206.296 -104.228 -116.251 1.00 69.44 344 SER B O 1
ATOM 5665 N N . LYS B 1 345 ? 207.837 -102.710 -115.597 1.00 48.63 345 LYS B N 1
ATOM 5666 C CA . LYS B 1 345 ? 208.765 -102.957 -116.695 1.00 44.81 345 LYS B CA 1
ATOM 5667 C C . LYS B 1 345 ? 210.159 -103.114 -116.109 1.00 44.72 345 LYS B C 1
ATOM 5668 O O . LYS B 1 345 ? 210.693 -102.177 -115.510 1.00 51.35 345 LYS B O 1
ATOM 5674 N N . PHE B 1 346 ? 210.741 -104.297 -116.281 1.00 48.97 346 PHE B N 1
ATOM 5675 C CA . PHE B 1 346 ? 212.025 -104.611 -115.673 1.00 50.89 346 PHE B CA 1
ATOM 5676 C C . PHE B 1 346 ? 213.179 -104.104 -116.527 1.00 52.27 346 PHE B C 1
ATOM 5677 O O . PHE B 1 346 ? 213.170 -104.239 -117.753 1.00 57.64 346 PHE B O 1
ATOM 5685 N N . ILE B 1 347 ? 214.177 -103.519 -115.868 1.00 55.82 347 ILE B N 1
ATOM 5686 C CA . ILE B 1 347 ? 215.439 -103.232 -116.539 1.00 54.31 347 ILE B CA 1
ATOM 5687 C C . ILE B 1 347 ? 216.415 -104.392 -116.386 1.00 54.99 347 ILE B C 1
ATOM 5688 O O . ILE B 1 347 ? 217.250 -104.619 -117.267 1.00 62.84 347 ILE B O 1
ATOM 5693 N N . SER B 1 348 ? 216.329 -105.127 -115.285 1.00 60.57 348 SER B N 1
ATOM 5694 C CA . SER B 1 348 ? 217.234 -106.229 -114.994 1.00 63.08 348 SER B CA 1
ATOM 5695 C C . SER B 1 348 ? 216.415 -107.384 -114.430 1.00 55.57 348 SER B C 1
ATOM 5696 O O . SER B 1 348 ? 215.208 -107.220 -114.204 1.00 52.87 348 SER B O 1
ATOM 5699 N N . PRO B 1 349 ? 217.007 -108.561 -114.196 1.00 49.24 349 PRO B N 1
ATOM 5700 C CA . PRO B 1 349 ? 216.245 -109.643 -113.550 1.00 50.19 349 PRO B CA 1
ATOM 5701 C C . PRO B 1 349 ? 215.720 -109.287 -112.167 1.00 51.76 349 PRO B C 1
ATOM 5702 O O . PRO B 1 349 ? 214.863 -110.013 -111.645 1.00 56.20 349 PRO B O 1
ATOM 5706 N N . THR B 1 350 ? 216.205 -108.212 -111.558 1.00 63.12 350 THR B N 1
ATOM 5707 C CA . THR B 1 350 ? 215.726 -107.748 -110.264 1.00 65.09 350 THR B CA 1
ATOM 5708 C C . THR B 1 350 ? 215.207 -106.325 -110.293 1.00 65.62 350 THR B C 1
ATOM 5709 O O . THR B 1 350 ? 214.279 -106.003 -109.552 1.00 68.27 350 THR B O 1
ATOM 5713 N N . LYS B 1 351 ? 215.776 -105.467 -111.122 1.00 61.56 351 LYS B N 1
ATOM 5714 C CA . LYS B 1 351 ? 215.512 -104.042 -111.050 1.00 66.86 351 LYS B CA 1
ATOM 5715 C C . LYS B 1 351 ? 214.446 -103.680 -112.075 1.00 66.34 351 LYS B C 1
ATOM 5716 O O . LYS B 1 351 ? 214.634 -103.904 -113.275 1.00 67.66 351 LYS B O 1
ATOM 5722 N N . PHE B 1 352 ? 213.330 -103.129 -111.601 1.00 47.69 352 PHE B N 1
ATOM 5723 C CA . PHE B 1 352 ? 212.201 -102.823 -112.464 1.00 45.67 352 PHE B CA 1
ATOM 5724 C C . PHE B 1 352 ? 211.699 -101.406 -112.224 1.00 50.17 352 PHE B C 1
ATOM 5725 O O . PHE B 1 352 ? 212.016 -100.763 -111.220 1.00 50.82 352 PHE B O 1
ATOM 5733 N N . MET B 1 353 ? 210.901 -100.934 -113.177 1.00 67.62 353 MET B N 1
ATOM 5734 C CA . MET B 1 353 ? 210.218 -99.653 -113.110 1.00 68.80 353 MET B CA 1
ATOM 5735 C C . MET B 1 353 ? 208.718 -99.881 -113.140 1.00 64.07 353 MET B C 1
ATOM 5736 O O . MET B 1 353 ? 208.240 -100.955 -113.512 1.00 64.35 353 MET B O 1
ATOM 5741 N N . VAL B 1 354 ? 207.971 -98.855 -112.754 1.00 49.60 354 VAL B N 1
ATOM 5742 C CA . VAL B 1 354 ? 206.519 -98.899 -112.850 1.00 51.64 354 VAL B CA 1
ATOM 5743 C C . VAL B 1 354 ? 206.002 -97.544 -113.307 1.00 55.00 354 VAL B C 1
ATOM 5744 O O . VAL B 1 354 ? 206.471 -96.496 -112.848 1.00 61.51 354 VAL B O 1
ATOM 5748 N N . SER B 1 355 ? 205.045 -97.573 -114.216 1.00 83.94 355 SER B N 1
ATOM 5749 C CA . SER B 1 355 ? 204.219 -96.519 -114.766 1.00 89.99 355 SER B CA 1
ATOM 5750 C C . SER B 1 355 ? 202.833 -96.561 -114.136 1.00 83.10 355 SER B C 1
ATOM 5751 O O . SER B 1 355 ? 202.338 -97.636 -113.784 1.00 81.42 355 SER B O 1
ATOM 5754 N N . PRO B 1 356 ? 202.187 -95.412 -113.973 1.00 82.57 356 PRO B N 1
ATOM 5755 C CA . PRO B 1 356 ? 200.851 -95.393 -113.369 1.00 79.50 356 PRO B CA 1
ATOM 5756 C C . PRO B 1 356 ? 199.825 -96.061 -114.272 1.00 82.88 356 PRO B C 1
ATOM 5757 O O . PRO B 1 356 ? 200.092 -96.412 -115.422 1.00 91.71 356 PRO B O 1
ATOM 5761 N N . CYS B 1 357 ? 198.626 -96.234 -113.725 1.00 61.58 357 CYS B N 1
ATOM 5762 C CA . CYS B 1 357 ? 197.511 -96.796 -114.482 1.00 63.44 357 CYS B CA 1
ATOM 5763 C C . CYS B 1 357 ? 196.179 -96.236 -113.995 1.00 63.68 357 CYS B C 1
ATOM 5764 O O . CYS B 1 357 ? 195.173 -96.945 -113.964 1.00 55.09 357 CYS B O 1
ATOM 5767 N N . SER B 1 393 ? 178.770 -113.009 -105.198 1.00 125.70 393 SER B N 1
ATOM 5768 C CA . SER B 1 393 ? 178.761 -114.362 -105.743 1.00 127.82 393 SER B CA 1
ATOM 5769 C C . SER B 1 393 ? 179.273 -115.375 -104.719 1.00 124.57 393 SER B C 1
ATOM 5770 O O . SER B 1 393 ? 178.641 -115.593 -103.684 1.00 122.79 393 SER B O 1
ATOM 5773 N N . GLN B 1 394 ? 180.420 -115.990 -105.005 1.00 106.07 394 GLN B N 1
ATOM 5774 C CA . GLN B 1 394 ? 180.947 -117.060 -104.169 1.00 102.41 394 GLN B CA 1
ATOM 5775 C C . GLN B 1 394 ? 182.469 -117.013 -104.142 1.00 99.68 394 GLN B C 1
ATOM 5776 O O . GLN B 1 394 ? 183.109 -116.752 -105.164 1.00 97.63 394 GLN B O 1
ATOM 5782 N N . THR B 1 395 ? 183.041 -117.266 -102.963 1.00 90.09 395 THR B N 1
ATOM 5783 C CA . THR B 1 395 ? 184.483 -117.245 -102.748 1.00 80.05 395 THR B CA 1
ATOM 5784 C C . THR B 1 395 ? 184.890 -118.516 -102.014 1.00 77.41 395 THR B C 1
ATOM 5785 O O . THR B 1 395 ? 184.290 -118.857 -100.991 1.00 79.44 395 THR B O 1
ATOM 5789 N N . ILE B 1 396 ? 185.907 -119.212 -102.524 1.00 62.46 396 ILE B N 1
ATOM 5790 C CA . ILE B 1 396 ? 186.388 -120.450 -101.917 1.00 58.97 396 ILE B CA 1
ATOM 5791 C C . ILE B 1 396 ? 187.833 -120.261 -101.474 1.00 57.83 396 ILE B C 1
ATOM 5792 O O . ILE B 1 396 ? 188.636 -119.636 -102.174 1.00 52.33 396 ILE B O 1
ATOM 5797 N N . ASP B 1 397 ? 188.154 -120.819 -100.310 1.00 77.09 397 ASP B N 1
ATOM 5798 C CA . ASP B 1 397 ? 189.407 -120.573 -99.610 1.00 71.22 397 ASP B CA 1
ATOM 5799 C C . ASP B 1 397 ? 190.484 -121.562 -100.038 1.00 66.64 397 ASP B C 1
ATOM 5800 O O . ASP B 1 397 ? 190.232 -122.765 -100.139 1.00 65.95 397 ASP B O 1
ATOM 5805 N N . LEU B 1 398 ? 191.698 -121.047 -100.259 1.00 51.57 398 LEU B N 1
ATOM 5806 C CA . LEU B 1 398 ? 192.848 -121.884 -100.591 1.00 48.79 398 LEU B CA 1
ATOM 5807 C C . LEU B 1 398 ? 193.605 -122.383 -99.366 1.00 50.56 398 LEU B C 1
ATOM 5808 O O . LEU B 1 398 ? 194.259 -123.430 -99.437 1.00 38.99 398 LEU B O 1
ATOM 5813 N N . PHE B 1 399 ? 193.527 -121.664 -98.246 1.00 55.59 399 PHE B N 1
ATOM 5814 C CA . PHE B 1 399 ? 194.349 -121.941 -97.073 1.00 41.16 399 PHE B CA 1
ATOM 5815 C C . PHE B 1 399 ? 193.588 -122.603 -95.932 1.00 44.44 399 PHE B C 1
ATOM 5816 O O . PHE B 1 399 ? 194.177 -123.406 -95.200 1.00 38.78 399 PHE B O 1
ATOM 5824 N N . ASN B 1 400 ? 192.302 -122.286 -95.764 1.00 47.52 400 ASN B N 1
ATOM 5825 C CA . ASN B 1 400 ? 191.493 -122.765 -94.641 1.00 50.84 400 ASN B CA 1
ATOM 5826 C C . ASN B 1 400 ? 192.107 -122.334 -93.307 1.00 49.71 400 ASN B C 1
ATOM 5827 O O . ASN B 1 400 ? 192.505 -123.152 -92.475 1.00 44.16 400 ASN B O 1
ATOM 5832 N N . PHE B 1 401 ? 192.181 -121.020 -93.118 1.00 53.98 401 PHE B N 1
ATOM 5833 C CA . PHE B 1 401 ? 192.691 -120.436 -91.886 1.00 52.83 401 PHE B CA 1
ATOM 5834 C C . PHE B 1 401 ? 191.529 -119.920 -91.050 1.00 60.34 401 PHE B C 1
ATOM 5835 O O . PHE B 1 401 ? 190.721 -119.118 -91.530 1.00 65.00 401 PHE B O 1
ATOM 5843 N N . LYS B 1 402 ? 191.451 -120.377 -89.804 1.00 60.85 402 LYS B N 1
ATOM 5844 C CA . LYS B 1 402 ? 190.386 -119.986 -88.898 1.00 57.27 402 LYS B CA 1
ATOM 5845 C C . LYS B 1 402 ? 190.897 -118.942 -87.912 1.00 56.46 402 LYS B C 1
ATOM 5846 O O . LYS B 1 402 ? 192.057 -118.521 -87.956 1.00 54.32 402 LYS B O 1
ATOM 5852 N N . THR B 1 403 ? 190.011 -118.520 -87.011 1.00 53.98 403 THR B N 1
ATOM 5853 C CA . THR B 1 403 ? 190.384 -117.552 -85.991 1.00 46.09 403 THR B CA 1
ATOM 5854 C C . THR B 1 403 ? 191.518 -118.100 -85.139 1.00 43.84 403 THR B C 1
ATOM 5855 O O . THR B 1 403 ? 191.442 -119.220 -84.626 1.00 43.56 403 THR B O 1
ATOM 5859 N N . LEU B 1 404 ? 192.579 -117.312 -85.001 1.00 38.20 404 LEU B N 1
ATOM 5860 C CA . LEU B 1 404 ? 193.704 -117.732 -84.181 1.00 36.77 404 LEU B CA 1
ATOM 5861 C C . LEU B 1 404 ? 193.285 -117.790 -82.719 1.00 38.47 404 LEU B C 1
ATOM 5862 O O . LEU B 1 404 ? 192.664 -116.856 -82.201 1.00 40.56 404 LEU B O 1
ATOM 5867 N N . TRP B 1 405 ? 193.623 -118.891 -82.054 1.00 50.82 405 TRP B N 1
ATOM 5868 C CA . TRP B 1 405 ? 193.313 -119.051 -80.639 1.00 52.82 405 TRP B CA 1
ATOM 5869 C C . TRP B 1 405 ? 194.327 -118.264 -79.818 1.00 55.33 405 TRP B C 1
ATOM 5870 O O . TRP B 1 405 ? 195.518 -118.592 -79.805 1.00 51.44 405 TRP B O 1
ATOM 5881 N N . LEU B 1 406 ? 193.856 -117.229 -79.131 1.00 61.41 406 LEU B N 1
ATOM 5882 C CA . LEU B 1 406 ? 194.715 -116.395 -78.314 1.00 60.90 406 LEU B CA 1
ATOM 5883 C C . LEU B 1 406 ? 194.465 -116.674 -76.844 1.00 65.15 406 LEU B C 1
ATOM 5884 O O . LEU B 1 406 ? 193.306 -116.664 -76.405 1.00 70.13 406 LEU B O 1
ATOM 5889 N N . PRO B 1 407 ? 195.510 -116.932 -76.060 1.00 51.34 407 PRO B N 1
ATOM 5890 C CA . PRO B 1 407 ? 195.321 -117.137 -74.617 1.00 47.56 407 PRO B CA 1
ATOM 5891 C C . PRO B 1 407 ? 194.805 -115.872 -73.949 1.00 46.44 407 PRO B C 1
ATOM 5892 O O . PRO B 1 407 ? 195.444 -114.819 -73.995 1.00 42.39 407 PRO B O 1
ATOM 5896 N N . GLN B 1 408 ? 193.629 -115.978 -73.339 1.00 61.31 408 GLN B N 1
ATOM 5897 C CA . GLN B 1 408 ? 193.104 -114.878 -72.549 1.00 60.09 408 GLN B CA 1
ATOM 5898 C C . GLN B 1 408 ? 193.904 -114.733 -71.257 1.00 64.67 408 GLN B C 1
ATOM 5899 O O . GLN B 1 408 ? 194.570 -115.665 -70.800 1.00 64.34 408 GLN B O 1
ATOM 5905 N N . LEU B 1 409 ? 193.827 -113.543 -70.664 1.00 50.86 409 LEU B N 1
ATOM 5906 C CA . LEU B 1 409 ? 194.630 -113.242 -69.488 1.00 48.76 409 LEU B CA 1
ATOM 5907 C C . LEU B 1 409 ? 194.237 -114.141 -68.313 1.00 52.97 409 LEU B C 1
ATOM 5908 O O . LEU B 1 409 ? 193.218 -114.834 -68.331 1.00 57.06 409 LEU B O 1
ATOM 5913 N N . VAL B 1 410 ? 195.069 -114.117 -67.273 1.00 71.94 410 VAL B N 1
ATOM 5914 C CA . VAL B 1 410 ? 194.989 -115.083 -66.183 1.00 64.73 410 VAL B CA 1
ATOM 5915 C C . VAL B 1 410 ? 195.344 -114.388 -64.871 1.00 64.05 410 VAL B C 1
ATOM 5916 O O . VAL B 1 410 ? 196.246 -113.544 -64.825 1.00 66.24 410 VAL B O 1
ATOM 5920 N N . ALA B 1 411 ? 194.604 -114.714 -63.808 1.00 31.69 411 ALA B N 1
ATOM 5921 C CA . ALA B 1 411 ? 194.870 -114.131 -62.492 1.00 30.25 411 ALA B CA 1
ATOM 5922 C C . ALA B 1 411 ? 194.275 -115.044 -61.426 1.00 29.99 411 ALA B C 1
ATOM 5923 O O . ALA B 1 411 ? 193.052 -115.087 -61.262 1.00 29.25 411 ALA B O 1
ATOM 5925 N N . ALA B 1 412 ? 195.139 -115.743 -60.692 1.00 39.36 412 ALA B N 1
ATOM 5926 C CA . ALA B 1 412 ? 194.718 -116.745 -59.726 1.00 36.41 412 ALA B CA 1
ATOM 5927 C C . ALA B 1 412 ? 194.341 -116.110 -58.389 1.00 38.20 412 ALA B C 1
ATOM 5928 O O . ALA B 1 412 ? 194.695 -114.967 -58.086 1.00 34.08 412 ALA B O 1
ATOM 5930 N N . LYS B 1 413 ? 193.623 -116.885 -57.578 1.00 33.71 413 LYS B N 1
ATOM 5931 C CA . LYS B 1 413 ? 193.155 -116.432 -56.275 1.00 30.29 413 LYS B CA 1
ATOM 5932 C C . LYS B 1 413 ? 194.218 -116.678 -55.211 1.00 32.19 413 LYS B C 1
ATOM 5933 O O . LYS B 1 413 ? 194.720 -117.798 -55.070 1.00 31.02 413 LYS B O 1
ATOM 5939 N N . VAL B 1 414 ? 194.556 -115.626 -54.469 1.00 28.41 414 VAL B N 1
ATOM 5940 C CA . VAL B 1 414 ? 195.439 -115.705 -53.312 1.00 25.09 414 VAL B CA 1
ATOM 5941 C C . VAL B 1 414 ? 194.641 -115.255 -52.097 1.00 29.79 414 VAL B C 1
ATOM 5942 O O . VAL B 1 414 ? 194.057 -114.164 -52.102 1.00 29.54 414 VAL B O 1
ATOM 5946 N N . GLU B 1 415 ? 194.603 -116.097 -51.067 1.00 29.40 415 GLU B N 1
ATOM 5947 C CA . GLU B 1 415 ? 193.792 -115.830 -49.888 1.00 31.51 415 GLU B CA 1
ATOM 5948 C C . GLU B 1 415 ? 194.571 -115.819 -48.582 1.00 29.07 415 GLU B C 1
ATOM 5949 O O . GLU B 1 415 ? 194.133 -115.170 -47.631 1.00 31.00 415 GLU B O 1
ATOM 5955 N N . GLY B 1 416 ? 195.698 -116.513 -48.504 1.00 20.33 416 GLY B N 1
ATOM 5956 C CA . GLY B 1 416 ? 196.437 -116.624 -47.263 1.00 22.72 416 GLY B CA 1
ATOM 5957 C C . GLY B 1 416 ? 196.182 -117.943 -46.562 1.00 21.52 416 GLY B C 1
ATOM 5958 O O . GLY B 1 416 ? 195.596 -118.881 -47.110 1.00 22.66 416 GLY B O 1
ATOM 5959 N N . VAL B 1 417 ? 196.633 -118.004 -45.316 1.00 24.99 417 VAL B N 1
ATOM 5960 C CA . VAL B 1 417 ? 196.544 -119.215 -44.525 1.00 24.84 417 VAL B CA 1
ATOM 5961 C C . VAL B 1 417 ? 195.364 -119.103 -43.557 1.00 23.52 417 VAL B C 1
ATOM 5962 O O . VAL B 1 417 ? 194.802 -118.032 -43.353 1.00 22.74 417 VAL B O 1
ATOM 5966 N N . VAL B 1 418 ? 194.992 -120.237 -42.961 1.00 26.70 418 VAL B N 1
ATOM 5967 C CA . VAL B 1 418 ? 193.815 -120.275 -42.093 1.00 27.39 418 VAL B CA 1
ATOM 5968 C C . VAL B 1 418 ? 194.078 -119.533 -40.789 1.00 26.89 418 VAL B C 1
ATOM 5969 O O . VAL B 1 418 ? 193.193 -118.849 -40.261 1.00 28.98 418 VAL B O 1
ATOM 5973 N N . SER B 1 419 ? 195.296 -119.645 -40.253 1.00 20.34 419 SER B N 1
ATOM 5974 C CA . SER B 1 419 ? 195.614 -118.981 -38.994 1.00 18.14 419 SER B CA 1
ATOM 5975 C C . SER B 1 419 ? 195.518 -117.465 -39.098 1.00 20.00 419 SER B C 1
ATOM 5976 O O . SER B 1 419 ? 195.378 -116.793 -38.071 1.00 21.17 419 SER B O 1
ATOM 5979 N N . ASP B 1 420 ? 195.583 -116.911 -40.306 1.00 22.32 420 ASP B N 1
ATOM 5980 C CA . ASP B 1 420 ? 195.489 -115.470 -40.495 1.00 21.95 420 ASP B CA 1
ATOM 5981 C C . ASP B 1 420 ? 194.059 -114.983 -40.670 1.00 19.19 420 ASP B C 1
ATOM 5982 O O . ASP B 1 420 ? 193.850 -113.784 -40.871 1.00 19.23 420 ASP B O 1
ATOM 5987 N N . GLU B 1 421 ? 193.073 -115.871 -40.600 1.00 22.84 421 GLU B N 1
ATOM 5988 C CA . GLU B 1 421 ? 191.688 -115.427 -40.624 1.00 21.95 421 GLU B CA 1
ATOM 5989 C C . GLU B 1 421 ? 191.386 -114.601 -39.378 1.00 23.00 421 GLU B C 1
ATOM 5990 O O . GLU B 1 421 ? 191.992 -114.787 -38.320 1.00 28.88 421 GLU B O 1
ATOM 5996 N N . ASP B 1 422 ? 190.446 -113.665 -39.521 1.00 18.31 422 ASP B N 1
ATOM 5997 C CA . ASP B 1 422 ? 190.202 -112.688 -38.466 1.00 18.38 422 ASP B CA 1
ATOM 5998 C C . ASP B 1 422 ? 189.764 -113.355 -37.170 1.00 22.44 422 ASP B C 1
ATOM 5999 O O . ASP B 1 422 ? 190.187 -112.947 -36.081 1.00 23.91 422 ASP B O 1
ATOM 6004 N N . GLY B 1 423 ? 188.912 -114.377 -37.264 1.00 26.65 423 GLY B N 1
ATOM 6005 C CA . GLY B 1 423 ? 188.413 -115.024 -36.062 1.00 21.19 423 GLY B CA 1
ATOM 6006 C C . GLY B 1 423 ? 189.468 -115.850 -35.353 1.00 23.93 423 GLY B C 1
ATOM 6007 O O . GLY B 1 423 ? 189.576 -115.813 -34.124 1.00 26.55 423 GLY B O 1
ATOM 6008 N N . TRP B 1 424 ? 190.259 -116.611 -36.112 1.00 21.67 424 TRP B N 1
ATOM 6009 C CA . TRP B 1 424 ? 191.325 -117.391 -35.496 1.00 20.73 424 TRP B CA 1
ATOM 6010 C C . TRP B 1 424 ? 192.449 -116.498 -34.997 1.00 24.43 424 TRP B C 1
ATOM 6011 O O . TRP B 1 424 ? 193.184 -116.881 -34.080 1.00 29.06 424 TRP B O 1
ATOM 6022 N N . THR B 1 425 ? 192.608 -115.316 -35.593 1.00 23.48 425 THR B N 1
ATOM 6023 C CA . THR B 1 425 ? 193.547 -114.339 -35.056 1.00 25.36 425 THR B CA 1
ATOM 6024 C C . THR B 1 425 ? 193.061 -113.797 -33.715 1.00 28.30 425 THR B C 1
ATOM 6025 O O . THR B 1 425 ? 193.858 -113.600 -32.790 1.00 33.34 425 THR B O 1
ATOM 6029 N N . PHE B 1 426 ? 191.753 -113.563 -33.593 1.00 25.08 426 PHE B N 1
ATOM 6030 C CA . PHE B 1 426 ? 191.179 -113.100 -32.333 1.00 23.52 426 PHE B CA 1
ATOM 6031 C C . PHE B 1 426 ? 191.414 -114.108 -31.212 1.00 27.37 426 PHE B C 1
ATOM 6032 O O . PHE B 1 426 ? 191.718 -113.724 -30.076 1.00 29.52 426 PHE B O 1
ATOM 6040 N N . VAL B 1 427 ? 191.284 -115.402 -31.514 1.00 28.87 427 VAL B N 1
ATOM 6041 C CA . VAL B 1 427 ? 191.458 -116.433 -30.494 1.00 28.06 427 VAL B CA 1
ATOM 6042 C C . VAL B 1 427 ? 192.913 -116.510 -30.047 1.00 33.06 427 VAL B C 1
ATOM 6043 O O . VAL B 1 427 ? 193.204 -116.657 -28.852 1.00 30.73 427 VAL B O 1
ATOM 6047 N N . ALA B 1 428 ? 193.850 -116.412 -30.994 1.00 34.33 428 ALA B N 1
ATOM 6048 C CA . ALA B 1 428 ? 195.266 -116.494 -30.649 1.00 32.86 428 ALA B CA 1
ATOM 6049 C C . ALA B 1 428 ? 195.715 -115.274 -29.858 1.00 31.93 428 ALA B C 1
ATOM 6050 O O . ALA B 1 428 ? 196.570 -115.381 -28.972 1.00 32.95 428 ALA B O 1
ATOM 6052 N N . ASN B 1 429 ? 195.158 -114.104 -30.170 1.00 20.64 429 ASN B N 1
ATOM 6053 C CA . ASN B 1 429 ? 195.496 -112.907 -29.411 1.00 19.71 429 ASN B CA 1
ATOM 6054 C C . ASN B 1 429 ? 194.943 -112.984 -27.998 1.00 21.20 429 ASN B C 1
ATOM 6055 O O . ASN B 1 429 ? 195.584 -112.524 -27.048 1.00 27.99 429 ASN B O 1
ATOM 6060 N N . SER B 1 430 ? 193.747 -113.552 -27.842 1.00 28.06 430 SER B N 1
ATOM 6061 C CA . SER B 1 430 ? 193.186 -113.739 -26.510 1.00 26.21 430 SER B CA 1
ATOM 6062 C C . SER B 1 430 ? 194.064 -114.663 -25.674 1.00 27.44 430 SER B C 1
ATOM 6063 O O . SER B 1 430 ? 194.388 -114.355 -24.521 1.00 27.08 430 SER B O 1
ATOM 6066 N N . LYS B 1 431 ? 194.472 -115.800 -26.247 1.00 25.42 431 LYS B N 1
ATOM 6067 C CA . LYS B 1 431 ? 195.337 -116.729 -25.524 1.00 25.74 431 LYS B CA 1
ATOM 6068 C C . LYS B 1 431 ? 196.675 -116.089 -25.186 1.00 26.70 431 LYS B C 1
ATOM 6069 O O . LYS B 1 431 ? 197.212 -116.298 -24.093 1.00 31.91 431 LYS B O 1
ATOM 6075 N N . GLN B 1 432 ? 197.234 -115.316 -26.118 1.00 24.02 432 GLN B N 1
ATOM 6076 C CA . GLN B 1 432 ? 198.511 -114.658 -25.862 1.00 24.19 432 GLN B CA 1
ATOM 6077 C C . GLN B 1 432 ? 198.374 -113.588 -24.787 1.00 22.38 432 GLN B C 1
ATOM 6078 O O . GLN B 1 432 ? 199.281 -113.404 -23.968 1.00 24.10 432 GLN B O 1
ATOM 6084 N N . ALA B 1 433 ? 197.247 -112.874 -24.772 1.00 25.25 433 ALA B N 1
ATOM 6085 C CA . ALA B 1 433 ? 197.011 -111.887 -23.724 1.00 22.53 433 ALA B CA 1
ATOM 6086 C C . ALA B 1 433 ? 196.852 -112.545 -22.358 1.00 23.57 433 ALA B C 1
ATOM 6087 O O . ALA B 1 433 ? 197.269 -111.974 -21.344 1.00 25.35 433 ALA B O 1
ATOM 6089 N N . LEU B 1 434 ? 196.258 -113.739 -22.310 1.00 19.25 434 LEU B N 1
ATOM 6090 C CA . LEU B 1 434 ? 196.161 -114.460 -21.045 1.00 19.56 434 LEU B CA 1
ATOM 6091 C C . LEU B 1 434 ? 197.540 -114.855 -20.533 1.00 20.69 434 LEU B C 1
ATOM 6092 O O . LEU B 1 434 ? 197.825 -114.731 -19.338 1.00 26.16 434 LEU B O 1
ATOM 6097 N N . LEU B 1 435 ? 198.407 -115.336 -21.425 1.00 21.96 435 LEU B N 1
ATOM 6098 C CA . LEU B 1 435 ? 199.772 -115.665 -21.030 1.00 19.98 435 LEU B CA 1
ATOM 6099 C C . LEU B 1 435 ? 200.522 -114.433 -20.548 1.00 21.52 435 LEU B C 1
ATOM 6100 O O . LEU B 1 435 ? 201.358 -114.526 -19.642 1.00 21.43 435 LEU B O 1
ATOM 6105 N N . ASP B 1 436 ? 200.238 -113.272 -21.140 1.00 28.39 436 ASP B N 1
ATOM 6106 C CA . ASP B 1 436 ? 200.948 -112.054 -20.767 1.00 26.08 436 ASP B CA 1
ATOM 6107 C C . ASP B 1 436 ? 200.557 -111.587 -19.370 1.00 26.55 436 ASP B C 1
ATOM 6108 O O . ASP B 1 436 ? 201.394 -111.053 -18.634 1.00 26.91 436 ASP B O 1
ATOM 6113 N N . THR B 1 437 ? 199.294 -111.779 -18.986 1.00 22.18 437 THR B N 1
ATOM 6114 C CA . THR B 1 437 ? 198.798 -111.299 -17.703 1.00 20.05 437 THR B CA 1
ATOM 6115 C C . THR B 1 437 ? 199.034 -112.273 -16.556 1.00 19.53 437 THR B C 1
ATOM 6116 O O . THR B 1 437 ? 198.875 -111.880 -15.396 1.00 23.16 437 THR B O 1
ATOM 6120 N N . MET B 1 438 ? 199.411 -113.520 -16.843 1.00 20.59 438 MET B N 1
ATOM 6121 C CA . MET B 1 438 ? 199.657 -114.526 -15.817 1.00 21.08 438 MET B CA 1
ATOM 6122 C C . MET B 1 438 ? 201.141 -114.699 -15.503 1.00 19.21 438 MET B C 1
ATOM 6123 O O . MET B 1 438 ? 201.529 -115.727 -14.940 1.00 18.32 438 MET B O 1
ATOM 6128 N N . THR B 1 439 ? 201.977 -113.715 -15.845 1.00 22.31 439 THR B N 1
ATOM 6129 C CA . THR B 1 439 ? 203.417 -113.877 -15.662 1.00 19.24 439 THR B CA 1
ATOM 6130 C C . THR B 1 439 ? 203.823 -113.778 -14.197 1.00 18.11 439 THR B C 1
ATOM 6131 O O . THR B 1 439 ? 204.849 -114.342 -13.803 1.00 20.66 439 THR B O 1
ATOM 6135 N N . TYR B 1 440 ? 203.052 -113.063 -13.386 1.00 18.85 440 TYR B N 1
ATOM 6136 C CA . TYR B 1 440 ? 203.348 -112.950 -11.966 1.00 20.16 440 TYR B CA 1
ATOM 6137 C C . TYR B 1 440 ? 202.107 -112.442 -11.251 1.00 20.18 440 TYR B C 1
ATOM 6138 O O . TYR B 1 440 ? 201.211 -111.853 -11.862 1.00 22.41 440 TYR B O 1
ATOM 6147 N N . THR B 1 441 ? 202.065 -112.696 -9.946 1.00 24.70 441 THR B N 1
ATOM 6148 C CA . THR B 1 441 ? 200.932 -112.322 -9.113 1.00 20.92 441 THR B CA 1
ATOM 6149 C C . THR B 1 441 ? 201.109 -110.908 -8.574 1.00 25.39 441 THR B C 1
ATOM 6150 O O . THR B 1 441 ? 202.212 -110.506 -8.190 1.00 26.06 441 THR B O 1
ATOM 6154 N N . LYS B 1 442 ? 200.016 -110.151 -8.560 1.00 22.37 442 LYS B N 1
ATOM 6155 C CA . LYS B 1 442 ? 199.989 -108.828 -7.956 1.00 24.63 442 LYS B CA 1
ATOM 6156 C C . LYS B 1 442 ? 199.436 -108.930 -6.540 1.00 22.81 442 LYS B C 1
ATOM 6157 O O . LYS B 1 442 ? 198.499 -109.689 -6.282 1.00 23.29 442 LYS B O 1
ATOM 6163 N N . ASN B 1 443 ? 200.028 -108.174 -5.621 1.00 26.02 443 ASN B N 1
ATOM 6164 C CA . ASN B 1 443 ? 199.587 -108.189 -4.229 1.00 24.16 443 ASN B CA 1
ATOM 6165 C C . ASN B 1 443 ? 198.231 -107.502 -4.117 1.00 21.51 443 ASN B C 1
ATOM 6166 O O . ASN B 1 443 ? 198.116 -106.291 -4.337 1.00 21.10 443 ASN B O 1
ATOM 6171 N N . GLY B 1 444 ? 197.198 -108.272 -3.777 1.00 27.93 444 GLY B N 1
ATOM 6172 C CA . GLY B 1 444 ? 195.861 -107.719 -3.642 1.00 29.38 444 GLY B CA 1
ATOM 6173 C C . GLY B 1 444 ? 195.669 -106.806 -2.447 1.00 34.26 444 GLY B C 1
ATOM 6174 O O . GLY B 1 444 ? 194.599 -106.200 -2.322 1.00 33.75 444 GLY B O 1
ATOM 6175 N N . GLY B 1 445 ? 196.667 -106.693 -1.575 1.00 38.34 445 GLY B N 1
ATOM 6176 C CA . GLY B 1 445 ? 196.566 -105.842 -0.404 1.00 35.00 445 GLY B CA 1
ATOM 6177 C C . GLY B 1 445 ? 196.621 -104.364 -0.740 1.00 35.46 445 GLY B C 1
ATOM 6178 O O . GLY B 1 445 ? 197.633 -103.869 -1.238 1.00 35.21 445 GLY B O 1
ATOM 6179 N N . LEU C 1 3 ? 224.413 -53.575 -44.836 1.00 84.51 3 LEU C N 1
ATOM 6180 C CA . LEU C 1 3 ? 224.718 -54.895 -45.373 1.00 82.29 3 LEU C CA 1
ATOM 6181 C C . LEU C 1 3 ? 224.898 -55.910 -44.251 1.00 74.58 3 LEU C C 1
ATOM 6182 O O . LEU C 1 3 ? 225.344 -55.570 -43.154 1.00 65.11 3 LEU C O 1
ATOM 6187 N N . CYS C 1 4 ? 224.544 -57.161 -44.531 1.00 65.69 4 CYS C N 1
ATOM 6188 C CA . CYS C 1 4 ? 224.660 -58.249 -43.571 1.00 53.78 4 CYS C CA 1
ATOM 6189 C C . CYS C 1 4 ? 225.605 -59.306 -44.120 1.00 50.85 4 CYS C C 1
ATOM 6190 O O . CYS C 1 4 ? 225.433 -59.774 -45.250 1.00 53.28 4 CYS C O 1
ATOM 6193 N N . ASN C 1 5 ? 226.604 -59.673 -43.317 1.00 54.44 5 ASN C N 1
ATOM 6194 C CA . ASN C 1 5 ? 227.565 -60.714 -43.684 1.00 56.53 5 ASN C CA 1
ATOM 6195 C C . ASN C 1 5 ? 226.920 -62.074 -43.427 1.00 51.90 5 ASN C C 1
ATOM 6196 O O . ASN C 1 5 ? 227.172 -62.748 -42.423 1.00 50.80 5 ASN C O 1
ATOM 6201 N N . LYS C 1 6 ? 226.062 -62.481 -44.365 1.00 49.40 6 LYS C N 1
ATOM 6202 C CA . LYS C 1 6 ? 225.288 -63.703 -44.195 1.00 48.65 6 LYS C CA 1
ATOM 6203 C C . LYS C 1 6 ? 226.045 -64.958 -44.608 1.00 49.35 6 LYS C C 1
ATOM 6204 O O . LYS C 1 6 ? 225.494 -66.055 -44.494 1.00 46.44 6 LYS C O 1
ATOM 6210 N N . GLN C 1 7 ? 227.289 -64.836 -45.074 1.00 55.07 7 GLN C N 1
ATOM 6211 C CA . GLN C 1 7 ? 228.140 -66.018 -45.160 1.00 57.34 7 GLN C CA 1
ATOM 6212 C C . GLN C 1 7 ? 228.441 -66.579 -43.776 1.00 52.02 7 GLN C C 1
ATOM 6213 O O . GLN C 1 7 ? 228.683 -67.784 -43.631 1.00 55.78 7 GLN C O 1
ATOM 6219 N N . GLN C 1 8 ? 228.434 -65.721 -42.759 1.00 50.56 8 GLN C N 1
ATOM 6220 C CA . GLN C 1 8 ? 228.718 -66.110 -41.383 1.00 49.84 8 GLN C CA 1
ATOM 6221 C C . GLN C 1 8 ? 227.410 -66.508 -40.711 1.00 38.85 8 GLN C C 1
ATOM 6222 O O . GLN C 1 8 ? 226.527 -65.670 -40.512 1.00 42.20 8 GLN C O 1
ATOM 6228 N N . GLN C 1 9 ? 227.287 -67.781 -40.354 1.00 34.02 9 GLN C N 1
ATOM 6229 C CA . GLN C 1 9 ? 226.054 -68.314 -39.797 1.00 39.22 9 GLN C CA 1
ATOM 6230 C C . GLN C 1 9 ? 226.298 -68.834 -38.391 1.00 35.74 9 GLN C C 1
ATOM 6231 O O . GLN C 1 9 ? 227.202 -69.646 -38.168 1.00 33.96 9 GLN C O 1
ATOM 6237 N N . GLN C 1 10 ? 225.489 -68.363 -37.451 1.00 38.90 10 GLN C N 1
ATOM 6238 C CA . GLN C 1 10 ? 225.443 -68.895 -36.099 1.00 32.65 10 GLN C CA 1
ATOM 6239 C C . GLN C 1 10 ? 224.091 -69.559 -35.888 1.00 32.47 10 GLN C C 1
ATOM 6240 O O . GLN C 1 10 ? 223.069 -69.074 -36.383 1.00 36.59 10 GLN C O 1
ATOM 6246 N N . GLY C 1 11 ? 224.089 -70.676 -35.167 1.00 36.18 11 GLY C N 1
ATOM 6247 C CA . GLY C 1 11 ? 222.868 -71.400 -34.908 1.00 34.80 11 GLY C CA 1
ATOM 6248 C C . GLY C 1 11 ? 222.977 -72.865 -35.270 1.00 33.70 11 GLY C C 1
ATOM 6249 O O . GLY C 1 11 ? 224.070 -73.387 -35.505 1.00 41.55 11 GLY C O 1
ATOM 6250 N N . PRO C 1 12 ? 221.834 -73.565 -35.340 1.00 38.27 12 PRO C N 1
ATOM 6251 C CA . PRO C 1 12 ? 220.473 -73.046 -35.154 1.00 38.18 12 PRO C CA 1
ATOM 6252 C C . PRO C 1 12 ? 220.094 -72.812 -33.692 1.00 42.12 12 PRO C C 1
ATOM 6253 O O . PRO C 1 12 ? 220.759 -73.329 -32.792 1.00 40.80 12 PRO C O 1
ATOM 6257 N N . PHE C 1 13 ? 219.032 -72.038 -33.469 1.00 32.77 13 PHE C N 1
ATOM 6258 C CA . PHE C 1 13 ? 218.611 -71.639 -32.134 1.00 26.25 13 PHE C CA 1
ATOM 6259 C C . PHE C 1 13 ? 217.122 -71.892 -31.950 1.00 22.47 13 PHE C C 1
ATOM 6260 O O . PHE C 1 13 ? 216.377 -72.122 -32.906 1.00 22.46 13 PHE C O 1
ATOM 6268 N N . THR C 1 14 ? 216.701 -71.827 -30.690 1.00 32.58 14 THR C N 1
ATOM 6269 C CA . THR C 1 14 ? 215.310 -71.942 -30.285 1.00 31.22 14 THR C CA 1
ATOM 6270 C C . THR C 1 14 ? 215.028 -70.838 -29.274 1.00 28.57 14 THR C C 1
ATOM 6271 O O . THR C 1 14 ? 215.938 -70.323 -28.626 1.00 31.30 14 THR C O 1
ATOM 6275 N N . PHE C 1 15 ? 213.767 -70.437 -29.169 1.00 23.38 15 PHE C N 1
ATOM 6276 C CA . PHE C 1 15 ? 213.383 -69.470 -28.154 1.00 22.31 15 PHE C CA 1
ATOM 6277 C C . PHE C 1 15 ? 213.148 -70.177 -26.827 1.00 24.25 15 PHE C C 1
ATOM 6278 O O . PHE C 1 15 ? 212.389 -71.148 -26.756 1.00 29.39 15 PHE C O 1
ATOM 6286 N N . ALA C 1 16 ? 213.809 -69.695 -25.779 1.00 30.12 16 ALA C N 1
ATOM 6287 C CA . ALA C 1 16 ? 213.675 -70.269 -24.448 1.00 30.43 16 ALA C CA 1
ATOM 6288 C C . ALA C 1 16 ? 212.534 -69.574 -23.721 1.00 28.33 16 ALA C C 1
ATOM 6289 O O . ALA C 1 16 ? 212.574 -68.356 -23.516 1.00 33.62 16 ALA C O 1
ATOM 6291 N N . ASN C 1 17 ? 211.515 -70.340 -23.346 1.00 33.00 17 ASN C N 1
ATOM 6292 C CA . ASN C 1 17 ? 210.417 -69.790 -22.573 1.00 39.33 17 ASN C CA 1
ATOM 6293 C C . ASN C 1 17 ? 210.782 -69.774 -21.090 1.00 39.72 17 ASN C C 1
ATOM 6294 O O . ASN C 1 17 ? 211.852 -70.226 -20.676 1.00 34.70 17 ASN C O 1
ATOM 6299 N N . TYR C 1 18 ? 209.875 -69.239 -20.281 1.00 33.77 18 TYR C N 1
ATOM 6300 C CA . TYR C 1 18 ? 210.037 -69.179 -18.837 1.00 28.46 18 TYR C CA 1
ATOM 6301 C C . TYR C 1 18 ? 208.961 -70.035 -18.188 1.00 28.89 18 TYR C C 1
ATOM 6302 O O . TYR C 1 18 ? 207.778 -69.906 -18.515 1.00 30.20 18 TYR C O 1
ATOM 6311 N N . GLN C 1 19 ? 209.373 -70.920 -17.287 1.00 31.62 19 GLN C N 1
ATOM 6312 C CA . GLN C 1 19 ? 208.452 -71.748 -16.523 1.00 29.82 19 GLN C CA 1
ATOM 6313 C C . GLN C 1 19 ? 208.515 -71.309 -15.068 1.00 31.14 19 GLN C C 1
ATOM 6314 O O . GLN C 1 19 ? 209.587 -71.341 -14.452 1.00 27.42 19 GLN C O 1
ATOM 6320 N N . GLU C 1 20 ? 207.376 -70.876 -14.535 1.00 41.63 20 GLU C N 1
ATOM 6321 C CA . GLU C 1 20 ? 207.302 -70.498 -13.133 1.00 40.35 20 GLU C CA 1
ATOM 6322 C C . GLU C 1 20 ? 207.673 -71.683 -12.248 1.00 41.06 20 GLU C C 1
ATOM 6323 O O . GLU C 1 20 ? 207.456 -72.845 -12.600 1.00 43.15 20 GLU C O 1
ATOM 6329 N N . SER C 1 21 ? 208.253 -71.379 -11.096 1.00 49.68 21 SER C N 1
ATOM 6330 C CA . SER C 1 21 ? 208.582 -72.414 -10.126 1.00 52.61 21 SER C CA 1
ATOM 6331 C C . SER C 1 21 ? 207.334 -72.776 -9.327 1.00 56.75 21 SER C C 1
ATOM 6332 O O . SER C 1 21 ? 206.772 -71.906 -8.654 1.00 63.75 21 SER C O 1
ATOM 6335 N N . PRO C 1 22 ? 206.865 -74.024 -9.381 1.00 49.24 22 PRO C N 1
ATOM 6336 C CA . PRO C 1 22 ? 205.631 -74.380 -8.667 1.00 51.36 22 PRO C CA 1
ATOM 6337 C C . PRO C 1 22 ? 205.782 -74.230 -7.158 1.00 52.54 22 PRO C C 1
ATOM 6338 O O . PRO C 1 22 ? 206.837 -74.517 -6.590 1.00 52.48 22 PRO C O 1
ATOM 6342 N N . LEU C 1 23 ? 204.706 -73.785 -6.509 1.00 56.18 23 LEU C N 1
ATOM 6343 C CA . LEU C 1 23 ? 204.682 -73.553 -5.069 1.00 53.27 23 LEU C CA 1
ATOM 6344 C C . LEU C 1 23 ? 203.592 -74.404 -4.431 1.00 48.10 23 LEU C C 1
ATOM 6345 O O . LEU C 1 23 ? 202.496 -74.535 -4.983 1.00 48.99 23 LEU C O 1
ATOM 6350 N N . ASN C 1 24 ? 203.892 -74.979 -3.269 1.00 54.13 24 ASN C N 1
ATOM 6351 C CA . ASN C 1 24 ? 203.000 -75.947 -2.627 1.00 58.92 24 ASN C CA 1
ATOM 6352 C C . ASN C 1 24 ? 202.124 -75.274 -1.570 1.00 59.33 24 ASN C C 1
ATOM 6353 O O . ASN C 1 24 ? 202.201 -75.576 -0.381 1.00 59.16 24 ASN C O 1
ATOM 6358 N N . VAL C 1 25 ? 201.282 -74.340 -2.020 1.00 38.34 25 VAL C N 1
ATOM 6359 C CA . VAL C 1 25 ? 200.295 -73.693 -1.162 1.00 40.26 25 VAL C CA 1
ATOM 6360 C C . VAL C 1 25 ? 198.999 -73.547 -1.949 1.00 35.22 25 VAL C C 1
ATOM 6361 O O . VAL C 1 25 ? 199.005 -73.493 -3.182 1.00 39.33 25 VAL C O 1
ATOM 6365 N N . SER C 1 26 ? 197.880 -73.486 -1.230 1.00 31.90 26 SER C N 1
ATOM 6366 C CA . SER C 1 26 ? 196.576 -73.290 -1.852 1.00 32.00 26 SER C CA 1
ATOM 6367 C C . SER C 1 26 ? 195.610 -72.738 -0.811 1.00 33.39 26 SER C C 1
ATOM 6368 O O . SER C 1 26 ? 195.894 -72.739 0.388 1.00 33.74 26 SER C O 1
ATOM 6371 N N . ARG C 1 27 ? 194.464 -72.260 -1.289 1.00 40.48 27 ARG C N 1
ATOM 6372 C CA . ARG C 1 27 ? 193.417 -71.707 -0.442 1.00 45.28 27 ARG C CA 1
ATOM 6373 C C . ARG C 1 27 ? 192.300 -72.724 -0.245 1.00 48.03 27 ARG C C 1
ATOM 6374 O O . ARG C 1 27 ? 192.034 -73.553 -1.118 1.00 49.64 27 ARG C O 1
ATOM 6382 N N . LEU C 1 28 ? 191.633 -72.645 0.906 1.00 58.78 28 LEU C N 1
ATOM 6383 C CA . LEU C 1 28 ? 190.572 -73.590 1.229 1.00 58.78 28 LEU C CA 1
ATOM 6384 C C . LEU C 1 28 ? 189.539 -72.936 2.136 1.00 59.79 28 LEU C C 1
ATOM 6385 O O . LEU C 1 28 ? 189.863 -72.057 2.939 1.00 61.01 28 LEU C O 1
ATOM 6390 N N . GLN C 1 29 ? 188.292 -73.386 1.999 1.00 69.58 29 GLN C N 1
ATOM 6391 C CA . GLN C 1 29 ? 187.257 -73.196 3.005 1.00 64.32 29 GLN C CA 1
ATOM 6392 C C . GLN C 1 29 ? 187.094 -74.523 3.737 1.00 68.05 29 GLN C C 1
ATOM 6393 O O . GLN C 1 29 ? 186.869 -75.555 3.098 1.00 67.36 29 GLN C O 1
ATOM 6399 N N . ILE C 1 30 ? 187.223 -74.506 5.061 1.00 48.98 30 ILE C N 1
ATOM 6400 C CA . ILE C 1 30 ? 187.068 -75.711 5.867 1.00 44.60 30 ILE C CA 1
ATOM 6401 C C . ILE C 1 30 ? 185.793 -75.580 6.682 1.00 46.00 30 ILE C C 1
ATOM 6402 O O . ILE C 1 30 ? 185.641 -74.629 7.458 1.00 45.27 30 ILE C O 1
ATOM 6407 N N . LYS C 1 31 ? 184.877 -76.530 6.506 1.00 47.39 31 LYS C N 1
ATOM 6408 C CA . LYS C 1 31 ? 183.686 -76.582 7.342 1.00 41.94 31 LYS C CA 1
ATOM 6409 C C . LYS C 1 31 ? 184.071 -76.983 8.757 1.00 42.85 31 LYS C C 1
ATOM 6410 O O . LYS C 1 31 ? 184.736 -78.001 8.968 1.00 44.68 31 LYS C O 1
ATOM 6416 N N . VAL C 1 32 ? 183.660 -76.179 9.730 1.00 43.17 32 VAL C N 1
ATOM 6417 C CA . VAL C 1 32 ? 184.000 -76.426 11.124 1.00 41.39 32 VAL C CA 1
ATOM 6418 C C . VAL C 1 32 ? 182.785 -76.138 11.986 1.00 41.16 32 VAL C C 1
ATOM 6419 O O . VAL C 1 32 ? 182.070 -75.153 11.769 1.00 41.22 32 VAL C O 1
ATOM 6423 N N . THR C 1 33 ? 182.545 -77.010 12.958 1.00 46.18 33 THR C N 1
ATOM 6424 C CA . THR C 1 33 ? 181.660 -76.680 14.062 1.00 45.04 33 THR C CA 1
ATOM 6425 C C . THR C 1 33 ? 182.443 -75.825 15.049 1.00 44.19 33 THR C C 1
ATOM 6426 O O . THR C 1 33 ? 183.440 -76.281 15.619 1.00 44.20 33 THR C O 1
ATOM 6430 N N . LYS C 1 34 ? 182.015 -74.582 15.230 1.00 41.09 34 LYS C N 1
ATOM 6431 C CA . LYS C 1 34 ? 182.734 -73.614 16.052 1.00 39.80 34 LYS C CA 1
ATOM 6432 C C . LYS C 1 34 ? 181.976 -73.436 17.362 1.00 41.50 34 LYS C C 1
ATOM 6433 O O . LYS C 1 34 ? 180.961 -72.736 17.411 1.00 39.82 34 LYS C O 1
ATOM 6439 N N . THR C 1 35 ? 182.470 -74.071 18.421 1.00 42.37 35 THR C N 1
ATOM 6440 C CA . THR C 1 35 ? 181.892 -73.916 19.748 1.00 44.18 35 THR C CA 1
ATOM 6441 C C . THR C 1 35 ? 182.504 -72.686 20.404 1.00 37.49 35 THR C C 1
ATOM 6442 O O . THR C 1 35 ? 183.708 -72.651 20.671 1.00 36.72 35 THR C O 1
ATOM 6446 N N . THR C 1 36 ? 181.674 -71.684 20.657 1.00 41.58 36 THR C N 1
ATOM 6447 C CA . THR C 1 36 ? 182.103 -70.414 21.214 1.00 43.11 36 THR C CA 1
ATOM 6448 C C . THR C 1 36 ? 181.425 -70.193 22.558 1.00 49.81 36 THR C C 1
ATOM 6449 O O . THR C 1 36 ? 180.515 -70.927 22.950 1.00 51.73 36 THR C O 1
ATOM 6453 N N . VAL C 1 37 ? 181.882 -69.168 23.273 1.00 59.79 37 VAL C N 1
ATOM 6454 C CA . VAL C 1 37 ? 181.196 -68.704 24.473 1.00 64.17 37 VAL C CA 1
ATOM 6455 C C . VAL C 1 37 ? 181.177 -67.181 24.440 1.00 64.80 37 VAL C C 1
ATOM 6456 O O . VAL C 1 37 ? 182.225 -66.541 24.301 1.00 70.50 37 VAL C O 1
ATOM 6460 N N . GLN C 1 38 ? 179.981 -66.607 24.498 1.00 69.40 38 GLN C N 1
ATOM 6461 C CA . GLN C 1 38 ? 179.777 -65.163 24.436 1.00 67.51 38 GLN C CA 1
ATOM 6462 C C . GLN C 1 38 ? 178.986 -64.764 25.675 1.00 67.54 38 GLN C C 1
ATOM 6463 O O . GLN C 1 38 ? 177.760 -64.901 25.707 1.00 65.84 38 GLN C O 1
ATOM 6469 N N . ASP C 1 39 ? 179.684 -64.269 26.695 1.00 75.13 39 ASP C N 1
ATOM 6470 C CA . ASP C 1 39 ? 179.068 -63.894 27.967 1.00 77.95 39 ASP C CA 1
ATOM 6471 C C . ASP C 1 39 ? 179.506 -62.468 28.279 1.00 81.11 39 ASP C C 1
ATOM 6472 O O . ASP C 1 39 ? 180.513 -62.257 28.960 1.00 82.99 39 ASP C O 1
ATOM 6477 N N . ARG C 1 40 ? 178.750 -61.497 27.779 1.00 98.54 40 ARG C N 1
ATOM 6478 C CA . ARG C 1 40 ? 179.054 -60.089 27.975 1.00 96.84 40 ARG C CA 1
ATOM 6479 C C . ARG C 1 40 ? 178.366 -59.560 29.232 1.00 92.85 40 ARG C C 1
ATOM 6480 O O . ARG C 1 40 ? 177.464 -60.189 29.791 1.00 93.91 40 ARG C O 1
ATOM 6488 N N . GLY C 1 41 ? 178.811 -58.387 29.673 1.00 48.57 41 GLY C N 1
ATOM 6489 C CA . GLY C 1 41 ? 178.291 -57.776 30.877 1.00 46.14 41 GLY C CA 1
ATOM 6490 C C . GLY C 1 41 ? 178.900 -58.369 32.134 1.00 37.11 41 GLY C C 1
ATOM 6491 O O . GLY C 1 41 ? 179.644 -59.351 32.110 1.00 36.10 41 GLY C O 1
ATOM 6492 N N . LYS C 1 42 ? 178.569 -57.747 33.264 1.00 41.10 42 LYS C N 1
ATOM 6493 C CA . LYS C 1 42 ? 179.064 -58.209 34.554 1.00 36.35 42 LYS C CA 1
ATOM 6494 C C . LYS C 1 42 ? 178.393 -59.525 34.926 1.00 36.07 42 LYS C C 1
ATOM 6495 O O . LYS C 1 42 ? 177.163 -59.608 34.998 1.00 36.77 42 LYS C O 1
ATOM 6501 N N . ASN C 1 43 ? 179.205 -60.553 35.165 1.00 36.61 43 ASN C N 1
ATOM 6502 C CA . ASN C 1 43 ? 178.705 -61.867 35.534 1.00 36.19 43 ASN C CA 1
ATOM 6503 C C . ASN C 1 43 ? 179.382 -62.433 36.774 1.00 36.00 43 ASN C C 1
ATOM 6504 O O . ASN C 1 43 ? 178.994 -63.515 37.229 1.00 34.26 43 ASN C O 1
ATOM 6509 N N . PHE C 1 44 ? 180.371 -61.738 37.331 1.00 33.08 44 PHE C N 1
ATOM 6510 C CA . PHE C 1 44 ? 181.198 -62.241 38.420 1.00 26.45 44 PHE C CA 1
ATOM 6511 C C . PHE C 1 44 ? 181.064 -61.327 39.630 1.00 27.59 44 PHE C C 1
ATOM 6512 O O . PHE C 1 44 ? 181.280 -60.115 39.525 1.00 26.02 44 PHE C O 1
ATOM 6520 N N . ILE C 1 45 ? 180.713 -61.907 40.774 1.00 29.71 45 ILE C N 1
ATOM 6521 C CA . ILE C 1 45 ? 180.662 -61.187 42.042 1.00 26.95 45 ILE C CA 1
ATOM 6522 C C . ILE C 1 45 ? 181.720 -61.782 42.960 1.00 28.25 45 ILE C C 1
ATOM 6523 O O . ILE C 1 45 ? 181.719 -62.993 43.218 1.00 23.18 45 ILE C O 1
ATOM 6528 N N . ILE C 1 46 ? 182.626 -60.935 43.440 1.00 35.40 46 ILE C N 1
ATOM 6529 C CA . ILE C 1 46 ? 183.689 -61.332 44.354 1.00 34.96 46 ILE C CA 1
ATOM 6530 C C . ILE C 1 46 ? 183.521 -60.546 45.644 1.00 33.67 46 ILE C C 1
ATOM 6531 O O . ILE C 1 46 ? 183.348 -59.322 45.614 1.00 31.22 46 ILE C O 1
ATOM 6536 N N . GLY C 1 47 ? 183.569 -61.247 46.767 1.00 32.46 47 GLY C N 1
ATOM 6537 C CA . GLY C 1 47 ? 183.483 -60.603 48.062 1.00 30.09 47 GLY C CA 1
ATOM 6538 C C . GLY C 1 47 ? 184.384 -61.291 49.062 1.00 27.44 47 GLY C C 1
ATOM 6539 O O . GLY C 1 47 ? 184.562 -62.512 49.037 1.00 23.96 47 GLY C O 1
ATOM 6540 N N . TYR C 1 48 ? 184.961 -60.487 49.948 1.00 25.14 48 TYR C N 1
ATOM 6541 C CA . TYR C 1 48 ? 185.773 -61.007 51.034 1.00 22.94 48 TYR C CA 1
ATOM 6542 C C . TYR C 1 48 ? 185.322 -60.399 52.353 1.00 25.77 48 TYR C C 1
ATOM 6543 O O . TYR C 1 48 ? 184.725 -59.320 52.396 1.00 23.00 48 TYR C O 1
ATOM 6552 N N . ARG C 1 49 ? 185.600 -61.125 53.432 1.00 27.00 49 ARG C N 1
ATOM 6553 C CA . ARG C 1 49 ? 185.323 -60.646 54.777 1.00 26.30 49 ARG C CA 1
ATOM 6554 C C . ARG C 1 49 ? 186.107 -61.493 55.768 1.00 24.58 49 ARG C C 1
ATOM 6555 O O . ARG C 1 49 ? 186.158 -62.719 55.642 1.00 23.28 49 ARG C O 1
ATOM 6563 N N . ALA C 1 50 ? 186.721 -60.827 56.742 1.00 25.15 50 ALA C N 1
ATOM 6564 C CA . ALA C 1 50 ? 187.449 -61.494 57.809 1.00 25.55 50 ALA C CA 1
ATOM 6565 C C . ALA C 1 50 ? 187.437 -60.587 59.030 1.00 24.21 50 ALA C C 1
ATOM 6566 O O . ALA C 1 50 ? 187.079 -59.410 58.951 1.00 22.24 50 ALA C O 1
ATOM 6568 N N . TYR C 1 51 ? 187.833 -61.144 60.171 1.00 26.89 51 TYR C N 1
ATOM 6569 C CA . TYR C 1 51 ? 187.951 -60.344 61.378 1.00 23.51 51 TYR C CA 1
ATOM 6570 C C . TYR C 1 51 ? 189.201 -60.731 62.149 1.00 24.30 51 TYR C C 1
ATOM 6571 O O . TYR C 1 51 ? 189.647 -61.881 62.122 1.00 22.99 51 TYR C O 1
ATOM 6580 N N . TRP C 1 52 ? 189.765 -59.737 62.823 1.00 25.56 52 TRP C N 1
ATOM 6581 C CA . TRP C 1 52 ? 190.902 -59.909 63.710 1.00 23.63 52 TRP C CA 1
ATOM 6582 C C . TRP C 1 52 ? 190.398 -59.851 65.144 1.00 25.67 52 TRP C C 1
ATOM 6583 O O . TRP C 1 52 ? 189.692 -58.909 65.517 1.00 29.14 52 TRP C O 1
ATOM 6594 N N . ARG C 1 53 ? 190.738 -60.861 65.938 1.00 22.00 53 ARG C N 1
ATOM 6595 C CA . ARG C 1 53 ? 190.300 -60.930 67.326 1.00 25.88 53 ARG C CA 1
ATOM 6596 C C . ARG C 1 53 ? 191.513 -61.057 68.231 1.00 22.94 53 ARG C C 1
ATOM 6597 O O . ARG C 1 53 ? 192.325 -61.971 68.059 1.00 21.69 53 ARG C O 1
ATOM 6605 N N . SER C 1 54 ? 191.631 -60.144 69.190 1.00 25.58 54 SER C N 1
ATOM 6606 C CA . SER C 1 54 ? 192.665 -60.190 70.220 1.00 24.34 54 SER C CA 1
ATOM 6607 C C . SER C 1 54 ? 191.956 -60.290 71.565 1.00 23.48 54 SER C C 1
ATOM 6608 O O . SER C 1 54 ? 191.445 -59.291 72.082 1.00 24.20 54 SER C O 1
ATOM 6611 N N . TYR C 1 55 ? 191.908 -61.500 72.113 1.00 22.20 55 TYR C N 1
ATOM 6612 C CA . TYR C 1 55 ? 191.270 -61.780 73.394 1.00 27.06 55 TYR C CA 1
ATOM 6613 C C . TYR C 1 55 ? 192.373 -62.091 74.396 1.00 25.72 55 TYR C C 1
ATOM 6614 O O . TYR C 1 55 ? 193.035 -63.129 74.297 1.00 25.66 55 TYR C O 1
ATOM 6623 N N . CYS C 1 56 ? 192.572 -61.190 75.352 1.00 20.27 56 CYS C N 1
ATOM 6624 C CA . CYS C 1 56 ? 193.668 -61.281 76.300 1.00 23.09 56 CYS C CA 1
ATOM 6625 C C . CYS C 1 56 ? 193.144 -61.366 77.727 1.00 25.12 56 CYS C C 1
ATOM 6626 O O . CYS C 1 56 ? 192.060 -60.866 78.040 1.00 26.84 56 CYS C O 1
ATOM 6629 N N . TYR C 1 57 ? 193.933 -62.000 78.592 1.00 23.05 57 TYR C N 1
ATOM 6630 C CA . TYR C 1 57 ? 193.679 -62.024 80.025 1.00 17.70 57 TYR C CA 1
ATOM 6631 C C . TYR C 1 57 ? 194.897 -61.481 80.756 1.00 19.45 57 TYR C C 1
ATOM 6632 O O . TYR C 1 57 ? 196.031 -61.870 80.457 1.00 21.37 57 TYR C O 1
ATOM 6641 N N . ASN C 1 58 ? 194.661 -60.579 81.701 1.00 17.43 58 ASN C N 1
ATOM 6642 C CA . ASN C 1 58 ? 195.708 -60.026 82.551 1.00 13.92 58 ASN C CA 1
ATOM 6643 C C . ASN C 1 58 ? 195.462 -60.533 83.964 1.00 17.31 58 ASN C C 1
ATOM 6644 O O . ASN C 1 58 ? 194.576 -60.040 84.666 1.00 18.01 58 ASN C O 1
ATOM 6649 N N . GLY C 1 59 ? 196.243 -61.524 84.376 1.00 26.02 59 GLY C N 1
ATOM 6650 C CA . GLY C 1 59 ? 196.150 -62.036 85.726 1.00 25.47 59 GLY C CA 1
ATOM 6651 C C . GLY C 1 59 ? 197.500 -62.074 86.407 1.00 25.36 59 GLY C C 1
ATOM 6652 O O . GLY C 1 59 ? 197.761 -62.954 87.231 1.00 30.25 59 GLY C O 1
ATOM 6653 N N . GLY C 1 60 ? 198.370 -61.133 86.067 1.00 20.84 60 GLY C N 1
ATOM 6654 C CA . GLY C 1 60 ? 199.710 -61.116 86.608 1.00 24.62 60 GLY C CA 1
ATOM 6655 C C . GLY C 1 60 ? 200.600 -62.184 85.995 1.00 23.16 60 GLY C C 1
ATOM 6656 O O . GLY C 1 60 ? 200.144 -63.162 85.404 1.00 27.46 60 GLY C O 1
ATOM 6657 N N . SER C 1 61 ? 201.910 -61.986 86.159 1.00 21.43 61 SER C N 1
ATOM 6658 C CA . SER C 1 61 ? 202.894 -62.862 85.532 1.00 19.71 61 SER C CA 1
ATOM 6659 C C . SER C 1 61 ? 202.887 -64.273 86.101 1.00 19.51 61 SER C C 1
ATOM 6660 O O . SER C 1 61 ? 203.451 -65.179 85.480 1.00 26.74 61 SER C O 1
ATOM 6663 N N . LEU C 1 62 ? 202.268 -64.483 87.258 1.00 14.78 62 LEU C N 1
ATOM 6664 C CA . LEU C 1 62 ? 202.251 -65.796 87.880 1.00 14.78 62 LEU C CA 1
ATOM 6665 C C . LEU C 1 62 ? 201.114 -66.675 87.383 1.00 19.67 62 LEU C C 1
ATOM 6666 O O . LEU C 1 62 ? 201.173 -67.897 87.559 1.00 19.44 62 LEU C O 1
ATOM 6671 N N . ASP C 1 63 ? 200.088 -66.091 86.772 1.00 23.39 63 ASP C N 1
ATOM 6672 C CA . ASP C 1 63 ? 198.971 -66.868 86.258 1.00 23.23 63 ASP C CA 1
ATOM 6673 C C . ASP C 1 63 ? 199.325 -67.460 84.900 1.00 25.12 63 ASP C C 1
ATOM 6674 O O . ASP C 1 63 ? 199.743 -66.742 83.987 1.00 25.40 63 ASP C O 1
ATOM 6679 N N . GLY C 1 64 ? 199.151 -68.774 84.768 1.00 17.12 64 GLY C N 1
ATOM 6680 C CA . GLY C 1 64 ? 199.378 -69.423 83.492 1.00 16.15 64 GLY C CA 1
ATOM 6681 C C . GLY C 1 64 ? 198.398 -69.032 82.410 1.00 17.37 64 GLY C C 1
ATOM 6682 O O . GLY C 1 64 ? 198.650 -69.324 81.236 1.00 21.11 64 GLY C O 1
ATOM 6683 N N . ASN C 1 65 ? 197.295 -68.383 82.770 1.00 27.90 65 ASN C N 1
ATOM 6684 C CA . ASN C 1 65 ? 196.311 -67.929 81.798 1.00 26.51 65 ASN C CA 1
ATOM 6685 C C . ASN C 1 65 ? 196.587 -66.522 81.288 1.00 23.22 65 ASN C C 1
ATOM 6686 O O . ASN C 1 65 ? 195.870 -66.054 80.399 1.00 27.80 65 ASN C O 1
ATOM 6691 N N . THR C 1 66 ? 197.600 -65.843 81.820 1.00 22.89 66 THR C N 1
ATOM 6692 C CA . THR C 1 66 ? 197.930 -64.502 81.355 1.00 22.79 66 THR C CA 1
ATOM 6693 C C . THR C 1 66 ? 198.503 -64.561 79.942 1.00 25.01 66 THR C C 1
ATOM 6694 O O . THR C 1 66 ? 199.441 -65.318 79.669 1.00 24.20 66 THR C O 1
ATOM 6698 N N . GLY C 1 67 ? 197.937 -63.770 79.049 1.00 24.23 67 GLY C N 1
ATOM 6699 C CA . GLY C 1 67 ? 198.395 -63.731 77.674 1.00 16.25 67 GLY C CA 1
ATOM 6700 C C . GLY C 1 67 ? 197.272 -63.338 76.739 1.00 24.44 67 GLY C C 1
ATOM 6701 O O . GLY C 1 67 ? 196.110 -63.213 77.125 1.00 19.02 67 GLY C O 1
ATOM 6702 N N . CYS C 1 68 ? 197.646 -63.138 75.480 1.00 32.13 68 CYS C N 1
ATOM 6703 C CA . CYS C 1 68 ? 196.710 -62.777 74.427 1.00 29.24 68 CYS C CA 1
ATOM 6704 C C . CYS C 1 68 ? 196.495 -63.969 73.506 1.00 28.84 68 CYS C C 1
ATOM 6705 O O . CYS C 1 68 ? 197.449 -64.668 73.147 1.00 26.88 68 CYS C O 1
ATOM 6708 N N . TYR C 1 69 ? 195.241 -64.200 73.135 1.00 32.23 69 TYR C N 1
ATOM 6709 C CA . TYR C 1 69 ? 194.883 -65.219 72.153 1.00 34.26 69 TYR C CA 1
ATOM 6710 C C . TYR C 1 69 ? 194.338 -64.493 70.930 1.00 29.96 69 TYR C C 1
ATOM 6711 O O . TYR C 1 69 ? 193.187 -64.046 70.921 1.00 32.74 69 TYR C O 1
ATOM 6720 N N . ASN C 1 70 ? 195.172 -64.376 69.902 1.00 18.94 70 ASN C N 1
ATOM 6721 C CA . ASN C 1 70 ? 194.873 -63.589 68.716 1.00 17.64 70 ASN C CA 1
ATOM 6722 C C . ASN C 1 70 ? 194.662 -64.498 67.512 1.00 23.34 70 ASN C C 1
ATOM 6723 O O . ASN C 1 70 ? 195.231 -65.592 67.430 1.00 20.72 70 ASN C O 1
ATOM 6728 N N . SER C 1 71 ? 193.836 -64.036 66.575 1.00 26.61 71 SER C N 1
ATOM 6729 C CA . SER C 1 71 ? 193.498 -64.850 65.416 1.00 23.41 71 SER C CA 1
ATOM 6730 C C . SER C 1 71 ? 192.971 -63.965 64.296 1.00 22.02 71 SER C C 1
ATOM 6731 O O . SER C 1 71 ? 192.307 -62.955 64.541 1.00 24.27 71 SER C O 1
ATOM 6734 N N . LEU C 1 72 ? 193.283 -64.361 63.065 1.00 26.30 72 LEU C N 1
ATOM 6735 C CA . LEU C 1 72 ? 192.700 -63.791 61.854 1.00 25.15 72 LEU C CA 1
ATOM 6736 C C . LEU C 1 72 ? 191.731 -64.826 61.301 1.00 28.54 72 LEU C C 1
ATOM 6737 O O . LEU C 1 72 ? 192.150 -65.903 60.866 1.00 27.89 72 LEU C O 1
ATOM 6742 N N . ASN C 1 73 ? 190.439 -64.508 61.324 1.00 31.13 73 ASN C N 1
ATOM 6743 C CA . ASN C 1 73 ? 189.426 -65.505 61.018 1.00 28.76 73 ASN C CA 1
ATOM 6744 C C . ASN C 1 73 ? 188.697 -65.153 59.732 1.00 29.44 73 ASN C C 1
ATOM 6745 O O . ASN C 1 73 ? 188.062 -64.091 59.653 1.00 28.70 73 ASN C O 1
ATOM 6750 N N . PRO C 1 74 ? 188.756 -66.008 58.709 1.00 38.41 74 PRO C N 1
ATOM 6751 C CA . PRO C 1 74 ? 188.023 -65.747 57.463 1.00 37.72 74 PRO C CA 1
ATOM 6752 C C . PRO C 1 74 ? 186.541 -66.040 57.646 1.00 35.05 74 PRO C C 1
ATOM 6753 O O . PRO C 1 74 ? 186.159 -67.146 58.035 1.00 36.81 74 PRO C O 1
ATOM 6757 N N . LYS C 1 75 ? 185.703 -65.044 57.366 1.00 31.00 75 LYS C N 1
ATOM 6758 C CA . LYS C 1 75 ? 184.252 -65.204 57.370 1.00 31.77 75 LYS C CA 1
ATOM 6759 C C . LYS C 1 75 ? 183.742 -64.792 55.994 1.00 32.34 75 LYS C C 1
ATOM 6760 O O . LYS C 1 75 ? 183.197 -63.692 55.825 1.00 31.45 75 LYS C O 1
ATOM 6766 N N . PRO C 1 76 ? 183.909 -65.654 54.985 1.00 30.40 76 PRO C N 1
ATOM 6767 C CA . PRO C 1 76 ? 183.440 -65.295 53.649 1.00 26.77 76 PRO C CA 1
ATOM 6768 C C . PRO C 1 76 ? 181.931 -65.262 53.606 1.00 32.52 76 PRO C C 1
ATOM 6769 O O . PRO C 1 76 ? 181.249 -66.037 54.295 1.00 30.93 76 PRO C O 1
ATOM 6773 N N . PRO C 1 77 ? 181.350 -64.368 52.805 1.00 27.89 77 PRO C N 1
ATOM 6774 C CA . PRO C 1 77 ? 179.890 -64.266 52.749 1.00 25.92 77 PRO C CA 1
ATOM 6775 C C . PRO C 1 77 ? 179.262 -65.481 52.087 1.00 24.81 77 PRO C C 1
ATOM 6776 O O . PRO C 1 77 ? 179.881 -66.191 51.293 1.00 23.20 77 PRO C O 1
ATOM 6780 N N . THR C 1 78 ? 178.001 -65.714 52.439 1.00 31.56 78 THR C N 1
ATOM 6781 C CA . THR C 1 78 ? 177.225 -66.745 51.778 1.00 28.64 78 THR C CA 1
ATOM 6782 C C . THR C 1 78 ? 176.815 -66.275 50.384 1.00 30.39 78 THR C C 1
ATOM 6783 O O . THR C 1 78 ? 176.919 -65.095 50.037 1.00 27.57 78 THR C O 1
ATOM 6787 N N . LYS C 1 79 ? 176.338 -67.224 49.577 1.00 33.78 79 LYS C N 1
ATOM 6788 C CA . LYS C 1 79 ? 175.936 -66.883 48.218 1.00 33.13 79 LYS C CA 1
ATOM 6789 C C . LYS C 1 79 ? 174.798 -65.875 48.224 1.00 32.81 79 LYS C C 1
ATOM 6790 O O . LYS C 1 79 ? 174.791 -64.935 47.421 1.00 36.77 79 LYS C O 1
ATOM 6796 N N . ASP C 1 80 ? 173.845 -66.033 49.142 1.00 34.37 80 ASP C N 1
ATOM 6797 C CA . ASP C 1 80 ? 172.796 -65.029 49.284 1.00 35.48 80 ASP C CA 1
ATOM 6798 C C . ASP C 1 80 ? 173.362 -63.704 49.779 1.00 33.99 80 ASP C C 1
ATOM 6799 O O . ASP C 1 80 ? 172.942 -62.631 49.329 1.00 42.28 80 ASP C O 1
ATOM 6804 N N . GLU C 1 81 ? 174.308 -63.759 50.717 1.00 39.71 81 GLU C N 1
ATOM 6805 C CA . GLU C 1 81 ? 174.952 -62.539 51.190 1.00 35.57 81 GLU C CA 1
ATOM 6806 C C . GLU C 1 81 ? 175.783 -61.899 50.088 1.00 33.65 81 GLU C C 1
ATOM 6807 O O . GLU C 1 81 ? 175.744 -60.677 49.902 1.00 36.76 81 GLU C O 1
ATOM 6813 N N . LEU C 1 82 ? 176.535 -62.711 49.343 1.00 24.80 82 LEU C N 1
ATOM 6814 C CA . LEU C 1 82 ? 177.306 -62.181 48.225 1.00 28.79 82 LEU C CA 1
ATOM 6815 C C . LEU C 1 82 ? 176.392 -61.572 47.169 1.00 29.99 82 LEU C C 1
ATOM 6816 O O . LEU C 1 82 ? 176.743 -60.570 46.537 1.00 29.61 82 LEU C O 1
ATOM 6821 N N . LYS C 1 83 ? 175.211 -62.162 46.969 1.00 33.74 83 LYS C N 1
ATOM 6822 C CA . LYS C 1 83 ? 174.225 -61.569 46.071 1.00 30.54 83 LYS C CA 1
ATOM 6823 C C . LYS C 1 83 ? 173.803 -60.190 46.561 1.00 37.34 83 LYS C C 1
ATOM 6824 O O . LYS C 1 83 ? 173.821 -59.214 45.803 1.00 37.21 83 LYS C O 1
ATOM 6830 N N . THR C 1 84 ? 173.414 -60.097 47.836 1.00 33.91 84 THR C N 1
ATOM 6831 C CA . THR C 1 84 ? 173.008 -58.816 48.405 1.00 28.55 84 THR C CA 1
ATOM 6832 C C . THR C 1 84 ? 174.156 -57.815 48.382 1.00 30.81 84 THR C C 1
ATOM 6833 O O . THR C 1 84 ? 173.940 -56.614 48.182 1.00 32.98 84 THR C O 1
ATOM 6837 N N . TRP C 1 85 ? 175.385 -58.294 48.577 1.00 34.84 85 TRP C N 1
ATOM 6838 C CA . TRP C 1 85 ? 176.544 -57.410 48.548 1.00 35.06 85 TRP C CA 1
ATOM 6839 C C . TRP C 1 85 ? 176.739 -56.808 47.162 1.00 38.46 85 TRP C C 1
ATOM 6840 O O . TRP C 1 85 ? 176.813 -55.583 47.004 1.00 36.40 85 TRP C O 1
ATOM 6851 N N . GLY C 1 86 ? 176.841 -57.666 46.143 1.00 42.23 86 GLY C N 1
ATOM 6852 C CA . GLY C 1 86 ? 177.025 -57.176 44.788 1.00 44.96 86 GLY C CA 1
ATOM 6853 C C . GLY C 1 86 ? 175.869 -56.327 44.301 1.00 48.84 86 GLY C C 1
ATOM 6854 O O . GLY C 1 86 ? 176.074 -55.355 43.571 1.00 50.97 86 GLY C O 1
ATOM 6855 N N . GLN C 1 87 ? 174.644 -56.670 44.707 1.00 43.16 87 GLN C N 1
ATOM 6856 C CA . GLN C 1 87 ? 173.486 -55.876 44.311 1.00 38.11 87 GLN C CA 1
ATOM 6857 C C . GLN C 1 87 ? 173.523 -54.488 44.943 1.00 49.06 87 GLN C C 1
ATOM 6858 O O . GLN C 1 87 ? 173.242 -53.488 44.272 1.00 51.03 87 GLN C O 1
ATOM 6864 N N . GLU C 1 88 ? 173.880 -54.402 46.225 1.00 43.19 88 GLU C N 1
ATOM 6865 C CA . GLU C 1 88 ? 173.902 -53.131 46.940 1.00 35.69 88 GLU C CA 1
ATOM 6866 C C . GLU C 1 88 ? 175.246 -52.415 46.865 1.00 38.47 88 GLU C C 1
ATOM 6867 O O . GLU C 1 88 ? 175.351 -51.285 47.360 1.00 43.52 88 GLU C O 1
ATOM 6873 N N . GLU C 1 89 ? 176.267 -53.043 46.265 1.00 48.82 89 GLU C N 1
ATOM 6874 C CA . GLU C 1 89 ? 177.611 -52.476 46.172 1.00 49.53 89 GLU C CA 1
ATOM 6875 C C . GLU C 1 89 ? 178.202 -52.226 47.558 1.00 50.04 89 GLU C C 1
ATOM 6876 O O . GLU C 1 89 ? 178.880 -51.224 47.786 1.00 48.27 89 GLU C O 1
ATOM 6882 N N . VAL C 1 90 ? 177.963 -53.150 48.487 1.00 40.69 90 VAL C N 1
ATOM 6883 C CA . VAL C 1 90 ? 178.114 -52.866 49.911 1.00 35.41 90 VAL C CA 1
ATOM 6884 C C . VAL C 1 90 ? 178.256 -54.188 50.651 1.00 36.67 90 VAL C C 1
ATOM 6885 O O . VAL C 1 90 ? 177.532 -55.144 50.367 1.00 41.53 90 VAL C O 1
ATOM 6889 N N . CYS C 1 91 ? 179.175 -54.234 51.622 1.00 37.18 91 CYS C N 1
ATOM 6890 C CA . CYS C 1 91 ? 179.385 -55.424 52.441 1.00 38.74 91 CYS C CA 1
ATOM 6891 C C . CYS C 1 91 ? 179.053 -55.154 53.907 1.00 34.85 91 CYS C C 1
ATOM 6892 O O . CYS C 1 91 ? 179.137 -54.018 54.385 1.00 32.80 91 CYS C O 1
ATOM 6895 N N . TYR C 1 92 ? 178.686 -56.224 54.617 1.00 32.30 92 TYR C N 1
ATOM 6896 C CA . TYR C 1 92 ? 178.270 -56.178 56.015 1.00 34.93 92 TYR C CA 1
ATOM 6897 C C . TYR C 1 92 ? 179.223 -56.987 56.883 1.00 39.00 92 TYR C C 1
ATOM 6898 O O . TYR C 1 92 ? 179.645 -58.084 56.500 1.00 34.89 92 TYR C O 1
ATOM 6907 N N . THR C 1 93 ? 179.535 -56.459 58.068 1.00 33.80 93 THR C N 1
ATOM 6908 C CA . THR C 1 93 ? 180.388 -57.147 59.028 1.00 30.11 93 THR C CA 1
ATOM 6909 C C . THR C 1 93 ? 179.790 -57.007 60.422 1.00 34.05 93 THR C C 1
ATOM 6910 O O . THR C 1 93 ? 178.742 -56.383 60.616 1.00 33.98 93 THR C O 1
ATOM 6914 N N . GLY C 1 94 ? 180.470 -57.601 61.400 1.00 39.46 94 GLY C N 1
ATOM 6915 C CA . GLY C 1 94 ? 180.113 -57.448 62.789 1.00 31.99 94 GLY C CA 1
ATOM 6916 C C . GLY C 1 94 ? 180.573 -56.110 63.330 1.00 36.86 94 GLY C C 1
ATOM 6917 O O . GLY C 1 94 ? 180.915 -55.194 62.575 1.00 39.66 94 GLY C O 1
ATOM 6918 N N . PRO C 1 95 ? 180.592 -55.971 64.651 1.00 23.88 95 PRO C N 1
ATOM 6919 C CA . PRO C 1 95 ? 180.941 -54.688 65.265 1.00 22.03 95 PRO C CA 1
ATOM 6920 C C . PRO C 1 95 ? 182.443 -54.505 65.446 1.00 24.90 95 PRO C C 1
ATOM 6921 O O . PRO C 1 95 ? 183.225 -55.458 65.453 1.00 22.91 95 PRO C O 1
ATOM 6925 N N . GLU C 1 96 ? 182.832 -53.240 65.590 1.00 37.41 96 GLU C N 1
ATOM 6926 C CA . GLU C 1 96 ? 184.208 -52.878 65.918 1.00 35.46 96 GLU C CA 1
ATOM 6927 C C . GLU C 1 96 ? 184.312 -52.749 67.434 1.00 34.26 96 GLU C C 1
ATOM 6928 O O . GLU C 1 96 ? 183.696 -51.861 68.032 1.00 39.54 96 GLU C O 1
ATOM 6934 N N . VAL C 1 97 ? 185.086 -53.633 68.055 1.00 20.92 97 VAL C N 1
ATOM 6935 C CA . VAL C 1 97 ? 185.242 -53.675 69.504 1.00 20.15 97 VAL C CA 1
ATOM 6936 C C . VAL C 1 97 ? 186.655 -53.230 69.849 1.00 19.52 97 VAL C C 1
ATOM 6937 O O . VAL C 1 97 ? 187.630 -53.768 69.315 1.00 19.18 97 VAL C O 1
ATOM 6941 N N . GLN C 1 98 ? 186.765 -52.251 70.744 1.00 24.85 98 GLN C N 1
ATOM 6942 C CA . GLN C 1 98 ? 188.056 -51.722 71.163 1.00 23.73 98 GLN C CA 1
ATOM 6943 C C . GLN C 1 98 ? 188.073 -51.589 72.676 1.00 24.10 98 GLN C C 1
ATOM 6944 O O . GLN C 1 98 ? 187.227 -50.892 73.248 1.00 23.09 98 GLN C O 1
ATOM 6950 N N . ASP C 1 99 ? 189.032 -52.257 73.318 1.00 17.10 99 ASP C N 1
ATOM 6951 C CA . ASP C 1 99 ? 189.265 -52.122 74.754 1.00 19.44 99 ASP C CA 1
ATOM 6952 C C . ASP C 1 99 ? 187.996 -52.416 75.552 1.00 20.31 99 ASP C C 1
ATOM 6953 O O . ASP C 1 99 ? 187.608 -51.675 76.456 1.00 28.88 99 ASP C O 1
ATOM 6958 N N . ALA C 1 100 ? 187.332 -53.507 75.198 1.00 29.68 100 ALA C N 1
ATOM 6959 C CA . ALA C 1 100 ? 186.197 -53.996 75.967 1.00 33.85 100 ALA C CA 1
ATOM 6960 C C . ALA C 1 100 ? 186.716 -54.966 77.017 1.00 37.00 100 ALA C C 1
ATOM 6961 O O . ALA C 1 100 ? 187.234 -56.036 76.675 1.00 35.14 100 ALA C O 1
ATOM 6963 N N . TRP C 1 101 ? 186.566 -54.606 78.286 1.00 32.55 101 TRP C N 1
ATOM 6964 C CA . TRP C 1 101 ? 187.094 -55.425 79.364 1.00 30.19 101 TRP C CA 1
ATOM 6965 C C . TRP C 1 101 ? 185.960 -55.824 80.309 1.00 35.59 101 TRP C C 1
ATOM 6966 O O . TRP C 1 101 ? 184.779 -55.603 80.022 1.00 34.27 101 TRP C O 1
ATOM 6977 N N . SER C 1 102 ? 186.336 -56.334 81.482 1.00 36.80 102 SER C N 1
ATOM 6978 C CA . SER C 1 102 ? 185.787 -57.563 82.050 1.00 35.23 102 SER C CA 1
ATOM 6979 C C . SER C 1 102 ? 184.365 -57.909 81.633 1.00 38.91 102 SER C C 1
ATOM 6980 O O . SER C 1 102 ? 184.128 -59.003 81.111 1.00 42.21 102 SER C O 1
ATOM 6983 N N . GLY C 1 103 ? 183.413 -57.003 81.842 1.00 39.58 103 GLY C N 1
ATOM 6984 C CA . GLY C 1 103 ? 182.041 -57.315 81.478 1.00 34.01 103 GLY C CA 1
ATOM 6985 C C . GLY C 1 103 ? 181.848 -57.397 79.975 1.00 35.25 103 GLY C C 1
ATOM 6986 O O . GLY C 1 103 ? 181.238 -58.340 79.463 1.00 37.60 103 GLY C O 1
ATOM 6987 N N . ASP C 1 104 ? 182.387 -56.422 79.248 1.00 33.06 104 ASP C N 1
ATOM 6988 C CA . ASP C 1 104 ? 182.160 -56.300 77.815 1.00 33.49 104 ASP C CA 1
ATOM 6989 C C . ASP C 1 104 ? 183.077 -57.182 76.979 1.00 30.77 104 ASP C C 1
ATOM 6990 O O . ASP C 1 104 ? 182.827 -57.340 75.780 1.00 33.43 104 ASP C O 1
ATOM 6995 N N . SER C 1 105 ? 184.122 -57.759 77.573 1.00 29.29 105 SER C N 1
ATOM 6996 C CA . SER C 1 105 ? 185.035 -58.600 76.809 1.00 27.42 105 SER C CA 1
ATOM 6997 C C . SER C 1 105 ? 184.363 -59.864 76.292 1.00 26.48 105 SER C C 1
ATOM 6998 O O . SER C 1 105 ? 184.889 -60.498 75.371 1.00 26.84 105 SER C O 1
ATOM 7001 N N . SER C 1 106 ? 183.215 -60.245 76.858 1.00 31.63 106 SER C N 1
ATOM 7002 C CA . SER C 1 106 ? 182.494 -61.424 76.392 1.00 37.30 106 SER C CA 1
ATOM 7003 C C . SER C 1 106 ? 181.939 -61.256 74.985 1.00 33.40 106 SER C C 1
ATOM 7004 O O . SER C 1 106 ? 181.517 -62.248 74.380 1.00 30.41 106 SER C O 1
ATOM 7007 N N . ILE C 1 107 ? 181.928 -60.032 74.453 1.00 30.44 107 ILE C N 1
ATOM 7008 C CA . ILE C 1 107 ? 181.511 -59.803 73.078 1.00 31.40 107 ILE C CA 1
ATOM 7009 C C . ILE C 1 107 ? 182.490 -60.376 72.064 1.00 29.17 107 ILE C C 1
ATOM 7010 O O . ILE C 1 107 ? 182.154 -60.450 70.878 1.00 32.00 107 ILE C O 1
ATOM 7015 N N . CYS C 1 108 ? 183.692 -60.787 72.492 1.00 34.73 108 CYS C N 1
ATOM 7016 C CA . CYS C 1 108 ? 184.632 -61.438 71.581 1.00 31.75 108 CYS C CA 1
ATOM 7017 C C . CYS C 1 108 ? 184.147 -62.782 71.071 1.00 30.36 108 CYS C C 1
ATOM 7018 O O . CYS C 1 108 ? 184.683 -63.266 70.070 1.00 31.83 108 CYS C O 1
ATOM 7021 N N . PHE C 1 109 ? 183.147 -63.386 71.710 1.00 29.39 109 PHE C N 1
ATOM 7022 C CA . PHE C 1 109 ? 182.714 -64.728 71.333 1.00 29.13 109 PHE C CA 1
ATOM 7023 C C . PHE C 1 109 ? 181.205 -64.804 71.109 1.00 32.38 109 PHE C C 1
ATOM 7024 O O . PHE C 1 109 ? 180.589 -65.860 71.302 1.00 36.77 109 PHE C O 1
ATOM 7032 N N . VAL C 1 110 ? 180.608 -63.703 70.698 1.00 28.22 110 VAL C N 1
ATOM 7033 C CA . VAL C 1 110 ? 179.195 -63.630 70.346 1.00 32.26 110 VAL C CA 1
ATOM 7034 C C . VAL C 1 110 ? 179.049 -63.912 68.854 1.00 33.98 110 VAL C C 1
ATOM 7035 O O . VAL C 1 110 ? 179.900 -63.513 68.052 1.00 34.09 110 VAL C O 1
ATOM 7039 N N . ASP C 1 111 ? 177.986 -64.622 68.473 1.00 35.82 111 ASP C N 1
ATOM 7040 C CA . ASP C 1 111 ? 177.605 -64.706 67.064 1.00 39.79 111 ASP C CA 1
ATOM 7041 C C . ASP C 1 111 ? 177.035 -63.352 66.650 1.00 35.81 111 ASP C C 1
ATOM 7042 O O . ASP C 1 111 ? 175.958 -62.956 67.106 1.00 37.34 111 ASP C O 1
ATOM 7047 N N . TRP C 1 112 ? 177.749 -62.648 65.775 1.00 38.01 112 TRP C N 1
ATOM 7048 C CA . TRP C 1 112 ? 177.748 -61.190 65.792 1.00 37.83 112 TRP C CA 1
ATOM 7049 C C . TRP C 1 112 ? 176.638 -60.524 65.002 1.00 40.94 112 TRP C C 1
ATOM 7050 O O . TRP C 1 112 ? 176.526 -59.295 65.085 1.00 53.13 112 TRP C O 1
ATOM 7061 N N . LYS C 1 113 ? 175.830 -61.259 64.233 1.00 41.44 113 LYS C N 1
ATOM 7062 C CA . LYS C 1 113 ? 174.702 -60.625 63.552 1.00 52.51 113 LYS C CA 1
ATOM 7063 C C . LYS C 1 113 ? 175.195 -59.519 62.612 1.00 53.26 113 LYS C C 1
ATOM 7064 O O . LYS C 1 113 ? 175.048 -58.327 62.887 1.00 51.01 113 LYS C O 1
ATOM 7070 N N . MET C 1 114 ? 175.841 -59.944 61.521 1.00 47.50 114 MET C N 1
ATOM 7071 C CA . MET C 1 114 ? 176.530 -58.989 60.658 1.00 44.96 114 MET C CA 1
ATOM 7072 C C . MET C 1 114 ? 175.566 -57.929 60.147 1.00 45.91 114 MET C C 1
ATOM 7073 O O . MET C 1 114 ? 174.753 -58.190 59.255 1.00 48.53 114 MET C O 1
ATOM 7078 N N . ASP C 1 115 ? 175.690 -56.716 60.684 1.00 46.23 115 ASP C N 1
ATOM 7079 C CA . ASP C 1 115 ? 174.748 -55.644 60.395 1.00 38.76 115 ASP C CA 1
ATOM 7080 C C . ASP C 1 115 ? 175.444 -54.294 60.304 1.00 40.36 115 ASP C C 1
ATOM 7081 O O . ASP C 1 115 ? 174.762 -53.271 60.145 1.00 45.21 115 ASP C O 1
ATOM 7086 N N . ASN C 1 116 ? 176.771 -54.257 60.414 1.00 23.26 116 ASN C N 1
ATOM 7087 C CA . ASN C 1 116 ? 177.536 -53.033 60.227 1.00 26.24 116 ASN C CA 1
ATOM 7088 C C . ASN C 1 116 ? 177.867 -52.889 58.748 1.00 23.60 116 ASN C C 1
ATOM 7089 O O . ASN C 1 116 ? 178.504 -53.767 58.157 1.00 23.79 116 ASN C O 1
ATOM 7094 N N . LYS C 1 117 ? 177.436 -51.782 58.159 1.00 32.01 117 LYS C N 1
ATOM 7095 C CA . LYS C 1 117 ? 177.450 -51.601 56.716 1.00 28.12 117 LYS C CA 1
ATOM 7096 C C . LYS C 1 117 ? 178.664 -50.792 56.294 1.00 32.00 117 LYS C C 1
ATOM 7097 O O . LYS C 1 117 ? 178.961 -49.751 56.891 1.00 28.57 117 LYS C O 1
ATOM 7103 N N . HIS C 1 118 ? 179.340 -51.254 55.248 1.00 27.58 118 HIS C N 1
ATOM 7104 C CA . HIS C 1 118 ? 180.569 -50.621 54.794 1.00 26.84 118 HIS C CA 1
ATOM 7105 C C . HIS C 1 118 ? 180.585 -50.497 53.279 1.00 25.26 118 HIS C C 1
ATOM 7106 O O . HIS C 1 118 ? 180.226 -51.439 52.568 1.00 24.01 118 HIS C O 1
ATOM 7113 N N . ARG C 1 119 ? 181.011 -49.331 52.794 1.00 56.42 119 ARG C N 1
ATOM 7114 C CA . ARG C 1 119 ? 181.386 -49.206 51.391 1.00 55.60 119 ARG C CA 1
ATOM 7115 C C . ARG C 1 119 ? 182.664 -49.989 51.118 1.00 54.83 119 ARG C C 1
ATOM 7116 O O . ARG C 1 119 ? 182.688 -50.900 50.283 1.00 54.84 119 ARG C O 1
ATOM 7124 N N . ALA C 1 120 ? 183.736 -49.646 51.833 1.00 53.42 120 ALA C N 1
ATOM 7125 C CA . ALA C 1 120 ? 185.005 -50.363 51.807 1.00 47.73 120 ALA C CA 1
ATOM 7126 C C . ALA C 1 120 ? 185.589 -50.326 53.211 1.00 52.56 120 ALA C C 1
ATOM 7127 O O . ALA C 1 120 ? 185.740 -49.244 53.787 1.00 55.47 120 ALA C O 1
ATOM 7129 N N . LYS C 1 121 ? 185.912 -51.496 53.763 1.00 36.29 121 LYS C N 1
ATOM 7130 C CA . LYS C 1 121 ? 186.309 -51.611 55.162 1.00 30.53 121 LYS C CA 1
ATOM 7131 C C . LYS C 1 121 ? 187.586 -52.424 55.301 1.00 28.43 121 LYS C C 1
ATOM 7132 O O . LYS C 1 121 ? 187.694 -53.522 54.747 1.00 28.47 121 LYS C O 1
ATOM 7138 N N . GLU C 1 122 ? 188.538 -51.890 56.061 1.00 24.19 122 GLU C N 1
ATOM 7139 C CA . GLU C 1 122 ? 189.766 -52.576 56.427 1.00 23.36 122 GLU C CA 1
ATOM 7140 C C . GLU C 1 122 ? 189.835 -52.685 57.945 1.00 24.72 122 GLU C C 1
ATOM 7141 O O . GLU C 1 122 ? 189.225 -51.895 58.671 1.00 24.48 122 GLU C O 1
ATOM 7147 N N . LEU C 1 123 ? 190.570 -53.680 58.428 1.00 23.62 123 LEU C N 1
ATOM 7148 C CA . LEU C 1 123 ? 190.651 -53.905 59.861 1.00 22.33 123 LEU C CA 1
ATOM 7149 C C . LEU C 1 123 ? 191.858 -53.190 60.460 1.00 28.07 123 LEU C C 1
ATOM 7150 O O . LEU C 1 123 ? 192.687 -52.604 59.760 1.00 29.42 123 LEU C O 1
ATOM 7155 N N . GLU C 1 124 ? 191.937 -53.237 61.787 1.00 42.94 124 GLU C N 1
ATOM 7156 C CA . GLU C 1 124 ? 193.083 -52.741 62.536 1.00 38.50 124 GLU C CA 1
ATOM 7157 C C . GLU C 1 124 ? 193.583 -53.856 63.439 1.00 34.68 124 GLU C C 1
ATOM 7158 O O . GLU C 1 124 ? 192.788 -54.511 64.121 1.00 36.16 124 GLU C O 1
ATOM 7164 N N . LYS C 1 125 ? 194.895 -54.076 63.434 1.00 21.05 125 LYS C N 1
ATOM 7165 C CA . LYS C 1 125 ? 195.510 -55.114 64.257 1.00 22.33 125 LYS C CA 1
ATOM 7166 C C . LYS C 1 125 ? 195.852 -54.503 65.612 1.00 24.85 125 LYS C C 1
ATOM 7167 O O . LYS C 1 125 ? 196.982 -54.100 65.881 1.00 26.42 125 LYS C O 1
ATOM 7173 N N . ARG C 1 126 ? 194.844 -54.419 66.477 1.00 22.89 126 ARG C N 1
ATOM 7174 C CA . ARG C 1 126 ? 194.997 -53.787 67.780 1.00 23.07 126 ARG C CA 1
ATOM 7175 C C . ARG C 1 126 ? 194.888 -54.817 68.895 1.00 21.68 126 ARG C C 1
ATOM 7176 O O . ARG C 1 126 ? 194.084 -55.752 68.819 1.00 20.58 126 ARG C O 1
ATOM 7184 N N . SER C 1 127 ? 195.713 -54.642 69.927 1.00 24.97 127 SER C N 1
ATOM 7185 C CA . SER C 1 127 ? 195.701 -55.515 71.091 1.00 26.00 127 SER C CA 1
ATOM 7186 C C . SER C 1 127 ? 195.883 -54.676 72.346 1.00 23.04 127 SER C C 1
ATOM 7187 O O . SER C 1 127 ? 196.420 -53.566 72.311 1.00 24.67 127 SER C O 1
ATOM 7190 N N . ASN C 1 128 ? 195.426 -55.233 73.463 1.00 25.83 128 ASN C N 1
ATOM 7191 C CA . ASN C 1 128 ? 195.284 -54.472 74.694 1.00 26.99 128 ASN C CA 1
ATOM 7192 C C . ASN C 1 128 ? 195.070 -55.451 75.845 1.00 24.00 128 ASN C C 1
ATOM 7193 O O . ASN C 1 128 ? 194.160 -56.283 75.784 1.00 24.07 128 ASN C O 1
ATOM 7198 N N . ASN C 1 129 ? 195.926 -55.408 76.868 1.00 22.38 129 ASN C N 1
ATOM 7199 C CA . ASN C 1 129 ? 195.780 -56.278 78.036 1.00 20.45 129 ASN C CA 1
ATOM 7200 C C . ASN C 1 129 ? 196.169 -55.554 79.323 1.00 18.23 129 ASN C C 1
ATOM 7201 O O . ASN C 1 129 ? 196.854 -56.116 80.184 1.00 19.38 129 ASN C O 1
ATOM 7206 N N . ASN C 1 130 ? 195.741 -54.302 79.488 1.00 18.16 130 ASN C N 1
ATOM 7207 C CA . ASN C 1 130 ? 196.164 -53.496 80.630 1.00 22.41 130 ASN C CA 1
ATOM 7208 C C . ASN C 1 130 ? 195.095 -53.402 81.713 1.00 21.59 130 ASN C C 1
ATOM 7209 O O . ASN C 1 130 ? 194.993 -52.377 82.395 1.00 20.24 130 ASN C O 1
ATOM 7214 N N . HIS C 1 131 ? 194.302 -54.457 81.894 1.00 25.34 131 HIS C N 1
ATOM 7215 C CA . HIS C 1 131 ? 193.235 -54.492 82.893 1.00 19.96 131 HIS C CA 1
ATOM 7216 C C . HIS C 1 131 ? 193.467 -55.710 83.777 1.00 23.17 131 HIS C C 1
ATOM 7217 O O . HIS C 1 131 ? 193.058 -56.823 83.433 1.00 26.37 131 HIS C O 1
ATOM 7224 N N . PHE C 1 132 ? 194.118 -55.485 84.917 1.00 27.75 132 PHE C N 1
ATOM 7225 C CA . PHE C 1 132 ? 194.535 -56.578 85.784 1.00 24.81 132 PHE C CA 1
ATOM 7226 C C . PHE C 1 132 ? 193.326 -57.340 86.318 1.00 22.97 132 PHE C C 1
ATOM 7227 O O . PHE C 1 132 ? 192.298 -56.746 86.655 1.00 25.90 132 PHE C O 1
ATOM 7235 N N . ALA C 1 133 ? 193.462 -58.667 86.389 1.00 16.02 133 ALA C N 1
ATOM 7236 C CA . ALA C 1 133 ? 192.399 -59.565 86.852 1.00 19.68 133 ALA C CA 1
ATOM 7237 C C . ALA C 1 133 ? 191.170 -59.495 85.954 1.00 20.58 133 ALA C C 1
ATOM 7238 O O . ALA C 1 133 ? 190.047 -59.743 86.396 1.00 21.46 133 ALA C O 1
ATOM 7240 N N . HIS C 1 134 ? 191.368 -59.166 84.682 1.00 29.15 134 HIS C N 1
ATOM 7241 C CA . HIS C 1 134 ? 190.253 -59.024 83.764 1.00 24.31 134 HIS C CA 1
ATOM 7242 C C . HIS C 1 134 ? 190.655 -59.505 82.381 1.00 26.33 134 HIS C C 1
ATOM 7243 O O . HIS C 1 134 ? 191.840 -59.614 82.050 1.00 22.90 134 HIS C O 1
ATOM 7250 N N . HIS C 1 135 ? 189.638 -59.792 81.578 1.00 25.66 135 HIS C N 1
ATOM 7251 C CA . HIS C 1 135 ? 189.813 -60.063 80.163 1.00 23.47 135 HIS C CA 1
ATOM 7252 C C . HIS C 1 135 ? 189.623 -58.782 79.369 1.00 26.23 135 HIS C C 1
ATOM 7253 O O . HIS C 1 135 ? 188.865 -57.894 79.766 1.00 28.54 135 HIS C O 1
ATOM 7260 N N . THR C 1 136 ? 190.317 -58.691 78.237 1.00 22.62 136 THR C N 1
ATOM 7261 C CA . THR C 1 136 ? 190.162 -57.556 77.338 1.00 26.13 136 THR C CA 1
ATOM 7262 C C . THR C 1 136 ? 189.949 -58.036 75.913 1.00 28.17 136 THR C C 1
ATOM 7263 O O . THR C 1 136 ? 190.646 -58.940 75.437 1.00 24.62 136 THR C O 1
ATOM 7267 N N . CYS C 1 137 ? 188.996 -57.409 75.230 1.00 24.78 137 CYS C N 1
ATOM 7268 C CA . CYS C 1 137 ? 188.598 -57.833 73.899 1.00 24.35 137 CYS C CA 1
ATOM 7269 C C . CYS C 1 137 ? 188.868 -56.726 72.886 1.00 23.55 137 CYS C C 1
ATOM 7270 O O . CYS C 1 137 ? 188.635 -55.540 73.151 1.00 18.10 137 CYS C O 1
ATOM 7273 N N . ASN C 1 138 ? 189.380 -57.129 71.727 1.00 31.94 138 ASN C N 1
ATOM 7274 C CA . ASN C 1 138 ? 189.530 -56.247 70.578 1.00 23.08 138 ASN C CA 1
ATOM 7275 C C . ASN C 1 138 ? 189.037 -56.994 69.348 1.00 23.56 138 ASN C C 1
ATOM 7276 O O . ASN C 1 138 ? 189.450 -58.133 69.105 1.00 22.56 138 ASN C O 1
ATOM 7281 N N . LEU C 1 139 ? 188.157 -56.358 68.578 1.00 23.80 139 LEU C N 1
ATOM 7282 C CA . LEU C 1 139 ? 187.551 -56.988 67.408 1.00 22.49 139 LEU C CA 1
ATOM 7283 C C . LEU C 1 139 ? 187.490 -55.985 66.264 1.00 25.50 139 LEU C C 1
ATOM 7284 O O . LEU C 1 139 ? 186.837 -54.945 66.385 1.00 28.09 139 LEU C O 1
ATOM 7289 N N . SER C 1 140 ? 188.157 -56.302 65.153 1.00 25.90 140 SER C N 1
ATOM 7290 C CA . SER C 1 140 ? 188.181 -55.446 63.974 1.00 23.30 140 SER C CA 1
ATOM 7291 C C . SER C 1 140 ? 187.877 -56.274 62.734 1.00 25.65 140 SER C C 1
ATOM 7292 O O . SER C 1 140 ? 188.269 -57.440 62.636 1.00 29.92 140 SER C O 1
ATOM 7295 N N . TRP C 1 141 ? 187.186 -55.657 61.778 1.00 25.97 141 TRP C N 1
ATOM 7296 C CA . TRP C 1 141 ? 186.671 -56.357 60.611 1.00 23.63 141 TRP C CA 1
ATOM 7297 C C . TRP C 1 141 ? 187.193 -55.738 59.320 1.00 22.14 141 TRP C C 1
ATOM 7298 O O . TRP C 1 141 ? 187.575 -54.567 59.271 1.00 22.78 141 TRP C O 1
ATOM 7309 N N . ARG C 1 142 ? 187.194 -56.554 58.269 1.00 19.31 142 ARG C N 1
ATOM 7310 C CA . ARG C 1 142 ? 187.465 -56.111 56.910 1.00 18.49 142 ARG C CA 1
ATOM 7311 C C . ARG C 1 142 ? 186.436 -56.749 55.987 1.00 19.21 142 ARG C C 1
ATOM 7312 O O . ARG C 1 142 ? 185.951 -57.852 56.249 1.00 17.66 142 ARG C O 1
ATOM 7320 N N . CYS C 1 143 ? 186.091 -56.042 54.915 1.00 28.33 143 CYS C N 1
ATOM 7321 C CA . CYS C 1 143 ? 185.186 -56.586 53.912 1.00 24.88 143 CYS C CA 1
ATOM 7322 C C . CYS C 1 143 ? 185.376 -55.827 52.608 1.00 32.11 143 CYS C C 1
ATOM 7323 O O . CYS C 1 143 ? 185.987 -54.757 52.565 1.00 29.44 143 CYS C O 1
ATOM 7326 N N . GLY C 1 144 ? 184.830 -56.402 51.542 1.00 31.38 144 GLY C N 1
ATOM 7327 C CA . GLY C 1 144 ? 184.869 -55.783 50.236 1.00 31.01 144 GLY C CA 1
ATOM 7328 C C . GLY C 1 144 ? 184.032 -56.555 49.243 1.00 29.74 144 GLY C C 1
ATOM 7329 O O . GLY C 1 144 ? 183.825 -57.760 49.406 1.00 27.50 144 GLY C O 1
ATOM 7330 N N . VAL C 1 145 ? 183.532 -55.871 48.216 1.00 25.86 145 VAL C N 1
ATOM 7331 C CA . VAL C 1 145 ? 182.746 -56.517 47.174 1.00 27.90 145 VAL C CA 1
ATOM 7332 C C . VAL C 1 145 ? 183.043 -55.821 45.855 1.00 27.60 145 VAL C C 1
ATOM 7333 O O . VAL C 1 145 ? 183.430 -54.649 45.821 1.00 20.87 145 VAL C O 1
ATOM 7337 N N . THR C 1 146 ? 182.886 -56.564 44.762 1.00 34.22 146 THR C N 1
ATOM 7338 C CA . THR C 1 146 ? 183.039 -56.003 43.430 1.00 32.89 146 THR C CA 1
ATOM 7339 C C . THR C 1 146 ? 182.198 -56.809 42.451 1.00 33.45 146 THR C C 1
ATOM 7340 O O . THR C 1 146 ? 182.036 -58.023 42.606 1.00 35.20 146 THR C O 1
ATOM 7344 N N . ASN C 1 147 ? 181.631 -56.115 41.469 1.00 33.72 147 ASN C N 1
ATOM 7345 C CA . ASN C 1 147 ? 180.974 -56.741 40.330 1.00 29.48 147 ASN C CA 1
ATOM 7346 C C . ASN C 1 147 ? 181.890 -56.596 39.123 1.00 32.31 147 ASN C C 1
ATOM 7347 O O . ASN C 1 147 ? 182.178 -55.473 38.694 1.00 32.70 147 ASN C O 1
ATOM 7352 N N . THR C 1 148 ? 182.355 -57.719 38.589 1.00 33.92 148 THR C N 1
ATOM 7353 C CA . THR C 1 148 ? 183.285 -57.711 37.472 1.00 37.12 148 THR C CA 1
ATOM 7354 C C . THR C 1 148 ? 182.715 -58.503 36.306 1.00 39.57 148 THR C C 1
ATOM 7355 O O . THR C 1 148 ? 181.657 -59.131 36.398 1.00 40.37 148 THR C O 1
ATOM 7359 N N . HIS C 1 149 ? 183.445 -58.459 35.200 1.00 40.57 149 HIS C N 1
ATOM 7360 C CA . HIS C 1 149 ? 183.162 -59.257 34.019 1.00 37.30 149 HIS C CA 1
ATOM 7361 C C . HIS C 1 149 ? 184.200 -60.365 33.931 1.00 38.71 149 HIS C C 1
ATOM 7362 O O . HIS C 1 149 ? 185.406 -60.099 33.993 1.00 34.46 149 HIS C O 1
ATOM 7369 N N . LEU C 1 150 ? 183.735 -61.603 33.795 1.00 36.71 150 LEU C N 1
ATOM 7370 C CA . LEU C 1 150 ? 184.616 -62.760 33.738 1.00 33.03 150 LEU C CA 1
ATOM 7371 C C . LEU C 1 150 ? 184.474 -63.436 32.384 1.00 37.52 150 LEU C C 1
ATOM 7372 O O . LEU C 1 150 ? 183.356 -63.663 31.909 1.00 40.59 150 LEU C O 1
ATOM 7377 N N . GLU C 1 151 ? 185.610 -63.759 31.774 1.00 45.25 151 GLU C N 1
ATOM 7378 C CA . GLU C 1 151 ? 185.664 -64.419 30.476 1.00 44.47 151 GLU C CA 1
ATOM 7379 C C . GLU C 1 151 ? 186.004 -65.887 30.702 1.00 42.51 151 GLU C C 1
ATOM 7380 O O . GLU C 1 151 ? 187.142 -66.220 31.048 1.00 40.43 151 GLU C O 1
ATOM 7386 N N . VAL C 1 152 ? 185.020 -66.762 30.512 1.00 27.33 152 VAL C N 1
ATOM 7387 C CA . VAL C 1 152 ? 185.256 -68.192 30.660 1.00 24.34 152 VAL C CA 1
ATOM 7388 C C . VAL C 1 152 ? 185.960 -68.715 29.415 1.00 31.50 152 VAL C C 1
ATOM 7389 O O . VAL C 1 152 ? 185.764 -68.218 28.300 1.00 35.76 152 VAL C O 1
ATOM 7393 N N . ARG C 1 153 ? 186.811 -69.713 29.614 1.00 38.79 153 ARG C N 1
ATOM 7394 C CA . ARG C 1 153 ? 187.624 -70.286 28.554 1.00 40.78 153 ARG C CA 1
ATOM 7395 C C . ARG C 1 153 ? 187.152 -71.699 28.246 1.00 48.76 153 ARG C C 1
ATOM 7396 O O . ARG C 1 153 ? 186.295 -72.260 28.933 1.00 48.24 153 ARG C O 1
ATOM 7404 N N . LEU C 1 154 ? 187.724 -72.277 27.194 1.00 50.54 154 LEU C N 1
ATOM 7405 C CA . LEU C 1 154 ? 187.304 -73.581 26.706 1.00 48.26 154 LEU C CA 1
ATOM 7406 C C . LEU C 1 154 ? 188.454 -74.572 26.774 1.00 52.34 154 LEU C C 1
ATOM 7407 O O . LEU C 1 154 ? 189.581 -74.265 26.379 1.00 50.16 154 LEU C O 1
ATOM 7412 N N . VAL C 1 155 ? 188.148 -75.766 27.279 1.00 50.47 155 VAL C N 1
ATOM 7413 C CA . VAL C 1 155 ? 189.110 -76.838 27.487 1.00 52.28 155 VAL C CA 1
ATOM 7414 C C . VAL C 1 155 ? 188.468 -78.120 26.984 1.00 64.27 155 VAL C C 1
ATOM 7415 O O . VAL C 1 155 ? 187.304 -78.135 26.579 1.00 62.55 155 VAL C O 1
ATOM 7419 N N . ALA C 1 156 ? 189.234 -79.209 27.009 1.00 96.77 156 ALA C N 1
ATOM 7420 C CA . ALA C 1 156 ? 188.662 -80.506 26.688 1.00 100.96 156 ALA C CA 1
ATOM 7421 C C . ALA C 1 156 ? 188.708 -81.488 27.853 1.00 107.31 156 ALA C C 1
ATOM 7422 O O . ALA C 1 156 ? 187.657 -81.933 28.323 1.00 105.48 156 ALA C O 1
ATOM 7424 N N . SER C 1 157 ? 189.908 -81.861 28.316 1.00 108.58 157 SER C N 1
ATOM 7425 C CA . SER C 1 157 ? 190.126 -82.882 29.346 1.00 112.67 157 SER C CA 1
ATOM 7426 C C . SER C 1 157 ? 189.629 -84.243 28.860 1.00 107.47 157 SER C C 1
ATOM 7427 O O . SER C 1 157 ? 189.853 -85.276 29.501 1.00 104.81 157 SER C O 1
ATOM 7430 N N . GLY C 1 158 ? 188.930 -84.221 27.729 1.00 101.04 158 GLY C N 1
ATOM 7431 C CA . GLY C 1 158 ? 188.473 -85.337 26.930 1.00 98.82 158 GLY C CA 1
ATOM 7432 C C . GLY C 1 158 ? 188.407 -84.809 25.511 1.00 96.43 158 GLY C C 1
ATOM 7433 O O . GLY C 1 158 ? 189.400 -84.302 24.983 1.00 96.07 158 GLY C O 1
ATOM 7434 N N . THR C 1 159 ? 187.251 -84.945 24.877 1.00 89.09 159 THR C N 1
ATOM 7435 C CA . THR C 1 159 ? 186.851 -84.097 23.759 1.00 84.15 159 THR C CA 1
ATOM 7436 C C . THR C 1 159 ? 185.543 -83.403 24.152 1.00 84.00 159 THR C C 1
ATOM 7437 O O . THR C 1 159 ? 185.149 -83.428 25.323 1.00 90.07 159 THR C O 1
ATOM 7440 N N . GLN C 1 160 ? 184.869 -82.776 23.172 1.00 66.69 160 GLN C N 1
ATOM 7441 C CA . GLN C 1 160 ? 183.638 -82.035 23.454 1.00 64.58 160 GLN C CA 1
ATOM 7442 C C . GLN C 1 160 ? 183.900 -80.840 24.363 1.00 60.13 160 GLN C C 1
ATOM 7443 O O . GLN C 1 160 ? 183.754 -80.948 25.587 1.00 66.28 160 GLN C O 1
ATOM 7449 N N . PRO C 1 161 ? 184.331 -79.702 23.790 1.00 49.32 161 PRO C N 1
ATOM 7450 C CA . PRO C 1 161 ? 184.801 -78.544 24.576 1.00 51.56 161 PRO C CA 1
ATOM 7451 C C . PRO C 1 161 ? 184.069 -78.241 25.878 1.00 47.16 161 PRO C C 1
ATOM 7452 O O . PRO C 1 161 ? 182.846 -78.379 25.982 1.00 45.53 161 PRO C O 1
ATOM 7456 N N . GLN C 1 162 ? 184.840 -77.801 26.871 1.00 52.62 162 GLN C N 1
ATOM 7457 C CA . GLN C 1 162 ? 184.390 -77.634 28.246 1.00 52.79 162 GLN C CA 1
ATOM 7458 C C . GLN C 1 162 ? 184.596 -76.188 28.677 1.00 46.27 162 GLN C C 1
ATOM 7459 O O . GLN C 1 162 ? 185.683 -75.632 28.495 1.00 43.98 162 GLN C O 1
ATOM 7465 N N . ALA C 1 163 ? 183.557 -75.581 29.244 1.00 44.85 163 ALA C N 1
ATOM 7466 C CA . ALA C 1 163 ? 183.668 -74.226 29.765 1.00 36.92 163 ALA C CA 1
ATOM 7467 C C . ALA C 1 163 ? 184.358 -74.244 31.122 1.00 38.33 163 ALA C C 1
ATOM 7468 O O . ALA C 1 163 ? 184.069 -75.094 31.969 1.00 42.74 163 ALA C O 1
ATOM 7470 N N . VAL C 1 164 ? 185.268 -73.294 31.335 1.00 38.99 164 VAL C N 1
ATOM 7471 C CA . VAL C 1 164 ? 186.170 -73.351 32.478 1.00 41.38 164 VAL C CA 1
ATOM 7472 C C . VAL C 1 164 ? 186.540 -71.937 32.904 1.00 37.33 164 VAL C C 1
ATOM 7473 O O . VAL C 1 164 ? 186.535 -71.003 32.098 1.00 38.24 164 VAL C O 1
ATOM 7477 N N . ILE C 1 165 ? 186.845 -71.784 34.191 1.00 31.47 165 ILE C N 1
ATOM 7478 C CA . ILE C 1 165 ? 187.401 -70.555 34.745 1.00 31.12 165 ILE C CA 1
ATOM 7479 C C . ILE C 1 165 ? 188.870 -70.803 35.063 1.00 32.05 165 ILE C C 1
ATOM 7480 O O . ILE C 1 165 ? 189.211 -71.801 35.711 1.00 32.16 165 ILE C O 1
ATOM 7485 N N . VAL C 1 166 ? 189.735 -69.903 34.607 1.00 33.55 166 VAL C N 1
ATOM 7486 C CA . VAL C 1 166 ? 191.179 -70.049 34.755 1.00 32.91 166 VAL C CA 1
ATOM 7487 C C . VAL C 1 166 ? 191.629 -69.242 35.966 1.00 33.56 166 VAL C C 1
ATOM 7488 O O . VAL C 1 166 ? 191.444 -68.019 36.013 1.00 31.87 166 VAL C O 1
ATOM 7492 N N . MET C 1 167 ? 192.222 -69.917 36.936 1.00 43.32 167 MET C N 1
ATOM 7493 C CA . MET C 1 167 ? 192.762 -69.156 38.051 1.00 42.46 167 MET C CA 1
ATOM 7494 C C . MET C 1 167 ? 194.179 -68.685 37.737 1.00 39.14 167 MET C C 1
ATOM 7495 O O . MET C 1 167 ? 194.917 -69.360 37.011 1.00 38.70 167 MET C O 1
ATOM 7500 N N . PRO C 1 168 ? 194.570 -67.526 38.273 1.00 31.08 168 PRO C N 1
ATOM 7501 C CA . PRO C 1 168 ? 195.919 -67.001 38.000 1.00 33.63 168 PRO C CA 1
ATOM 7502 C C . PRO C 1 168 ? 197.047 -67.980 38.291 1.00 35.96 168 PRO C C 1
ATOM 7503 O O . PRO C 1 168 ? 198.101 -67.899 37.647 1.00 37.71 168 PRO C O 1
ATOM 7507 N N . ASN C 1 169 ? 196.866 -68.903 39.235 1.00 38.83 169 ASN C N 1
ATOM 7508 C CA . ASN C 1 169 ? 197.899 -69.890 39.529 1.00 40.26 169 ASN C CA 1
ATOM 7509 C C . ASN C 1 169 ? 197.927 -71.036 38.528 1.00 42.68 169 ASN C C 1
ATOM 7510 O O . ASN C 1 169 ? 198.711 -71.974 38.708 1.00 46.02 169 ASN C O 1
ATOM 7515 N N . GLY C 1 170 ? 197.093 -70.988 37.489 1.00 38.86 170 GLY C N 1
ATOM 7516 C CA . GLY C 1 170 ? 197.015 -72.029 36.492 1.00 35.38 170 GLY C CA 1
ATOM 7517 C C . GLY C 1 170 ? 195.903 -73.030 36.718 1.00 42.87 170 GLY C C 1
ATOM 7518 O O . GLY C 1 170 ? 195.549 -73.765 35.789 1.00 45.66 170 GLY C O 1
ATOM 7519 N N . THR C 1 171 ? 195.346 -73.076 37.924 1.00 37.80 171 THR C N 1
ATOM 7520 C CA . THR C 1 171 ? 194.279 -74.018 38.222 1.00 37.93 171 THR C CA 1
ATOM 7521 C C . THR C 1 171 ? 193.025 -73.678 37.426 1.00 36.86 171 THR C C 1
ATOM 7522 O O . THR C 1 171 ? 192.632 -72.513 37.317 1.00 35.64 171 THR C O 1
ATOM 7526 N N . THR C 1 172 ? 192.409 -74.703 36.848 1.00 44.65 172 THR C N 1
ATOM 7527 C CA . THR C 1 172 ? 191.140 -74.568 36.153 1.00 43.08 172 THR C CA 1
ATOM 7528 C C . THR C 1 172 ? 190.003 -75.034 37.052 1.00 46.92 172 THR C C 1
ATOM 7529 O O . THR C 1 172 ? 190.155 -75.964 37.847 1.00 50.48 172 THR C O 1
ATOM 7533 N N . ARG C 1 173 ? 188.857 -74.370 36.925 1.00 38.85 173 ARG C N 1
ATOM 7534 C CA . ARG C 1 173 ? 187.647 -74.747 37.647 1.00 40.53 173 ARG C CA 1
ATOM 7535 C C . ARG C 1 173 ? 186.531 -74.930 36.629 1.00 40.53 173 ARG C C 1
ATOM 7536 O O . ARG C 1 173 ? 186.127 -73.966 35.969 1.00 39.23 173 ARG C O 1
ATOM 7544 N N . ALA C 1 174 ? 186.041 -76.164 36.495 1.00 50.17 174 ALA C N 1
ATOM 7545 C CA . ALA C 1 174 ? 184.976 -76.451 35.543 1.00 49.81 174 ALA C CA 1
ATOM 7546 C C . ALA C 1 174 ? 183.711 -75.727 35.971 1.00 47.06 174 ALA C C 1
ATOM 7547 O O . ALA C 1 174 ? 183.080 -76.095 36.968 1.00 51.51 174 ALA C O 1
ATOM 7549 N N . VAL C 1 175 ? 183.352 -74.678 35.235 1.00 36.71 175 VAL C N 1
ATOM 7550 C CA . VAL C 1 175 ? 182.219 -73.860 35.621 1.00 38.39 175 VAL C CA 1
ATOM 7551 C C . VAL C 1 175 ? 180.939 -74.654 35.419 1.00 42.51 175 VAL C C 1
ATOM 7552 O O . VAL C 1 175 ? 180.740 -75.297 34.378 1.00 41.39 175 VAL C O 1
ATOM 7556 N N . SER C 1 176 ? 180.092 -74.655 36.447 1.00 78.61 176 SER C N 1
ATOM 7557 C CA . SER C 1 176 ? 178.882 -75.460 36.424 1.00 86.27 176 SER C CA 1
ATOM 7558 C C . SER C 1 176 ? 177.919 -74.943 35.365 1.00 90.03 176 SER C C 1
ATOM 7559 O O . SER C 1 176 ? 177.770 -73.732 35.168 1.00 85.73 176 SER C O 1
ATOM 7562 N N . MET C 1 177 ? 177.253 -75.874 34.688 1.00 99.12 177 MET C N 1
ATOM 7563 C CA . MET C 1 177 ? 176.217 -75.540 33.724 1.00 96.45 177 MET C CA 1
ATOM 7564 C C . MET C 1 177 ? 174.818 -75.691 34.308 1.00 98.87 177 MET C C 1
ATOM 7565 O O . MET C 1 177 ? 173.836 -75.634 33.561 1.00 96.70 177 MET C O 1
ATOM 7570 N N . VAL C 1 178 ? 174.706 -75.887 35.624 1.00 126.28 178 VAL C N 1
ATOM 7571 C CA . VAL C 1 178 ? 173.397 -75.975 36.261 1.00 124.33 178 VAL C CA 1
ATOM 7572 C C . VAL C 1 178 ? 172.888 -74.568 36.520 1.00 123.60 178 VAL C C 1
ATOM 7573 O O . VAL C 1 178 ? 171.931 -74.109 35.884 1.00 120.71 178 VAL C O 1
ATOM 7577 N N . ALA C 1 179 ? 173.559 -73.864 37.431 1.00 90.16 179 ALA C N 1
ATOM 7578 C CA . ALA C 1 179 ? 173.164 -72.520 37.824 1.00 83.78 179 ALA C CA 1
ATOM 7579 C C . ALA C 1 179 ? 174.200 -71.895 38.746 1.00 80.76 179 ALA C C 1
ATOM 7580 O O . ALA C 1 179 ? 174.582 -72.503 39.750 1.00 85.03 179 ALA C O 1
ATOM 7582 N N . GLU C 1 180 ? 174.660 -70.693 38.401 1.00 69.09 180 GLU C N 1
ATOM 7583 C CA . GLU C 1 180 ? 175.308 -69.759 39.325 1.00 63.97 180 GLU C CA 1
ATOM 7584 C C . GLU C 1 180 ? 176.355 -70.446 40.208 1.00 60.23 180 GLU C C 1
ATOM 7585 O O . GLU C 1 180 ? 176.213 -70.549 41.426 1.00 68.59 180 GLU C O 1
ATOM 7591 N N . THR C 1 181 ? 177.409 -70.927 39.554 1.00 43.40 181 THR C N 1
ATOM 7592 C CA . THR C 1 181 ? 178.500 -71.584 40.267 1.00 45.64 181 THR C CA 1
ATOM 7593 C C . THR C 1 181 ? 179.060 -70.682 41.361 1.00 40.64 181 THR C C 1
ATOM 7594 O O . THR C 1 181 ? 179.517 -69.565 41.096 1.00 39.28 181 THR C O 1
ATOM 7598 N N . PHE C 1 182 ? 179.002 -71.170 42.598 1.00 40.21 182 PHE C N 1
ATOM 7599 C CA . PHE C 1 182 ? 179.457 -70.445 43.774 1.00 34.81 182 PHE C CA 1
ATOM 7600 C C . PHE C 1 182 ? 180.487 -71.287 44.513 1.00 34.17 182 PHE C C 1
ATOM 7601 O O . PHE C 1 182 ? 180.351 -72.512 44.603 1.00 31.93 182 PHE C O 1
ATOM 7609 N N . TRP C 1 183 ? 181.520 -70.633 45.035 1.00 32.27 183 TRP C N 1
ATOM 7610 C CA . TRP C 1 183 ? 182.518 -71.341 45.822 1.00 30.00 183 TRP C CA 1
ATOM 7611 C C . TRP C 1 183 ? 183.196 -70.355 46.760 1.00 30.84 183 TRP C C 1
ATOM 7612 O O . TRP C 1 183 ? 182.978 -69.144 46.691 1.00 30.18 183 TRP C O 1
ATOM 7623 N N . THR C 1 184 ? 184.024 -70.902 47.644 1.00 44.45 184 THR C N 1
ATOM 7624 C CA . THR C 1 184 ? 184.666 -70.154 48.711 1.00 41.02 184 THR C CA 1
ATOM 7625 C C . THR C 1 184 ? 186.137 -70.536 48.770 1.00 40.47 184 THR C C 1
ATOM 7626 O O . THR C 1 184 ? 186.482 -71.717 48.668 1.00 41.85 184 THR C O 1
ATOM 7630 N N . ASP C 1 185 ? 187.000 -69.531 48.917 1.00 33.29 185 ASP C N 1
ATOM 7631 C CA . ASP C 1 185 ? 188.438 -69.745 49.057 1.00 35.82 185 ASP C CA 1
ATOM 7632 C C . ASP C 1 185 ? 188.949 -68.805 50.139 1.00 37.51 185 ASP C C 1
ATOM 7633 O O . ASP C 1 185 ? 189.081 -67.599 49.904 1.00 36.56 185 ASP C O 1
ATOM 7638 N N . GLY C 1 186 ? 189.236 -69.355 51.315 1.00 34.56 186 GLY C N 1
ATOM 7639 C CA . GLY C 1 186 ? 189.699 -68.526 52.418 1.00 30.33 186 GLY C CA 1
ATOM 7640 C C . GLY C 1 186 ? 188.604 -67.576 52.858 1.00 33.99 186 GLY C C 1
ATOM 7641 O O . GLY C 1 186 ? 187.475 -67.985 53.155 1.00 28.06 186 GLY C O 1
ATOM 7642 N N . GLU C 1 187 ? 188.929 -66.287 52.894 1.00 27.00 187 GLU C N 1
ATOM 7643 C CA . GLU C 1 187 ? 187.950 -65.269 53.235 1.00 27.75 187 GLU C CA 1
ATOM 7644 C C . GLU C 1 187 ? 187.205 -64.736 52.018 1.00 26.82 187 GLU C C 1
ATOM 7645 O O . GLU C 1 187 ? 186.389 -63.821 52.164 1.00 25.84 187 GLU C O 1
ATOM 7651 N N . PHE C 1 188 ? 187.449 -65.293 50.835 1.00 28.04 188 PHE C N 1
ATOM 7652 C CA . PHE C 1 188 ? 186.815 -64.842 49.604 1.00 24.14 188 PHE C CA 1
ATOM 7653 C C . PHE C 1 188 ? 185.673 -65.769 49.215 1.00 22.80 188 PHE C C 1
ATOM 7654 O O . PHE C 1 188 ? 185.769 -66.991 49.365 1.00 24.35 188 PHE C O 1
ATOM 7662 N N . SER C 1 189 ? 184.597 -65.175 48.709 1.00 29.90 189 SER C N 1
ATOM 7663 C CA . SER C 1 189 ? 183.480 -65.897 48.118 1.00 26.39 189 SER C CA 1
ATOM 7664 C C . SER C 1 189 ? 183.318 -65.450 46.672 1.00 29.97 189 SER C C 1
ATOM 7665 O O . SER C 1 189 ? 183.472 -64.263 46.358 1.00 26.01 189 SER C O 1
ATOM 7668 N N . TYR C 1 190 ? 183.010 -66.402 45.793 1.00 29.96 190 TYR C N 1
ATOM 7669 C CA . TYR C 1 190 ? 182.934 -66.147 44.361 1.00 29.36 190 TYR C CA 1
ATOM 7670 C C . TYR C 1 190 ? 181.616 -66.671 43.815 1.00 28.47 190 TYR C C 1
ATOM 7671 O O . TYR C 1 190 ? 181.212 -67.794 44.134 1.00 27.00 190 TYR C O 1
ATOM 7680 N N . LEU C 1 191 ? 180.953 -65.865 42.985 1.00 29.19 191 LEU C N 1
ATOM 7681 C CA . LEU C 1 191 ? 179.685 -66.252 42.369 1.00 30.01 191 LEU C CA 1
ATOM 7682 C C . LEU C 1 191 ? 179.706 -65.844 40.903 1.00 30.96 191 LEU C C 1
ATOM 7683 O O . LEU C 1 191 ? 179.692 -64.649 40.590 1.00 28.33 191 LEU C O 1
ATOM 7688 N N . TYR C 1 192 ? 179.723 -66.830 40.012 1.00 34.46 192 TYR C N 1
ATOM 7689 C CA . TYR C 1 192 ? 179.635 -66.599 38.576 1.00 35.68 192 TYR C CA 1
ATOM 7690 C C . TYR C 1 192 ? 178.239 -66.967 38.089 1.00 36.57 192 TYR C C 1
ATOM 7691 O O . TYR C 1 192 ? 177.765 -68.079 38.336 1.00 41.19 192 TYR C O 1
ATOM 7700 N N . SER C 1 193 ? 177.593 -66.036 37.391 1.00 33.84 193 SER C N 1
ATOM 7701 C CA . SER C 1 193 ? 176.246 -66.241 36.869 1.00 37.89 193 SER C CA 1
ATOM 7702 C C . SER C 1 193 ? 176.298 -66.338 35.349 1.00 40.45 193 SER C C 1
ATOM 7703 O O . SER C 1 193 ? 176.453 -65.313 34.667 1.00 41.22 193 SER C O 1
ATOM 7706 N N . PRO C 1 194 ? 176.171 -67.529 34.770 1.00 35.18 194 PRO C N 1
ATOM 7707 C CA . PRO C 1 194 ? 176.264 -67.651 33.314 1.00 34.15 194 PRO C CA 1
ATOM 7708 C C . PRO C 1 194 ? 175.013 -67.139 32.622 1.00 38.29 194 PRO C C 1
ATOM 7709 O O . PRO C 1 194 ? 173.935 -67.025 33.211 1.00 40.88 194 PRO C O 1
ATOM 7713 N N . LYS C 1 195 ? 175.180 -66.822 31.344 1.00 42.34 195 LYS C N 1
ATOM 7714 C CA . LYS C 1 195 ? 174.061 -66.496 30.479 1.00 41.78 195 LYS C CA 1
ATOM 7715 C C . LYS C 1 195 ? 173.504 -67.773 29.863 1.00 38.50 195 LYS C C 1
ATOM 7716 O O . LYS C 1 195 ? 174.235 -68.735 29.611 1.00 39.35 195 LYS C O 1
ATOM 7722 N N . VAL C 1 196 ? 172.190 -67.781 29.640 1.00 33.85 196 VAL C N 1
ATOM 7723 C CA . VAL C 1 196 ? 171.543 -68.951 29.051 1.00 30.76 196 VAL C CA 1
ATOM 7724 C C . VAL C 1 196 ? 172.072 -69.191 27.642 1.00 38.29 196 VAL C C 1
ATOM 7725 O O . VAL C 1 196 ? 172.661 -70.237 27.346 1.00 38.63 196 VAL C O 1
ATOM 7729 N N . PHE C 1 197 ? 171.865 -68.224 26.752 1.00 59.04 197 PHE C N 1
ATOM 7730 C CA . PHE C 1 197 ? 172.391 -68.288 25.389 1.00 57.28 197 PHE C CA 1
ATOM 7731 C C . PHE C 1 197 ? 173.737 -67.579 25.284 1.00 56.08 197 PHE C C 1
ATOM 7732 O O . PHE C 1 197 ? 173.946 -66.707 24.443 1.00 57.73 197 PHE C O 1
ATOM 7740 N N . GLY C 1 198 ? 174.665 -67.959 26.156 1.00 47.50 198 GLY C N 1
ATOM 7741 C CA . GLY C 1 198 ? 175.989 -67.385 26.175 1.00 50.01 198 GLY C CA 1
ATOM 7742 C C . GLY C 1 198 ? 177.072 -68.247 25.579 1.00 59.76 198 GLY C C 1
ATOM 7743 O O . GLY C 1 198 ? 178.247 -67.876 25.639 1.00 61.78 198 GLY C O 1
ATOM 7744 N N . THR C 1 199 ? 176.718 -69.388 25.000 1.00 52.59 199 THR C N 1
ATOM 7745 C CA . THR C 1 199 ? 177.697 -70.363 24.537 1.00 49.76 199 THR C CA 1
ATOM 7746 C C . THR C 1 199 ? 177.144 -71.010 23.277 1.00 52.73 199 THR C C 1
ATOM 7747 O O . THR C 1 199 ? 176.149 -71.739 23.340 1.00 56.65 199 THR C O 1
ATOM 7751 N N . ARG C 1 200 ? 177.768 -70.730 22.136 1.00 65.90 200 ARG C N 1
ATOM 7752 C CA . ARG C 1 200 ? 177.238 -71.148 20.847 1.00 63.18 200 ARG C CA 1
ATOM 7753 C C . ARG C 1 200 ? 178.129 -72.196 20.201 1.00 60.36 200 ARG C C 1
ATOM 7754 O O . ARG C 1 200 ? 179.358 -72.103 20.256 1.00 57.25 200 ARG C O 1
ATOM 7762 N N . ALA C 1 201 ? 177.490 -73.196 19.604 1.00 70.85 201 ALA C N 1
ATOM 7763 C CA . ALA C 1 201 ? 178.132 -74.131 18.689 1.00 73.61 201 ALA C CA 1
ATOM 7764 C C . ALA C 1 201 ? 177.494 -73.916 17.321 1.00 75.10 201 ALA C C 1
ATOM 7765 O O . ALA C 1 201 ? 176.344 -74.310 17.097 1.00 76.85 201 ALA C O 1
ATOM 7767 N N . GLU C 1 202 ? 178.229 -73.277 16.419 1.00 72.53 202 GLU C N 1
ATOM 7768 C CA . GLU C 1 202 ? 177.741 -72.932 15.093 1.00 71.49 202 GLU C CA 1
ATOM 7769 C C . GLU C 1 202 ? 178.472 -73.745 14.034 1.00 70.47 202 GLU C C 1
ATOM 7770 O O . GLU C 1 202 ? 179.462 -74.425 14.307 1.00 72.04 202 GLU C O 1
ATOM 7776 N N . THR C 1 203 ? 177.968 -73.664 12.807 1.00 64.07 203 THR C N 1
ATOM 7777 C CA . THR C 1 203 ? 178.602 -74.282 11.650 1.00 63.95 203 THR C CA 1
ATOM 7778 C C . THR C 1 203 ? 179.070 -73.180 10.710 1.00 56.69 203 THR C C 1
ATOM 7779 O O . THR C 1 203 ? 178.282 -72.309 10.328 1.00 63.01 203 THR C O 1
ATOM 7783 N N . LYS C 1 204 ? 180.348 -73.224 10.340 1.00 54.27 204 LYS C N 1
ATOM 7784 C CA . LYS C 1 204 ? 180.992 -72.122 9.642 1.00 55.71 204 LYS C CA 1
ATOM 7785 C C . LYS C 1 204 ? 182.102 -72.666 8.751 1.00 55.53 204 LYS C C 1
ATOM 7786 O O . LYS C 1 204 ? 182.659 -73.735 9.014 1.00 50.79 204 LYS C O 1
ATOM 7792 N N . PHE C 1 205 ? 182.390 -71.938 7.672 1.00 59.25 205 PHE C N 1
ATOM 7793 C CA . PHE C 1 205 ? 183.566 -72.177 6.844 1.00 54.68 205 PHE C CA 1
ATOM 7794 C C . PHE C 1 205 ? 184.653 -71.195 7.265 1.00 52.44 205 PHE C C 1
ATOM 7795 O O . PHE C 1 205 ? 184.430 -69.980 7.252 1.00 51.71 205 PHE C O 1
ATOM 7803 N N . ILE C 1 206 ? 185.816 -71.708 7.637 1.00 39.79 206 ILE C N 1
ATOM 7804 C CA . ILE C 1 206 ? 186.967 -70.881 7.998 1.00 40.42 206 ILE C CA 1
ATOM 7805 C C . ILE C 1 206 ? 187.982 -70.956 6.869 1.00 43.24 206 ILE C C 1
ATOM 7806 O O . ILE C 1 206 ? 188.267 -72.058 6.378 1.00 44.93 206 ILE C O 1
ATOM 7811 N N . PRO C 1 207 ? 188.539 -69.835 6.416 1.00 27.36 207 PRO C N 1
ATOM 7812 C CA . PRO C 1 207 ? 189.567 -69.894 5.374 1.00 32.41 207 PRO C CA 1
ATOM 7813 C C . PRO C 1 207 ? 190.894 -70.378 5.936 1.00 34.45 207 PRO C C 1
ATOM 7814 O O . PRO C 1 207 ? 191.303 -69.994 7.035 1.00 33.95 207 PRO C O 1
ATOM 7818 N N . CYS C 1 208 ? 191.567 -71.231 5.166 1.00 38.18 208 CYS C N 1
ATOM 7819 C CA . CYS C 1 208 ? 192.846 -71.796 5.565 1.00 31.71 208 CYS C CA 1
ATOM 7820 C C . CYS C 1 208 ? 193.759 -71.894 4.354 1.00 35.55 208 CYS C C 1
ATOM 7821 O O . CYS C 1 208 ? 193.300 -72.067 3.222 1.00 39.02 208 CYS C O 1
ATOM 7824 N N . PHE C 1 209 ? 195.060 -71.782 4.606 1.00 35.90 209 PHE C N 1
ATOM 7825 C CA . PHE C 1 209 ? 196.085 -71.982 3.589 1.00 32.05 209 PHE C CA 1
ATOM 7826 C C . PHE C 1 209 ? 196.736 -73.339 3.816 1.00 36.54 209 PHE C C 1
ATOM 7827 O O . PHE C 1 209 ? 197.278 -73.597 4.896 1.00 40.04 209 PHE C O 1
ATOM 7835 N N . LYS C 1 210 ? 196.688 -74.199 2.803 1.00 41.84 210 LYS C N 1
ATOM 7836 C CA . LYS C 1 210 ? 197.226 -75.549 2.907 1.00 45.91 210 LYS C CA 1
ATOM 7837 C C . LYS C 1 210 ? 198.675 -75.561 2.439 1.00 49.92 210 LYS C C 1
ATOM 7838 O O . LYS C 1 210 ? 198.966 -75.199 1.295 1.00 51.89 210 LYS C O 1
ATOM 7844 N N . GLU C 1 211 ? 199.576 -75.987 3.318 1.00 49.08 211 GLU C N 1
ATOM 7845 C CA . GLU C 1 211 ? 200.995 -76.047 2.991 1.00 48.92 211 GLU C CA 1
ATOM 7846 C C . GLU C 1 211 ? 201.484 -77.489 2.925 1.00 48.75 211 GLU C C 1
ATOM 7847 O O . GLU C 1 211 ? 201.392 -78.138 1.883 1.00 51.03 211 GLU C O 1
ATOM 7853 N N . GLU C 1 232 ? 199.585 -80.989 4.811 1.00 46.20 232 GLU C N 1
ATOM 7854 C CA . GLU C 1 232 ? 200.485 -81.220 5.934 1.00 50.14 232 GLU C CA 1
ATOM 7855 C C . GLU C 1 232 ? 200.277 -80.193 7.043 1.00 51.48 232 GLU C C 1
ATOM 7856 O O . GLU C 1 232 ? 200.165 -80.552 8.215 1.00 52.89 232 GLU C O 1
ATOM 7862 N N . LYS C 1 233 ? 200.226 -78.914 6.669 1.00 57.82 233 LYS C N 1
ATOM 7863 C CA . LYS C 1 233 ? 200.079 -77.822 7.623 1.00 51.18 233 LYS C CA 1
ATOM 7864 C C . LYS C 1 233 ? 199.024 -76.845 7.126 1.00 46.66 233 LYS C C 1
ATOM 7865 O O . LYS C 1 233 ? 199.112 -76.350 5.998 1.00 48.65 233 LYS C O 1
ATOM 7871 N N . PHE C 1 234 ? 198.037 -76.567 7.973 1.00 31.38 234 PHE C N 1
ATOM 7872 C CA . PHE C 1 234 ? 196.973 -75.619 7.673 1.00 29.39 234 PHE C CA 1
ATOM 7873 C C . PHE C 1 234 ? 197.156 -74.377 8.532 1.00 29.98 234 PHE C C 1
ATOM 7874 O O . PHE C 1 234 ? 197.285 -74.481 9.755 1.00 32.80 234 PHE C O 1
ATOM 7882 N N . HIS C 1 235 ? 197.171 -73.211 7.897 1.00 26.28 235 HIS C N 1
ATOM 7883 C CA . HIS C 1 235 ? 197.293 -71.934 8.592 1.00 28.31 235 HIS C CA 1
ATOM 7884 C C . HIS C 1 235 ? 195.994 -71.172 8.379 1.00 27.58 235 HIS C C 1
ATOM 7885 O O . HIS C 1 235 ? 195.750 -70.638 7.292 1.00 26.58 235 HIS C O 1
ATOM 7892 N N . CYS C 1 236 ? 195.170 -71.115 9.416 1.00 33.06 236 CYS C N 1
ATOM 7893 C CA . CYS C 1 236 ? 193.777 -70.725 9.288 1.00 32.00 236 CYS C CA 1
ATOM 7894 C C . CYS C 1 236 ? 193.540 -69.330 9.852 1.00 31.03 236 CYS C C 1
ATOM 7895 O O . CYS C 1 236 ? 194.452 -68.649 10.329 1.00 32.99 236 CYS C O 1
ATOM 7898 N N . LYS C 1 237 ? 192.281 -68.909 9.780 1.00 28.81 237 LYS C N 1
ATOM 7899 C CA . LYS C 1 237 ? 191.857 -67.599 10.244 1.00 28.48 237 LYS C CA 1
ATOM 7900 C C . LYS C 1 237 ? 190.366 -67.657 10.527 1.00 29.92 237 LYS C C 1
ATOM 7901 O O . LYS C 1 237 ? 189.627 -68.353 9.828 1.00 33.83 237 LYS C O 1
ATOM 7907 N N . ASP C 1 238 ? 189.936 -66.936 11.558 1.00 29.77 238 ASP C N 1
ATOM 7908 C CA . ASP C 1 238 ? 188.512 -66.741 11.814 1.00 31.50 238 ASP C CA 1
ATOM 7909 C C . ASP C 1 238 ? 188.356 -65.437 12.579 1.00 35.81 238 ASP C C 1
ATOM 7910 O O . ASP C 1 238 ? 188.688 -65.374 13.767 1.00 37.20 238 ASP C O 1
ATOM 7915 N N . GLY C 1 239 ? 187.849 -64.413 11.907 1.00 28.67 239 GLY C N 1
ATOM 7916 C CA . GLY C 1 239 ? 187.734 -63.112 12.538 1.00 29.70 239 GLY C CA 1
ATOM 7917 C C . GLY C 1 239 ? 189.107 -62.600 12.915 1.00 32.38 239 GLY C C 1
ATOM 7918 O O . GLY C 1 239 ? 189.957 -62.342 12.056 1.00 35.05 239 GLY C O 1
ATOM 7919 N N . ASP C 1 240 ? 189.343 -62.459 14.217 1.00 39.64 240 ASP C N 1
ATOM 7920 C CA . ASP C 1 240 ? 190.633 -62.026 14.733 1.00 33.64 240 ASP C CA 1
ATOM 7921 C C . ASP C 1 240 ? 191.450 -63.173 15.307 1.00 31.56 240 ASP C C 1
ATOM 7922 O O . ASP C 1 240 ? 192.559 -62.941 15.799 1.00 31.47 240 ASP C O 1
ATOM 7927 N N . ASN C 1 241 ? 190.936 -64.398 15.257 1.00 30.32 241 ASN C N 1
ATOM 7928 C CA . ASN C 1 241 ? 191.682 -65.572 15.689 1.00 28.60 241 ASN C CA 1
ATOM 7929 C C . ASN C 1 241 ? 192.506 -66.108 14.526 1.00 28.67 241 ASN C C 1
ATOM 7930 O O . ASN C 1 241 ? 192.000 -66.243 13.408 1.00 32.13 241 ASN C O 1
ATOM 7935 N N . PHE C 1 242 ? 193.771 -66.410 14.793 1.00 31.06 242 PHE C N 1
ATOM 7936 C CA . PHE C 1 242 ? 194.662 -66.998 13.805 1.00 30.52 242 PHE C CA 1
ATOM 7937 C C . PHE C 1 242 ? 195.341 -68.200 14.436 1.00 31.59 242 PHE C C 1
ATOM 7938 O O . PHE C 1 242 ? 195.936 -68.086 15.512 1.00 35.97 242 PHE C O 1
ATOM 7946 N N . PHE C 1 243 ? 195.249 -69.347 13.773 1.00 33.02 243 PHE C N 1
ATOM 7947 C CA . PHE C 1 243 ? 195.669 -70.599 14.378 1.00 33.99 243 PHE C CA 1
ATOM 7948 C C . PHE C 1 243 ? 196.089 -71.570 13.287 1.00 35.89 243 PHE C C 1
ATOM 7949 O O . PHE C 1 243 ? 195.936 -71.306 12.092 1.00 41.18 243 PHE C O 1
ATOM 7957 N N . GLU C 1 244 ? 196.624 -72.705 13.717 1.00 27.04 244 GLU C N 1
ATOM 7958 C CA . GLU C 1 244 ? 197.063 -73.767 12.825 1.00 30.68 244 GLU C CA 1
ATOM 7959 C C . GLU C 1 244 ? 196.151 -74.968 13.028 1.00 34.52 244 GLU C C 1
ATOM 7960 O O . GLU C 1 244 ? 196.115 -75.543 14.121 1.00 35.96 244 GLU C O 1
ATOM 7966 N N . PHE C 1 245 ? 195.410 -75.334 11.990 1.00 41.21 245 PHE C N 1
ATOM 7967 C CA . PHE C 1 245 ? 194.480 -76.450 12.104 1.00 45.42 245 PHE C CA 1
ATOM 7968 C C . PHE C 1 245 ? 195.251 -77.763 12.182 1.00 51.71 245 PHE C C 1
ATOM 7969 O O . PHE C 1 245 ? 196.076 -78.047 11.305 1.00 51.90 245 PHE C O 1
ATOM 7977 N N . PRO C 1 246 ? 195.010 -78.585 13.193 1.00 73.38 246 PRO C N 1
ATOM 7978 C CA . PRO C 1 246 ? 195.813 -79.790 13.401 1.00 72.91 246 PRO C CA 1
ATOM 7979 C C . PRO C 1 246 ? 195.396 -80.898 12.440 1.00 79.90 246 PRO C C 1
ATOM 7980 O O . PRO C 1 246 ? 194.466 -80.756 11.647 1.00 80.22 246 PRO C O 1
ATOM 7984 N N . SER C 1 247 ? 196.105 -82.024 12.537 1.00 49.05 247 SER C N 1
ATOM 7985 C CA . SER C 1 247 ? 195.839 -83.146 11.644 1.00 49.81 247 SER C CA 1
ATOM 7986 C C . SER C 1 247 ? 194.512 -83.820 11.975 1.00 55.49 247 SER C C 1
ATOM 7987 O O . SER C 1 247 ? 193.747 -84.173 11.070 1.00 56.87 247 SER C O 1
ATOM 7990 N N . SER C 1 248 ? 194.215 -83.999 13.263 1.00 62.82 248 SER C N 1
ATOM 7991 C CA . SER C 1 248 ? 193.015 -84.714 13.685 1.00 64.95 248 SER C CA 1
ATOM 7992 C C . SER C 1 248 ? 191.729 -83.926 13.465 1.00 66.55 248 SER C C 1
ATOM 7993 O O . SER C 1 248 ? 190.646 -84.474 13.700 1.00 66.44 248 SER C O 1
ATOM 7996 N N . GLY C 1 249 ? 191.809 -82.669 13.035 1.00 56.83 249 GLY C N 1
ATOM 7997 C CA . GLY C 1 249 ? 190.605 -81.919 12.744 1.00 57.95 249 GLY C CA 1
ATOM 7998 C C . GLY C 1 249 ? 189.838 -81.432 13.950 1.00 53.10 249 GLY C C 1
ATOM 7999 O O . GLY C 1 249 ? 188.641 -81.158 13.839 1.00 53.79 249 GLY C O 1
ATOM 8000 N N . PHE C 1 250 ? 190.491 -81.315 15.103 1.00 55.75 250 PHE C N 1
ATOM 8001 C CA . PHE C 1 250 ? 189.861 -80.763 16.298 1.00 54.41 250 PHE C CA 1
ATOM 8002 C C . PHE C 1 250 ? 190.920 -80.000 17.077 1.00 52.87 250 PHE C C 1
ATOM 8003 O O . PHE C 1 250 ? 191.968 -80.560 17.409 1.00 51.71 250 PHE C O 1
ATOM 8011 N N . ILE C 1 251 ? 190.656 -78.719 17.342 1.00 46.57 251 ILE C N 1
ATOM 8012 C CA . ILE C 1 251 ? 191.548 -77.870 18.120 1.00 46.81 251 ILE C CA 1
ATOM 8013 C C . ILE C 1 251 ? 190.700 -76.996 19.032 1.00 43.88 251 ILE C C 1
ATOM 8014 O O . ILE C 1 251 ? 189.511 -76.773 18.791 1.00 41.72 251 ILE C O 1
ATOM 8019 N N . CYS C 1 252 ? 191.327 -76.503 20.097 1.00 46.50 252 CYS C N 1
ATOM 8020 C CA . CYS C 1 252 ? 190.668 -75.619 21.047 1.00 42.38 252 CYS C CA 1
ATOM 8021 C C . CYS C 1 252 ? 191.556 -74.416 21.313 1.00 38.17 252 CYS C C 1
ATOM 8022 O O . CYS C 1 252 ? 192.718 -74.571 21.699 1.00 40.79 252 CYS C O 1
ATOM 8025 N N . LEU C 1 253 ? 191.017 -73.235 21.078 1.00 37.95 253 LEU C N 1
ATOM 8026 C CA . LEU C 1 253 ? 191.554 -71.963 21.520 1.00 42.30 253 LEU C CA 1
ATOM 8027 C C . LEU C 1 253 ? 190.765 -71.476 22.722 1.00 39.29 253 LEU C C 1
ATOM 8028 O O . LEU C 1 253 ? 189.655 -71.951 22.980 1.00 42.77 253 LEU C O 1
ATOM 8033 N N . PRO C 1 254 ? 191.310 -70.538 23.498 1.00 32.71 254 PRO C N 1
ATOM 8034 C CA . PRO C 1 254 ? 190.519 -69.981 24.604 1.00 35.10 254 PRO C CA 1
ATOM 8035 C C . PRO C 1 254 ? 189.203 -69.380 24.148 1.00 39.39 254 PRO C C 1
ATOM 8036 O O . PRO C 1 254 ? 188.221 -69.416 24.897 1.00 36.65 254 PRO C O 1
ATOM 8040 N N . ASP C 1 255 ? 189.147 -68.844 22.931 1.00 50.67 255 ASP C N 1
ATOM 8041 C CA . ASP C 1 255 ? 187.945 -68.187 22.436 1.00 48.07 255 ASP C CA 1
ATOM 8042 C C . ASP C 1 255 ? 186.923 -69.160 21.866 1.00 42.45 255 ASP C C 1
ATOM 8043 O O . ASP C 1 255 ? 185.719 -68.878 21.916 1.00 38.57 255 ASP C O 1
ATOM 8048 N N . ALA C 1 256 ? 187.372 -70.285 21.318 1.00 26.04 256 ALA C N 1
ATOM 8049 C CA . ALA C 1 256 ? 186.479 -71.208 20.635 1.00 28.90 256 ALA C CA 1
ATOM 8050 C C . ALA C 1 256 ? 187.218 -72.508 20.371 1.00 27.38 256 ALA C C 1
ATOM 8051 O O . ALA C 1 256 ? 188.449 -72.572 20.445 1.00 25.94 256 ALA C O 1
ATOM 8053 N N . CYS C 1 257 ? 186.446 -73.545 20.064 1.00 31.83 257 CYS C N 1
ATOM 8054 C CA . CYS C 1 257 ? 186.982 -74.830 19.643 1.00 41.04 257 CYS C CA 1
ATOM 8055 C C . CYS C 1 257 ? 186.462 -75.137 18.246 1.00 41.38 257 CYS C C 1
ATOM 8056 O O . CYS C 1 257 ? 185.271 -74.956 17.969 1.00 39.63 257 CYS C O 1
ATOM 8059 N N . TYR C 1 258 ? 187.354 -75.584 17.368 1.00 38.04 258 TYR C N 1
ATOM 8060 C CA . TYR C 1 258 ? 187.029 -75.845 15.972 1.00 36.09 258 TYR C CA 1
ATOM 8061 C C . TYR C 1 258 ? 187.127 -77.339 15.699 1.00 42.20 258 TYR C C 1
ATOM 8062 O O . TYR C 1 258 ? 188.132 -77.971 16.039 1.00 45.35 258 TYR C O 1
ATOM 8071 N N . LYS C 1 259 ? 186.090 -77.897 15.077 1.00 35.31 259 LYS C N 1
ATOM 8072 C CA . LYS C 1 259 ? 186.020 -79.333 14.850 1.00 40.75 259 LYS C CA 1
ATOM 8073 C C . LYS C 1 259 ? 185.427 -79.625 13.481 1.00 43.38 259 LYS C C 1
ATOM 8074 O O . LYS C 1 259 ? 184.409 -79.038 13.101 1.00 40.52 259 LYS C O 1
ATOM 8080 N N . ASN C 1 260 ? 186.067 -80.533 12.748 1.00 62.19 260 ASN C N 1
ATOM 8081 C CA . ASN C 1 260 ? 185.508 -81.101 11.531 1.00 69.29 260 ASN C CA 1
ATOM 8082 C C . ASN C 1 260 ? 185.708 -82.610 11.562 1.00 74.59 260 ASN C C 1
ATOM 8083 O O . ASN C 1 260 ? 186.752 -83.100 12.004 1.00 77.03 260 ASN C O 1
ATOM 8088 N N . GLU C 1 261 ? 184.697 -83.343 11.108 1.00 64.30 261 GLU C N 1
ATOM 8089 C CA . GLU C 1 261 ? 184.687 -84.792 11.244 1.00 68.16 261 GLU C CA 1
ATOM 8090 C C . GLU C 1 261 ? 185.575 -85.450 10.191 1.00 74.37 261 GLU C C 1
ATOM 8091 O O . GLU C 1 261 ? 185.803 -84.893 9.113 1.00 77.76 261 GLU C O 1
ATOM 8097 N N . LYS C 1 262 ? 186.077 -86.643 10.541 1.00 79.31 262 LYS C N 1
ATOM 8098 C CA . LYS C 1 262 ? 186.988 -87.521 9.778 1.00 82.27 262 LYS C CA 1
ATOM 8099 C C . LYS C 1 262 ? 188.404 -87.316 10.302 1.00 87.26 262 LYS C C 1
ATOM 8100 O O . LYS C 1 262 ? 189.024 -86.283 10.056 1.00 90.80 262 LYS C O 1
ATOM 8106 N N . HIS C 1 269 ? 190.859 -86.319 20.941 1.00 127.39 269 HIS C N 1
ATOM 8107 C CA . HIS C 1 269 ? 191.581 -85.360 21.770 1.00 124.29 269 HIS C CA 1
ATOM 8108 C C . HIS C 1 269 ? 192.172 -84.244 20.919 1.00 112.98 269 HIS C C 1
ATOM 8109 O O . HIS C 1 269 ? 193.061 -84.479 20.101 1.00 112.08 269 HIS C O 1
ATOM 8116 N N . PRO C 1 270 ? 191.684 -83.027 21.121 1.00 92.88 270 PRO C N 1
ATOM 8117 C CA . PRO C 1 270 ? 192.080 -81.918 20.245 1.00 91.38 270 PRO C CA 1
ATOM 8118 C C . PRO C 1 270 ? 193.501 -81.435 20.472 1.00 90.24 270 PRO C C 1
ATOM 8119 O O . PRO C 1 270 ? 194.218 -81.941 21.342 1.00 91.04 270 PRO C O 1
ATOM 8123 N N . GLY C 1 271 ? 193.919 -80.461 19.666 1.00 54.36 271 GLY C N 1
ATOM 8124 C CA . GLY C 1 271 ? 195.099 -79.683 19.988 1.00 53.71 271 GLY C CA 1
ATOM 8125 C C . GLY C 1 271 ? 194.731 -78.670 21.050 1.00 53.51 271 GLY C C 1
ATOM 8126 O O . GLY C 1 271 ? 193.755 -77.927 20.905 1.00 57.11 271 GLY C O 1
ATOM 8127 N N . MET C 1 272 ? 195.495 -78.652 22.133 1.00 56.77 272 MET C N 1
ATOM 8128 C CA . MET C 1 272 ? 195.163 -77.847 23.296 1.00 49.76 272 MET C CA 1
ATOM 8129 C C . MET C 1 272 ? 196.063 -76.622 23.368 1.00 47.78 272 MET C C 1
ATOM 8130 O O . MET C 1 272 ? 197.260 -76.700 23.070 1.00 52.48 272 MET C O 1
ATOM 8135 N N . TRP C 1 273 ? 195.476 -75.493 23.761 1.00 41.68 273 TRP C N 1
ATOM 8136 C CA . TRP C 1 273 ? 196.251 -74.297 24.049 1.00 47.14 273 TRP C CA 1
ATOM 8137 C C . TRP C 1 273 ? 196.784 -74.359 25.473 1.00 46.02 273 TRP C C 1
ATOM 8138 O O . TRP C 1 273 ? 196.066 -74.715 26.410 1.00 45.16 273 TRP C O 1
ATOM 8149 N N . ASN C 1 274 ? 198.058 -74.020 25.628 1.00 48.26 274 ASN C N 1
ATOM 8150 C CA . ASN C 1 274 ? 198.693 -74.082 26.938 1.00 47.29 274 ASN C CA 1
ATOM 8151 C C . ASN C 1 274 ? 198.182 -72.960 27.836 1.00 44.21 274 ASN C C 1
ATOM 8152 O O . ASN C 1 274 ? 198.095 -71.803 27.421 1.00 37.88 274 ASN C O 1
ATOM 8157 N N . ILE C 1 275 ? 197.841 -73.310 29.075 1.00 39.39 275 ILE C N 1
ATOM 8158 C CA . ILE C 1 275 ? 197.230 -72.343 29.982 1.00 33.96 275 ILE C CA 1
ATOM 8159 C C . ILE C 1 275 ? 198.240 -71.281 30.398 1.00 31.42 275 ILE C C 1
ATOM 8160 O O . ILE C 1 275 ? 197.889 -70.102 30.526 1.00 31.17 275 ILE C O 1
ATOM 8165 N N . SER C 1 276 ? 199.509 -71.661 30.573 1.00 26.08 276 SER C N 1
ATOM 8166 C CA . SER C 1 276 ? 200.532 -70.675 30.911 1.00 30.31 276 SER C CA 1
ATOM 8167 C C . SER C 1 276 ? 200.676 -69.627 29.817 1.00 29.68 276 SER C C 1
ATOM 8168 O O . SER C 1 276 ? 201.043 -68.480 30.098 1.00 30.84 276 SER C O 1
ATOM 8171 N N . GLU C 1 277 ? 200.375 -70.003 28.570 1.00 36.84 277 GLU C N 1
ATOM 8172 C CA . GLU C 1 277 ? 200.401 -69.070 27.450 1.00 34.37 277 GLU C CA 1
ATOM 8173 C C . GLU C 1 277 ? 199.460 -67.889 27.665 1.00 35.33 277 GLU C C 1
ATOM 8174 O O . GLU C 1 277 ? 199.681 -66.820 27.084 1.00 34.47 277 GLU C O 1
ATOM 8180 N N . LYS C 1 278 ? 198.427 -68.050 28.496 1.00 24.53 278 LYS C N 1
ATOM 8181 C CA . LYS C 1 278 ? 197.551 -66.947 28.870 1.00 26.95 278 LYS C CA 1
ATOM 8182 C C . LYS C 1 278 ? 197.904 -66.319 30.214 1.00 24.44 278 LYS C C 1
ATOM 8183 O O . LYS C 1 278 ? 197.449 -65.207 30.497 1.00 26.35 278 LYS C O 1
ATOM 8189 N N . LEU C 1 279 ? 198.690 -66.999 31.048 1.00 32.86 279 LEU C N 1
ATOM 8190 C CA . LEU C 1 279 ? 199.085 -66.448 32.339 1.00 28.89 279 LEU C CA 1
ATOM 8191 C C . LEU C 1 279 ? 200.384 -65.665 32.252 1.00 32.32 279 LEU C C 1
ATOM 8192 O O . LEU C 1 279 ? 200.527 -64.624 32.904 1.00 33.33 279 LEU C O 1
ATOM 8197 N N . HIS C 1 280 ? 201.335 -66.151 31.461 1.00 29.59 280 HIS C N 1
ATOM 8198 C CA . HIS C 1 280 ? 202.659 -65.556 31.386 1.00 25.77 280 HIS C CA 1
ATOM 8199 C C . HIS C 1 280 ? 202.689 -64.437 30.356 1.00 26.57 280 HIS C C 1
ATOM 8200 O O . HIS C 1 280 ? 202.066 -64.532 29.296 1.00 25.65 280 HIS C O 1
ATOM 8207 N N . ALA C 1 281 ? 203.417 -63.375 30.680 1.00 31.11 281 ALA C N 1
ATOM 8208 C CA . ALA C 1 281 ? 203.507 -62.222 29.804 1.00 29.69 281 ALA C CA 1
ATOM 8209 C C . ALA C 1 281 ? 204.563 -62.449 28.726 1.00 32.62 281 ALA C C 1
ATOM 8210 O O . ALA C 1 281 ? 205.3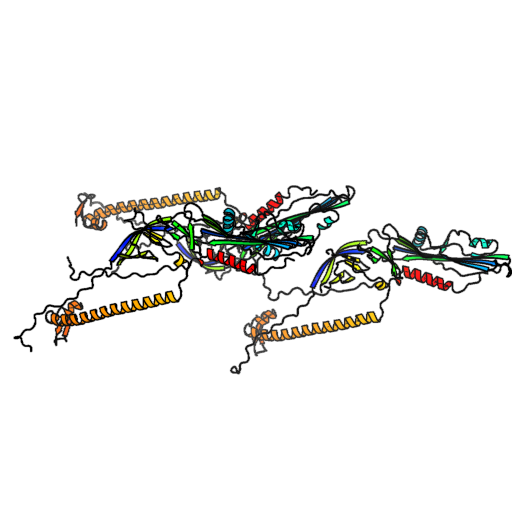54 -63.396 28.778 1.00 30.64 281 ALA C O 1
ATOM 8212 N N . ALA C 1 282 ? 204.567 -61.560 27.736 1.00 22.78 282 ALA C N 1
ATOM 8213 C CA . ALA C 1 282 ? 205.554 -61.582 26.666 1.00 20.28 282 ALA C CA 1
ATOM 8214 C C . ALA C 1 282 ? 206.585 -60.491 26.911 1.00 23.57 282 ALA C C 1
ATOM 8215 O O . ALA C 1 282 ? 206.225 -59.346 27.203 1.00 24.67 282 ALA C O 1
ATOM 8217 N N . SER C 1 283 ? 207.860 -60.847 26.788 1.00 21.48 283 SER C N 1
ATOM 8218 C CA . SER C 1 283 ? 208.926 -59.901 27.069 1.00 26.20 283 SER C CA 1
ATOM 8219 C C . SER C 1 283 ? 209.092 -58.908 25.921 1.00 27.28 283 SER C C 1
ATOM 8220 O O . SER C 1 283 ? 208.607 -59.119 24.805 1.00 29.37 283 SER C O 1
ATOM 8223 N N . VAL C 1 284 ? 209.788 -57.807 26.215 1.00 25.63 284 VAL C N 1
ATOM 8224 C CA . VAL C 1 284 ? 210.142 -56.857 25.163 1.00 27.17 284 VAL C CA 1
ATOM 8225 C C . VAL C 1 284 ? 210.914 -57.568 24.058 1.00 28.93 284 VAL C C 1
ATOM 8226 O O . VAL C 1 284 ? 210.730 -57.290 22.867 1.00 30.39 284 VAL C O 1
ATOM 8230 N N . TYR C 1 285 ? 211.761 -58.526 24.438 1.00 28.72 285 TYR C N 1
ATOM 8231 C CA . TYR C 1 285 ? 212.575 -59.243 23.464 1.00 29.72 285 TYR C CA 1
ATOM 8232 C C . TYR C 1 285 ? 211.718 -60.066 22.516 1.00 30.31 285 TYR C C 1
ATOM 8233 O O . TYR C 1 285 ? 212.011 -60.146 21.318 1.00 34.99 285 TYR C O 1
ATOM 8242 N N . ASP C 1 286 ? 210.664 -60.700 23.034 1.00 30.04 286 ASP C N 1
ATOM 8243 C CA . ASP C 1 286 ? 209.783 -61.484 22.175 1.00 30.63 286 ASP C CA 1
ATOM 8244 C C . ASP C 1 286 ? 209.152 -60.608 21.101 1.00 28.76 286 ASP C C 1
ATOM 8245 O O . ASP C 1 286 ? 209.152 -60.958 19.916 1.00 30.60 286 ASP C O 1
ATOM 8250 N N . VAL C 1 287 ? 208.620 -59.451 21.499 1.00 29.48 287 VAL C N 1
ATOM 8251 C CA . VAL C 1 287 ? 207.970 -58.567 20.539 1.00 27.84 287 VAL C CA 1
ATOM 8252 C C . VAL C 1 287 ? 208.996 -57.960 19.590 1.00 28.07 287 VAL C C 1
ATOM 8253 O O . VAL C 1 287 ? 208.737 -57.810 18.391 1.00 30.01 287 VAL C O 1
ATOM 8257 N N . ASN C 1 288 ? 210.177 -57.612 20.105 1.00 26.46 288 ASN C N 1
ATOM 8258 C CA . ASN C 1 288 ? 211.236 -57.120 19.231 1.00 23.63 288 ASN C CA 1
ATOM 8259 C C . ASN C 1 288 ? 211.684 -58.190 18.246 1.00 23.60 288 ASN C C 1
ATOM 8260 O O . ASN C 1 288 ? 212.088 -57.870 17.123 1.00 25.75 288 ASN C O 1
ATOM 8265 N N . ASN C 1 289 ? 211.615 -59.460 18.644 1.00 30.45 289 ASN C N 1
ATOM 8266 C CA . ASN C 1 289 ? 211.945 -60.550 17.732 1.00 28.18 289 ASN C CA 1
ATOM 8267 C C . ASN C 1 289 ? 210.904 -60.675 16.622 1.00 30.98 289 ASN C C 1
ATOM 8268 O O . ASN C 1 289 ? 211.248 -60.955 15.468 1.00 33.32 289 ASN C O 1
ATOM 8273 N N . VAL C 1 290 ? 209.628 -60.472 16.952 1.00 29.87 290 VAL C N 1
ATOM 8274 C CA . VAL C 1 290 ? 208.589 -60.465 15.926 1.00 30.43 290 VAL C CA 1
ATOM 8275 C C . VAL C 1 290 ? 208.777 -59.280 14.987 1.00 29.59 290 VAL C C 1
ATOM 8276 O O . VAL C 1 290 ? 208.513 -59.373 13.782 1.00 32.11 290 VAL C O 1
ATOM 8280 N N . ILE C 1 291 ? 209.242 -58.150 15.520 1.00 26.14 291 ILE C N 1
ATOM 8281 C CA . ILE C 1 291 ? 209.491 -56.978 14.686 1.00 21.93 291 ILE C CA 1
ATOM 8282 C C . ILE C 1 291 ? 210.611 -57.263 13.694 1.00 26.21 291 ILE C C 1
ATOM 8283 O O . ILE C 1 291 ? 210.495 -56.972 12.498 1.00 32.40 291 ILE C O 1
ATOM 8288 N N . HIS C 1 292 ? 211.713 -57.840 14.178 1.00 21.16 292 HIS C N 1
ATOM 8289 C CA . HIS C 1 292 ? 212.820 -58.178 13.291 1.00 19.62 292 HIS C CA 1
ATOM 8290 C C . HIS C 1 292 ? 212.385 -59.172 12.222 1.00 23.99 292 HIS C C 1
ATOM 8291 O O . HIS C 1 292 ? 212.826 -59.090 11.070 1.00 21.00 292 HIS C O 1
ATOM 8298 N N . SER C 1 293 ? 211.519 -60.119 12.589 1.00 24.29 293 SER C N 1
ATOM 8299 C CA . SER C 1 293 ? 211.054 -61.111 11.628 1.00 22.03 293 SER C CA 1
ATOM 8300 C C . SER C 1 293 ? 210.179 -60.474 10.559 1.00 26.08 293 SER C C 1
ATOM 8301 O O . SER C 1 293 ? 210.263 -60.839 9.380 1.00 27.60 293 SER C O 1
ATOM 8304 N N . LEU C 1 294 ? 209.331 -59.521 10.950 1.00 26.74 294 LEU C N 1
ATOM 8305 C CA . LEU C 1 294 ? 208.527 -58.803 9.970 1.00 25.54 294 LEU C CA 1
ATOM 8306 C C . LEU C 1 294 ? 209.400 -57.928 9.078 1.00 29.06 294 LEU C C 1
ATOM 8307 O O . LEU C 1 294 ? 209.124 -57.785 7.882 1.00 31.87 294 LEU C O 1
ATOM 8312 N N . VAL C 1 295 ? 210.453 -57.331 9.643 1.00 27.05 295 VAL C N 1
ATOM 8313 C CA . VAL C 1 295 ? 211.396 -56.566 8.831 1.00 28.28 295 VAL C CA 1
ATOM 8314 C C . VAL C 1 295 ? 212.081 -57.475 7.820 1.00 31.53 295 VAL C C 1
ATOM 8315 O O . VAL C 1 295 ? 212.239 -57.117 6.647 1.00 33.26 295 VAL C O 1
ATOM 8319 N N . TYR C 1 296 ? 212.498 -58.663 8.261 1.00 23.90 296 TYR C N 1
ATOM 8320 C CA . TYR C 1 296 ? 213.095 -59.635 7.351 1.00 24.66 296 TYR C CA 1
ATOM 8321 C C . TYR C 1 296 ? 212.138 -59.977 6.215 1.00 27.72 296 TYR C C 1
ATOM 8322 O O . TYR C 1 296 ? 212.500 -59.906 5.036 1.00 29.25 296 TYR C O 1
ATOM 8331 N N . GLU C 1 297 ? 210.900 -60.340 6.555 1.00 30.58 297 GLU C N 1
ATOM 8332 C CA . GLU C 1 297 ? 209.941 -60.737 5.531 1.00 33.62 297 GLU C CA 1
ATOM 8333 C C . GLU C 1 297 ? 209.575 -59.580 4.617 1.00 30.36 297 GLU C C 1
ATOM 8334 O O . GLU C 1 297 ? 209.310 -59.790 3.428 1.00 34.63 297 GLU C O 1
ATOM 8340 N N . THR C 1 298 ? 209.541 -58.362 5.151 1.00 32.03 298 THR C N 1
ATOM 8341 C CA . THR C 1 298 ? 209.311 -57.197 4.307 1.00 31.08 298 THR C CA 1
ATOM 8342 C C . THR C 1 298 ? 210.408 -57.052 3.259 1.00 33.70 298 THR C C 1
ATOM 8343 O O . THR C 1 298 ? 210.128 -56.749 2.092 1.00 36.36 298 THR C O 1
ATOM 8347 N N . GLU C 1 299 ? 211.664 -57.276 3.651 1.00 28.27 299 GLU C N 1
ATOM 8348 C CA . GLU C 1 299 ? 212.760 -57.155 2.696 1.00 30.99 299 GLU C CA 1
ATOM 8349 C C . GLU C 1 299 ? 212.648 -58.203 1.597 1.00 33.17 299 GLU C C 1
ATOM 8350 O O . GLU C 1 299 ? 212.915 -57.915 0.424 1.00 38.79 299 GLU C O 1
ATOM 8356 N N . SER C 1 300 ? 212.251 -59.425 1.958 1.00 33.77 300 SER C N 1
ATOM 8357 C CA . SER C 1 300 ? 212.079 -60.473 0.958 1.00 34.09 300 SER C CA 1
ATOM 8358 C C . SER C 1 300 ? 210.991 -60.105 -0.040 1.00 37.43 300 SER C C 1
ATOM 8359 O O . SER C 1 300 ? 211.160 -60.291 -1.251 1.00 41.46 300 SER C O 1
ATOM 8362 N N . LEU C 1 301 ? 209.865 -59.580 0.450 1.00 37.05 301 LEU C N 1
ATOM 8363 C CA . LEU C 1 301 ? 208.787 -59.174 -0.443 1.00 35.62 301 LEU C CA 1
ATOM 8364 C C . LEU C 1 301 ? 209.203 -58.008 -1.331 1.00 37.40 301 LEU C C 1
ATOM 8365 O O . LEU C 1 301 ? 208.761 -57.920 -2.481 1.00 41.55 301 LEU C O 1
ATOM 8370 N N . ARG C 1 302 ? 210.042 -57.107 -0.818 1.00 33.55 302 ARG C N 1
ATOM 8371 C CA . ARG C 1 302 ? 210.559 -56.026 -1.648 1.00 34.80 302 ARG C CA 1
ATOM 8372 C C . ARG C 1 302 ? 211.462 -56.564 -2.752 1.00 35.28 302 ARG C C 1
ATOM 8373 O O . ARG C 1 302 ? 211.459 -56.042 -3.873 1.00 36.24 302 ARG C O 1
ATOM 8381 N N . LEU C 1 303 ? 212.244 -57.603 -2.452 1.00 36.37 303 LEU C N 1
ATOM 8382 C CA . LEU C 1 303 ? 213.055 -58.248 -3.480 1.00 30.09 303 LEU C CA 1
ATOM 8383 C C . LEU C 1 303 ? 212.176 -58.825 -4.578 1.00 32.31 303 LEU C C 1
ATOM 8384 O O . LEU C 1 303 ? 212.442 -58.635 -5.770 1.00 34.14 303 LEU C O 1
ATOM 8389 N N . SER C 1 304 ? 211.115 -59.535 -4.190 1.00 28.35 304 SER C N 1
ATOM 8390 C CA . SER C 1 304 ? 210.246 -60.171 -5.173 1.00 28.60 304 SER C CA 1
ATOM 8391 C C . SER C 1 304 ? 209.518 -59.138 -6.024 1.00 26.10 304 SER C C 1
ATOM 8392 O O . SER C 1 304 ? 209.410 -59.300 -7.244 1.00 27.40 304 SER C O 1
ATOM 8395 N N . LEU C 1 305 ? 209.013 -58.072 -5.405 1.00 24.82 305 LEU C N 1
ATOM 8396 C CA . LEU C 1 305 ? 208.321 -57.047 -6.176 1.00 27.96 305 LEU C CA 1
ATOM 8397 C C . LEU C 1 305 ? 209.282 -56.309 -7.102 1.00 29.94 305 LEU C C 1
ATOM 8398 O O . LEU C 1 305 ? 208.923 -55.975 -8.238 1.00 29.94 305 LEU C O 1
ATOM 8403 N N . ALA C 1 306 ? 210.509 -56.053 -6.641 1.00 30.59 306 ALA C N 1
ATOM 8404 C CA . ALA C 1 306 ? 211.488 -55.386 -7.494 1.00 33.19 306 ALA C CA 1
ATOM 8405 C C . ALA C 1 306 ? 211.847 -56.250 -8.694 1.00 28.88 306 ALA C C 1
ATOM 8406 O O . ALA C 1 306 ? 212.055 -55.735 -9.799 1.00 27.99 306 ALA C O 1
ATOM 8408 N N . GLN C 1 307 ? 211.923 -57.568 -8.496 1.00 27.05 307 GLN C N 1
ATOM 8409 C CA . GLN C 1 307 ? 212.172 -58.471 -9.613 1.00 26.81 307 GLN C CA 1
ATOM 8410 C C . GLN C 1 307 ? 211.020 -58.440 -10.608 1.00 27.27 307 GLN C C 1
ATOM 8411 O O . GLN C 1 307 ? 211.243 -58.443 -11.824 1.00 34.21 307 GLN C O 1
ATOM 8417 N N . LEU C 1 308 ? 209.782 -58.402 -10.112 1.00 27.48 308 LEU C N 1
ATOM 8418 C CA . LEU C 1 308 ? 208.630 -58.276 -10.998 1.00 26.38 308 LEU C CA 1
ATOM 8419 C C . LEU C 1 308 ? 208.650 -56.948 -11.744 1.00 25.12 308 LEU C C 1
ATOM 8420 O O . LEU C 1 308 ? 208.261 -56.877 -12.915 1.00 27.51 308 LEU C O 1
ATOM 8425 N N . ASP C 1 309 ? 209.101 -55.880 -11.082 1.00 23.92 309 ASP C N 1
ATOM 8426 C CA . ASP C 1 309 ? 209.122 -54.569 -11.724 1.00 27.69 309 ASP C CA 1
ATOM 8427 C C . ASP C 1 309 ? 210.147 -54.522 -12.845 1.00 23.17 309 ASP C C 1
ATOM 8428 O O . ASP C 1 309 ? 209.898 -53.923 -13.896 1.00 26.18 309 ASP C O 1
ATOM 8433 N N . HIS C 1 310 ? 211.305 -55.148 -12.641 1.00 27.86 310 HIS C N 1
ATOM 8434 C CA . HIS C 1 310 ? 212.282 -55.248 -13.716 1.00 28.72 310 HIS C CA 1
ATOM 8435 C C . HIS C 1 310 ? 211.737 -56.085 -14.865 1.00 25.95 310 HIS C C 1
ATOM 8436 O O . HIS C 1 310 ? 211.974 -55.774 -16.038 1.00 26.95 310 HIS C O 1
ATOM 8443 N N . ARG C 1 311 ? 210.991 -57.146 -14.546 1.00 24.75 311 ARG C N 1
ATOM 8444 C CA . ARG C 1 311 ? 210.383 -57.964 -15.589 1.00 20.92 311 ARG C CA 1
ATOM 8445 C C . ARG C 1 311 ? 209.466 -57.132 -16.475 1.00 21.24 311 ARG C C 1
ATOM 8446 O O . ARG C 1 311 ? 209.512 -57.240 -17.705 1.00 23.70 311 ARG C O 1
ATOM 8454 N N . PHE C 1 312 ? 208.633 -56.286 -15.867 1.00 26.41 312 PHE C N 1
ATOM 8455 C CA . PHE C 1 312 ? 207.766 -55.415 -16.652 1.00 24.07 312 PHE C CA 1
ATOM 8456 C C . PHE C 1 312 ? 208.581 -54.454 -17.505 1.00 26.69 312 PHE C C 1
ATOM 8457 O O . PHE C 1 312 ? 208.209 -54.155 -18.645 1.00 24.85 312 PHE C O 1
ATOM 8465 N N . SER C 1 313 ? 209.700 -53.962 -16.969 1.00 23.25 313 SER C N 1
ATOM 8466 C CA . SER C 1 313 ? 210.569 -53.083 -17.743 1.00 21.74 313 SER C CA 1
ATOM 8467 C C . SER C 1 313 ? 211.073 -53.785 -18.996 1.00 24.27 313 SER C C 1
ATOM 8468 O O . SER C 1 313 ? 211.025 -53.227 -20.099 1.00 20.46 313 SER C O 1
ATOM 8471 N N . VAL C 1 314 ? 211.554 -55.021 -18.842 1.00 26.06 314 VAL C N 1
ATOM 8472 C CA . VAL C 1 314 ? 212.027 -55.792 -19.986 1.00 24.93 314 VAL C CA 1
ATOM 8473 C C . VAL C 1 314 ? 210.908 -55.982 -21.002 1.00 26.14 314 VAL C C 1
ATOM 8474 O O . VAL C 1 314 ? 211.118 -55.840 -22.213 1.00 28.11 314 VAL C O 1
ATOM 8478 N N . LEU C 1 315 ? 209.698 -56.280 -20.525 1.00 24.07 315 LEU C N 1
ATOM 8479 C CA . LEU C 1 315 ? 208.592 -56.559 -21.434 1.00 20.78 315 LEU C CA 1
ATOM 8480 C C . LEU C 1 315 ? 208.233 -55.339 -22.273 1.00 26.56 315 LEU C C 1
ATOM 8481 O O . LEU C 1 315 ? 207.925 -55.471 -23.463 1.00 31.33 315 LEU C O 1
ATOM 8486 N N . THR C 1 316 ? 208.259 -54.145 -21.675 1.00 22.97 316 THR C N 1
ATOM 8487 C CA . THR C 1 316 ? 207.948 -52.942 -22.442 1.00 21.24 316 THR C CA 1
ATOM 8488 C C . THR C 1 316 ? 208.942 -52.752 -23.580 1.00 24.56 316 THR C C 1
ATOM 8489 O O . THR C 1 316 ? 208.549 -52.517 -24.726 1.00 24.43 316 THR C O 1
ATOM 8493 N N . LYS C 1 317 ? 210.237 -52.866 -23.282 1.00 32.49 317 LYS C N 1
ATOM 8494 C CA . LYS C 1 317 ? 211.254 -52.663 -24.310 1.00 30.49 317 LYS C CA 1
ATOM 8495 C C . LYS C 1 317 ? 211.117 -53.682 -25.430 1.00 33.23 317 LYS C C 1
ATOM 8496 O O . LYS C 1 317 ? 211.179 -53.328 -26.615 1.00 34.26 317 LYS C O 1
ATOM 8502 N N . LEU C 1 318 ? 210.938 -54.955 -25.073 1.00 27.08 318 LEU C N 1
ATOM 8503 C CA . LEU C 1 318 ? 210.676 -55.975 -26.082 1.00 20.68 318 LEU C CA 1
ATOM 8504 C C . LEU C 1 318 ? 209.437 -55.631 -26.900 1.00 22.64 318 LEU C C 1
ATOM 8505 O O . LEU C 1 318 ? 209.470 -55.645 -28.136 1.00 26.27 318 LEU C O 1
ATOM 8510 N N . MET C 1 319 ? 208.331 -55.310 -26.224 1.00 26.48 319 MET C N 1
ATOM 8511 C CA . MET C 1 319 ? 207.085 -55.029 -26.932 1.00 25.29 319 MET C CA 1
ATOM 8512 C C . MET C 1 319 ? 207.150 -53.718 -27.702 1.00 26.01 319 MET C C 1
ATOM 8513 O O . MET C 1 319 ? 206.477 -53.573 -28.727 1.00 27.83 319 MET C O 1
ATOM 8518 N N . ASN C 1 320 ? 207.941 -52.752 -27.231 1.00 23.17 320 ASN C N 1
ATOM 8519 C CA . ASN C 1 320 ? 208.095 -51.512 -27.986 1.00 23.14 320 ASN C CA 1
ATOM 8520 C C . ASN C 1 320 ? 208.814 -51.765 -29.301 1.00 21.73 320 ASN C C 1
ATOM 8521 O O . ASN C 1 320 ? 208.465 -51.173 -30.328 1.00 19.62 320 ASN C O 1
ATOM 8526 N N . LYS C 1 321 ? 209.821 -52.641 -29.289 1.00 21.93 321 LYS C N 1
ATOM 8527 C CA . LYS C 1 321 ? 210.503 -52.995 -30.528 1.00 23.57 321 LYS C CA 1
ATOM 8528 C C . LYS C 1 321 ? 209.612 -53.847 -31.423 1.00 23.97 321 LYS C C 1
ATOM 8529 O O . LYS C 1 321 ? 209.641 -53.704 -32.651 1.00 26.12 321 LYS C O 1
ATOM 8535 N N . MET C 1 322 ? 208.822 -54.744 -30.829 1.00 27.93 322 MET C N 1
ATOM 8536 C CA . MET C 1 322 ? 207.908 -55.564 -31.618 1.00 26.56 322 MET C CA 1
ATOM 8537 C C . MET C 1 322 ? 206.865 -54.705 -32.322 1.00 32.30 322 MET C C 1
ATOM 8538 O O . MET C 1 322 ? 206.532 -54.949 -33.488 1.00 35.13 322 MET C O 1
ATOM 8543 N N . VAL C 1 323 ? 206.337 -53.695 -31.630 1.00 21.26 323 VAL C N 1
ATOM 8544 C CA . VAL C 1 323 ? 205.337 -52.824 -32.239 1.00 24.07 323 VAL C CA 1
ATOM 8545 C C . VAL C 1 323 ? 205.970 -51.970 -33.331 1.00 25.04 323 VAL C C 1
ATOM 8546 O O . VAL C 1 323 ? 205.353 -51.711 -34.370 1.00 24.91 323 VAL C O 1
ATOM 8550 N N . SER C 1 324 ? 207.214 -51.534 -33.127 1.00 23.66 324 SER C N 1
ATOM 8551 C CA . SER C 1 324 ? 207.906 -50.769 -34.159 1.00 24.01 324 SER C CA 1
ATOM 8552 C C . SER C 1 324 ? 208.077 -51.578 -35.440 1.00 24.10 324 SER C C 1
ATOM 8553 O O . SER C 1 324 ? 208.060 -51.011 -36.539 1.00 22.35 324 SER C O 1
ATOM 8556 N N . SER C 1 325 ? 208.235 -52.898 -35.320 1.00 21.59 325 SER C N 1
ATOM 8557 C CA . SER C 1 325 ? 208.427 -53.753 -36.486 1.00 16.80 325 SER C CA 1
ATOM 8558 C C . SER C 1 325 ? 207.113 -54.005 -37.215 1.00 24.10 325 SER C C 1
ATOM 8559 O O . SER C 1 325 ? 207.033 -53.856 -38.439 1.00 20.90 325 SER C O 1
ATOM 8562 N N . LEU C 1 326 ? 206.071 -54.390 -36.475 1.00 26.23 326 LEU C N 1
ATOM 8563 C CA . LEU C 1 326 ? 204.799 -54.720 -37.107 1.00 21.94 326 LEU C CA 1
ATOM 8564 C C . LEU C 1 326 ? 204.069 -53.478 -37.599 1.00 24.88 326 LEU C C 1
ATOM 8565 O O . LEU C 1 326 ? 203.346 -53.545 -38.599 1.00 27.14 326 LEU C O 1
ATOM 8570 N N . ALA C 1 327 ? 204.241 -52.340 -36.919 1.00 28.59 327 ALA C N 1
ATOM 8571 C CA . ALA C 1 327 ? 203.561 -51.120 -37.341 1.00 26.91 327 ALA C CA 1
ATOM 8572 C C . ALA C 1 327 ? 204.089 -50.594 -38.665 1.00 25.90 327 ALA C C 1
ATOM 8573 O O . ALA C 1 327 ? 203.366 -49.874 -39.361 1.00 28.02 327 ALA C O 1
ATOM 8575 N N . LYS C 1 328 ? 205.333 -50.922 -39.019 1.00 15.74 328 LYS C N 1
ATOM 8576 C CA . LYS C 1 328 ? 205.820 -50.610 -40.356 1.00 15.11 328 LYS C CA 1
ATOM 8577 C C . LYS C 1 328 ? 204.989 -51.317 -41.415 1.00 19.07 328 LYS C C 1
ATOM 8578 O O . LYS C 1 328 ? 204.802 -50.791 -42.517 1.00 20.59 328 LYS C O 1
ATOM 8584 N N . ILE C 1 329 ? 204.473 -52.498 -41.093 1.00 30.41 329 ILE C N 1
ATOM 8585 C CA . ILE C 1 329 ? 203.624 -53.248 -42.009 1.00 26.53 329 ILE C CA 1
ATOM 8586 C C . ILE C 1 329 ? 202.170 -52.818 -41.894 1.00 26.70 329 ILE C C 1
ATOM 8587 O O . ILE C 1 329 ? 201.484 -52.650 -42.905 1.00 28.06 329 ILE C O 1
ATOM 8592 N N . ASP C 1 330 ? 201.685 -52.633 -40.672 1.00 24.82 330 ASP C N 1
ATOM 8593 C CA . ASP C 1 330 ? 200.312 -52.214 -40.410 1.00 20.91 330 ASP C CA 1
ATOM 8594 C C . ASP C 1 330 ? 200.368 -50.785 -39.888 1.00 22.57 330 ASP C C 1
ATOM 8595 O O . ASP C 1 330 ? 200.673 -50.555 -38.716 1.00 25.80 330 ASP C O 1
ATOM 8600 N N . ASP C 1 331 ? 200.078 -49.826 -40.767 1.00 31.25 331 ASP C N 1
ATOM 8601 C CA . ASP C 1 331 ? 200.084 -48.419 -40.388 1.00 26.84 331 ASP C CA 1
ATOM 8602 C C . ASP C 1 331 ? 198.918 -48.045 -39.482 1.00 28.16 331 ASP C C 1
ATOM 8603 O O . ASP C 1 331 ? 198.877 -46.913 -38.990 1.00 33.59 331 ASP C O 1
ATOM 8608 N N . ARG C 1 332 ? 197.975 -48.954 -39.254 1.00 15.54 332 ARG C N 1
ATOM 8609 C CA . ARG C 1 332 ? 196.865 -48.719 -38.344 1.00 18.18 332 ARG C CA 1
ATOM 8610 C C . ARG C 1 332 ? 197.103 -49.302 -36.958 1.00 20.47 332 ARG C C 1
ATOM 8611 O O . ARG C 1 332 ? 196.279 -49.091 -36.061 1.00 18.58 332 ARG C O 1
ATOM 8619 N N . LEU C 1 333 ? 198.213 -50.017 -36.763 1.00 17.68 333 LEU C N 1
ATOM 8620 C CA . LEU 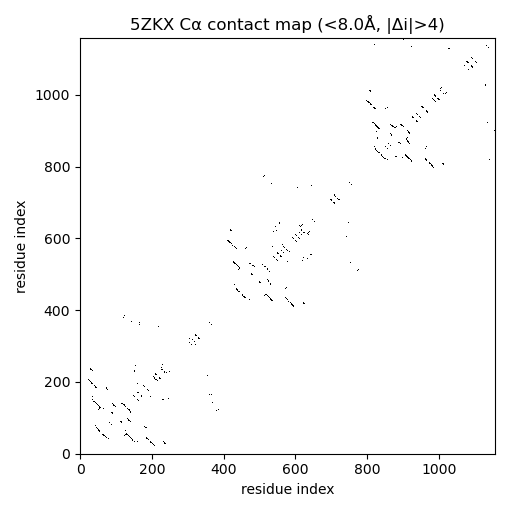C 1 333 ? 198.443 -50.734 -35.514 1.00 16.45 333 LEU C CA 1
ATOM 8621 C C . LEU C 1 333 ? 198.634 -49.777 -34.346 1.00 20.81 333 LEU C C 1
ATOM 8622 O O . LEU C 1 333 ? 198.018 -49.945 -33.287 1.00 23.74 333 LEU C O 1
ATOM 8627 N N . ILE C 1 334 ? 199.495 -48.773 -34.516 1.00 24.63 334 ILE C N 1
ATOM 8628 C CA . ILE C 1 334 ? 199.809 -47.861 -33.420 1.00 25.41 334 ILE C CA 1
ATOM 8629 C C . ILE C 1 334 ? 198.543 -47.185 -32.909 1.00 31.46 334 ILE C C 1
ATOM 8630 O O . ILE C 1 334 ? 198.302 -47.111 -31.698 1.00 33.97 334 ILE C O 1
ATOM 8635 N N . GLY C 1 335 ? 197.706 -46.697 -33.827 1.00 17.90 335 GLY C N 1
ATOM 8636 C CA . GLY C 1 335 ? 196.469 -46.057 -33.419 1.00 17.10 335 GLY C CA 1
ATOM 8637 C C . GLY C 1 335 ? 195.503 -46.998 -32.728 1.00 19.30 335 GLY C C 1
ATOM 8638 O O . GLY C 1 335 ? 194.679 -46.563 -31.920 1.00 16.98 335 GLY C O 1
ATOM 8639 N N . ALA C 1 336 ? 195.583 -48.295 -33.035 1.00 27.21 336 ALA C N 1
ATOM 8640 C CA . ALA C 1 336 ? 194.713 -49.261 -32.369 1.00 28.20 336 ALA C CA 1
ATOM 8641 C C . ALA C 1 336 ? 195.152 -49.500 -30.929 1.00 25.31 336 ALA C C 1
ATOM 8642 O O . ALA C 1 336 ? 194.313 -49.644 -30.034 1.00 26.32 336 ALA C O 1
ATOM 8644 N N . LEU C 1 337 ? 196.464 -49.551 -30.688 1.00 22.13 337 LEU C N 1
ATOM 8645 C CA . LEU C 1 337 ? 196.952 -49.665 -29.320 1.00 18.93 337 LEU C CA 1
ATOM 8646 C C . LEU C 1 337 ? 196.612 -48.420 -28.515 1.00 22.72 337 LEU C C 1
ATOM 8647 O O . LEU C 1 337 ? 196.154 -48.520 -27.371 1.00 28.27 337 LEU C O 1
ATOM 8652 N N . LEU C 1 338 ? 196.817 -47.237 -29.098 1.00 21.90 338 LEU C N 1
ATOM 8653 C CA . LEU C 1 338 ? 196.452 -45.989 -28.440 1.00 16.42 338 LEU C CA 1
ATOM 8654 C C . LEU C 1 338 ? 194.950 -45.745 -28.432 1.00 19.96 338 LEU C C 1
ATOM 8655 O O . LEU C 1 338 ? 194.495 -44.816 -27.758 1.00 20.40 338 LEU C O 1
ATOM 8660 N N . GLU C 1 339 ? 194.177 -46.537 -29.169 1.00 26.12 339 GLU C N 1
ATOM 8661 C CA . GLU C 1 339 ? 192.729 -46.373 -29.295 1.00 25.40 339 GLU C CA 1
ATOM 8662 C C . GLU C 1 339 ? 192.342 -45.009 -29.864 1.00 29.99 339 GLU C C 1
ATOM 8663 O O . GLU C 1 339 ? 191.227 -44.528 -29.642 1.00 29.40 339 GLU C O 1
ATOM 8669 N N . LYS C 1 340 ? 193.251 -44.378 -30.594 1.00 44.51 340 LYS C N 1
ATOM 8670 C CA . LYS C 1 340 ? 192.947 -43.185 -31.381 1.00 46.75 340 LYS C CA 1
ATOM 8671 C C . LYS C 1 340 ? 193.264 -43.494 -32.837 1.00 46.68 340 LYS C C 1
ATOM 8672 O O . LYS C 1 340 ? 194.444 -43.694 -33.178 1.00 47.24 340 LYS C O 1
ATOM 8678 N N . PRO C 1 341 ? 192.268 -43.556 -33.723 1.00 30.51 341 PRO C N 1
ATOM 8679 C CA . PRO C 1 341 ? 192.522 -44.006 -35.104 1.00 26.03 341 PRO C CA 1
ATOM 8680 C C . PRO C 1 341 ? 193.539 -43.125 -35.814 1.00 22.30 341 PRO C C 1
ATOM 8681 O O . PRO C 1 341 ? 193.328 -41.927 -36.005 1.00 24.33 341 PRO C O 1
ATOM 8685 N N . MET C 1 342 ? 194.653 -43.736 -36.211 1.00 33.06 342 MET C N 1
ATOM 8686 C CA . MET C 1 342 ? 195.757 -42.998 -36.805 1.00 30.47 342 MET C CA 1
ATOM 8687 C C . MET C 1 342 ? 196.426 -43.844 -37.876 1.00 32.54 342 MET C C 1
ATOM 8688 O O . MET C 1 342 ? 196.250 -45.064 -37.939 1.00 31.47 342 MET C O 1
ATOM 8693 N N . ALA C 1 343 ? 197.210 -43.174 -38.715 1.00 30.95 343 ALA C N 1
ATOM 8694 C CA . ALA C 1 343 ? 198.044 -43.827 -39.714 1.00 28.49 343 ALA C CA 1
ATOM 8695 C C . ALA C 1 343 ? 199.486 -43.420 -39.463 1.00 25.50 343 ALA C C 1
ATOM 8696 O O . ALA C 1 343 ? 199.821 -42.233 -39.538 1.00 29.12 343 ALA C O 1
ATOM 8698 N N . SER C 1 344 ? 200.332 -44.397 -39.164 1.00 24.52 344 SER C N 1
ATOM 8699 C CA . SER C 1 344 ? 201.733 -44.137 -38.884 1.00 24.74 344 SER C CA 1
ATOM 8700 C C . SER C 1 344 ? 202.560 -44.171 -40.164 1.00 27.86 344 SER C C 1
ATOM 8701 O O . SER C 1 344 ? 202.203 -44.831 -41.144 1.00 25.84 344 SER C O 1
ATOM 8704 N N . LYS C 1 345 ? 203.673 -43.441 -40.142 1.00 28.87 345 LYS C N 1
ATOM 8705 C CA . LYS C 1 345 ? 204.619 -43.426 -41.253 1.00 31.04 345 LYS C CA 1
ATOM 8706 C C . LYS C 1 345 ? 206.006 -43.191 -40.681 1.00 30.26 345 LYS C C 1
ATOM 8707 O O . LYS C 1 345 ? 206.259 -42.137 -40.090 1.00 34.69 345 LYS C O 1
ATOM 8713 N N . PHE C 1 346 ? 206.895 -44.162 -40.860 1.00 25.31 346 PHE C N 1
ATOM 8714 C CA . PHE C 1 346 ? 208.209 -44.118 -40.236 1.00 25.73 346 PHE C CA 1
ATOM 8715 C C . PHE C 1 346 ? 209.185 -43.307 -41.077 1.00 27.58 346 PHE C C 1
ATOM 8716 O O . PHE C 1 346 ? 209.256 -43.471 -42.298 1.00 29.28 346 PHE C O 1
ATOM 8724 N N . ILE C 1 347 ? 209.941 -42.438 -40.414 1.00 44.19 347 ILE C N 1
ATOM 8725 C CA . ILE C 1 347 ? 211.060 -41.750 -41.050 1.00 37.99 347 ILE C CA 1
ATOM 8726 C C . ILE C 1 347 ? 212.331 -42.577 -40.954 1.00 41.52 347 ILE C C 1
ATOM 8727 O O . ILE C 1 347 ? 213.155 -42.575 -41.871 1.00 51.36 347 ILE C O 1
ATOM 8732 N N . SER C 1 348 ? 212.498 -43.284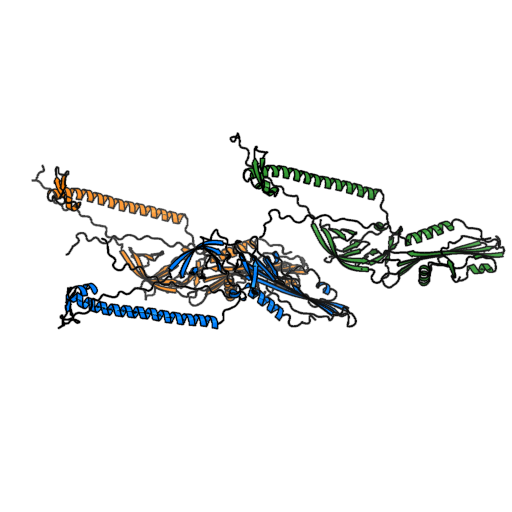 -39.848 1.00 28.32 348 SER C N 1
ATOM 8733 C CA . SER C 1 348 ? 213.700 -44.047 -39.560 1.00 26.56 348 SER C CA 1
ATOM 8734 C C . SER C 1 348 ? 213.280 -45.383 -38.957 1.00 29.52 348 SER C C 1
ATOM 8735 O O . SER C 1 348 ? 212.078 -45.620 -38.776 1.00 27.74 348 SER C O 1
ATOM 8738 N N . PRO C 1 349 ? 214.214 -46.288 -38.653 1.00 35.78 349 PRO C N 1
ATOM 8739 C CA . PRO C 1 349 ? 213.827 -47.501 -37.919 1.00 35.40 349 PRO C CA 1
ATOM 8740 C C . PRO C 1 349 ? 213.142 -47.224 -36.590 1.00 37.52 349 PRO C C 1
ATOM 8741 O O . PRO C 1 349 ? 212.495 -48.130 -36.051 1.00 46.33 349 PRO C O 1
ATOM 8745 N N . THR C 1 350 ? 213.247 -46.010 -36.049 1.00 29.70 350 THR C N 1
ATOM 8746 C CA . THR C 1 350 ? 212.724 -45.716 -34.721 1.00 31.54 350 THR C CA 1
ATOM 8747 C C . THR C 1 350 ? 211.780 -44.522 -34.650 1.00 32.08 350 THR C C 1
ATOM 8748 O O . THR C 1 350 ? 211.047 -44.411 -33.660 1.00 36.59 350 THR C O 1
ATOM 8752 N N . LYS C 1 351 ? 211.765 -43.635 -35.638 1.00 24.55 351 LYS C N 1
ATOM 8753 C CA . LYS C 1 351 ? 210.898 -42.467 -35.620 1.00 29.01 351 LYS C CA 1
ATOM 8754 C C . LYS C 1 351 ? 209.749 -42.654 -36.601 1.00 28.02 351 LYS C C 1
ATOM 8755 O O . LYS C 1 351 ? 209.898 -43.302 -37.639 1.00 31.70 351 LYS C O 1
ATOM 8761 N N . PHE C 1 352 ? 208.595 -42.083 -36.263 1.00 24.53 352 PHE C N 1
ATOM 8762 C CA . PHE C 1 352 ? 207.430 -42.192 -37.126 1.00 26.94 352 PHE C CA 1
ATOM 8763 C C . PHE C 1 352 ? 206.536 -40.972 -36.959 1.00 26.23 352 PHE C C 1
ATOM 8764 O O . PHE C 1 352 ? 206.395 -40.441 -35.855 1.00 28.03 352 PHE C O 1
ATOM 8772 N N . MET C 1 353 ? 205.948 -40.531 -38.065 1.00 32.06 353 MET C N 1
ATOM 8773 C CA . MET C 1 353 ? 204.901 -39.524 -38.037 1.00 36.78 353 MET C CA 1
ATOM 8774 C C . MET C 1 353 ? 203.541 -40.205 -37.932 1.00 35.46 353 MET C C 1
ATOM 8775 O O . MET C 1 353 ? 203.413 -41.423 -38.072 1.00 33.84 353 MET C O 1
ATOM 8780 N N . VAL C 1 354 ? 202.511 -39.403 -37.689 1.00 41.44 354 VAL C N 1
ATOM 8781 C CA . VAL C 1 354 ? 201.169 -39.920 -37.454 1.00 40.48 354 VAL C CA 1
ATOM 8782 C C . VAL C 1 354 ? 200.155 -38.974 -38.085 1.00 38.89 354 VAL C C 1
ATOM 8783 O O . VAL C 1 354 ? 200.324 -37.751 -38.047 1.00 42.23 354 VAL C O 1
ATOM 8787 N N . SER C 1 355 ? 199.110 -39.547 -38.684 1.00 23.94 355 SER C N 1
ATOM 8788 C CA . SER C 1 355 ? 198.046 -38.791 -39.320 1.00 24.73 355 SER C CA 1
ATOM 8789 C C . SER C 1 355 ? 196.689 -39.267 -38.817 1.00 24.39 355 SER C C 1
ATOM 8790 O O . SER C 1 355 ? 196.494 -40.467 -38.597 1.00 23.76 355 SER C O 1
ATOM 8793 N N . PRO C 1 356 ? 195.734 -38.355 -38.641 1.00 31.79 356 PRO C N 1
ATOM 8794 C CA . PRO C 1 356 ? 194.410 -38.760 -38.153 1.00 28.57 356 PRO C CA 1
ATOM 8795 C C . PRO C 1 356 ? 193.654 -39.586 -39.181 1.00 28.47 356 PRO C C 1
ATOM 8796 O O . PRO C 1 356 ? 193.749 -39.353 -40.388 1.00 28.14 356 PRO C O 1
ATOM 8800 N N . CYS C 1 357 ? 192.885 -40.552 -38.686 1.00 30.90 357 CYS C N 1
ATOM 8801 C CA . CYS C 1 357 ? 192.136 -41.460 -39.548 1.00 32.60 357 CYS C CA 1
ATOM 8802 C C . CYS C 1 357 ? 190.633 -41.387 -39.292 1.00 33.21 357 CYS C C 1
ATOM 8803 O O . CYS C 1 357 ? 190.191 -41.106 -38.178 1.00 28.72 357 CYS C O 1
ATOM 8806 N N . SER C 1 393 ? 179.048 -61.114 -29.846 1.00 92.97 393 SER C N 1
ATOM 8807 C CA . SER C 1 393 ? 179.768 -62.295 -30.308 1.00 86.19 393 SER C CA 1
ATOM 8808 C C . SER C 1 393 ? 180.185 -63.176 -29.133 1.00 83.12 393 SER C C 1
ATOM 8809 O O . SER C 1 393 ? 179.440 -63.330 -28.166 1.00 80.06 393 SER C O 1
ATOM 8812 N N . GLN C 1 394 ? 181.378 -63.757 -29.235 1.00 95.14 394 GLN C N 1
ATOM 8813 C CA . GLN C 1 394 ? 181.963 -64.545 -28.158 1.00 87.66 394 GLN C CA 1
ATOM 8814 C C . GLN C 1 394 ? 183.472 -64.563 -28.354 1.00 77.66 394 GLN C C 1
ATOM 8815 O O . GLN C 1 394 ? 183.985 -64.163 -29.401 1.00 74.32 394 GLN C O 1
ATOM 8821 N N . THR C 1 395 ? 184.184 -65.030 -27.329 1.00 51.69 395 THR C N 1
ATOM 8822 C CA . THR C 1 395 ? 185.614 -64.781 -27.233 1.00 48.36 395 THR C CA 1
ATOM 8823 C C . THR C 1 395 ? 186.409 -66.066 -27.043 1.00 41.48 395 THR C C 1
ATOM 8824 O O . THR C 1 395 ? 185.875 -67.114 -26.676 1.00 50.10 395 THR C O 1
ATOM 8828 N N . ILE C 1 396 ? 187.709 -65.956 -27.309 1.00 31.68 396 ILE C N 1
ATOM 8829 C CA . ILE C 1 396 ? 188.702 -66.948 -26.926 1.00 36.75 396 ILE C CA 1
ATOM 8830 C C . ILE C 1 396 ? 189.742 -66.252 -26.060 1.00 28.43 396 ILE C C 1
ATOM 8831 O O . ILE C 1 396 ? 189.971 -65.044 -26.180 1.00 28.64 396 ILE C O 1
ATOM 8836 N N . ASP C 1 397 ? 190.371 -67.017 -25.176 1.00 32.84 397 ASP C N 1
ATOM 8837 C CA . ASP C 1 397 ? 191.322 -66.473 -24.216 1.00 37.52 397 ASP C CA 1
ATOM 8838 C C . ASP C 1 397 ? 192.722 -66.978 -24.541 1.00 29.07 397 ASP C C 1
ATOM 8839 O O . ASP C 1 397 ? 192.964 -68.190 -24.541 1.00 29.96 397 ASP C O 1
ATOM 8844 N N . LEU C 1 398 ? 193.637 -66.049 -24.817 1.00 19.35 398 LEU C N 1
ATOM 8845 C CA . LEU C 1 398 ? 195.040 -66.387 -25.018 1.00 20.18 398 LEU C CA 1
ATOM 8846 C C . LEU C 1 398 ? 195.823 -66.447 -23.717 1.00 20.89 398 LEU C C 1
ATOM 8847 O O . LEU C 1 398 ? 196.869 -67.104 -23.668 1.00 19.45 398 LEU C O 1
ATOM 8852 N N . PHE C 1 399 ? 195.343 -65.779 -22.671 1.00 27.07 399 PHE C N 1
ATOM 8853 C CA . PHE C 1 399 ? 196.046 -65.668 -21.399 1.00 24.22 399 PHE C CA 1
ATOM 8854 C C . PHE C 1 399 ? 195.448 -66.530 -20.303 1.00 25.74 399 PHE C C 1
ATOM 8855 O O . PHE C 1 399 ? 196.192 -67.138 -19.531 1.00 26.05 399 PHE C O 1
ATOM 8863 N N . ASN C 1 400 ? 194.119 -66.600 -20.223 1.00 27.77 400 ASN C N 1
ATOM 8864 C CA . ASN C 1 400 ? 193.431 -67.345 -19.172 1.00 29.53 400 ASN C CA 1
ATOM 8865 C C . ASN C 1 400 ? 193.862 -66.851 -17.793 1.00 29.28 400 ASN C C 1
ATOM 8866 O O . ASN C 1 400 ? 194.275 -67.624 -16.926 1.00 30.81 400 ASN C O 1
ATOM 8871 N N . PHE C 1 401 ? 193.775 -65.539 -17.603 1.00 33.55 401 PHE C N 1
ATOM 8872 C CA . PHE C 1 401 ? 194.116 -64.915 -16.334 1.00 31.92 401 PHE C CA 1
ATOM 8873 C C . PHE C 1 401 ? 192.901 -64.918 -15.418 1.00 33.96 401 PHE C C 1
ATOM 8874 O O . PHE C 1 401 ? 191.799 -64.545 -15.833 1.00 34.01 401 PHE C O 1
ATOM 8882 N N . LYS C 1 402 ? 193.105 -65.349 -14.181 1.00 34.25 402 LYS C N 1
ATOM 8883 C CA . LYS C 1 402 ? 192.093 -65.260 -13.142 1.00 29.38 402 LYS C CA 1
ATOM 8884 C C . LYS C 1 402 ? 192.312 -63.987 -12.337 1.00 30.73 402 LYS C C 1
ATOM 8885 O O . LYS C 1 402 ? 193.396 -63.398 -12.353 1.00 32.89 402 LYS C O 1
ATOM 8891 N N . THR C 1 403 ? 191.260 -63.552 -11.645 1.00 40.85 403 THR C N 1
ATOM 8892 C CA . THR C 1 403 ? 191.377 -62.352 -10.829 1.00 47.52 403 THR C CA 1
ATOM 8893 C C . THR C 1 403 ? 192.466 -62.545 -9.782 1.00 44.06 403 THR C C 1
ATOM 8894 O O . THR C 1 403 ? 192.605 -63.622 -9.197 1.00 44.74 403 THR C O 1
ATOM 8898 N N . LEU C 1 404 ? 193.255 -61.497 -9.568 1.00 28.75 404 LEU C N 1
ATOM 8899 C CA . LEU C 1 404 ? 194.387 -61.599 -8.661 1.00 26.94 404 LEU C CA 1
ATOM 8900 C C . LEU C 1 404 ? 193.906 -61.751 -7.227 1.00 35.29 404 LEU C C 1
ATOM 8901 O O . LEU C 1 404 ? 193.100 -60.952 -6.739 1.00 34.42 404 LEU C O 1
ATOM 8906 N N . TRP C 1 405 ? 194.397 -62.789 -6.557 1.00 49.94 405 TRP C N 1
ATOM 8907 C CA . TRP C 1 405 ? 194.107 -62.991 -5.146 1.00 49.98 405 TRP C CA 1
ATOM 8908 C C . TRP C 1 405 ? 194.816 -61.927 -4.322 1.00 48.02 405 TRP C C 1
ATOM 8909 O O . TRP C 1 405 ? 196.050 -61.882 -4.284 1.00 47.91 405 TRP C O 1
ATOM 8920 N N . LEU C 1 406 ? 194.042 -61.069 -3.662 1.00 46.77 406 LEU C N 1
ATOM 8921 C CA . LEU C 1 406 ? 194.614 -59.990 -2.875 1.00 45.38 406 LEU C CA 1
ATOM 8922 C C . LEU C 1 406 ? 194.544 -60.342 -1.400 1.00 49.71 406 LEU C C 1
ATOM 8923 O O . LEU C 1 406 ? 193.442 -60.593 -0.886 1.00 52.03 406 LEU C O 1
ATOM 8928 N N . PRO C 1 407 ? 195.673 -60.391 -0.693 1.00 41.95 407 PRO C N 1
ATOM 8929 C CA . PRO C 1 407 ? 195.631 -60.668 0.748 1.00 43.41 407 PRO C CA 1
ATOM 8930 C C . PRO C 1 407 ? 194.832 -59.606 1.489 1.00 44.02 407 PRO C C 1
ATOM 8931 O O . PRO C 1 407 ? 195.076 -58.405 1.348 1.00 45.29 407 PRO C O 1
ATOM 8935 N N . GLN C 1 408 ? 193.864 -60.060 2.280 1.00 52.53 408 GLN C N 1
ATOM 8936 C CA . GLN C 1 408 ? 193.002 -59.148 3.011 1.00 53.97 408 GLN C CA 1
ATOM 8937 C C . GLN C 1 408 ? 193.744 -58.547 4.202 1.00 49.73 408 GLN C C 1
ATOM 8938 O O . GLN C 1 408 ? 194.872 -58.923 4.527 1.00 48.40 408 GLN C O 1
ATOM 8944 N N . LEU C 1 409 ? 193.086 -57.595 4.857 1.00 52.04 409 LEU C N 1
ATOM 8945 C CA . LEU C 1 409 ? 193.621 -57.026 6.084 1.00 49.70 409 LEU C CA 1
ATOM 8946 C C . LEU C 1 409 ? 193.535 -58.042 7.216 1.00 44.59 409 LEU C C 1
ATOM 8947 O O . LEU C 1 409 ? 192.681 -58.933 7.220 1.00 49.34 409 LEU C O 1
ATOM 8952 N N . VAL C 1 410 ? 194.433 -57.898 8.187 1.00 38.50 410 VAL C N 1
ATOM 8953 C CA . VAL C 1 410 ? 194.560 -58.849 9.286 1.00 45.33 410 VAL C CA 1
ATOM 8954 C C . VAL C 1 410 ? 194.813 -58.083 10.580 1.00 45.89 410 VAL C C 1
ATOM 8955 O O . VAL C 1 410 ? 195.706 -57.231 10.638 1.00 43.14 410 VAL C O 1
ATOM 8959 N N . ALA C 1 411 ? 194.028 -58.388 11.614 1.00 48.52 411 ALA C N 1
ATOM 8960 C CA . ALA C 1 411 ? 194.191 -57.785 12.935 1.00 47.32 411 ALA C CA 1
ATOM 8961 C C . ALA C 1 411 ? 193.898 -58.840 13.992 1.00 43.01 411 ALA C C 1
ATOM 8962 O O . ALA C 1 411 ? 192.791 -59.384 14.035 1.00 45.59 411 ALA C O 1
ATOM 8964 N N . ALA C 1 412 ? 194.878 -59.115 14.849 1.00 30.33 412 ALA C N 1
ATOM 8965 C CA . ALA C 1 412 ? 194.799 -60.212 15.803 1.00 35.00 412 ALA C CA 1
ATOM 8966 C C . ALA C 1 412 ? 194.257 -59.750 17.155 1.00 30.10 412 ALA C C 1
ATOM 8967 O O . ALA C 1 412 ? 194.349 -58.578 17.527 1.00 26.38 412 ALA C O 1
ATOM 8969 N N . LYS C 1 413 ? 193.702 -60.704 17.899 1.00 29.86 413 LYS C N 1
ATOM 8970 C CA . LYS C 1 413 ? 193.111 -60.420 19.201 1.00 35.29 413 LYS C CA 1
ATOM 8971 C C . LYS C 1 413 ? 194.202 -60.356 20.265 1.00 36.97 413 LYS C C 1
ATOM 8972 O O . LYS C 1 413 ? 194.957 -61.319 20.450 1.00 27.03 413 LYS C O 1
ATOM 8978 N N . VAL C 1 414 ? 194.284 -59.223 20.960 1.00 31.71 414 VAL C N 1
ATOM 8979 C CA . VAL C 1 414 ? 195.210 -59.028 22.071 1.00 28.48 414 VAL C CA 1
ATOM 8980 C C . VAL C 1 414 ? 194.382 -58.748 23.314 1.00 28.93 414 VAL C C 1
ATOM 8981 O O . VAL C 1 414 ? 193.673 -57.735 23.377 1.00 30.18 414 VAL C O 1
ATOM 8985 N N . GLU C 1 415 ? 194.473 -59.636 24.300 1.00 32.74 415 GLU C N 1
ATOM 8986 C CA . GLU C 1 415 ? 193.653 -59.546 25.499 1.00 35.98 415 GLU C CA 1
ATOM 8987 C C . GLU C 1 415 ? 194.436 -59.300 26.778 1.00 33.99 415 GLU C C 1
ATOM 8988 O O . GLU C 1 415 ? 193.904 -58.668 27.692 1.00 38.11 415 GLU C O 1
ATOM 8994 N N . GLY C 1 416 ? 195.667 -59.783 26.877 1.00 37.57 416 GLY C N 1
ATOM 8995 C CA . GLY C 1 416 ? 196.446 -59.644 28.092 1.00 34.12 416 GLY C CA 1
ATOM 8996 C C . GLY C 1 416 ? 196.419 -60.906 28.932 1.00 29.38 416 GLY C C 1
ATOM 8997 O O . GLY C 1 416 ? 195.827 -61.929 28.574 1.00 33.48 416 GLY C O 1
ATOM 8998 N N . VAL C 1 417 ? 197.077 -60.816 30.084 1.00 26.80 417 VAL C N 1
ATOM 8999 C CA . VAL C 1 417 ? 197.261 -61.971 30.951 1.00 27.16 417 VAL C CA 1
ATOM 9000 C C . VAL C 1 417 ? 196.087 -62.076 31.916 1.00 25.72 417 VAL C C 1
ATOM 9001 O O . VAL C 1 417 ? 195.338 -61.121 32.137 1.00 26.74 417 VAL C O 1
ATOM 9005 N N . VAL C 1 418 ? 195.928 -63.268 32.496 1.00 40.94 418 VAL C N 1
ATOM 9006 C CA . VAL C 1 418 ? 194.804 -63.526 33.392 1.00 40.74 418 VAL C CA 1
ATOM 9007 C C . VAL C 1 418 ? 194.879 -62.630 34.620 1.00 42.48 418 VAL C C 1
ATOM 9008 O O . VAL C 1 418 ? 193.875 -62.038 35.035 1.00 43.55 418 VAL C O 1
ATOM 9012 N N . SER C 1 419 ? 196.069 -62.506 35.212 1.00 33.98 419 SER C N 1
ATOM 9013 C CA . SER C 1 419 ? 196.222 -61.726 36.435 1.00 31.48 419 SER C CA 1
ATOM 9014 C C . SER C 1 419 ? 195.756 -60.285 36.276 1.00 33.30 419 SER C C 1
ATOM 9015 O O . SER C 1 419 ? 195.399 -59.650 37.273 1.00 34.51 419 SER C O 1
ATOM 9018 N N . ASP C 1 420 ? 195.738 -59.759 35.052 1.00 32.53 420 ASP C N 1
ATOM 9019 C CA . ASP C 1 420 ? 195.334 -58.377 34.824 1.00 27.74 420 ASP C CA 1
ATOM 9020 C C . ASP C 1 420 ? 193.826 -58.203 34.723 1.00 26.07 420 ASP C C 1
ATOM 9021 O O . ASP C 1 420 ? 193.362 -57.070 34.557 1.00 31.20 420 ASP C O 1
ATOM 9026 N N . GLU C 1 421 ? 193.055 -59.281 34.822 1.00 26.74 421 GLU C N 1
ATOM 9027 C CA . GLU C 1 421 ? 191.608 -59.152 34.827 1.00 26.14 421 GLU C CA 1
ATOM 9028 C C . GLU C 1 421 ? 191.155 -58.378 36.062 1.00 31.53 421 GLU C C 1
ATOM 9029 O O . GLU C 1 421 ? 191.887 -58.235 37.044 1.00 34.60 421 GLU C O 1
ATOM 9035 N N . ASP C 1 422 ? 189.926 -57.863 35.998 1.00 45.46 422 ASP C N 1
ATOM 9036 C CA . ASP C 1 422 ? 189.441 -56.991 37.062 1.00 43.00 422 ASP C CA 1
ATOM 9037 C C . ASP C 1 422 ? 189.217 -57.758 38.361 1.00 41.07 422 ASP C C 1
ATOM 9038 O O . ASP C 1 422 ? 189.581 -57.279 39.440 1.00 40.20 422 ASP C O 1
ATOM 9043 N N . GLY C 1 423 ? 188.623 -58.949 38.278 1.00 36.84 423 GLY C N 1
ATOM 9044 C CA . GLY C 1 423 ? 188.320 -59.695 39.489 1.00 32.12 423 GLY C CA 1
ATOM 9045 C C . GLY C 1 423 ? 189.567 -60.138 40.229 1.00 31.51 423 GLY C C 1
ATOM 9046 O O . GLY C 1 423 ? 189.665 -59.993 41.450 1.00 36.58 423 GLY C O 1
ATOM 9047 N N . TRP C 1 424 ? 190.542 -60.677 39.497 1.00 32.76 424 TRP C N 1
ATOM 9048 C CA . TRP C 1 424 ? 191.758 -61.159 40.141 1.00 31.68 424 TRP C CA 1
ATOM 9049 C C . TRP C 1 424 ? 192.626 -60.013 40.637 1.00 30.85 424 TRP C C 1
ATOM 9050 O O . TRP C 1 424 ? 193.378 -60.182 41.603 1.00 35.40 424 TRP C O 1
ATOM 9061 N N . THR C 1 425 ? 192.540 -58.846 39.995 1.00 31.42 425 THR C N 1
ATOM 9062 C CA . THR C 1 425 ? 193.206 -57.661 40.527 1.00 29.97 425 THR C CA 1
ATOM 9063 C C . THR C 1 425 ? 192.579 -57.228 41.847 1.00 27.76 425 THR C C 1
ATOM 9064 O O . THR C 1 425 ? 193.283 -56.795 42.766 1.00 27.47 425 THR C O 1
ATOM 9068 N N . PHE C 1 426 ? 191.253 -57.339 41.952 1.00 33.52 426 PHE C N 1
ATOM 9069 C CA . PHE C 1 426 ? 190.560 -57.002 43.191 1.00 33.45 426 PHE C CA 1
ATOM 9070 C C . PHE C 1 426 ? 190.983 -57.923 44.328 1.00 31.24 426 PHE C C 1
ATOM 9071 O O . PHE C 1 426 ? 191.195 -57.471 45.459 1.00 32.20 426 PHE C O 1
ATOM 9079 N N . VAL C 1 427 ? 191.117 -59.219 44.043 1.00 23.18 427 VAL C N 1
ATOM 9080 C CA . VAL C 1 427 ? 191.525 -60.173 45.069 1.00 17.57 427 VAL C CA 1
ATOM 9081 C C . VAL C 1 427 ? 192.960 -59.906 45.504 1.00 21.86 427 VAL C C 1
ATOM 9082 O O . VAL C 1 427 ? 193.266 -59.877 46.701 1.00 27.80 427 VAL C O 1
ATOM 9086 N N . ALA C 1 428 ? 193.858 -59.695 44.540 1.00 32.01 428 ALA C N 1
ATOM 9087 C CA . ALA C 1 428 ? 195.263 -59.483 44.874 1.00 27.28 428 ALA C CA 1
ATOM 9088 C C . ALA C 1 428 ? 195.459 -58.195 45.661 1.00 25.46 428 ALA C C 1
ATOM 9089 O O . ALA C 1 428 ? 196.235 -58.163 46.622 1.00 34.39 428 ALA C O 1
ATOM 9091 N N . ASN C 1 429 ? 194.776 -57.120 45.267 1.00 20.05 429 ASN C N 1
ATOM 9092 C CA . ASN C 1 429 ? 194.860 -55.882 46.033 1.00 23.30 429 ASN C CA 1
ATOM 9093 C C . ASN C 1 429 ? 194.304 -56.059 47.438 1.00 25.90 429 ASN C C 1
ATOM 9094 O O . ASN C 1 429 ? 194.792 -55.430 48.384 1.00 27.54 429 ASN C O 1
ATOM 9099 N N . SER C 1 430 ? 193.285 -56.907 47.595 1.00 24.34 430 SER C N 1
ATOM 9100 C CA . SER C 1 430 ? 192.740 -57.178 48.920 1.00 21.81 430 SER C CA 1
ATOM 9101 C C . SER C 1 430 ? 193.772 -57.868 49.802 1.00 26.50 430 SER C C 1
ATOM 9102 O O . SER C 1 430 ? 193.988 -57.472 50.953 1.00 27.36 430 SER C O 1
ATOM 9105 N N . LYS C 1 431 ? 194.424 -58.907 49.273 1.00 35.78 431 LYS C N 1
ATOM 9106 C CA . LYS C 1 431 ? 195.446 -59.612 50.041 1.00 36.58 431 LYS C CA 1
ATOM 9107 C C . LYS C 1 431 ? 196.640 -58.715 50.333 1.00 38.29 431 LYS C C 1
ATOM 9108 O O . LYS C 1 431 ? 197.241 -58.805 51.411 1.00 41.64 431 LYS C O 1
ATOM 9114 N N . GLN C 1 432 ? 197.010 -57.854 49.385 1.00 25.21 432 GLN C N 1
ATOM 9115 C CA . GLN C 1 432 ? 198.103 -56.923 49.637 1.00 26.60 432 GLN C CA 1
ATOM 9116 C C . GLN C 1 432 ? 197.714 -55.902 50.696 1.00 28.93 432 GLN C C 1
ATOM 9117 O O . GLN C 1 432 ? 198.555 -55.480 51.500 1.00 31.82 432 GLN C O 1
ATOM 9123 N N . ALA C 1 433 ? 196.447 -55.487 50.710 1.00 25.68 433 ALA C N 1
ATOM 9124 C CA . ALA C 1 433 ? 195.982 -54.594 51.765 1.00 24.10 433 ALA C CA 1
ATOM 9125 C C . ALA C 1 433 ? 195.997 -55.295 53.117 1.00 28.82 433 ALA C C 1
ATOM 9126 O O . ALA C 1 433 ? 196.307 -54.675 54.142 1.00 29.97 433 ALA C O 1
ATOM 9128 N N . LEU C 1 434 ? 195.673 -56.591 53.136 1.00 29.33 434 LEU C N 1
ATOM 9129 C CA . LEU C 1 434 ? 195.737 -57.353 54.379 1.00 23.98 434 LEU C CA 1
ATOM 9130 C C . LEU C 1 434 ? 197.162 -57.422 54.909 1.00 27.73 434 LEU C C 1
ATOM 9131 O O . LEU C 1 434 ? 197.387 -57.302 56.118 1.00 29.53 434 LEU C O 1
ATOM 9136 N N . LEU C 1 435 ? 198.141 -57.617 54.022 1.00 24.99 435 LEU C N 1
ATOM 9137 C CA . LEU C 1 435 ? 199.535 -57.614 54.455 1.00 21.14 435 LEU C CA 1
ATOM 9138 C C . LEU C 1 435 ? 199.946 -56.242 54.974 1.00 26.03 435 LEU C C 1
ATOM 9139 O O . LEU C 1 435 ? 200.701 -56.141 55.948 1.00 26.81 435 LEU C O 1
ATOM 9144 N N . ASP C 1 436 ? 199.454 -55.174 54.342 1.00 31.75 436 ASP C N 1
ATOM 9145 C CA . ASP C 1 436 ? 199.845 -53.825 54.741 1.00 31.85 436 ASP C CA 1
ATOM 9146 C C . ASP C 1 436 ? 199.394 -53.516 56.163 1.00 30.74 436 ASP C C 1
ATOM 9147 O O . ASP C 1 436 ? 200.182 -53.044 56.989 1.00 32.12 436 ASP C O 1
ATOM 9152 N N . THR C 1 437 ? 198.123 -53.778 56.469 1.00 32.20 437 THR C N 1
ATOM 9153 C CA . THR C 1 437 ? 197.581 -53.389 57.766 1.00 32.74 437 THR C CA 1
ATOM 9154 C C . THR C 1 437 ? 198.124 -54.239 58.909 1.00 29.98 437 THR C C 1
ATOM 9155 O O . THR C 1 437 ? 198.153 -53.769 60.051 1.00 29.46 437 THR C O 1
ATOM 9159 N N . MET C 1 438 ? 198.577 -55.460 58.626 1.00 26.20 438 MET C N 1
ATOM 9160 C CA . MET C 1 438 ? 199.018 -56.402 59.645 1.00 23.71 438 MET C CA 1
ATOM 9161 C C . MET C 1 438 ? 200.505 -56.288 59.964 1.00 20.41 438 MET C C 1
ATOM 9162 O O . MET C 1 438 ? 201.098 -57.259 60.443 1.00 22.20 438 MET C O 1
ATOM 9167 N N . THR C 1 439 ? 201.122 -55.135 59.713 1.00 24.29 439 THR C N 1
ATOM 9168 C CA . THR C 1 439 ? 202.566 -55.033 59.905 1.00 21.84 439 THR C CA 1
ATOM 9169 C C . THR C 1 439 ? 202.929 -54.968 61.384 1.00 25.07 439 THR C C 1
ATOM 9170 O O . THR C 1 439 ? 203.894 -55.607 61.820 1.00 30.82 439 THR C O 1
ATOM 9174 N N . TYR C 1 440 ? 202.177 -54.204 62.170 1.00 19.22 440 TYR C N 1
ATOM 9175 C CA . TYR C 1 440 ? 202.451 -54.104 63.593 1.00 20.18 440 TYR C CA 1
ATOM 9176 C C . TYR C 1 440 ? 201.145 -53.913 64.349 1.00 21.86 440 TYR C C 1
ATOM 9177 O O . TYR C 1 440 ? 200.187 -53.328 63.834 1.00 22.03 440 TYR C O 1
ATOM 9186 N N . THR C 1 441 ? 201.122 -54.426 65.576 1.00 22.74 441 THR C N 1
ATOM 9187 C CA . THR C 1 441 ? 199.965 -54.296 66.446 1.00 18.89 441 THR C CA 1
ATOM 9188 C C . THR C 1 441 ? 199.898 -52.898 67.048 1.00 21.92 441 THR C C 1
ATOM 9189 O O . THR C 1 441 ? 200.911 -52.340 67.479 1.00 21.22 441 THR C O 1
ATOM 9193 N N . LYS C 1 442 ? 198.695 -52.336 67.069 1.00 27.83 442 LYS C N 1
ATOM 9194 C CA . LYS C 1 442 ? 198.424 -51.057 67.706 1.00 28.33 442 LYS C CA 1
ATOM 9195 C C . LYS C 1 442 ? 197.820 -51.286 69.089 1.00 26.85 442 LYS C C 1
ATOM 9196 O O . LYS C 1 442 ? 197.221 -52.326 69.366 1.00 25.89 442 LYS C O 1
ATOM 9202 N N . ASN C 1 443 ? 197.996 -50.299 69.965 1.00 27.87 443 ASN C N 1
ATOM 9203 C CA . ASN C 1 443 ? 197.503 -50.383 71.334 1.00 23.81 443 ASN C CA 1
ATOM 9204 C C . ASN C 1 443 ? 196.055 -49.909 71.378 1.00 22.00 443 ASN C C 1
ATOM 9205 O O . ASN C 1 443 ? 195.754 -48.781 70.976 1.00 24.55 443 ASN C O 1
ATOM 9210 N N . GLY C 1 444 ? 195.165 -50.767 71.869 1.00 19.02 444 GLY C N 1
ATOM 9211 C CA . GLY C 1 444 ? 193.753 -50.457 71.937 1.00 20.68 444 GLY C CA 1
ATOM 9212 C C . GLY C 1 444 ? 193.298 -49.674 73.147 1.00 23.03 444 GLY C C 1
ATOM 9213 O O . GLY C 1 444 ? 192.109 -49.361 73.256 1.00 25.07 444 GLY C O 1
ATOM 9214 N N . GLY C 1 445 ? 194.197 -49.344 74.066 1.00 30.97 445 GLY C N 1
ATOM 9215 C CA . GLY C 1 445 ? 193.819 -48.587 75.244 1.00 31.01 445 GLY C CA 1
ATOM 9216 C C . GLY C 1 445 ? 193.946 -47.089 75.052 1.00 30.91 445 GLY C C 1
ATOM 9217 O O . GLY C 1 445 ? 194.998 -46.593 74.646 1.00 38.83 445 GLY C O 1
#

Sequence (1158 aa):
LCNKQQQQGPFTFANYQESPLNVSRLQIKVTKTTVQDRGKNFIIGYRAYWRSYCYNGGSLDGNTGCYNSLNPKPPTKDELKTWGQEEVCYTGPEVQDAWSGDSSICFVDWKMDNKHRAKELEKRSNNNHFAHHTCNLSWRCGVTNTHLEVRLVASGTQPQAVIVMPNGTTRAVSMVAETFWTDGEFSYLYSPKVFGTRAETKFIPCFKEEKFHCKDGDNFFEFPSSGFICLPDACYKNEKQKNNLLHPGMWNISEKLHAASVYDVNNVIHSLVYETESLRLSLAQLDHRFSVLTKLMNKMVSSLAKIDDRLIGALLEKPMASKFISPTKFMVSPCSQTIDLFNFKTLWLPQLVAAKVEGVVSDEDGWTFVANSKQALLDTMTYTKNGGLCNKQQQQGPFTFANYQESPLNVSRLQIKVTKTTVQDRGKNFIIGYRAYWRSYCYNGGSLDGNTGCYNSLNPKPPTKDELKTWGQEEVCYTGPEVQDAWSGDSSICFVDWKMDNKHRAKELEKRSNNNHFAHHTCNLSWRCGVTNTHLEVRLVASGTQPQAVIVMPNGTTRAVSMVAETFWTDGEFSYLYSPKVFGTRAETKFIPCFKEEKFHCKDGDNFFEFPSSGFICLPDACYKNEKQKNNLLHPGMWNISEKLHAASVYDVNNVIHSLVYETESLRLSLAQLDHRFSVLTKLMNKMVSSLAKIDDRLIGALLEKPMASKFISPTKFMVSPCSQTIDLFNFKTLWLPQLVAAKVEGVVSDEDGWTFVANSKQALLDTMTYTKNGGLCNKQQQQGPFTFANYQESPLNVSRLQIKVTKTTVQDRGKNFIIGYRAYWRSYCYNGGSLDGNTGCYNSLNPKPPTKDELKTWGQEEVCYTGPEVQDAWSGDSSICFVDWKMDNKHRAKELEKRSNNNHFAHHTCNLSWRCGVTNTHLEVRLVASGTQPQAVIVMPNGTTRAVSMVAETFWTDGEFSYLYSPKVFGTRAETKFIPCFKEEKFHCKDGDNFFEFPSSGFICLPDACYKNEKHPGMWNISEKLHAASVYDVNNVIHSLVYETESLRLSLAQLDHRFSVLTKLMNKMVSSLAKIDDRLIGALLEKPMASKFISPTKFMVSPCSQTIDLFNFKTLWLPQLVAAKVEGVVSDEDGWTFVANSKQALLDTMTYTKNGG

Solvent-accessible surface area: 79624 Å² total; per-residue (Å²): 222,102,103,171,136,130,154,146,43,142,161,131,194,108,145,151,140,111,97,135,131,123,60,49,136,59,120,20,100,0,33,31,17,21,15,107,14,176,41,155,10,2,28,0,0,19,7,2,11,16,40,0,52,0,45,27,18,17,123,185,54,78,110,47,28,56,175,70,36,66,41,65,94,38,1,79,66,106,44,0,70,45,0,3,138,77,56,16,0,50,0,2,36,80,12,106,44,12,111,48,58,102,3,76,49,0,114,77,103,32,152,52,103,52,126,37,110,86,44,65,4,73,36,6,16,8,42,92,32,131,54,66,63,0,0,0,0,0,2,1,0,5,22,29,33,9,78,8,54,10,10,0,32,6,107,18,29,114,26,73,12,4,0,4,26,56,122,24,80,64,103,74,15,35,99,94,56,42,11,65,21,69,97,44,26,7,0,12,3,6,39,17,164,116,73,32,65,153,69,54,84,62,116,0,48,0,82,83,94,175,98,42,87,7,64,9,53,61,17,77,19,86,10,37,123,40,4,7,23,0,28,23,38,2,1,0,33,36,28,179,67,130,145,74,152,36,135,11,28,81,31,95,60,48,134,34,25,129,85,76,57,120,167,74,81,67,88,98,89,126,60,115,84,163,105,62,99,55,91,149,134,60,98,58,106,89,100,118,92,137,48,58,89,74,128,92,114,106,142,128,40,23,66,92,0,97,146,68,66,113,34,13,4,73,98,92,163,116,89,25,22,10,161,37,111,32,102,109,121,82,121,73,62,128,87,164,174,129,157,77,151,133,97,163,164,140,148,109,121,116,139,175,95,80,72,73,139,91,48,28,1,60,102,39,104,6,13,51,46,12,57,92,7,111,96,36,32,120,95,21,38,98,140,67,52,121,2,73,228,116,107,176,156,143,153,145,44,143,156,135,192,107,148,156,129,115,80,117,132,98,77,52,129,47,104,28,98,0,25,45,21,27,17,59,7,154,37,168,6,2,19,0,0,20,5,4,21,15,41,0,51,0,51,30,17,22,120,184,49,83,112,48,26,52,178,72,37,66,34,80,70,36,0,81,82,106,46,0,72,54,2,9,148,80,122,10,0,31,0,1,36,77,14,105,47,12,115,49,56,95,3,77,56,0,116,69,123,24,148,38,69,42,59,39,143,90,40,67,3,71,39,8,18,9,45,93,32,135,52,64,62,0,0,0,0,0,0,0,1,5,23,29,44,14,68,7,56,9,9,0,14,8,107,20,44,150,36,83,4,2,1,7,27,50,116,23,79,85,94,60,11,42,60,137,51,52,18,62,26,72,90,52,22,6,0,13,0,4,37,9,170,76,74,18,56,115,74,63,77,64,114,0,55,3,88,80,109,167,96,39,82,6,74,8,53,59,24,81,19,82,10,36,118,30,2,7,20,0,24,20,32,2,2,0,45,22,29,181,82,104,143,82,138,57,148,11,28,74,34,93,40,49,126,41,26,123,87,78,54,121,170,74,82,66,91,97,91,128,61,119,81,166,94,60,96,54,105,148,131,60,119,60,101,86,99,115,88,141,45,60,96,75,124,96,107,100,151,124,41,26,72,99,1,94,148,62,67,113,36,14,2,74,108,107,145,121,79,10,26,8,162,48,122,38,104,97,137,75,114,69,63,122,84,173,143,132,139,82,166,142,105,170,178,137,141,125,124,108,157,169,109,80,70,74,142,91,47,29,5,59,105,45,104,4,20,51,45,14,58,89,6,117,97,38,27,119,88,23,44,101,138,64,52,123,1,67,229,101,107,166,178,125,162,153,46,142,169,131,189,106,145,146,146,109,95,126,142,119,59,56,140,67,141,22,126,2,60,35,29,10,19,74,8,175,46,152,6,1,27,0,0,21,8,2,12,14,41,0,48,0,48,30,18,23,117,180,52,80,105,52,25,56,168,72,36,66,38,69,77,33,2,80,67,101,48,0,79,57,0,5,141,71,130,20,0,46,0,1,32,79,11,106,41,12,110,53,57,98,4,74,60,0,123,72,138,21,169,55,93,51,124,34,219,92,36,62,8,67,40,7,20,8,40,100,29,139,54,62,64,0,0,0,0,0,0,1,0,5,24,30,43,7,76,5,65,4,14,5,14,6,118,30,37,144,35,65,16,4,1,8,24,53,122,23,72,58,88,69,11,39,145,143,69,39,10,70,27,71,92,48,20,9,0,11,1,5,30,52,84,132,163,2,71,103,70,69,95,70,112,0,71,3,89,89,102,171,94,43,88,7,59,11,52,60,14,78,20,69,11,34,120,69,4,13,22,1,28,16,30,1,1,0,78,49,151,218,178,21,26,83,23,94,49,49,133,35,31,128,86,73,59,116,168,70,82,64,87,100,93,127,64,116,81,166,94,57,90,57,106,148,125,59,116,62,104,82,102,114,90,133,42,57,93,73,116,98,115,101,146,130,35,27,73,96,1,98,145,63,65,105,31,15,2,68,104,107,155,132,86,22,27,12,157,43,124,35,105,109,142,88,122,63,58,129,85,169,117,124,132,82,147,140,89,165,168,138,149,119,130,111,145,174,98,79,69,84,142,83,48,28,2,61,106,37,104,3,20,54,46,15,57,93,5,117,98,34,34,124,88,22,41,98,139,62,51,122,3,70

InterPro domains:
  IPR004955 Baculovirus Gp64, envelope glycoprotein [PF03273] (20-510)

Nearest PDB structures (foldseek):
  5zkx-assembly1_A  TM=9.971E-01  e=1.402E-71  Bourbon virus
  5zkx-assembly3_C  TM=9.901E-01  e=1.581E-69  Bourbon virus
  5xeb-assembly1_A  TM=9.783E-01  e=8.836E-53  Dhori virus (strain Indian/1313/61)
  5xea-assembly1_A  TM=9.184E-01  e=2.600E-39  Thogoto virus (isolate SiAr 126)
  5xea-assembly1_C  TM=9.122E-01  e=4.239E-39  Thogoto virus (isolate SiAr 126)

Secondary structure (DSSP, 8-state):
---TT-------PPPP-PPP---EEEEEEEEEEE----SS-EEEEEEEEEEEEEEE--TT-TT-EEEEEEEE----HHHHHHHHHHT-EEE---EEEEETTGGGGGSS-----EEESSB----EE---SBTEEEEEEEEEEEEEEE----EEE-SSSS-EEEEE-TTS-EEEPPSSS--EEEETTEEEEE--SS-S-EEEEEEEEEEE---EEEEETTEEEEE-TTSEEE-SSEEEEESSSSSS--PPEE--THHHHSPPPHHHHHHHHHHHHHHHHHHHHHHHHHHHHHHHHHHHHHHHHHHHHHH-TTHHHHHHTS-EEEEESSSS-EEEEE------SS---PPP-PPP--------STTSHHHHHHHHHHHHHHHHTSSPEE--/---SS------------PPP---EEEEEEEEEEEE---SS-EEEEEEEEEEEEEEE--TT-TT-EEEEEEEE----HHHHHHHHHHT-EEE---EEEEETTGGGGGSS---S-EEESSB----EE---SBTEEEEEEEEEEEEEEE----EEE-SSSS-EEEEEPTTS-EEE--SSS-EEEEETTEEEEE--SS-SEEEEEEEEEEEE---EEEEETTEEEEE-TTSEEE-SSEEEEESSSSSS----EE--THHHHSPPPHHHHHHHHHHHHHHHHHHHHHHHHHHHHHHHHHHHHHHHHHHHHTT-TTHHHHHHTS-EEEEESSSS-EEEEE------SS-------PPP--------GGGSHHHHHHHHHHHHHHHHTSS-EE--/---TTS-----------PPP---EEEEEEEEEEE----S--EEEEEEEEEEEEEEE--TT-TT-EEEEEEEE-PPPHHHHHHHHHHT-EEE---EEEEETTGGGGGGS-----EEESSB----EE---STTEEEEEEEEEEEEEEE----EEE-SSSS-EEEEE-TTS-EEE--SSS-EEEEETTEEEEE---TT---EEEEEEEEEE---EEEEETTEEEEE-TTSEEE-SSEEEE-----B---SHHHHSPPPHHHHHHHHHHHHHHHHHHHHHHHHHHHHHHHHHHHHHHHHHHHHHH-TTHHHHHHTS-EEEEESSSS-EEEEE------SS-PPPP-PPPP--------GGGSHHHHHHHHHHHHHHHHTSSPEE--

Radius of gyration: 58.03 Å; Cα contacts (8 Å, |Δi|>4): 2045; chains: 3; bounding box: 97×104×210 Å

Organism: NCBI:txid1618189